Protein AF-0000000084425810 (afdb_homodimer)

Sequence (1150 aa):
MMPWGIDMEELQYFGTSPIDTLFDPVPMQNSSSIWPEFLTLAPESPATFEMAASSDSPRKSLHFLDKFTRNTGLVSSFDCGTHEQREQVAARLDQQILSRLQQRTSLTAFGMDVPSPLIPENNSDTSLISDLPLNWFNDPLSLKTHEILLLIKEVVTIKPRNSSVTLDWSTALNDACVQFFSPSNIIRFMGFYWAIWHPNVNFVHRPSFDILAAKPTVLAAMTLIGACVSPDMPDNEDARTWFNCVEEMVFMDDDFNSDLTYRSSDKMATQRRKIQAVQAAYIVCLYQNWEGTDASKSRVRRYRFATLVSTARDIGITAARHMNYSEQARHEFEWKEYAAREELIRLFTWIFLLDSAFVIFNNLPPRMVIKEIRMHMATPEACFQATTADQCHHQLQLILPARSLYWTTSFHGSFEALCNDDLSVNIRHLLATLGPLNLFALTSAIHSQLFQFRSAVGSFQLRAPIQNALSNWRDIWHLFSTTFSQRIIPYMTIGDPQIQPEELWRRMGFFRYAPEYWLLAHLMVDRLAVLGTSKPENELEPLDEGPLDPILNRYDQTSMRQVNDLIMGFQTFQIMMPWGIDMEELQYFGTSPIDTLFDPVPMQNSSSIWPEFLTLAPESPATFEMAASSDSPRKSLHFLDKFTRNTGLVSSFDCGTHEQREQVAARLDQQILSRLQQRTSLTAFGMDVPSPLIPENNSDTSLISDLPLNWFNDPLSLKTHEILLLIKEVVTIKPRNSSVTLDWSTALNDACVQFFSPSNIIRFMGFYWAIWHPNVNFVHRPSFDILAAKPTVLAAMTLIGACVSPDMPDNEDARTWFNCVEEMVFMDDDFNSDLTYRSSDKMATQRRKIQAVQAAYIVCLYQNWEGTDASKSRVRRYRFATLVSTARDIGITAARHMNYSEQARHEFEWKEYAAREELIRLFTWIFLLDSAFVIFNNLPPRMVIKEIRMHMATPEACFQATTADQCHHQLQLILPARSLYWTTSFHGSFEALCNDDLSVNIRHLLATLGPLNLFALTSAIHSQLFQFRSAVGSFQLRAPIQNALSNWRDIWHLFSTTFSQRIIPYMTIGDPQIQPEELWRRMGFFRYAPEYWLLAHLMVDRLAVLGTSKPENELEPLDEGPLDPILNRYDQTSMRQVNDLIMGFQTFQI

InterPro domains:
  IPR007219 Xylanolytic transcriptional activator, regulatory domain [PF04082] (192-474)
  IPR051059 Transcription factor verF-like [PTHR40626] (59-487)

Solvent-accessible surface area (backbone atoms only — not comparable to full-atom values): 64412 Å² total; per-residue (Å²): 140,76,88,79,92,80,83,84,88,80,85,82,88,82,91,79,89,83,90,81,82,82,88,87,80,83,77,85,75,84,72,86,72,77,86,78,72,93,69,64,86,71,79,67,82,65,82,70,71,70,66,82,70,63,81,58,66,82,75,90,56,56,61,67,58,44,42,34,36,72,41,67,26,62,56,64,38,45,60,43,62,52,69,67,57,39,44,53,42,50,53,50,47,52,50,53,52,51,52,52,51,48,51,50,51,46,42,57,67,68,65,61,74,71,78,67,77,79,68,76,82,73,72,74,89,53,65,83,67,63,80,57,65,76,73,50,74,74,38,79,47,37,57,49,33,48,51,40,47,53,45,41,49,46,48,41,69,42,54,48,72,85,45,82,56,82,61,69,81,42,72,68,49,51,52,51,49,51,57,60,44,23,52,68,43,39,53,47,16,40,49,37,21,43,36,38,47,30,28,56,61,68,36,72,49,70,69,77,59,48,79,88,76,47,55,48,52,32,53,51,37,43,26,40,53,6,20,55,61,41,72,48,63,67,44,34,58,57,36,59,73,44,51,48,41,52,42,53,45,31,75,46,29,66,56,50,70,47,86,60,64,51,50,59,82,53,70,41,50,80,42,45,63,42,53,41,34,49,50,19,46,51,46,40,46,48,49,29,56,36,61,43,53,72,69,42,25,48,44,30,67,51,39,53,46,40,47,50,54,50,48,46,58,50,32,28,48,57,25,24,42,77,74,72,63,45,73,45,53,76,90,71,59,52,54,60,41,51,48,37,32,50,24,47,22,30,41,53,49,49,52,51,45,53,41,34,46,38,30,68,44,19,43,32,67,50,77,72,58,62,57,65,43,34,17,37,64,54,73,32,63,55,39,67,66,30,78,43,59,68,54,22,53,51,44,38,40,70,77,44,39,69,82,40,66,68,81,42,36,10,43,33,30,51,49,54,45,34,30,34,87,75,63,53,68,68,56,43,52,48,54,25,61,35,31,54,67,55,50,32,48,50,49,40,49,50,49,52,51,48,48,53,45,68,59,40,78,82,38,82,64,65,49,58,36,53,51,24,27,54,53,46,48,53,52,28,50,50,48,18,64,73,63,36,47,78,71,45,49,79,60,38,44,72,81,43,81,77,63,49,66,88,50,38,43,62,23,53,24,50,47,75,51,34,63,38,56,43,48,51,49,51,50,51,52,52,51,48,57,60,51,64,69,48,66,79,68,92,60,73,49,56,47,79,84,59,73,56,31,99,84,56,64,56,68,64,41,85,72,20,54,69,46,32,51,49,51,52,50,52,56,56,66,77,98,135,90,86,92,92,92,92,91,86,72,94,83,76,87,87,86,90,77,92,75,87,79,88,87,81,86,77,91,77,88,76,91,80,72,86,76,75,91,65,62,87,77,75,76,80,68,81,68,71,69,64,82,67,64,81,57,64,82,75,91,56,55,61,66,59,42,43,33,35,71,40,69,26,62,55,64,38,45,58,44,63,52,70,65,57,39,46,52,41,48,52,50,47,51,52,52,52,50,50,51,50,50,50,50,52,48,41,58,67,68,66,61,75,70,77,66,77,79,68,78,81,73,73,74,89,50,66,81,67,62,78,56,65,77,73,49,74,76,38,80,48,38,58,50,31,49,52,40,48,52,45,41,51,46,45,40,68,43,55,51,72,88,44,82,56,81,61,70,82,42,72,69,50,51,50,51,50,51,58,61,44,24,53,68,41,39,53,47,16,40,48,37,22,43,36,39,47,30,29,55,62,70,35,72,50,68,71,78,58,48,80,87,76,47,56,49,50,32,53,52,37,44,26,39,54,6,20,55,61,40,73,49,64,67,44,34,57,57,33,60,73,45,50,48,42,51,45,52,45,31,76,45,30,66,57,51,70,46,85,62,63,51,51,60,83,53,69,43,52,80,43,47,63,40,52,40,34,50,49,18,44,51,48,39,46,48,50,28,54,36,62,42,53,72,68,43,25,47,45,28,66,51,37,52,46,39,47,49,54,49,46,47,58,50,32,28,48,58,25,23,43,78,75,69,61,44,74,45,54,76,90,71,57,50,55,60,41,52,46,36,31,49,25,46,22,30,41,53,49,47,53,52,45,52,41,32,46,37,31,66,45,19,43,32,68,51,77,72,56,62,55,65,42,33,16,38,66,56,72,31,65,58,39,66,66,31,79,44,59,67,55,22,53,51,43,37,40,69,75,44,39,70,82,39,65,68,82,44,37,11,41,33,34,49,50,56,44,35,30,33,87,75,63,54,67,69,55,42,51,48,54,27,61,35,32,53,66,54,50,31,48,51,47,39,49,48,47,52,50,48,49,54,45,67,59,39,79,84,36,81,66,66,49,58,35,52,52,24,27,53,52,46,47,52,51,28,51,51,48,18,66,73,64,34,44,75,71,45,54,73,62,38,44,72,80,43,82,77,63,50,64,88,49,38,42,65,25,54,23,50,49,77,50,34,62,39,56,42,48,52,50,50,52,50,51,52,52,47,56,60,52,64,69,48,68,78,69,90,59,74,47,50,45,81,78,63,69,58,30,101,84,54,64,56,70,63,41,85,71,21,54,69,46,33,52,50,50,52,51,52,55,58,64,76,98

Nearest PDB structures (foldseek):
  4yb9-assembly1_D  TM=1.227E-01  e=2.501E+00  Bos taurus
  4rl5-assembly2_B  TM=1.462E-01  e=9.732E+00  Arabidopsis thaliana
  4yb9-assembly1_D  TM=1.212E-01  e=2.432E+00  Bos taurus

Organism: Penicillium patulum (NCBI:txid5078)

Structure (mmCIF, N/CA/C/O backbone):
data_AF-0000000084425810-model_v1
#
loop_
_entity.id
_entity.type
_entity.pdbx_description
1 polymer 'Transcription factor'
#
loop_
_atom_site.group_PDB
_atom_site.id
_atom_site.type_symbol
_atom_site.label_atom_id
_atom_site.label_alt_id
_atom_site.label_comp_id
_atom_site.label_asym_id
_atom_site.label_entity_id
_atom_site.label_seq_id
_atom_site.pdbx_PDB_ins_code
_atom_site.Cartn_x
_atom_site.Cartn_y
_atom_site.Cartn_z
_atom_site.occupancy
_atom_site.B_iso_or_equiv
_atom_site.auth_seq_id
_atom_site.auth_comp_id
_atom_site.auth_asym_id
_atom_site.auth_atom_id
_atom_site.pdbx_PDB_model_num
ATOM 1 N N . MET A 1 1 ? -45.219 -15.734 21.312 1 14.47 1 MET A N 1
ATOM 2 C CA . MET A 1 1 ? -45.438 -16.172 22.688 1 14.47 1 MET A CA 1
ATOM 3 C C . MET A 1 1 ? -46.156 -15.086 23.484 1 14.47 1 MET A C 1
ATOM 5 O O . MET A 1 1 ? -46 -13.898 23.219 1 14.47 1 MET A O 1
ATOM 9 N N . MET A 1 2 ? -46.844 -15.516 24.625 1 16.44 2 MET A N 1
ATOM 10 C CA . MET A 1 2 ? -47.938 -15.023 25.453 1 16.44 2 MET A CA 1
ATOM 11 C C . MET A 1 2 ? -47.406 -14.109 26.547 1 16.44 2 MET A C 1
ATOM 13 O O . MET A 1 2 ? -48.156 -13.398 27.203 1 16.44 2 MET A O 1
ATOM 17 N N . PRO A 1 3 ? -46.25 -13.742 27.078 1 15.52 3 PRO A N 1
ATOM 18 C CA . PRO A 1 3 ? -46.312 -13.945 28.516 1 15.52 3 PRO A CA 1
ATOM 19 C C . PRO A 1 3 ? -47.125 -12.852 29.219 1 15.52 3 PRO A C 1
ATOM 21 O O . PRO A 1 3 ? -47.219 -11.734 28.719 1 15.52 3 PRO A O 1
ATOM 24 N N . TRP A 1 4 ? -47.719 -13.148 30.422 1 15.73 4 TRP A N 1
ATOM 25 C CA . TRP A 1 4 ? -48.75 -12.719 31.359 1 15.73 4 TRP A CA 1
ATOM 26 C C . TRP A 1 4 ? -48.25 -11.547 32.219 1 15.73 4 TRP A C 1
ATOM 28 O O . TRP A 1 4 ? -48.969 -10.539 32.344 1 15.73 4 TRP A O 1
ATOM 38 N N . GLY A 1 5 ? -47.281 -11.594 33.094 1 16.12 5 GLY A N 1
ATOM 39 C CA . GLY A 1 5 ? -47.625 -11.5 34.5 1 16.12 5 GLY A CA 1
ATOM 40 C C . GLY A 1 5 ? -47.75 -10.078 35 1 16.12 5 GLY A C 1
ATOM 41 O O . GLY A 1 5 ? -47.156 -9.156 34.438 1 16.12 5 GLY A O 1
ATOM 42 N N . ILE A 1 6 ? -48.625 -9.703 36.031 1 17.38 6 ILE A N 1
ATOM 43 C CA . ILE A 1 6 ? -49.562 -8.719 36.594 1 17.38 6 ILE A CA 1
ATOM 44 C C . ILE A 1 6 ? -48.812 -7.797 37.562 1 17.38 6 ILE A C 1
ATOM 46 O O . ILE A 1 6 ? -48.906 -6.574 37.469 1 17.38 6 ILE A O 1
ATOM 50 N N . ASP A 1 7 ? -48.062 -8.25 38.531 1 14.98 7 ASP A N 1
ATOM 51 C CA . ASP A 1 7 ? -48.688 -8.031 39.844 1 14.98 7 ASP A CA 1
ATOM 52 C C . ASP A 1 7 ? -48.375 -6.637 40.375 1 14.98 7 ASP A C 1
ATOM 54 O O . ASP A 1 7 ? -47.5 -5.961 39.875 1 14.98 7 ASP A O 1
ATOM 58 N N . MET A 1 8 ? -47.875 -6.684 41.656 1 15.45 8 MET A N 1
ATOM 59 C CA . MET A 1 8 ? -48.312 -6.309 42.969 1 15.45 8 MET A CA 1
ATOM 60 C C . MET A 1 8 ? -47.938 -4.859 43.281 1 15.45 8 MET A C 1
ATOM 62 O O . MET A 1 8 ? -47.094 -4.266 42.594 1 15.45 8 MET A O 1
ATOM 66 N N . GLU A 1 9 ? -47.344 -4.668 44.438 1 15.98 9 GLU A N 1
ATOM 67 C CA . GLU A 1 9 ? -47.688 -4.109 45.75 1 15.98 9 GLU A CA 1
ATOM 68 C C . GLU A 1 9 ? -47.188 -2.676 45.875 1 15.98 9 GLU A C 1
ATOM 70 O O . GLU A 1 9 ? -46.219 -2.291 45.219 1 15.98 9 GLU A O 1
ATOM 75 N N . GLU A 1 10 ? -47.719 -1.883 46.844 1 16.05 10 GLU A N 1
ATOM 76 C CA . GLU A 1 10 ? -48.344 -0.738 47.5 1 16.05 10 GLU A CA 1
ATOM 77 C C . GLU A 1 10 ? -47.281 0.152 48.188 1 16.05 10 GLU A C 1
ATOM 79 O O . GLU A 1 10 ? -47.406 1.379 48.156 1 16.05 10 GLU A O 1
ATOM 84 N N . LEU A 1 11 ? -46.406 -0.412 48.969 1 14.8 11 LEU A N 1
ATOM 85 C CA . LEU A 1 11 ? -46.5 0.055 50.344 1 14.8 11 LEU A CA 1
ATOM 86 C C . LEU A 1 11 ? -45.906 1.452 50.469 1 14.8 11 LEU A C 1
ATOM 88 O O . LEU A 1 11 ? -45.125 1.882 49.656 1 14.8 11 LEU A O 1
ATOM 92 N N . GLN A 1 12 ? -45.219 1.712 51.594 1 14.34 12 GLN A N 1
ATOM 93 C CA . GLN A 1 12 ? -45.531 2.422 52.844 1 14.34 12 GLN A CA 1
ATOM 94 C C . GLN A 1 12 ? -44.844 3.781 52.875 1 14.34 12 GLN A C 1
ATOM 96 O O . GLN A 1 12 ? -45.5 4.809 53.062 1 14.34 12 GLN A O 1
ATOM 101 N N . TYR A 1 13 ? -43.875 3.898 53.719 1 15.59 13 TYR A N 1
ATOM 102 C CA . TYR A 1 13 ? -43.875 4.625 55 1 15.59 13 TYR A CA 1
ATOM 103 C C . TYR A 1 13 ? -43.375 6.051 54.812 1 15.59 13 TYR A C 1
ATOM 105 O O . TYR A 1 13 ? -42.688 6.348 53.812 1 15.59 13 TYR A O 1
ATOM 113 N N . PHE A 1 14 ? -42.969 6.789 55.906 1 15.38 14 PHE A N 1
ATOM 114 C CA . PHE A 1 14 ? -43.375 7.867 56.781 1 15.38 14 PHE A CA 1
ATOM 115 C C . PHE A 1 14 ? -42.469 9.094 56.594 1 15.38 14 PHE A C 1
ATOM 117 O O . PHE A 1 14 ? -43 10.195 56.375 1 15.38 14 PHE A O 1
ATOM 124 N N . GLY A 1 15 ? -41.375 9.273 57.375 1 15.2 15 GLY A N 1
ATOM 125 C CA . GLY A 1 15 ? -41.375 10.242 58.469 1 15.2 15 GLY A CA 1
ATOM 126 C C . GLY A 1 15 ? -40.875 11.609 58.031 1 15.2 15 GLY A C 1
ATOM 127 O O . GLY A 1 15 ? -40.25 11.758 56.969 1 15.2 15 GLY A O 1
ATOM 128 N N . THR A 1 16 ? -40.969 12.711 58.938 1 14.99 16 THR A N 1
ATOM 129 C CA . THR A 1 16 ? -41.375 14.062 59.281 1 14.99 16 THR A CA 1
ATOM 130 C C . THR A 1 16 ? -40.219 15.039 59.125 1 14.99 16 THR A C 1
ATOM 132 O O . THR A 1 16 ? -40.438 16.172 58.688 1 14.99 16 THR A O 1
ATOM 135 N N . SER A 1 17 ? -38.969 14.891 59.625 1 15.31 17 SER A N 1
ATOM 136 C CA . SER A 1 17 ? -38.719 15.859 60.656 1 15.31 17 SER A CA 1
ATOM 137 C C . SER A 1 17 ? -38.312 17.219 60.094 1 15.31 17 SER A C 1
ATOM 139 O O . SER A 1 17 ? -37.812 17.297 58.969 1 15.31 17 SER A O 1
ATOM 141 N N . PRO A 1 18 ? -38.188 18.344 61 1 15.77 18 PRO A N 1
ATOM 142 C CA . PRO A 1 18 ? -38.562 19.734 61.25 1 15.77 18 PRO A CA 1
ATOM 143 C C . PRO A 1 18 ? -37.531 20.719 60.719 1 15.77 18 PRO A C 1
ATOM 145 O O . PRO A 1 18 ? -37.875 21.734 60.125 1 15.77 18 PRO A O 1
ATOM 148 N N . ILE A 1 19 ? -36.156 20.625 61.062 1 15.67 19 ILE A N 1
ATOM 149 C CA . ILE A 1 19 ? -35.719 21.672 61.969 1 15.67 19 ILE A CA 1
ATOM 150 C C . ILE A 1 19 ? -35.406 22.938 61.188 1 15.67 19 ILE A C 1
ATOM 152 O O . ILE A 1 19 ? -34.844 22.875 60.062 1 15.67 19 ILE A O 1
ATOM 156 N N . ASP A 1 20 ? -35.469 24.188 61.781 1 15.41 20 ASP A N 1
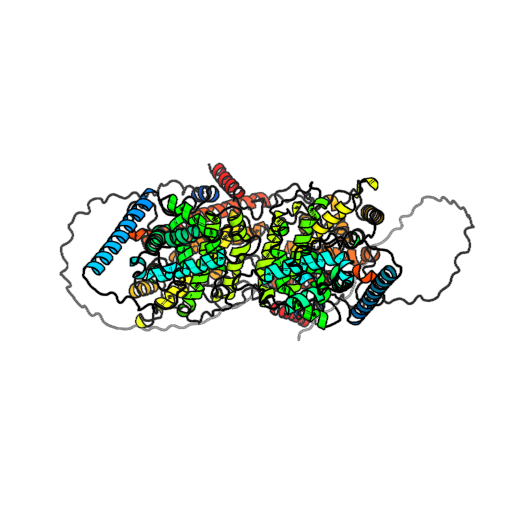ATOM 157 C CA . ASP A 1 20 ? -35.781 25.609 61.875 1 15.41 20 ASP A CA 1
ATOM 158 C C . ASP A 1 20 ? -34.625 26.469 61.375 1 15.41 20 ASP A C 1
ATOM 160 O O . ASP A 1 20 ? -34.844 27.422 60.625 1 15.41 20 ASP A O 1
ATOM 164 N N . THR A 1 21 ? -33.438 26.484 62.062 1 15.05 21 THR A N 1
ATOM 165 C CA . THR A 1 21 ? -33.125 27.719 62.781 1 15.05 21 THR A CA 1
ATOM 166 C C . THR A 1 21 ? -32.562 28.781 61.875 1 15.05 21 THR A C 1
ATOM 168 O O . THR A 1 21 ? -33.031 29.906 61.812 1 15.05 21 THR A O 1
ATOM 171 N N . LEU A 1 22 ? -31.219 29.25 62.156 1 15.06 22 LEU A N 1
ATOM 172 C CA . LEU A 1 22 ? -30.859 30.5 62.844 1 15.06 22 LEU A CA 1
ATOM 173 C C . LEU A 1 22 ? -30.422 31.547 61.812 1 15.06 22 LEU A C 1
ATOM 175 O O . LEU A 1 22 ? -30.891 32.688 61.875 1 15.06 22 LEU A O 1
ATOM 179 N N . PHE A 1 23 ? -29.031 31.625 61.406 1 16.28 23 PHE A N 1
ATOM 180 C CA . PHE A 1 23 ? -28.219 32.75 61.844 1 16.28 23 PHE A CA 1
ATOM 181 C C . PHE A 1 23 ? -28.328 33.906 60.844 1 16.28 23 PHE A C 1
ATOM 183 O O . PHE A 1 23 ? -28.641 33.719 59.656 1 16.28 23 PHE A O 1
ATOM 190 N N . ASP A 1 24 ? -27.594 35.094 61.156 1 16.91 24 ASP A N 1
ATOM 191 C CA . ASP A 1 24 ? -27.719 36.531 61.438 1 16.91 24 ASP A CA 1
ATOM 192 C C . ASP A 1 24 ? -27.328 37.344 60.188 1 16.91 24 ASP A C 1
ATOM 194 O O . ASP A 1 24 ? -26.547 36.875 59.375 1 16.91 24 ASP A O 1
ATOM 198 N N . PRO A 1 25 ? -27.625 38.75 60.156 1 16.98 25 PRO A N 1
ATOM 199 C CA . PRO A 1 25 ? -28.047 39.812 59.219 1 16.98 25 PRO A CA 1
ATOM 200 C C . PRO A 1 25 ? -26.875 40.531 58.594 1 16.98 25 PRO A C 1
ATOM 202 O O . PRO A 1 25 ? -27.094 41.438 57.75 1 16.98 25 PRO A O 1
ATOM 205 N N . VAL A 1 26 ? -25.484 40.375 58.812 1 19 26 VAL A N 1
ATOM 206 C CA . VAL A 1 26 ? -24.844 41.656 59.094 1 19 26 VAL A CA 1
ATOM 207 C C . VAL A 1 26 ? -24.75 42.469 57.812 1 19 26 VAL A C 1
ATOM 209 O O . VAL A 1 26 ? -24.469 41.938 56.719 1 19 26 VAL A O 1
ATOM 212 N N . PRO A 1 27 ? -24.844 43.875 57.875 1 17.86 27 PRO A N 1
ATOM 213 C CA . PRO A 1 27 ? -25.281 45 57.031 1 17.86 27 PRO A CA 1
ATOM 214 C C . PRO A 1 27 ? -24.188 45.5 56.094 1 17.86 27 PRO A C 1
ATOM 216 O O . PRO A 1 27 ? -24.375 46.5 55.406 1 17.86 27 PRO A O 1
ATOM 219 N N . MET A 1 28 ? -23.016 44.875 55.875 1 17.94 28 MET A N 1
ATOM 220 C CA . MET A 1 28 ? -21.891 45.781 55.781 1 17.94 28 MET A CA 1
ATOM 221 C C . MET A 1 28 ? -22 46.625 54.531 1 17.94 28 MET A C 1
ATOM 223 O O . MET A 1 28 ? -22.266 46.125 53.438 1 17.94 28 MET A O 1
ATOM 227 N N . GLN A 1 29 ? -21.781 48 54.625 1 18.19 29 GLN A N 1
ATOM 228 C CA . GLN A 1 29 ? -22.047 49.344 54.062 1 18.19 29 GLN A CA 1
ATOM 229 C C . GLN A 1 29 ? -21.125 49.656 52.906 1 18.19 29 GLN A C 1
ATOM 231 O O . GLN A 1 29 ? -21.172 50.75 52.344 1 18.19 29 GLN A O 1
ATOM 236 N N . ASN A 1 30 ? -20.203 48.844 52.406 1 17.17 30 ASN A N 1
ATOM 237 C CA . ASN A 1 30 ? -18.984 49.438 51.906 1 17.17 30 ASN A CA 1
ATOM 238 C C . ASN A 1 30 ? -19.234 50.25 50.625 1 17.17 30 ASN A C 1
ATOM 240 O O . ASN A 1 30 ? -19.79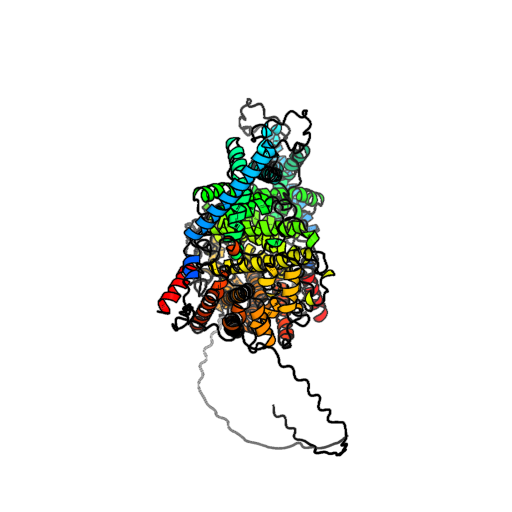7 49.719 49.656 1 17.17 30 ASN A O 1
ATOM 244 N N . SER A 1 31 ? -19.047 51.594 50.625 1 18.97 31 SER A N 1
ATOM 245 C CA . SER A 1 31 ? -19.359 52.812 49.875 1 18.97 31 SER A CA 1
ATOM 246 C C . SER A 1 31 ? -18.531 52.875 48.594 1 18.97 31 SER A C 1
ATOM 248 O O . SER A 1 31 ? -18.406 53.969 48 1 18.97 31 SER A O 1
ATOM 250 N N . SER A 1 32 ? -18.234 51.875 47.812 1 17.11 32 SER A N 1
ATOM 251 C CA . SER A 1 32 ? -17.141 51.938 46.875 1 17.11 32 SER A CA 1
ATOM 252 C C . SER A 1 32 ? -17.438 52.906 45.719 1 17.11 32 SER A C 1
ATOM 254 O O . SER A 1 32 ? -18.312 52.625 44.906 1 17.11 32 SER A O 1
ATOM 256 N N . SER A 1 33 ? -17.219 54.188 45.875 1 18.66 33 SER A N 1
ATOM 257 C CA . SER A 1 33 ? -17.641 55.375 45.156 1 18.66 33 SER A CA 1
ATOM 258 C C . SER A 1 33 ? -17.109 55.406 43.719 1 18.66 33 SER A C 1
ATOM 260 O O . SER A 1 33 ? -17.797 55.844 42.812 1 18.66 33 SER A O 1
ATOM 262 N N . ILE A 1 34 ? -15.789 55.312 43.469 1 18.16 34 ILE A N 1
ATOM 263 C CA . ILE A 1 34 ? -15.016 56.375 42.812 1 18.16 34 ILE A CA 1
ATOM 264 C C . ILE A 1 34 ? -15.242 56.344 41.312 1 18.16 34 ILE A C 1
ATOM 266 O O . ILE A 1 34 ? -14.906 57.281 40.594 1 18.16 34 ILE A O 1
ATOM 270 N N . TRP A 1 35 ? -15.445 55.25 40.531 1 17.47 35 TRP A N 1
ATOM 271 C CA . TRP A 1 35 ? -14.734 55.094 39.281 1 17.47 35 TRP A CA 1
ATOM 272 C C . TRP A 1 35 ? -15.43 55.875 38.156 1 17.47 35 TRP A C 1
ATOM 274 O O . TRP A 1 35 ? -16.469 55.438 37.656 1 17.47 35 TRP A O 1
ATOM 284 N N . PRO A 1 36 ? -15.32 57.219 38.094 1 18.16 36 PRO A N 1
ATOM 285 C CA . PRO A 1 36 ? -16.312 58 37.344 1 18.16 36 PRO A CA 1
ATOM 286 C C . PRO A 1 36 ? -16.344 57.688 35.875 1 18.16 36 PRO A C 1
ATOM 288 O O . PRO A 1 36 ? -17.406 57.344 35.312 1 18.16 36 PRO A O 1
ATOM 291 N N . GLU A 1 37 ? -15.609 58.594 35.031 1 20.33 37 GLU A N 1
ATOM 292 C CA . GLU A 1 37 ? -16.016 59.531 33.969 1 20.33 37 GLU A CA 1
ATOM 293 C C . GLU A 1 37 ? -15.891 58.875 32.594 1 20.33 37 GLU A C 1
ATOM 295 O O . GLU A 1 37 ? -16.359 59.438 31.594 1 20.33 37 GLU A O 1
ATOM 300 N N . PHE A 1 38 ? -14.883 58.062 32.344 1 19.75 38 PHE A N 1
ATOM 301 C CA . PHE A 1 38 ? -14.25 58.094 31.016 1 19.75 38 PHE A CA 1
ATOM 302 C C . PHE A 1 38 ? -15.242 57.688 29.938 1 19.75 38 PHE A C 1
ATOM 304 O O . PHE A 1 38 ? -15.227 56.531 29.469 1 19.75 38 PHE A O 1
ATOM 311 N N . LEU A 1 39 ? -16.5 58.031 30.016 1 20.44 39 LEU A N 1
ATOM 312 C CA . LEU A 1 39 ? -17.609 57.5 29.234 1 20.44 39 LEU A CA 1
ATOM 313 C C . LEU A 1 39 ? -17.516 57.969 27.797 1 20.44 39 LEU A C 1
ATOM 315 O O . LEU A 1 39 ? -18.359 57.594 26.969 1 20.44 39 LEU A O 1
ATOM 319 N N . THR A 1 40 ? -16.953 59.156 27.609 1 21.5 40 THR A N 1
ATOM 320 C CA . THR A 1 40 ? -17.594 59.969 26.562 1 21.5 40 THR A CA 1
ATOM 321 C C . THR A 1 40 ? -17.25 59.406 25.172 1 21.5 40 THR A C 1
ATOM 323 O O . THR A 1 40 ? -17.719 59.938 24.156 1 21.5 40 THR A O 1
ATOM 326 N N . LEU A 1 41 ? -15.953 59.062 25.031 1 22.31 41 LEU A N 1
ATOM 327 C CA . LEU A 1 41 ? -15.57 59.156 23.625 1 22.31 41 LEU A CA 1
ATOM 328 C C . LEU A 1 41 ? -16.516 58.312 22.766 1 22.31 41 LEU A C 1
ATOM 330 O O . LEU A 1 41 ? -16.734 57.125 23.031 1 22.31 41 LEU A O 1
ATOM 334 N N . ALA A 1 42 ? -17.359 58.969 21.953 1 22.81 42 ALA A N 1
ATOM 335 C CA . ALA A 1 42 ? -18.531 58.812 21.094 1 22.81 42 ALA A CA 1
ATOM 336 C C . ALA A 1 42 ? -18.281 57.781 20 1 22.81 42 ALA A C 1
ATOM 338 O O . ALA A 1 42 ? -17.281 57.906 19.266 1 22.81 42 ALA A O 1
ATOM 339 N N . PRO A 1 43 ? -18.859 56.594 20.078 1 23.53 43 PRO A N 1
ATOM 340 C CA . PRO A 1 43 ? -18.578 55.344 19.344 1 23.53 43 PRO A CA 1
ATOM 341 C C . PRO A 1 43 ? -18.719 55.531 17.828 1 23.53 43 PRO A C 1
ATOM 343 O O . PRO A 1 43 ? -19.828 55.75 17.344 1 23.53 43 PRO A O 1
ATOM 346 N N . GLU A 1 44 ? -18.078 56.5 17.172 1 25.33 44 GLU A N 1
ATOM 347 C CA . GLU A 1 44 ? -18.406 56.594 15.758 1 25.33 44 GLU A CA 1
ATOM 348 C C . GLU A 1 44 ? -18.516 55.219 15.125 1 25.33 44 GLU A C 1
ATOM 350 O O . GLU A 1 44 ? -17.891 54.281 15.594 1 25.33 44 GLU A O 1
ATOM 355 N N . SER A 1 45 ? -19.609 55.125 14.188 1 23.16 45 SER A N 1
ATOM 356 C CA . SER A 1 45 ? -20.219 53.938 13.586 1 23.16 45 SER A CA 1
ATOM 357 C C . SER A 1 45 ? -19.172 53.062 12.891 1 23.16 45 SER A C 1
ATOM 359 O O . SER A 1 45 ? -18.562 53.5 11.906 1 23.16 45 SER A O 1
ATOM 361 N N . PRO A 1 46 ? -18.328 52.469 13.586 1 25.7 46 PRO A N 1
ATOM 362 C CA . PRO A 1 46 ? -17.203 51.812 12.914 1 25.7 46 PRO A CA 1
ATOM 363 C C . PRO A 1 46 ? -17.625 51 11.68 1 25.7 46 PRO A C 1
ATOM 365 O O . PRO A 1 46 ? -18.781 50.562 11.594 1 25.7 46 PRO A O 1
ATOM 368 N N . ALA A 1 47 ? -17 51.25 10.477 1 27.8 47 ALA A N 1
ATOM 369 C CA . ALA A 1 47 ? -17.141 50.594 9.18 1 27.8 47 ALA A CA 1
ATOM 370 C C . ALA A 1 47 ? -17.406 49.094 9.352 1 27.8 47 ALA A C 1
ATOM 372 O O . ALA A 1 47 ? -16.609 48.406 9.961 1 27.8 47 ALA A O 1
ATOM 373 N N . THR A 1 48 ? -18.719 48.844 9.555 1 25.28 48 THR A N 1
ATOM 374 C CA . THR A 1 48 ? -19.297 47.5 9.531 1 25.28 48 THR A CA 1
ATOM 375 C C . THR A 1 48 ? -18.609 46.656 8.469 1 25.28 48 THR A C 1
ATOM 377 O O . THR A 1 48 ? -18.766 46.906 7.273 1 25.28 48 THR A O 1
ATOM 380 N N . PHE A 1 49 ? -17.406 46.406 8.703 1 23.75 49 PHE A N 1
ATOM 381 C CA . PHE A 1 49 ? -16.859 45.438 7.785 1 23.75 49 PHE A CA 1
ATOM 382 C C . PHE A 1 49 ? -17.891 44.344 7.512 1 23.75 49 PHE A C 1
ATOM 384 O O . PHE A 1 49 ? -18.312 43.625 8.43 1 23.75 49 PHE A O 1
ATOM 391 N N . GLU A 1 50 ? -18.812 44.625 6.566 1 26.17 50 GLU A N 1
ATOM 392 C CA . GLU A 1 50 ? -19.703 43.594 6.023 1 26.17 50 GLU A CA 1
ATOM 393 C C . GLU A 1 50 ? -18.984 42.25 5.867 1 26.17 50 GLU A C 1
ATOM 395 O O . GLU A 1 50 ? -18.094 42.125 5.027 1 26.17 50 GLU A O 1
ATOM 400 N N . MET A 1 51 ? -18.625 41.75 6.875 1 27.48 51 MET A N 1
ATOM 401 C CA . MET A 1 51 ? -18.406 40.312 6.699 1 27.48 51 MET A CA 1
ATOM 402 C C . MET A 1 51 ? -19.438 39.719 5.734 1 27.48 51 MET A C 1
ATOM 404 O O . MET A 1 51 ? -20.641 39.875 5.945 1 27.48 51 MET A O 1
ATOM 408 N N . ALA A 1 52 ? -19.203 39.75 4.426 1 29.02 52 ALA A N 1
ATOM 409 C CA . ALA A 1 52 ? -20.094 39.156 3.432 1 29.02 52 ALA A CA 1
ATOM 410 C C . ALA A 1 52 ? -20.812 37.938 3.994 1 29.02 52 ALA A C 1
ATOM 412 O O . ALA A 1 52 ? -20.25 36.844 3.996 1 29.02 52 ALA A O 1
ATOM 413 N N . ALA A 1 53 ? -21.547 38 5.027 1 31.38 53 ALA A N 1
ATOM 414 C CA . ALA A 1 53 ? -22.703 37.156 5.305 1 31.38 53 ALA A CA 1
ATOM 415 C C . ALA A 1 53 ? -23.656 37.125 4.105 1 31.38 53 ALA A C 1
ATOM 417 O O . ALA A 1 53 ? -24.578 37.938 4.016 1 31.38 53 ALA A O 1
ATOM 418 N N . SER A 1 54 ? -23.219 37.188 2.852 1 30.19 54 SER A N 1
ATOM 419 C CA . SER A 1 54 ? -24.219 37 1.809 1 30.19 54 SER A CA 1
ATOM 420 C C . SER A 1 54 ? -25.266 35.969 2.238 1 30.19 54 SER A C 1
ATOM 422 O O . SER A 1 54 ? -24.922 34.906 2.758 1 30.19 54 SER A O 1
ATOM 424 N N . SER A 1 55 ? -26.375 36.25 2.738 1 32.03 55 SER A N 1
ATOM 425 C CA . SER A 1 55 ? -27.672 35.594 2.883 1 32.03 55 SER A CA 1
ATOM 426 C C . SER A 1 55 ? -27.828 34.469 1.879 1 32.03 55 SER A C 1
ATOM 428 O O . SER A 1 55 ? -28.953 34.031 1.613 1 32.03 55 SER A O 1
ATOM 430 N N . ASP A 1 56 ? -27.062 34.594 0.807 1 32.56 56 ASP A N 1
ATOM 431 C CA . ASP A 1 56 ? -27.188 33.531 -0.188 1 32.56 56 ASP A CA 1
ATOM 432 C C . ASP A 1 56 ? -27.047 32.156 0.459 1 32.56 56 ASP A C 1
ATOM 434 O O . ASP A 1 56 ? -26.25 31.953 1.376 1 32.56 56 ASP A O 1
ATOM 438 N N . SER A 1 57 ? -28.078 31.406 0.586 1 36.62 57 SER A N 1
ATOM 439 C CA . SER A 1 57 ? -28.062 29.984 0.929 1 36.62 57 SER A CA 1
ATOM 440 C C . SER A 1 57 ? -26.656 29.406 0.831 1 36.62 57 SER A C 1
ATOM 442 O O . SER A 1 57 ? -25.922 29.703 -0.112 1 36.62 57 SER A O 1
ATOM 444 N N . PRO A 1 58 ? -25.812 29.422 1.954 1 42.97 58 PRO A N 1
ATOM 445 C CA . PRO A 1 58 ? -24.469 28.859 1.837 1 42.97 58 PRO A CA 1
ATOM 446 C C . PRO A 1 58 ? -24.266 28.109 0.531 1 42.97 58 PRO A C 1
ATOM 448 O O . PRO A 1 58 ? -24.922 27.078 0.293 1 42.97 58 PRO A O 1
ATOM 451 N N . ARG A 1 59 ? -24.297 28.766 -0.517 1 46.09 59 ARG A N 1
ATOM 452 C CA . ARG A 1 59 ? -24.125 28.297 -1.888 1 46.09 59 ARG A CA 1
ATOM 453 C C . ARG A 1 59 ? -23.172 27.109 -1.936 1 46.09 59 ARG A C 1
ATOM 455 O O . ARG A 1 59 ? -22 27.219 -1.577 1 46.09 59 ARG A O 1
ATOM 462 N N . LYS A 1 60 ? -23.594 25.797 -1.717 1 67.56 60 LYS A N 1
ATOM 463 C CA . LYS A 1 60 ? -23.141 24.422 -1.855 1 67.56 60 LYS A CA 1
ATOM 464 C C . LYS A 1 60 ? -22.328 24.234 -3.143 1 67.56 60 LYS A C 1
ATOM 466 O O . LYS A 1 60 ? -22.891 23.828 -4.168 1 67.56 60 LYS A O 1
ATOM 471 N N . SER A 1 61 ? -21.141 25.094 -3.061 1 85.19 61 SER A N 1
ATOM 472 C CA . SER A 1 61 ? -20.328 24.953 -4.266 1 85.19 61 SER A CA 1
ATOM 473 C C . SER A 1 61 ? -19.078 24.125 -3.996 1 85.19 61 SER A C 1
ATOM 475 O O . SER A 1 61 ? -18.641 24.016 -2.85 1 85.19 61 SER A O 1
ATOM 477 N N . LEU A 1 62 ? -18.656 23.484 -4.906 1 94.38 62 LEU A N 1
ATOM 478 C CA . LEU A 1 62 ? -17.438 22.688 -4.891 1 94.38 62 LEU A CA 1
ATOM 479 C C . LEU A 1 62 ? -16.344 23.344 -5.707 1 94.38 62 LEU A C 1
ATOM 481 O O . LEU A 1 62 ? -15.641 22.672 -6.469 1 94.38 62 LEU A O 1
ATOM 485 N N . HIS A 1 63 ? -16.188 24.703 -5.562 1 92.88 63 HIS A N 1
ATOM 486 C CA . HIS A 1 63 ? -15.281 25.484 -6.402 1 92.88 63 HIS A CA 1
ATOM 487 C C . HIS A 1 63 ? -13.828 25.141 -6.098 1 92.88 63 HIS A C 1
ATOM 489 O O . HIS A 1 63 ? -13.016 25 -7.012 1 92.88 63 HIS A O 1
ATOM 495 N N . PHE A 1 64 ? -13.539 25.125 -4.848 1 94.5 64 PHE A N 1
ATOM 496 C CA . PHE A 1 64 ? -12.164 24.797 -4.484 1 94.5 64 PHE A CA 1
ATOM 497 C C . PHE A 1 64 ? -11.773 23.422 -5.004 1 94.5 64 PHE A C 1
ATOM 499 O O . PHE A 1 64 ? -10.703 23.25 -5.582 1 94.5 64 PHE A O 1
ATOM 506 N N . LEU A 1 65 ? -12.633 22.438 -4.781 1 96.56 65 LEU A N 1
ATOM 507 C CA . LEU A 1 65 ? -12.328 21.078 -5.195 1 96.56 65 LEU A CA 1
ATOM 508 C C . LEU A 1 65 ? -12.258 20.969 -6.715 1 96.56 65 LEU A C 1
ATOM 510 O O . LEU A 1 65 ? -11.477 20.188 -7.254 1 96.56 65 LEU A O 1
ATOM 514 N N . ASP A 1 66 ? -13.039 21.781 -7.387 1 95.44 66 ASP A N 1
ATOM 515 C CA . ASP A 1 66 ? -12.961 21.828 -8.844 1 95.44 66 ASP A CA 1
ATOM 516 C C . ASP A 1 66 ? -11.578 22.312 -9.297 1 95.44 66 ASP A C 1
ATOM 518 O O . ASP A 1 66 ? -10.945 21.672 -10.141 1 95.44 66 ASP A O 1
ATOM 522 N N . LYS A 1 67 ? -11.156 23.328 -8.695 1 94.12 67 LYS A N 1
ATOM 523 C CA . LYS A 1 67 ? -9.828 23.859 -9.023 1 94.12 67 LYS A CA 1
ATOM 524 C C . LYS A 1 67 ? -8.734 22.875 -8.625 1 94.12 67 LYS A C 1
ATOM 526 O O . LYS A 1 67 ? -7.773 22.672 -9.367 1 94.12 67 LYS A O 1
ATOM 531 N N . PHE A 1 68 ? -8.922 22.312 -7.5 1 96 68 PHE A N 1
ATOM 532 C CA . PHE A 1 68 ? -7.953 21.391 -6.922 1 96 68 PHE A CA 1
ATOM 533 C C . PHE A 1 68 ? -7.738 20.188 -7.836 1 96 68 PHE A C 1
ATOM 535 O O . PHE A 1 68 ? -6.609 19.734 -8 1 96 68 PHE A O 1
ATOM 542 N N . THR A 1 69 ? -8.766 19.641 -8.406 1 95.56 69 THR A N 1
ATOM 543 C CA . THR A 1 69 ? -8.695 18.422 -9.195 1 95.56 69 THR A CA 1
ATOM 544 C C . THR A 1 69 ? -8.352 18.719 -10.648 1 95.56 69 THR A C 1
ATOM 546 O O . THR A 1 69 ? -7.848 17.859 -11.367 1 95.56 69 THR A O 1
ATOM 549 N N . ARG A 1 70 ? -8.57 19.938 -11.062 1 93.56 70 ARG A N 1
ATOM 550 C CA . ARG A 1 70 ? -8.289 20.344 -12.438 1 93.56 70 ARG A CA 1
ATOM 551 C C . ARG A 1 70 ? -6.828 20.719 -12.617 1 93.56 70 ARG A C 1
ATOM 553 O O . ARG A 1 70 ? -6.25 20.5 -13.688 1 93.56 70 ARG A O 1
ATOM 560 N N . ASN A 1 71 ? -6.289 21.234 -11.594 1 91.75 71 ASN A N 1
ATOM 561 C CA . ASN A 1 71 ? -4.949 21.797 -11.703 1 91.75 71 ASN A CA 1
ATOM 562 C C . ASN A 1 71 ? -3.898 20.859 -11.117 1 91.75 71 ASN A C 1
ATOM 564 O O . ASN A 1 71 ? -4.238 19.891 -10.43 1 91.75 71 ASN A O 1
ATOM 568 N N . THR A 1 72 ? -2.664 21.203 -11.531 1 90.12 72 THR A N 1
ATOM 569 C CA . THR A 1 72 ? -1.499 20.562 -10.93 1 90.12 72 THR A CA 1
ATOM 570 C C . THR A 1 72 ? -0.543 21.609 -10.359 1 90.12 72 THR A C 1
ATOM 572 O O . THR A 1 72 ? -0.643 22.781 -10.688 1 90.12 72 THR A O 1
ATOM 575 N N . GLY A 1 73 ? 0.208 21.234 -9.406 1 94.69 73 GLY A N 1
ATOM 576 C CA . GLY A 1 73 ? 1.131 22.156 -8.758 1 94.69 73 GLY A CA 1
ATOM 577 C C . GLY A 1 73 ? 0.657 22.609 -7.395 1 94.69 73 GLY A C 1
ATOM 578 O O . GLY A 1 73 ? -0.547 22.719 -7.152 1 94.69 73 GLY A O 1
ATOM 579 N N . LEU A 1 74 ? 1.538 23.016 -6.637 1 97.19 74 LEU A N 1
ATOM 580 C CA . LEU A 1 74 ? 1.214 23.406 -5.266 1 97.19 74 LEU A CA 1
ATOM 581 C C . LEU A 1 74 ? 0.475 24.734 -5.238 1 97.19 74 LEU A C 1
ATOM 583 O O . LEU A 1 74 ? -0.587 24.859 -4.621 1 97.19 74 LEU A O 1
ATOM 587 N N . VAL A 1 75 ? 0.93 25.703 -5.969 1 96.31 75 VAL A N 1
ATOM 588 C CA . VAL A 1 75 ? 0.375 27.047 -5.938 1 96.31 75 VAL A CA 1
ATOM 589 C C . VAL A 1 75 ? -1.017 27.047 -6.566 1 96.31 75 VAL A C 1
ATOM 591 O O . VAL A 1 75 ? -1.93 27.719 -6.066 1 96.31 75 VAL A O 1
ATOM 594 N N . SER A 1 76 ? -1.201 26.312 -7.582 1 94.31 76 SER A N 1
ATOM 595 C CA . SER A 1 76 ? -2.465 26.297 -8.312 1 94.31 76 SER A CA 1
ATOM 596 C C . SER A 1 76 ? -3.514 25.453 -7.582 1 94.31 76 SER A C 1
ATOM 598 O O . SER A 1 76 ? -4.715 25.703 -7.727 1 94.31 76 SER A O 1
ATOM 600 N N . SER A 1 77 ? -3.078 24.516 -6.758 1 95.44 77 SER A N 1
ATOM 601 C CA . SER A 1 77 ? -4.016 23.562 -6.168 1 95.44 77 SER A CA 1
ATOM 602 C C . SER A 1 77 ? -4.348 23.922 -4.727 1 95.44 77 SER A C 1
ATOM 604 O O . SER A 1 77 ? -5.453 23.672 -4.254 1 95.44 77 SER A O 1
ATOM 606 N N . PHE A 1 78 ? -3.4 24.516 -4.098 1 96.25 78 PHE A N 1
ATOM 607 C CA . PHE A 1 78 ? -3.58 24.766 -2.672 1 96.25 78 PHE A CA 1
ATOM 608 C C . PHE A 1 78 ? -3.76 26.25 -2.398 1 96.25 78 PHE A C 1
ATOM 610 O O . PHE A 1 78 ? -3.768 27.062 -3.326 1 96.25 78 PHE A O 1
ATOM 617 N N . ASP A 1 79 ? -3.973 26.5 -1.124 1 91.88 79 ASP A N 1
ATOM 618 C CA . ASP A 1 79 ? -4.145 27.891 -0.697 1 91.88 79 ASP A CA 1
ATOM 619 C C . ASP A 1 79 ? -2.797 28.547 -0.41 1 91.88 79 ASP A C 1
ATOM 621 O O . ASP A 1 79 ? -2.385 28.656 0.747 1 91.88 79 ASP A O 1
ATOM 625 N N . CYS A 1 80 ? -2.158 29.109 -1.495 1 92.25 80 CYS A N 1
ATOM 626 C CA . CYS A 1 80 ? -0.821 29.672 -1.371 1 92.25 80 CYS A CA 1
ATOM 627 C C . CYS A 1 80 ? -0.854 31.188 -1.542 1 92.25 80 CYS A C 1
ATOM 629 O O . CYS A 1 80 ? 0.172 31.812 -1.827 1 92.25 80 CYS A O 1
ATOM 631 N N . GLY A 1 81 ? -1.982 31.766 -1.393 1 85.88 81 GLY A N 1
ATOM 632 C CA . GLY A 1 81 ? -2.117 33.219 -1.503 1 85.88 81 GLY A CA 1
ATOM 633 C C . GLY A 1 81 ? -2.037 33.719 -2.934 1 85.88 81 GLY A C 1
ATOM 634 O O . GLY A 1 81 ? -1.786 32.938 -3.855 1 85.88 81 GLY A O 1
ATOM 635 N N . THR A 1 82 ? -2.229 35 -3.107 1 85.75 82 THR A N 1
ATOM 636 C CA . THR A 1 82 ? -2.15 35.594 -4.43 1 85.75 82 THR A CA 1
ATOM 637 C C . THR A 1 82 ? -0.695 35.812 -4.848 1 85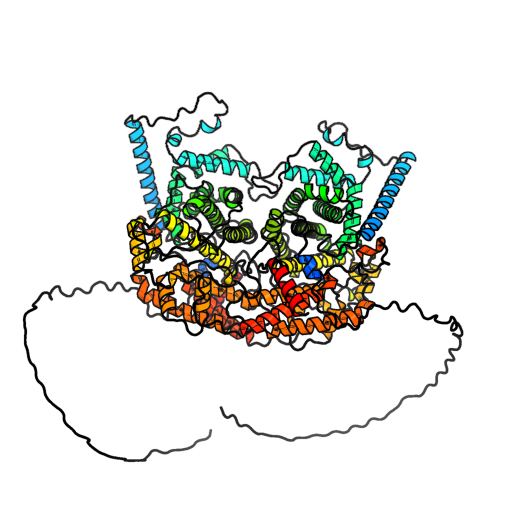.75 82 THR A C 1
ATOM 639 O O . THR A 1 82 ? 0.212 35.719 -4.02 1 85.75 82 THR A O 1
ATOM 642 N N . HIS A 1 83 ? -0.548 36.062 -6.07 1 89.75 83 HIS A N 1
ATOM 643 C CA . HIS A 1 83 ? 0.797 36.312 -6.57 1 89.75 83 HIS A CA 1
ATOM 644 C C . HIS A 1 83 ? 1.401 37.531 -5.914 1 89.75 83 HIS A C 1
ATOM 646 O O . HIS A 1 83 ? 2.594 37.562 -5.602 1 89.75 83 HIS A O 1
ATOM 652 N N . GLU A 1 84 ? 0.621 38.562 -5.684 1 87.69 84 GLU A N 1
ATOM 653 C CA . GLU A 1 84 ? 1.07 39.812 -5.062 1 87.69 84 GLU A CA 1
ATOM 654 C C . GLU A 1 84 ? 1.528 39.562 -3.625 1 87.69 84 GLU A C 1
ATOM 656 O O . GLU A 1 84 ? 2.527 40.125 -3.186 1 87.69 84 GLU A O 1
ATOM 661 N N . GLN A 1 85 ? 0.806 38.75 -2.943 1 87.44 85 GLN A N 1
ATOM 662 C CA . GLN A 1 85 ? 1.18 38.438 -1.57 1 87.44 85 GLN A CA 1
ATOM 663 C C . GLN A 1 85 ? 2.52 37.719 -1.52 1 87.44 85 GLN A C 1
ATOM 665 O O . GLN A 1 85 ? 3.354 38 -0.658 1 87.44 85 GLN A O 1
ATOM 670 N N . ARG A 1 86 ? 2.707 36.844 -2.41 1 92.75 86 ARG A N 1
ATOM 671 C CA . ARG A 1 86 ? 3.957 36.094 -2.445 1 92.75 86 ARG A CA 1
ATOM 672 C C . ARG A 1 86 ? 5.125 36.969 -2.832 1 92.75 86 ARG A C 1
ATOM 674 O O . ARG A 1 86 ? 6.242 36.812 -2.346 1 92.75 86 ARG A O 1
ATOM 681 N N . GLU A 1 87 ? 4.836 38.031 -3.65 1 93.62 87 GLU A N 1
ATOM 682 C CA . GLU A 1 87 ? 5.863 39 -4.004 1 93.62 87 GLU A CA 1
ATOM 683 C C . GLU A 1 87 ? 6.242 39.875 -2.801 1 93.62 87 GLU A C 1
ATOM 685 O O . GLU A 1 87 ? 7.402 40.25 -2.645 1 93.62 87 GLU A O 1
ATOM 690 N N . GLN A 1 88 ? 5.281 40.188 -2.064 1 91.62 88 GLN A N 1
ATOM 691 C CA . GLN A 1 88 ? 5.551 40.938 -0.858 1 91.62 88 GLN A CA 1
ATOM 692 C C . GLN A 1 88 ? 6.434 40.156 0.111 1 91.62 88 GLN A C 1
ATOM 694 O O . GLN A 1 88 ? 7.336 40.719 0.733 1 91.62 88 GLN A O 1
ATOM 699 N N . VAL A 1 89 ? 6.121 38.906 0.238 1 94.12 89 VAL A N 1
ATOM 700 C CA . VAL A 1 89 ? 6.945 38.031 1.084 1 94.12 89 VAL A CA 1
ATOM 701 C C . VAL A 1 89 ? 8.367 37.969 0.53 1 94.12 89 VAL A C 1
ATOM 703 O O . VAL A 1 89 ? 9.336 38.062 1.284 1 94.12 89 VAL A O 1
ATOM 706 N N . ALA A 1 90 ? 8.477 37.875 -0.786 1 95.56 90 ALA A N 1
ATOM 707 C CA . ALA A 1 90 ? 9.781 37.812 -1.433 1 95.56 90 ALA A CA 1
ATOM 708 C C . ALA A 1 90 ? 10.594 39.094 -1.155 1 95.56 90 ALA A C 1
ATOM 710 O O . ALA A 1 90 ? 11.789 39 -0.86 1 95.56 90 ALA A O 1
ATOM 711 N N . ALA A 1 91 ? 9.969 40.156 -1.25 1 94.06 91 ALA A N 1
ATOM 712 C CA . ALA A 1 91 ? 10.633 41.438 -1.023 1 94.06 91 ALA A CA 1
ATOM 713 C C . ALA A 1 91 ? 11.148 41.562 0.409 1 94.06 91 ALA A C 1
ATOM 715 O O . ALA A 1 91 ? 12.266 42.031 0.641 1 94.06 91 ALA A O 1
ATOM 716 N N . ARG A 1 92 ? 10.391 41.125 1.252 1 92.31 92 ARG A N 1
ATOM 717 C CA . ARG A 1 92 ? 10.789 41.156 2.656 1 92.31 92 ARG A CA 1
ATOM 718 C C . ARG A 1 92 ? 11.977 40.219 2.912 1 92.31 92 ARG A C 1
ATOM 720 O O . ARG A 1 92 ? 12.906 40.594 3.633 1 92.31 92 ARG A O 1
ATOM 727 N N . LEU A 1 93 ? 11.867 39.062 2.393 1 93.19 93 LEU A N 1
ATOM 728 C CA . LEU A 1 93 ? 12.93 38.094 2.572 1 93.19 93 LEU A CA 1
ATOM 729 C C . LEU A 1 93 ? 14.234 38.594 1.962 1 93.19 93 LEU A C 1
ATOM 731 O O . LEU A 1 93 ? 15.305 38.438 2.553 1 93.19 93 LEU A O 1
ATOM 735 N N . ASP A 1 94 ? 14.141 39.25 0.847 1 91.94 94 ASP A N 1
ATOM 736 C CA . ASP A 1 94 ? 15.32 39.781 0.185 1 91.94 94 ASP A CA 1
ATOM 737 C C . ASP A 1 94 ? 15.961 40.906 1.009 1 91.94 94 ASP A C 1
ATOM 739 O O . ASP A 1 94 ? 17.188 41 1.096 1 91.94 94 ASP A O 1
ATOM 743 N N . GLN A 1 95 ? 15.172 41.656 1.556 1 90.75 95 GLN A N 1
ATOM 744 C CA . GLN A 1 95 ? 15.664 42.719 2.424 1 90.75 95 GLN A CA 1
ATOM 745 C C . GLN A 1 95 ? 16.359 42.125 3.654 1 90.75 95 GLN A C 1
ATOM 747 O O . GLN A 1 95 ? 17.391 42.656 4.086 1 90.75 95 GLN A O 1
ATOM 752 N N . GLN A 1 96 ? 15.766 41.156 4.18 1 88.06 96 GLN A N 1
ATOM 753 C CA . GLN A 1 96 ? 16.344 40.5 5.348 1 88.06 96 GLN A CA 1
ATOM 754 C C . GLN A 1 96 ? 17.703 39.875 5.008 1 88.06 96 GLN A C 1
ATOM 756 O O . GLN A 1 96 ? 18.656 39.969 5.793 1 88.06 96 GLN A O 1
ATOM 761 N N . ILE A 1 97 ? 17.781 39.281 3.926 1 87.19 97 ILE A N 1
ATOM 762 C CA . ILE A 1 97 ? 19.016 38.625 3.494 1 87.19 97 ILE A CA 1
ATOM 763 C C . ILE A 1 97 ? 20.094 39.656 3.223 1 87.19 97 ILE A C 1
ATOM 765 O O . ILE A 1 97 ? 21.25 39.5 3.623 1 87.19 97 ILE A O 1
ATOM 769 N N . LEU A 1 98 ? 19.703 40.719 2.598 1 86.06 98 LEU A N 1
ATOM 770 C CA . LEU A 1 98 ? 20.641 41.812 2.314 1 86.06 98 LEU A CA 1
ATOM 771 C C . LEU A 1 98 ? 21.156 42.438 3.607 1 86.06 98 LEU A C 1
ATOM 773 O O . LEU A 1 98 ? 22.344 42.75 3.715 1 86.06 98 LEU A O 1
ATOM 777 N N . SER A 1 99 ? 20.328 42.625 4.48 1 85.25 99 SER A N 1
ATOM 778 C CA . SER A 1 99 ? 20.719 43.188 5.773 1 85.25 99 SER A CA 1
ATOM 779 C C . SER A 1 99 ? 21.688 42.25 6.504 1 85.25 99 SER A C 1
ATOM 781 O O . SER A 1 99 ? 22.641 42.75 7.129 1 85.25 99 SER A O 1
ATOM 783 N N . ARG A 1 100 ? 21.438 41 6.438 1 79.5 100 ARG A N 1
ATOM 784 C CA . ARG A 1 100 ? 22.312 40.031 7.078 1 79.5 100 ARG A CA 1
ATOM 785 C C . ARG A 1 100 ? 23.688 40.031 6.418 1 79.5 100 ARG A C 1
ATOM 787 O O . ARG A 1 100 ? 24.703 39.875 7.098 1 79.5 100 ARG A O 1
ATOM 794 N N . LEU A 1 101 ? 23.672 40.156 5.156 1 76.69 101 LEU A N 1
ATOM 795 C CA . LEU A 1 101 ? 24.922 40.156 4.418 1 76.69 101 LEU A CA 1
ATOM 796 C C . LEU A 1 101 ? 25.719 41.438 4.742 1 76.69 101 LEU A C 1
ATOM 798 O O . LEU A 1 101 ? 26.953 41.375 4.883 1 76.69 101 LEU A O 1
ATOM 802 N N . GLN A 1 102 ? 25.094 42.5 4.879 1 75.75 102 GLN A N 1
ATOM 803 C CA . GLN A 1 102 ? 25.734 43.75 5.223 1 75.75 102 GLN A CA 1
ATOM 804 C C . GLN A 1 102 ? 26.312 43.719 6.633 1 75.75 102 GLN A C 1
ATOM 806 O O . GLN A 1 102 ? 27.422 44.219 6.875 1 75.75 102 GLN A O 1
ATOM 811 N N . GLN A 1 103 ? 25.578 43.125 7.43 1 72.94 103 GLN A N 1
ATOM 812 C CA . GLN A 1 103 ? 26.047 43.031 8.812 1 72.94 103 GLN A CA 1
ATOM 813 C C . GLN A 1 103 ? 27.297 42.156 8.891 1 72.94 103 GLN A C 1
ATOM 815 O O . GLN A 1 103 ? 28.219 42.438 9.648 1 72.94 103 GLN A O 1
ATOM 820 N N . ARG A 1 104 ? 27.328 41.125 8.148 1 70.44 104 ARG A N 1
ATOM 821 C CA . ARG A 1 104 ? 28.469 40.25 8.148 1 70.44 104 ARG A CA 1
ATOM 822 C C . ARG A 1 104 ? 29.688 40.906 7.527 1 70.44 104 ARG A C 1
ATOM 824 O O . ARG A 1 104 ? 30.812 40.719 8.008 1 70.44 104 ARG A O 1
ATOM 831 N N . THR A 1 105 ? 29.438 41.625 6.422 1 66.88 105 THR A N 1
ATOM 832 C CA . THR A 1 105 ? 30.531 42.375 5.785 1 66.88 105 THR A CA 1
ATOM 833 C C . THR A 1 105 ? 31.062 43.469 6.707 1 66.88 105 THR A C 1
ATOM 835 O O . THR A 1 105 ? 32.281 43.688 6.766 1 66.88 105 THR A O 1
ATOM 838 N N . SER A 1 106 ? 30.125 44.031 7.375 1 63 106 SER A N 1
ATOM 839 C CA . SER A 1 106 ? 30.531 45.094 8.297 1 63 106 SER A CA 1
ATOM 840 C C . SER A 1 106 ? 31.312 44.5 9.477 1 63 106 SER A C 1
ATOM 842 O O . SER A 1 106 ? 32.312 45.094 9.914 1 63 106 SER A O 1
ATOM 844 N N . LEU A 1 107 ? 30.828 43.375 9.875 1 54.97 107 LEU A N 1
ATOM 845 C CA . LEU A 1 107 ? 31.531 42.719 10.977 1 54.97 107 LEU A CA 1
ATOM 846 C C . LEU A 1 107 ? 32.938 42.281 10.539 1 54.97 107 LEU A C 1
ATOM 848 O O . LEU A 1 107 ? 33.875 42.344 11.32 1 54.97 107 LEU A O 1
ATOM 852 N N . THR A 1 108 ? 33.031 41.75 9.352 1 52.81 108 THR A N 1
ATOM 853 C CA . THR A 1 108 ? 34.344 41.406 8.836 1 52.81 108 THR A CA 1
ATOM 854 C C . THR A 1 108 ? 35.219 42.656 8.625 1 52.81 108 THR A C 1
ATOM 856 O O . THR A 1 108 ? 36.438 42.594 8.789 1 52.81 108 THR A O 1
ATOM 859 N N . ALA A 1 109 ? 34.594 43.75 8.258 1 51.62 109 ALA A N 1
ATOM 860 C CA . ALA A 1 109 ? 35.344 45 8.047 1 51.62 109 ALA A CA 1
ATOM 861 C C . ALA A 1 109 ? 35.844 45.562 9.375 1 51.62 109 ALA A C 1
ATOM 863 O O . ALA A 1 109 ? 36.875 46.219 9.422 1 51.62 109 ALA A O 1
ATOM 864 N N . PHE A 1 110 ? 34.875 45.438 10.391 1 50.12 110 PHE A N 1
ATOM 865 C CA . PHE A 1 110 ? 35.281 46.031 11.664 1 50.12 110 PHE A CA 1
ATOM 866 C C . PHE A 1 110 ? 36.25 45.094 12.398 1 50.12 110 PHE A C 1
ATOM 868 O O . PHE A 1 110 ? 36.531 45.281 13.586 1 50.12 110 PHE A O 1
ATOM 875 N N . GLY A 1 111 ? 37.156 44.188 11.867 1 46.59 111 GLY A N 1
ATOM 876 C CA . GLY A 1 111 ? 38.281 43.5 12.453 1 46.59 111 GLY A CA 1
ATOM 877 C C . GLY A 1 111 ? 37.875 42.375 13.375 1 46.59 111 GLY A C 1
ATOM 878 O O . GLY A 1 111 ? 38.719 41.875 14.148 1 46.59 111 GLY A O 1
ATOM 879 N N . MET A 1 112 ? 36.656 42.125 13.812 1 41 112 MET A N 1
ATOM 880 C CA . MET A 1 112 ? 36.406 41.031 14.719 1 41 112 MET A CA 1
ATOM 881 C C . MET A 1 112 ? 36.719 39.688 14.039 1 41 112 MET A C 1
ATOM 883 O O . MET A 1 112 ? 36.188 39.406 12.961 1 41 112 MET A O 1
ATOM 887 N N . ASP A 1 113 ? 37.938 39.062 14.359 1 39.06 113 ASP A N 1
ATOM 888 C CA . ASP A 1 113 ? 38.5 37.781 14.023 1 39.06 113 ASP A CA 1
ATOM 889 C C . ASP A 1 113 ? 37.469 36.656 14.164 1 39.06 113 ASP A C 1
ATOM 891 O O . ASP A 1 113 ? 37.062 36.312 15.273 1 39.06 113 ASP A O 1
ATOM 895 N N . VAL A 1 114 ? 36.469 36.562 13.578 1 39.75 114 VAL A N 1
ATOM 896 C CA . VAL A 1 114 ? 35.781 35.281 13.688 1 39.75 114 VAL A CA 1
ATOM 897 C C . VAL A 1 114 ? 36.781 34.156 13.43 1 39.75 114 VAL A C 1
ATOM 899 O O . VAL A 1 114 ? 37.438 34.125 12.383 1 39.75 114 VAL A O 1
ATOM 902 N N . PRO A 1 115 ? 37.438 33.5 14.547 1 34.88 115 PRO A N 1
ATOM 903 C CA . PRO A 1 115 ? 38.438 32.438 14.406 1 34.88 115 PRO A CA 1
ATOM 904 C C . PRO A 1 115 ? 38.125 31.469 13.273 1 34.88 115 PRO A C 1
ATOM 906 O O . PRO A 1 115 ? 37 31 13.156 1 34.88 115 PRO A O 1
ATOM 909 N N . SER A 1 116 ? 38.625 31.656 12.148 1 34.78 116 SER A N 1
ATOM 910 C CA . SER A 1 116 ? 38.625 30.609 11.141 1 34.78 116 SER A CA 1
ATOM 911 C C . SER A 1 116 ? 39.062 29.266 11.734 1 34.78 116 SER A C 1
ATOM 913 O O . SER A 1 116 ? 40.062 29.156 12.406 1 34.78 116 SER A O 1
ATOM 915 N N . PRO A 1 117 ? 38.188 28.359 12.125 1 33.91 117 PRO A N 1
ATOM 916 C CA . PRO A 1 117 ? 38.844 27.109 12.539 1 33.91 117 PRO A CA 1
ATOM 917 C C . PRO A 1 117 ? 40.031 26.734 11.656 1 33.91 117 PRO A C 1
ATOM 919 O O . PRO A 1 117 ? 40.062 27.109 10.477 1 33.91 117 PRO A O 1
ATOM 922 N N . LEU A 1 118 ? 41.188 26.578 12.211 1 30.31 118 LEU A N 1
ATOM 923 C CA . LEU A 1 118 ? 42.438 26.016 11.703 1 30.31 118 LEU A CA 1
ATOM 924 C C . LEU A 1 118 ? 42.188 24.797 10.844 1 30.31 118 LEU A C 1
ATOM 926 O O . LEU A 1 118 ? 41.812 23.734 11.359 1 30.31 118 LEU A O 1
ATOM 930 N N . ILE A 1 119 ? 41.406 24.812 9.75 1 32.19 119 ILE A N 1
ATOM 931 C CA . ILE A 1 119 ? 41.531 23.625 8.906 1 32.19 119 ILE A CA 1
ATOM 932 C C . ILE A 1 119 ? 43 23.328 8.688 1 32.19 119 ILE A C 1
ATOM 934 O O . ILE A 1 119 ? 43.781 24.188 8.266 1 32.19 119 ILE A O 1
ATOM 938 N N . PRO A 1 120 ? 43.5 22.312 9.359 1 31.33 120 PRO A N 1
ATOM 939 C CA . PRO A 1 120 ? 44.875 21.891 9.047 1 31.33 120 PRO A CA 1
ATOM 940 C C . PRO A 1 120 ? 45.156 21.828 7.543 1 31.33 120 PRO A C 1
ATOM 942 O O . PRO A 1 120 ? 44.25 21.547 6.758 1 31.33 120 PRO A O 1
ATOM 945 N N . GLU A 1 121 ? 46.188 22.531 7 1 32.22 121 GLU A N 1
ATOM 946 C CA . GLU A 1 121 ? 46.781 22.688 5.676 1 32.22 121 GLU A CA 1
ATOM 947 C C . GLU A 1 121 ? 46.906 21.359 4.957 1 32.22 121 GLU A C 1
ATOM 949 O O . GLU A 1 121 ? 47.062 21.312 3.734 1 32.22 121 GLU A O 1
ATOM 954 N N . ASN A 1 122 ? 47.25 20.234 5.652 1 30.33 122 ASN A N 1
ATOM 955 C CA . ASN A 1 122 ? 47.969 19.203 4.906 1 30.33 122 ASN A CA 1
ATOM 956 C C . ASN A 1 122 ? 47.062 18.469 3.93 1 30.33 122 ASN A C 1
ATOM 958 O O . ASN A 1 122 ? 47.469 17.547 3.232 1 30.33 122 ASN A O 1
ATOM 962 N N . ASN A 1 123 ? 45.875 18.016 4.328 1 30.81 123 ASN A N 1
ATOM 963 C CA . ASN A 1 123 ? 45.469 16.969 3.402 1 30.81 123 ASN A CA 1
ATOM 964 C C . ASN A 1 123 ? 45 17.547 2.061 1 30.81 123 ASN A C 1
ATOM 966 O O . ASN A 1 123 ? 44.219 18.5 2.02 1 30.81 123 ASN A O 1
ATOM 970 N N . SER A 1 124 ? 45.75 17.391 0.879 1 31.78 124 SER A N 1
ATOM 971 C CA . SER A 1 124 ? 45.781 17.734 -0.54 1 31.78 124 SER A CA 1
ATOM 972 C C . SER A 1 124 ? 44.406 17.641 -1.158 1 31.78 124 SER A C 1
ATOM 974 O O . SER A 1 124 ? 44.125 18.266 -2.195 1 31.78 124 SER A O 1
ATOM 976 N N . ASP A 1 125 ? 43.656 16.594 -0.913 1 32 125 ASP A N 1
ATOM 977 C CA . ASP A 1 125 ? 42.5 16.406 -1.802 1 32 125 ASP A CA 1
ATOM 978 C C . ASP A 1 125 ? 41.469 17.5 -1.594 1 32 125 ASP A C 1
ATOM 980 O O . ASP A 1 125 ? 40.281 17.219 -1.398 1 32 125 ASP A O 1
ATOM 984 N N . THR A 1 126 ? 41.781 18.656 -0.927 1 33.47 126 THR A N 1
ATOM 985 C CA . THR A 1 126 ? 41.031 19.859 -0.556 1 33.47 126 THR A CA 1
ATOM 986 C C . THR A 1 126 ? 40.625 20.641 -1.797 1 33.47 126 THR A C 1
ATOM 988 O O . THR A 1 126 ? 40.219 21.797 -1.699 1 33.47 126 THR A O 1
ATOM 991 N N . SER A 1 127 ? 40.969 20.172 -3.025 1 34.53 127 SER A N 1
ATOM 992 C CA . SER A 1 127 ? 40.688 20.984 -4.195 1 34.53 127 SER A CA 1
ATOM 993 C C . SER A 1 127 ? 39.188 21.312 -4.273 1 34.53 127 SER A C 1
ATOM 995 O O . SER A 1 127 ? 38.781 22.219 -5.012 1 34.53 127 SER A O 1
ATOM 997 N N . LEU A 1 128 ? 38.344 20.406 -3.902 1 35.06 128 LEU A N 1
ATOM 998 C CA . LEU A 1 128 ? 36.969 20.641 -4.238 1 35.06 128 LEU A CA 1
ATOM 999 C C . LEU A 1 128 ? 36.406 21.828 -3.471 1 35.06 128 LEU A C 1
ATOM 1001 O O . LEU A 1 128 ? 35.375 22.391 -3.842 1 35.06 128 LEU A O 1
ATOM 1005 N N . ILE A 1 129 ? 36.938 22.156 -2.256 1 37 129 ILE A N 1
ATOM 1006 C CA . ILE A 1 129 ? 36.438 23.266 -1.427 1 37 129 ILE A CA 1
ATOM 1007 C C . ILE A 1 129 ? 37.031 24.578 -1.917 1 37 129 ILE A C 1
ATOM 1009 O O . ILE A 1 129 ? 36.812 25.625 -1.313 1 37 129 ILE A O 1
ATOM 1013 N N . SER A 1 130 ? 37.969 24.594 -2.791 1 36.19 130 SER A N 1
ATOM 1014 C CA . SER A 1 130 ? 38.75 25.812 -3.088 1 36.19 130 SER A CA 1
ATOM 1015 C C . SER A 1 130 ? 37.812 26.922 -3.6 1 36.19 130 SER A C 1
ATOM 1017 O O . SER A 1 130 ? 38.156 28.109 -3.484 1 36.19 130 SER A O 1
ATOM 1019 N N . ASP A 1 131 ? 36.906 26.609 -4.547 1 37.22 131 ASP A N 1
ATOM 1020 C CA . ASP A 1 131 ? 36.281 27.734 -5.246 1 37.22 131 ASP A CA 1
ATOM 1021 C C . ASP A 1 131 ? 35.062 28.266 -4.457 1 37.22 131 ASP A C 1
ATOM 1023 O O . ASP A 1 131 ? 34.219 28.969 -5.008 1 37.22 131 ASP A O 1
ATOM 1027 N N . LEU A 1 132 ? 34.688 27.766 -3.328 1 41.19 132 LEU A N 1
ATOM 1028 C CA . LEU A 1 132 ? 33.594 28.422 -2.641 1 41.19 132 LEU A CA 1
ATOM 1029 C C . LEU A 1 132 ? 34.031 29.766 -2.074 1 41.19 132 LEU A C 1
ATOM 1031 O O . LEU A 1 132 ? 35.125 29.891 -1.537 1 41.19 132 LEU A O 1
ATOM 1035 N N . PRO A 1 133 ? 33.531 30.922 -2.461 1 41.69 133 PRO A N 1
ATOM 1036 C CA . PRO A 1 133 ? 33.938 32.188 -1.851 1 41.69 133 PRO A CA 1
ATOM 1037 C C . PRO A 1 133 ? 34.125 32.094 -0.339 1 41.69 133 PRO A C 1
ATOM 1039 O O . PRO A 1 133 ? 33.469 31.25 0.309 1 41.69 133 PRO A O 1
ATOM 1042 N N . LEU A 1 134 ? 35.281 32.5 0.256 1 42.94 134 LEU A N 1
ATOM 1043 C CA . LEU A 1 134 ? 35.75 32.594 1.637 1 42.94 134 LEU A CA 1
ATOM 1044 C C . LEU A 1 134 ? 34.594 32.906 2.582 1 42.94 134 LEU A C 1
ATOM 1046 O O . LEU A 1 134 ? 34.562 32.375 3.707 1 42.94 134 LEU A O 1
ATOM 1050 N N . ASN A 1 135 ? 33.594 33.719 2.18 1 47.06 135 ASN A N 1
ATOM 1051 C CA . ASN A 1 135 ? 32.531 34.219 3.039 1 47.06 135 ASN A CA 1
ATOM 1052 C C . ASN A 1 135 ? 31.516 33.125 3.367 1 47.06 135 ASN A C 1
ATOM 1054 O O . ASN A 1 135 ? 30.688 33.281 4.27 1 47.06 135 ASN A O 1
ATOM 1058 N N . TRP A 1 136 ? 31.406 32.125 2.604 1 53.16 136 TRP A N 1
ATOM 1059 C CA . TRP A 1 136 ? 30.516 30.984 2.814 1 53.16 136 TRP A CA 1
ATOM 1060 C C . TRP A 1 136 ? 30.938 30.188 4.047 1 53.16 136 TRP A C 1
ATOM 1062 O O . TRP A 1 136 ? 30.094 29.656 4.762 1 53.16 136 TRP A O 1
ATOM 1072 N N . PHE A 1 137 ? 32.219 30.281 4.344 1 52.66 137 PHE A N 1
ATOM 1073 C CA . PHE A 1 137 ? 32.719 29.406 5.391 1 52.66 137 PHE A CA 1
ATOM 1074 C C . PHE A 1 137 ? 32.344 29.922 6.77 1 52.66 137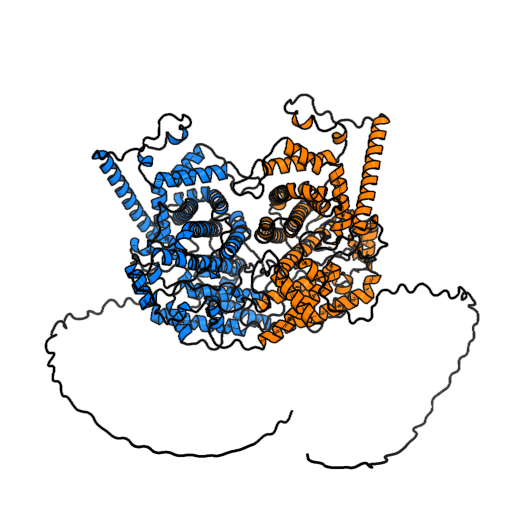 PHE A C 1
ATOM 1076 O O . PHE A 1 137 ? 32.281 29.156 7.73 1 52.66 137 PHE A O 1
ATOM 1083 N N . ASN A 1 138 ? 31.906 31.266 6.758 1 64.12 138 ASN A N 1
ATOM 1084 C CA . ASN A 1 138 ? 31.625 31.781 8.094 1 64.12 138 ASN A CA 1
ATOM 1085 C C . ASN A 1 138 ? 30.156 31.641 8.445 1 64.12 138 ASN A C 1
ATOM 1087 O O . ASN A 1 138 ? 29.75 31.906 9.578 1 64.12 138 ASN A O 1
ATOM 1091 N N . ASP A 1 139 ? 29.406 31.172 7.5 1 80.62 139 ASP A N 1
ATOM 1092 C CA . ASP A 1 139 ? 27.984 30.984 7.762 1 80.62 139 ASP A CA 1
ATOM 1093 C C . ASP A 1 139 ? 27.719 29.594 8.336 1 80.62 139 ASP A C 1
ATOM 1095 O O . ASP A 1 139 ? 28.125 28.594 7.754 1 80.62 139 ASP A O 1
ATOM 1099 N N . PRO A 1 140 ? 27.219 29.578 9.516 1 84.25 140 PRO A N 1
ATOM 1100 C CA . PRO A 1 140 ? 26.938 28.281 10.125 1 84.25 140 PRO A CA 1
ATOM 1101 C C . PRO A 1 140 ? 26.094 27.375 9.227 1 84.25 140 PRO A C 1
ATOM 1103 O O . PRO A 1 140 ? 26.188 26.141 9.336 1 84.25 140 PRO A O 1
ATOM 1106 N N . LEU A 1 141 ? 25.375 27.922 8.305 1 91.56 141 LEU A N 1
ATOM 1107 C CA . LEU A 1 141 ? 24.516 27.141 7.41 1 91.56 141 LEU A CA 1
ATOM 1108 C C . LEU A 1 141 ? 25.344 26.516 6.289 1 91.56 141 LEU A C 1
ATOM 1110 O O . LEU A 1 141 ? 24.844 25.656 5.547 1 91.56 141 LEU A O 1
ATOM 1114 N N . SER A 1 142 ? 26.578 26.891 6.191 1 92.31 142 SER A N 1
ATOM 1115 C CA . SER A 1 142 ? 27.453 26.312 5.18 1 92.31 142 SER A CA 1
ATOM 1116 C C . SER A 1 142 ? 27.672 24.812 5.43 1 92.31 142 SER A C 1
ATOM 1118 O O . SER A 1 142 ? 27.828 24.047 4.488 1 92.31 142 SER A O 1
ATOM 1120 N N . LEU A 1 143 ? 27.672 24.5 6.688 1 93.88 143 LEU A N 1
ATOM 1121 C CA . LEU A 1 143 ? 27.812 23.078 7.02 1 93.88 143 LEU A CA 1
ATOM 1122 C C . LEU A 1 143 ? 26.625 22.281 6.508 1 93.88 143 LEU A C 1
ATOM 1124 O O . LEU A 1 143 ? 26.781 21.172 5.996 1 93.88 143 LEU A O 1
ATOM 1128 N N . LYS A 1 144 ? 25.484 22.859 6.68 1 95.12 144 LYS A N 1
ATOM 1129 C CA . LYS A 1 144 ? 24.266 22.188 6.203 1 95.12 144 LYS A CA 1
ATOM 1130 C C . LYS A 1 144 ? 24.281 22.062 4.684 1 95.12 144 LYS A C 1
ATOM 1132 O O . LYS A 1 144 ? 23.844 21.047 4.141 1 95.12 144 LYS A O 1
ATOM 1137 N N . THR A 1 145 ? 24.719 23.078 4.031 1 96.06 145 THR A N 1
ATOM 1138 C CA . THR A 1 145 ? 24.844 23.031 2.58 1 96.06 145 THR A CA 1
ATOM 1139 C C . THR A 1 145 ? 25.766 21.891 2.146 1 96.06 145 THR A C 1
ATOM 1141 O O . THR A 1 145 ? 25.438 21.156 1.216 1 96.06 145 THR A O 1
ATOM 1144 N N . HIS A 1 146 ? 26.828 21.75 2.859 1 96.31 146 HIS A N 1
ATOM 1145 C CA . HIS A 1 146 ? 27.781 20.703 2.525 1 96.31 146 HIS A CA 1
ATOM 1146 C C . HIS A 1 146 ? 27.188 19.312 2.783 1 96.31 146 HIS A C 1
ATOM 1148 O O . HIS A 1 146 ? 27.422 18.391 2.01 1 96.31 146 HIS A O 1
ATOM 1154 N N . GLU A 1 147 ? 26.516 19.219 3.881 1 96.94 147 GLU A N 1
ATOM 1155 C CA . GLU A 1 147 ? 25.875 17.938 4.184 1 96.94 147 GLU A CA 1
ATOM 1156 C C . GLU A 1 147 ? 24.875 17.547 3.088 1 96.94 147 GLU A C 1
ATOM 1158 O O . GLU A 1 147 ? 24.859 16.391 2.652 1 96.94 147 GLU A O 1
ATOM 1163 N N . ILE A 1 148 ? 24.062 18.438 2.619 1 98.12 148 ILE A N 1
ATOM 1164 C CA . ILE A 1 148 ? 23.078 18.188 1.569 1 98.12 148 ILE A CA 1
ATOM 1165 C C . ILE A 1 148 ? 23.797 17.812 0.272 1 98.12 148 ILE A C 1
ATOM 1167 O O . ILE A 1 148 ? 23.406 16.859 -0.41 1 98.12 148 ILE A O 1
ATOM 1171 N N . LEU A 1 149 ? 24.859 18.578 0.008 1 98 149 LEU A N 1
ATOM 1172 C CA . LEU A 1 149 ? 25.641 18.312 -1.2 1 98 149 LEU A CA 1
ATOM 1173 C C . LEU A 1 149 ? 26.203 16.891 -1.199 1 98 149 LEU A C 1
ATOM 1175 O O . LEU A 1 149 ? 26.141 16.203 -2.219 1 98 149 LEU A O 1
ATOM 1179 N N . LEU A 1 150 ? 26.719 16.484 -0.083 1 97.5 150 LEU A N 1
ATOM 1180 C CA . LEU A 1 150 ? 27.297 15.156 0.018 1 97.5 150 LEU A CA 1
ATOM 1181 C C . LEU A 1 150 ? 26.234 14.086 -0.207 1 97.5 150 LEU A C 1
ATOM 1183 O O . LEU A 1 150 ? 26.5 13.078 -0.874 1 97.5 150 LEU A O 1
ATOM 1187 N N . LEU A 1 151 ? 25.094 14.289 0.331 1 97.44 151 LEU A N 1
ATOM 1188 C CA . LEU A 1 151 ? 24 13.328 0.184 1 97.44 151 LEU A CA 1
ATOM 1189 C C . LEU A 1 151 ? 23.516 13.273 -1.26 1 97.44 151 LEU A C 1
ATOM 1191 O O . LEU A 1 151 ? 23.25 12.195 -1.788 1 97.44 151 LEU A O 1
ATOM 1195 N N . ILE A 1 152 ? 23.406 14.414 -1.89 1 97.94 152 ILE A N 1
ATOM 1196 C CA . ILE A 1 152 ? 22.969 14.469 -3.279 1 97.94 152 ILE A CA 1
ATOM 1197 C C . ILE A 1 152 ? 24.016 13.805 -4.176 1 97.94 152 ILE A C 1
ATOM 1199 O O . ILE A 1 152 ? 23.672 13.055 -5.094 1 97.94 152 ILE A O 1
ATOM 1203 N N . LYS A 1 153 ? 25.266 14.117 -3.904 1 97.69 153 LYS A N 1
ATOM 1204 C CA . LYS A 1 153 ? 26.344 13.492 -4.672 1 97.69 153 LYS A CA 1
ATOM 1205 C C . LYS A 1 153 ? 26.281 11.969 -4.562 1 97.69 153 LYS A C 1
ATOM 1207 O O . LYS A 1 153 ? 26.469 11.266 -5.555 1 97.69 153 LYS A O 1
ATOM 1212 N N . GLU A 1 154 ? 26 11.539 -3.385 1 95.94 154 GLU A N 1
ATOM 1213 C CA . GLU A 1 154 ? 25.922 10.102 -3.16 1 95.94 154 GLU A CA 1
ATOM 1214 C C . GLU A 1 154 ? 24.812 9.477 -4.012 1 95.94 154 GLU A C 1
ATOM 1216 O O . GLU A 1 154 ? 25.047 8.461 -4.672 1 95.94 154 GLU A O 1
ATOM 1221 N N . VAL A 1 155 ? 23.641 10.055 -4.09 1 95.81 155 VAL A N 1
ATOM 1222 C CA . VAL A 1 155 ? 22.5 9.484 -4.773 1 95.81 155 VAL A CA 1
ATOM 1223 C C . VAL A 1 155 ? 22.703 9.562 -6.285 1 95.81 155 VAL A C 1
ATOM 1225 O O . VAL A 1 155 ? 22.203 8.719 -7.031 1 95.81 155 VAL A O 1
ATOM 1228 N N . VAL A 1 156 ? 23.422 10.57 -6.719 1 96.75 156 VAL A N 1
ATOM 1229 C CA . VAL A 1 156 ? 23.641 10.75 -8.148 1 96.75 156 VAL A CA 1
ATOM 1230 C C . VAL A 1 156 ? 24.719 9.781 -8.633 1 96.75 156 VAL A C 1
ATOM 1232 O O . VAL A 1 156 ? 24.656 9.305 -9.773 1 96.75 156 VAL A O 1
ATOM 1235 N N . THR A 1 157 ? 25.656 9.492 -7.789 1 95.12 157 THR A N 1
ATOM 1236 C CA . THR A 1 157 ? 26.781 8.672 -8.188 1 95.12 157 THR A CA 1
ATOM 1237 C C . THR A 1 157 ? 26.453 7.188 -8.016 1 95.12 157 THR A C 1
ATOM 1239 O O . THR A 1 157 ? 26.859 6.359 -8.836 1 95.12 157 THR A O 1
ATOM 1242 N N . ILE A 1 158 ? 25.797 6.887 -6.969 1 92.62 158 ILE A N 1
ATOM 1243 C CA . ILE A 1 158 ? 25.422 5.504 -6.691 1 92.62 158 ILE A CA 1
ATOM 1244 C C . ILE A 1 158 ? 23.938 5.293 -6.98 1 92.62 158 ILE A C 1
ATOM 1246 O O . ILE A 1 158 ? 23.109 5.434 -6.086 1 92.62 158 ILE A O 1
ATOM 1250 N N . LYS A 1 159 ? 23.641 5.012 -8.164 1 89.69 159 LYS A N 1
ATOM 1251 C CA . LYS A 1 159 ? 22.234 4.824 -8.531 1 89.69 159 LYS A CA 1
ATOM 1252 C C . LYS A 1 159 ? 22.047 3.537 -9.328 1 89.69 159 LYS A C 1
ATOM 1254 O O . LYS A 1 159 ? 22.766 3.287 -10.297 1 89.69 159 LYS A O 1
ATOM 1259 N N . PRO A 1 160 ? 21.125 2.789 -8.852 1 85.25 160 PRO A N 1
ATOM 1260 C CA . PRO A 1 160 ? 20.844 1.549 -9.578 1 85.25 160 PRO A CA 1
ATOM 1261 C C . PRO A 1 160 ? 20.219 1.798 -10.953 1 85.25 160 PRO A C 1
ATOM 1263 O O . PRO A 1 160 ? 19.844 2.928 -11.266 1 85.25 160 PRO A O 1
ATOM 1266 N N . ARG A 1 161 ? 20.156 0.72 -11.656 1 85 161 ARG A N 1
ATOM 1267 C CA . ARG A 1 161 ? 19.484 0.772 -12.945 1 85 161 ARG A CA 1
ATOM 1268 C C . ARG A 1 161 ? 18.016 1.136 -12.781 1 85 161 ARG A C 1
ATOM 1270 O O . ARG A 1 161 ? 17.359 0.659 -11.859 1 85 161 ARG A O 1
ATOM 1277 N N . ASN A 1 162 ? 17.453 1.932 -13.625 1 81.94 162 ASN A N 1
ATOM 1278 C CA . ASN A 1 162 ? 16.062 2.365 -13.625 1 81.94 162 ASN A CA 1
ATOM 1279 C C . ASN A 1 162 ? 15.75 3.256 -12.43 1 81.94 162 ASN A C 1
ATOM 1281 O O . ASN A 1 162 ? 14.617 3.275 -11.945 1 81.94 162 ASN A O 1
ATOM 1285 N N . SER A 1 163 ? 16.828 3.861 -11.898 1 87.75 163 SER A N 1
ATOM 1286 C CA . SER A 1 163 ? 16.625 4.848 -10.844 1 87.75 163 SER A CA 1
ATOM 1287 C C . SER A 1 163 ? 15.828 6.047 -11.352 1 87.75 163 SER A C 1
ATOM 1289 O O . SER A 1 163 ? 15.891 6.379 -12.539 1 87.75 163 SER A O 1
ATOM 1291 N N . SER A 1 164 ? 15.117 6.613 -10.469 1 90.19 164 SER A N 1
ATOM 1292 C CA . SER A 1 164 ? 14.383 7.82 -10.828 1 90.19 164 SER A CA 1
ATOM 1293 C C . SER A 1 164 ? 15.328 9 -11.023 1 90.19 164 SER A C 1
ATOM 1295 O O . SER A 1 164 ? 14.961 10 -11.648 1 90.19 164 SER A O 1
ATOM 1297 N N . VAL A 1 165 ? 16.547 8.914 -10.43 1 94.31 165 VAL A N 1
ATOM 1298 C CA . VAL A 1 165 ? 17.547 9.953 -10.602 1 94.31 165 VAL A CA 1
ATOM 1299 C C . VAL A 1 165 ? 18.266 9.773 -11.93 1 94.31 165 VAL A C 1
ATOM 1301 O O . VAL A 1 165 ? 19 8.797 -12.125 1 94.31 165 VAL A O 1
ATOM 1304 N N . THR A 1 166 ? 18.094 10.672 -12.82 1 92.31 166 THR A N 1
ATOM 1305 C CA . THR A 1 166 ? 18.641 10.547 -14.164 1 92.31 166 THR A CA 1
ATOM 1306 C C . THR A 1 166 ? 19.875 11.438 -14.328 1 92.31 166 THR A C 1
ATOM 1308 O O . THR A 1 166 ? 20.516 11.422 -15.375 1 92.31 166 THR A O 1
ATOM 1311 N N . LEU A 1 167 ? 20.219 12.18 -13.281 1 95 167 LEU A N 1
ATOM 1312 C CA . LEU A 1 167 ? 21.328 13.125 -13.336 1 95 167 LEU A CA 1
ATOM 1313 C C . LEU A 1 167 ? 22.672 12.398 -13.227 1 95 167 LEU A C 1
ATOM 1315 O O . LEU A 1 167 ? 22.75 11.336 -12.609 1 95 167 LEU A O 1
ATOM 1319 N N . ASP A 1 168 ? 23.703 12.977 -13.914 1 95.38 168 ASP A N 1
ATOM 1320 C CA . ASP A 1 168 ? 25.078 12.516 -13.773 1 95.38 168 ASP A CA 1
ATOM 1321 C C . ASP A 1 168 ? 25.953 13.57 -13.094 1 95.38 168 ASP A C 1
ATOM 1323 O O . ASP A 1 168 ? 25.859 14.758 -13.422 1 95.38 168 ASP A O 1
ATOM 1327 N N . TRP A 1 169 ? 26.75 13.094 -12.219 1 95.88 169 TRP A N 1
ATOM 1328 C CA . TRP A 1 169 ? 27.531 14.031 -11.422 1 95.88 169 TRP A CA 1
ATOM 1329 C C . TRP A 1 169 ? 28.594 14.711 -12.273 1 95.88 169 TRP A C 1
ATOM 1331 O O . TRP A 1 169 ? 29.328 14.047 -13.008 1 95.88 169 TRP A O 1
ATOM 1341 N N . SER A 1 170 ? 28.625 15.938 -12.352 1 96.94 170 SER A N 1
ATOM 1342 C CA . SER A 1 170 ? 29.578 16.781 -13.07 1 96.94 170 SER A CA 1
ATOM 1343 C C . SER A 1 170 ? 29.906 18.047 -12.273 1 96.94 170 SER A C 1
ATOM 1345 O O . SER A 1 170 ? 29.281 18.328 -11.25 1 96.94 170 SER A O 1
ATOM 1347 N N . THR A 1 171 ? 30.922 18.719 -12.695 1 96.25 171 THR A N 1
ATOM 1348 C CA . THR A 1 171 ? 31.297 19.969 -12.047 1 96.25 171 THR A CA 1
ATOM 1349 C C . THR A 1 171 ? 30.172 21 -12.18 1 96.25 171 THR A C 1
ATOM 1351 O O . THR A 1 171 ? 29.922 21.766 -11.25 1 96.25 171 THR A O 1
ATOM 1354 N N . ALA A 1 172 ? 29.547 20.922 -13.281 1 96.38 172 ALA A N 1
ATOM 1355 C CA . ALA A 1 172 ? 28.422 21.828 -13.492 1 96.38 172 ALA A CA 1
ATOM 1356 C C . ALA A 1 172 ? 27.281 21.531 -12.531 1 96.38 172 ALA A C 1
ATOM 1358 O O . ALA A 1 172 ? 26.656 22.453 -12.008 1 96.38 172 ALA A O 1
ATOM 1359 N N . LEU A 1 173 ? 27.016 20.281 -12.312 1 97.12 173 LEU A N 1
ATOM 1360 C CA . LEU A 1 173 ? 25.953 19.875 -11.398 1 97.12 173 LEU A CA 1
ATOM 1361 C C . LEU A 1 173 ? 26.312 20.219 -9.961 1 97.12 173 LEU A C 1
ATOM 1363 O O . LEU A 1 173 ? 25.453 20.625 -9.18 1 97.12 173 LEU A O 1
ATOM 1367 N N . ASN A 1 174 ? 27.562 19.984 -9.648 1 96.88 174 ASN A N 1
ATOM 1368 C CA . ASN A 1 174 ? 28.047 20.375 -8.328 1 96.88 174 ASN A CA 1
ATOM 1369 C C . ASN A 1 174 ? 27.812 21.859 -8.055 1 96.88 174 ASN A C 1
ATOM 1371 O O . ASN A 1 174 ? 27.312 22.219 -6.992 1 96.88 174 ASN A O 1
ATOM 1375 N N . ASP A 1 175 ? 28.141 22.688 -9.008 1 96.12 175 ASP A N 1
ATOM 1376 C CA . ASP A 1 175 ? 27.984 24.125 -8.852 1 96.12 175 ASP A CA 1
ATOM 1377 C C . ASP A 1 175 ? 26.516 24.5 -8.734 1 96.12 175 ASP A C 1
ATOM 1379 O O . ASP A 1 175 ? 26.141 25.359 -7.93 1 96.12 175 ASP A O 1
ATOM 1383 N N . ALA A 1 176 ? 25.734 23.859 -9.523 1 97.12 176 ALA A N 1
ATOM 1384 C CA . ALA A 1 176 ? 24.297 24.141 -9.477 1 97.12 176 ALA A CA 1
ATOM 1385 C C . ALA A 1 176 ? 23.703 23.75 -8.125 1 97.12 176 ALA A C 1
ATOM 1387 O O . ALA A 1 176 ? 22.844 24.438 -7.598 1 97.12 176 ALA A O 1
ATOM 1388 N N . CYS A 1 177 ? 24.172 22.656 -7.594 1 97.81 177 CYS A N 1
ATOM 1389 C CA . CYS A 1 177 ? 23.688 22.172 -6.305 1 97.81 177 CYS A CA 1
ATOM 1390 C C . CYS A 1 177 ? 24.094 23.125 -5.18 1 97.81 177 CYS A C 1
ATOM 1392 O O . CYS A 1 177 ? 23.266 23.469 -4.332 1 97.81 177 CYS A O 1
ATOM 1394 N N . VAL A 1 178 ? 25.328 23.547 -5.211 1 96.31 178 VAL A N 1
ATOM 1395 C CA . VAL A 1 178 ? 25.844 24.469 -4.191 1 96.31 178 VAL A CA 1
ATOM 1396 C C . VAL A 1 178 ? 25.109 25.797 -4.266 1 96.31 178 VAL A C 1
ATOM 1398 O O . VAL A 1 178 ? 24.812 26.406 -3.238 1 96.31 178 VAL A O 1
ATOM 1401 N N . GLN A 1 179 ? 24.828 26.188 -5.449 1 96.06 179 GLN A N 1
ATOM 1402 C CA . GLN A 1 179 ? 24.125 27.438 -5.633 1 96.06 179 GLN A CA 1
ATOM 1403 C C . GLN A 1 179 ? 22.688 27.344 -5.133 1 96.06 179 GLN A C 1
ATOM 1405 O O . GLN A 1 179 ? 22.203 28.234 -4.414 1 96.06 179 GLN A O 1
ATOM 1410 N N . PHE A 1 180 ? 22.031 26.312 -5.5 1 98.12 180 PHE A N 1
ATOM 1411 C CA . PHE A 1 180 ? 20.625 26.156 -5.125 1 98.12 180 PHE A CA 1
ATOM 1412 C C . PHE A 1 180 ? 20.484 26.031 -3.615 1 98.12 180 PHE A C 1
ATOM 1414 O O . PHE A 1 180 ? 19.578 26.609 -3.018 1 98.12 180 PHE A O 1
ATOM 1421 N N . PHE A 1 181 ? 21.359 25.234 -3.01 1 98 181 PHE A N 1
ATOM 1422 C CA . PHE A 1 181 ? 21.266 25 -1.573 1 98 181 PHE A CA 1
ATOM 1423 C C . PHE A 1 181 ? 22.266 25.875 -0.82 1 98 181 PHE A C 1
ATOM 1425 O O . PHE A 1 181 ? 22.781 25.484 0.22 1 98 181 PHE A O 1
ATOM 1432 N N . SER A 1 182 ? 22.578 27 -1.352 1 95.56 182 SER A N 1
ATOM 1433 C CA . SER A 1 182 ? 23.422 27.953 -0.642 1 95.56 182 SER A CA 1
ATOM 1434 C C . SER A 1 182 ? 22.734 28.484 0.605 1 95.56 182 SER A C 1
ATOM 1436 O O . SER A 1 182 ? 21.5 28.469 0.695 1 95.56 182 SER A O 1
ATOM 1438 N N . PRO A 1 183 ? 23.5 28.938 1.57 1 93.38 183 PRO A N 1
ATOM 1439 C CA . PRO A 1 183 ? 22.891 29.453 2.803 1 93.38 183 PRO A CA 1
ATOM 1440 C C . PRO A 1 183 ? 21.844 30.531 2.543 1 93.38 183 PRO A C 1
ATOM 1442 O O . PRO A 1 183 ? 20.766 30.5 3.146 1 93.38 183 PRO A O 1
ATOM 1445 N N . SER A 1 184 ? 22.109 31.438 1.652 1 92.56 184 SER A N 1
ATOM 1446 C CA . SER A 1 184 ? 21.156 32.5 1.344 1 92.56 184 SER A CA 1
ATOM 1447 C C . SER A 1 184 ? 19.875 31.938 0.751 1 92.56 184 SER A C 1
ATOM 1449 O O . SER A 1 184 ? 18.766 32.375 1.104 1 92.56 184 SER A O 1
ATOM 1451 N N . ASN A 1 185 ? 20.047 30.984 -0.16 1 95.69 185 ASN A N 1
ATOM 1452 C CA . ASN A 1 185 ? 18.859 30.391 -0.78 1 95.69 185 ASN A CA 1
ATOM 1453 C C . ASN A 1 185 ? 18.062 29.547 0.217 1 95.69 185 ASN A C 1
ATOM 1455 O O . ASN A 1 185 ? 16.844 29.531 0.171 1 95.69 185 ASN A O 1
ATOM 1459 N N . ILE A 1 186 ? 18.75 28.844 1.078 1 96.69 186 ILE A N 1
ATOM 1460 C CA . ILE A 1 186 ? 18.062 28.062 2.102 1 96.69 186 ILE A CA 1
ATOM 1461 C C . ILE A 1 186 ? 17.203 28.984 2.959 1 96.69 186 ILE A C 1
ATOM 1463 O O . ILE A 1 186 ? 16.031 28.703 3.201 1 96.69 186 ILE A O 1
ATOM 1467 N N . ILE A 1 187 ? 17.75 30.094 3.338 1 95.44 187 ILE A N 1
ATOM 1468 C CA . ILE A 1 187 ? 17.016 31.047 4.168 1 95.44 187 ILE A CA 1
ATOM 1469 C C . ILE A 1 187 ? 15.828 31.594 3.395 1 95.44 187 ILE A C 1
ATOM 1471 O O . ILE A 1 187 ? 14.719 31.688 3.93 1 95.44 187 ILE A O 1
ATOM 1475 N N . ARG A 1 188 ? 16.109 31.938 2.184 1 96.56 188 ARG A N 1
ATOM 1476 C CA . ARG A 1 188 ? 15.062 32.5 1.331 1 96.56 188 ARG A CA 1
ATOM 1477 C C . ARG A 1 188 ? 13.922 31.5 1.142 1 96.56 188 ARG A C 1
ATOM 1479 O O . ARG A 1 188 ? 12.758 31.828 1.369 1 96.56 188 ARG A O 1
ATOM 1486 N N . PHE A 1 189 ? 14.227 30.297 0.745 1 98.25 189 PHE A N 1
ATOM 1487 C CA . PHE A 1 189 ? 13.219 29.281 0.455 1 98.25 189 PHE A CA 1
ATOM 1488 C C . PHE A 1 189 ? 12.539 28.812 1.736 1 98.25 189 PHE A C 1
ATOM 1490 O O . PHE A 1 189 ? 11.344 28.5 1.735 1 98.25 189 PHE A O 1
ATOM 1497 N N . MET A 1 190 ? 13.234 28.734 2.838 1 97.38 190 MET A N 1
ATOM 1498 C CA . MET A 1 190 ? 12.609 28.453 4.125 1 97.38 190 MET A CA 1
ATOM 1499 C C . MET A 1 190 ? 11.602 29.531 4.496 1 97.38 190 MET A C 1
ATOM 1501 O O . MET A 1 190 ? 10.57 29.25 5.094 1 97.38 190 MET A O 1
ATOM 1505 N N . GLY A 1 191 ? 11.984 30.75 4.16 1 96.69 191 GLY A N 1
ATOM 1506 C CA . GLY A 1 191 ? 11.039 31.844 4.367 1 96.69 191 GLY A CA 1
ATOM 1507 C C . GLY A 1 191 ? 9.727 31.641 3.641 1 96.69 191 GLY A C 1
ATOM 1508 O O . GLY A 1 191 ? 8.656 31.828 4.219 1 96.69 191 GLY A O 1
ATOM 1509 N N . PHE A 1 192 ? 9.82 31.203 2.365 1 97.69 192 PHE A N 1
ATOM 1510 C CA . PHE A 1 192 ? 8.625 30.906 1.589 1 97.69 192 PHE A CA 1
ATOM 1511 C C . PHE A 1 192 ? 7.871 29.734 2.189 1 97.69 192 PHE A C 1
ATOM 1513 O O . PHE A 1 192 ? 6.641 29.734 2.234 1 97.69 192 PHE A O 1
ATOM 1520 N N . TYR A 1 193 ? 8.609 28.734 2.629 1 98.19 193 TYR A N 1
ATOM 1521 C CA . TYR A 1 193 ? 7.98 27.578 3.254 1 98.19 193 TYR A CA 1
ATOM 1522 C C . TYR A 1 193 ? 7.121 28 4.441 1 98.19 193 TYR A C 1
ATOM 1524 O O . TYR A 1 193 ? 5.961 27.594 4.551 1 98.19 193 TYR A O 1
ATOM 1532 N N . TRP A 1 194 ? 7.625 28.781 5.293 1 96.81 194 TRP A N 1
ATOM 1533 C CA . TRP A 1 194 ? 6.93 29.172 6.512 1 96.81 194 TRP A CA 1
ATOM 1534 C C . TRP A 1 194 ? 5.754 30.094 6.195 1 96.81 194 TRP A C 1
ATOM 1536 O O . TRP A 1 194 ? 4.641 29.875 6.68 1 96.81 194 TRP A O 1
ATOM 1546 N N . ALA A 1 195 ? 5.969 31.047 5.344 1 94.81 195 ALA A N 1
ATOM 1547 C CA . ALA A 1 195 ? 4.965 32.094 5.121 1 94.81 195 ALA A CA 1
ATOM 1548 C C . ALA A 1 195 ? 3.84 31.578 4.227 1 94.81 195 ALA A C 1
ATOM 1550 O O . ALA A 1 195 ? 2.678 31.938 4.414 1 94.81 195 ALA A O 1
ATOM 1551 N N . ILE A 1 196 ? 4.219 30.734 3.303 1 95.38 196 ILE A N 1
ATOM 1552 C CA . ILE A 1 196 ? 3.254 30.422 2.254 1 95.38 196 ILE A CA 1
ATOM 1553 C C . ILE A 1 196 ? 2.76 28.984 2.412 1 95.38 196 ILE A C 1
ATOM 1555 O O . ILE A 1 196 ? 1.552 28.734 2.4 1 95.38 196 ILE A O 1
ATOM 1559 N N . TRP A 1 197 ? 3.617 28.047 2.627 1 97.56 197 TRP A N 1
ATOM 1560 C CA . TRP A 1 197 ? 3.227 26.641 2.529 1 97.56 197 TRP A CA 1
ATOM 1561 C C . TRP A 1 197 ? 2.797 26.094 3.889 1 97.56 197 TRP A C 1
ATOM 1563 O O . TRP A 1 197 ? 1.842 25.328 3.984 1 97.56 197 TRP A O 1
ATOM 1573 N N . HIS A 1 198 ? 3.416 26.422 4.969 1 96.88 198 HIS A N 1
ATOM 1574 C CA . HIS A 1 198 ? 3.252 25.844 6.301 1 96.88 198 HIS A CA 1
ATOM 1575 C C . HIS A 1 198 ? 1.784 25.828 6.715 1 96.88 198 HIS A C 1
ATOM 1577 O O . HIS A 1 198 ? 1.306 24.859 7.289 1 96.88 198 HIS A O 1
ATOM 1583 N N . PRO A 1 199 ? 0.997 26.844 6.414 1 94.56 199 PRO A N 1
ATOM 1584 C CA . PRO A 1 199 ? -0.411 26.828 6.816 1 94.56 199 PRO A CA 1
ATOM 1585 C C . PRO A 1 199 ? -1.19 25.688 6.172 1 94.56 199 PRO A C 1
ATOM 1587 O O . PRO A 1 199 ? -2.17 25.203 6.746 1 94.56 199 PRO A O 1
ATOM 1590 N N . ASN A 1 200 ? -0.771 25.266 5 1 96.75 200 ASN A N 1
ATOM 1591 C CA . ASN A 1 200 ? -1.476 24.203 4.297 1 96.75 200 ASN A CA 1
ATOM 1592 C C . ASN A 1 200 ? -1.235 22.844 4.953 1 96.75 200 ASN A C 1
ATOM 1594 O O . ASN A 1 200 ? -2.152 22.031 5.051 1 96.75 200 ASN A O 1
ATOM 1598 N N . VAL A 1 201 ? -0.045 22.609 5.34 1 98.06 201 VAL A N 1
ATOM 1599 C CA . VAL A 1 201 ? 0.355 21.391 6.043 1 98.06 201 VAL A CA 1
ATOM 1600 C C . VAL A 1 201 ? 1.237 21.75 7.238 1 98.06 201 VAL A C 1
ATOM 1602 O O . VAL A 1 201 ? 2.455 21.891 7.098 1 98.06 201 VAL A O 1
ATOM 1605 N N . ASN A 1 202 ? 0.681 21.812 8.391 1 96.75 202 ASN A N 1
ATOM 1606 C CA . ASN A 1 202 ? 1.361 22.406 9.547 1 96.75 202 ASN A CA 1
ATOM 1607 C C . ASN A 1 202 ? 1.732 21.344 10.578 1 96.75 202 ASN A C 1
ATOM 1609 O O . ASN A 1 202 ? 1.221 21.344 11.695 1 96.75 202 ASN A O 1
ATOM 1613 N N . PHE A 1 203 ? 2.727 20.5 10.258 1 98 203 PHE A N 1
ATOM 1614 C CA . PHE A 1 203 ? 3.135 19.484 11.227 1 98 203 PHE A CA 1
ATOM 1615 C C . PHE A 1 203 ? 4.535 19.781 11.758 1 98 203 PHE A C 1
ATOM 1617 O O . PHE A 1 203 ? 5.012 19.109 12.672 1 98 203 PHE A O 1
ATOM 1624 N N . VAL A 1 204 ? 5.223 20.812 11.227 1 98.19 204 VAL A N 1
ATOM 1625 C CA . VAL A 1 204 ? 6.492 21.266 11.781 1 98.19 204 VAL A CA 1
ATOM 1626 C C . VAL A 1 204 ? 6.25 22.453 12.711 1 98.19 204 VAL A C 1
ATOM 1628 O O . VAL A 1 204 ? 5.582 23.422 12.344 1 98.19 204 VAL A O 1
ATOM 1631 N N . HIS A 1 205 ? 6.742 22.328 13.914 1 97.88 205 HIS A N 1
ATOM 1632 C CA . HIS A 1 205 ? 6.559 23.391 14.898 1 97.88 205 HIS A CA 1
ATOM 1633 C C . HIS A 1 205 ? 7.535 24.531 14.656 1 97.88 205 HIS A C 1
ATOM 1635 O O . HIS A 1 205 ? 8.688 24.469 15.094 1 97.88 205 HIS A O 1
ATOM 1641 N N . ARG A 1 206 ? 7.074 25.656 14.117 1 96.81 206 ARG A N 1
ATOM 1642 C CA . ARG A 1 206 ? 7.91 26.766 13.664 1 96.81 206 ARG A CA 1
ATOM 1643 C C . ARG A 1 206 ? 8.641 27.406 14.836 1 96.81 206 ARG A C 1
ATOM 1645 O O . ARG A 1 206 ? 9.852 27.625 14.773 1 96.81 206 ARG A O 1
ATOM 1652 N N . PRO A 1 207 ? 7.992 27.578 15.984 1 95.44 207 PRO A N 1
ATOM 1653 C CA . PRO A 1 207 ? 8.672 28.297 17.062 1 95.44 207 PRO A CA 1
ATOM 1654 C C . PRO A 1 207 ? 9.867 27.516 17.625 1 95.44 207 PRO A C 1
ATOM 1656 O O . PRO A 1 207 ? 10.82 28.125 18.125 1 95.44 207 PRO A O 1
ATOM 1659 N N . SER A 1 208 ? 9.797 26.203 17.562 1 94.62 208 SER A N 1
ATOM 1660 C CA . SER A 1 208 ? 10.875 25.422 18.156 1 94.62 208 SER A CA 1
ATOM 1661 C C . SER A 1 208 ? 11.797 24.844 17.078 1 94.62 208 SER A C 1
ATOM 1663 O O . SER A 1 208 ? 12.703 24.062 17.375 1 94.62 208 SER A O 1
ATOM 1665 N N . PHE A 1 209 ? 11.602 25.219 15.812 1 96.38 209 PHE A N 1
ATOM 1666 C CA . PHE A 1 209 ? 12.414 24.672 14.727 1 96.38 209 PHE A CA 1
ATOM 1667 C C . PHE A 1 209 ? 13.789 25.328 14.703 1 96.38 209 PHE A C 1
ATOM 1669 O O . PHE A 1 209 ? 13.906 26.547 14.633 1 96.38 209 PHE A O 1
ATOM 1676 N N . ASP A 1 210 ? 14.781 24.516 14.797 1 95.06 210 ASP A N 1
ATOM 1677 C CA . ASP A 1 210 ? 16.172 24.969 14.719 1 95.06 210 ASP A CA 1
ATOM 1678 C C . ASP A 1 210 ? 16.797 24.562 13.391 1 95.06 210 ASP A C 1
ATOM 1680 O O . ASP A 1 210 ? 17.156 23.406 13.203 1 95.06 210 ASP A O 1
ATOM 1684 N N . ILE A 1 211 ? 17.047 25.516 12.578 1 95.31 211 ILE A N 1
ATOM 1685 C CA . ILE A 1 211 ? 17.547 25.281 11.227 1 95.31 211 ILE A CA 1
ATOM 1686 C C . ILE A 1 211 ? 18.938 24.672 11.281 1 95.31 211 ILE A C 1
ATOM 1688 O O . ILE A 1 211 ? 19.297 23.859 10.422 1 95.31 211 ILE A O 1
ATOM 1692 N N . LEU A 1 212 ? 19.719 25.016 12.266 1 94.5 212 LEU A N 1
ATOM 1693 C CA . LEU A 1 212 ? 21.109 24.547 12.367 1 94.5 212 LEU A CA 1
ATOM 1694 C C . LEU A 1 212 ? 21.141 23.125 12.906 1 94.5 212 LEU A C 1
ATOM 1696 O O . LEU A 1 212 ? 22.062 22.359 12.586 1 94.5 212 LEU A O 1
ATOM 1700 N N . ALA A 1 213 ? 20.125 22.781 13.664 1 94.56 213 ALA A N 1
ATOM 1701 C CA . ALA A 1 213 ? 20.109 21.453 14.266 1 94.56 213 ALA A CA 1
ATOM 1702 C C . ALA A 1 213 ? 19.266 20.484 13.43 1 94.56 213 ALA A C 1
ATOM 1704 O O . ALA A 1 213 ? 19.328 19.266 13.625 1 94.56 213 ALA A O 1
ATOM 1705 N N . ALA A 1 214 ? 18.594 21 12.43 1 96.75 214 ALA A N 1
ATOM 1706 C CA . ALA A 1 214 ? 17.672 20.203 11.625 1 96.75 214 ALA A CA 1
ATOM 1707 C C . ALA A 1 214 ? 18.438 19.203 10.758 1 96.75 214 ALA A C 1
ATOM 1709 O O . ALA A 1 214 ? 19.562 19.469 10.336 1 96.75 214 ALA A O 1
ATOM 1710 N N . LYS A 1 215 ? 17.844 18.047 10.555 1 96.75 215 LYS A N 1
ATOM 1711 C CA . LYS A 1 215 ? 18.438 17.094 9.633 1 96.75 215 LYS A CA 1
ATOM 1712 C C . LYS A 1 215 ? 18.547 17.672 8.227 1 96.75 215 LYS A C 1
ATOM 1714 O O . LYS A 1 215 ? 17.656 18.375 7.766 1 96.75 215 LYS A O 1
ATOM 1719 N N . PRO A 1 216 ? 19.625 17.344 7.555 1 97.62 216 PRO A N 1
ATOM 1720 C CA . PRO A 1 216 ? 19.781 17.859 6.199 1 97.62 216 PRO A CA 1
ATOM 1721 C C . PRO A 1 216 ? 18.656 17.438 5.258 1 97.62 216 PRO A C 1
ATOM 1723 O O . PRO A 1 216 ? 18.281 18.188 4.355 1 97.62 216 PRO A O 1
ATOM 1726 N N . THR A 1 217 ? 18.109 16.281 5.461 1 98.25 217 THR A N 1
ATOM 1727 C CA . THR A 1 217 ? 17.062 15.773 4.586 1 98.25 217 THR A CA 1
ATOM 1728 C C . THR A 1 217 ? 15.797 16.609 4.719 1 98.25 217 THR A C 1
ATOM 1730 O O . THR A 1 217 ? 15.172 16.953 3.715 1 98.25 217 THR A O 1
ATOM 1733 N N . VAL A 1 218 ? 15.414 16.938 5.941 1 98.5 218 VAL A N 1
ATOM 1734 C CA . VAL A 1 218 ? 14.203 17.734 6.129 1 98.5 218 VAL A CA 1
ATOM 1735 C C . VAL A 1 218 ? 14.438 19.156 5.633 1 98.5 218 VAL A C 1
ATOM 1737 O O . VAL A 1 218 ? 13.547 19.766 5.027 1 98.5 218 VAL A O 1
ATOM 1740 N N . LEU A 1 219 ? 15.633 19.656 5.848 1 98.44 219 LEU A N 1
ATOM 1741 C CA . LEU A 1 219 ? 15.961 21 5.371 1 98.44 219 LEU A CA 1
ATOM 1742 C C . LEU A 1 219 ? 15.898 21.062 3.848 1 98.44 219 LEU A C 1
ATOM 1744 O O . LEU A 1 219 ? 15.352 22.016 3.287 1 98.44 219 LEU A O 1
ATOM 1748 N N . ALA A 1 220 ? 16.438 20.047 3.223 1 98.81 220 ALA A N 1
ATOM 1749 C CA . ALA A 1 220 ? 16.422 20 1.763 1 98.81 220 ALA A CA 1
ATOM 1750 C C . ALA A 1 220 ? 14.984 19.922 1.243 1 98.81 220 ALA A C 1
ATOM 1752 O O . ALA A 1 220 ? 14.625 20.641 0.301 1 98.81 220 ALA A O 1
ATOM 1753 N N . ALA A 1 221 ? 14.164 19.109 1.853 1 98.88 221 ALA A N 1
ATOM 1754 C CA . ALA A 1 221 ? 12.781 18.938 1.43 1 98.88 221 ALA A CA 1
ATOM 1755 C C . ALA A 1 221 ? 11.984 20.219 1.609 1 98.88 221 ALA A C 1
ATOM 1757 O O . ALA A 1 221 ? 11.242 20.641 0.712 1 98.88 221 ALA A O 1
ATOM 1758 N N . MET A 1 222 ? 12.125 20.859 2.764 1 98.75 222 MET A N 1
ATOM 1759 C CA . MET A 1 222 ? 11.438 22.109 3.033 1 98.75 222 MET A CA 1
ATOM 1760 C C . MET A 1 222 ? 11.891 23.203 2.062 1 98.75 222 MET A C 1
ATOM 1762 O O . MET A 1 222 ? 11.078 24 1.598 1 98.75 222 MET A O 1
ATOM 1766 N N . THR A 1 223 ? 13.195 23.203 1.751 1 98.75 223 THR A N 1
ATOM 1767 C CA . THR A 1 223 ? 13.75 24.156 0.806 1 98.75 223 THR A CA 1
ATOM 1768 C C . THR A 1 223 ? 13.117 23.984 -0.574 1 98.75 223 THR A C 1
ATOM 1770 O O . THR A 1 223 ? 12.781 24.969 -1.234 1 98.75 223 THR A O 1
ATOM 1773 N N . LEU A 1 224 ? 12.922 22.766 -0.948 1 98.88 224 LEU A N 1
ATOM 1774 C CA . LEU A 1 224 ? 12.336 22.5 -2.256 1 98.88 224 LEU A CA 1
ATOM 1775 C C . LEU A 1 224 ? 10.891 22.984 -2.314 1 98.88 224 LEU A C 1
ATOM 1777 O O . LEU A 1 224 ? 10.484 23.609 -3.293 1 98.88 224 LEU A O 1
ATOM 1781 N N . ILE A 1 225 ? 10.117 22.734 -1.308 1 98.69 225 ILE A N 1
ATOM 1782 C CA . ILE A 1 225 ? 8.734 23.219 -1.284 1 98.69 225 ILE A CA 1
ATOM 1783 C C . ILE A 1 225 ? 8.711 24.734 -1.308 1 98.69 225 ILE A C 1
ATOM 1785 O O . ILE A 1 225 ? 7.898 25.344 -2.014 1 98.69 225 ILE A O 1
ATOM 1789 N N . GLY A 1 226 ? 9.609 25.312 -0.526 1 98.62 226 GLY A N 1
ATOM 1790 C CA . GLY A 1 226 ? 9.719 26.766 -0.542 1 98.62 226 GLY A CA 1
ATOM 1791 C C . GLY A 1 226 ? 9.992 27.328 -1.924 1 98.62 226 GLY A C 1
ATOM 1792 O O . GLY A 1 226 ? 9.391 28.328 -2.326 1 98.62 226 GLY A O 1
ATOM 1793 N N . ALA A 1 227 ? 10.875 26.672 -2.604 1 98.69 227 ALA A N 1
ATOM 1794 C CA . ALA A 1 227 ? 11.219 27.109 -3.955 1 98.69 227 ALA A CA 1
ATOM 1795 C C . ALA A 1 227 ? 10.031 26.922 -4.902 1 98.69 227 ALA A C 1
ATOM 1797 O O . ALA A 1 227 ? 9.844 27.734 -5.824 1 98.69 227 ALA A O 1
ATOM 1798 N N . CYS A 1 228 ? 9.234 25.953 -4.715 1 98.38 228 CYS A N 1
ATOM 1799 C CA . CYS A 1 228 ? 8.094 25.672 -5.57 1 98.38 228 CYS A CA 1
ATOM 1800 C C . CYS A 1 228 ? 7.023 26.75 -5.43 1 98.38 228 CYS A C 1
ATOM 1802 O O . CYS A 1 228 ? 6.297 27.047 -6.383 1 98.38 228 CYS A O 1
ATOM 1804 N N . VAL A 1 229 ? 6.934 27.328 -4.234 1 97.88 229 VAL A N 1
ATOM 1805 C CA . VAL A 1 229 ? 5.852 28.281 -4.02 1 97.88 229 VAL A CA 1
ATOM 1806 C C . VAL A 1 229 ? 6.379 29.703 -4.176 1 97.88 229 VAL A C 1
ATOM 1808 O O . VAL A 1 229 ? 5.641 30.672 -3.984 1 97.88 229 VAL A O 1
ATOM 1811 N N . SER A 1 230 ? 7.656 29.828 -4.527 1 97.69 230 SER A N 1
ATOM 1812 C CA . SER A 1 230 ? 8.242 31.125 -4.828 1 97.69 230 SER A CA 1
ATOM 1813 C C . SER A 1 230 ? 7.539 31.797 -6.008 1 97.69 230 SER A C 1
ATOM 1815 O O . SER A 1 230 ? 7.133 31.109 -6.953 1 97.69 230 SER A O 1
ATOM 1817 N N . PRO A 1 231 ? 7.348 33.094 -5.93 1 96.44 231 PRO A N 1
ATOM 1818 C CA . PRO A 1 231 ? 6.738 33.781 -7.066 1 96.44 231 PRO A CA 1
ATOM 1819 C C . PRO A 1 231 ? 7.676 33.875 -8.273 1 96.44 231 PRO A C 1
ATOM 1821 O O . PRO A 1 231 ? 7.234 34.219 -9.375 1 96.44 231 PRO A O 1
ATOM 1824 N N . ASP A 1 232 ? 8.953 33.625 -8.078 1 95.69 232 ASP A N 1
ATOM 1825 C CA . ASP A 1 232 ? 9.938 33.688 -9.148 1 95.69 232 ASP A CA 1
ATOM 1826 C C . ASP A 1 232 ? 10.008 32.344 -9.906 1 95.69 232 ASP A C 1
ATOM 1828 O O . ASP A 1 232 ? 10.5 31.359 -9.375 1 95.69 232 ASP A O 1
ATOM 1832 N N . MET A 1 233 ? 9.766 32.375 -11.117 1 93.56 233 MET A N 1
ATOM 1833 C CA . MET A 1 233 ? 9.648 31.172 -11.953 1 93.56 233 MET A CA 1
ATOM 1834 C C . MET A 1 233 ? 10.969 30.406 -12.008 1 93.56 233 MET A C 1
ATOM 1836 O O . MET A 1 233 ? 10.977 29.172 -11.969 1 93.56 233 MET A O 1
ATOM 1840 N N . PRO A 1 234 ? 12.047 31.078 -12.094 1 95.5 234 PRO A N 1
ATOM 1841 C CA . PRO A 1 234 ? 13.312 30.328 -12.125 1 95.5 234 PRO A CA 1
ATOM 1842 C C . PRO A 1 234 ? 13.523 29.469 -10.883 1 95.5 234 PRO A C 1
ATOM 1844 O O . PRO A 1 234 ? 14.125 28.391 -10.969 1 95.5 234 PRO A O 1
ATOM 1847 N N . ASP A 1 235 ? 13.047 30 -9.766 1 96.94 235 ASP A N 1
ATOM 1848 C CA . ASP A 1 235 ? 13.148 29.203 -8.539 1 96.94 235 ASP A CA 1
ATOM 1849 C C . ASP A 1 235 ? 12.414 27.875 -8.672 1 96.94 235 ASP A C 1
ATOM 1851 O O . ASP A 1 235 ? 12.914 26.844 -8.227 1 96.94 235 ASP A O 1
ATOM 1855 N N . ASN A 1 236 ? 11.266 27.953 -9.289 1 96.94 236 ASN A N 1
ATOM 1856 C CA . ASN A 1 236 ? 10.438 26.75 -9.477 1 96.94 236 ASN A CA 1
ATOM 1857 C C . ASN A 1 236 ? 11.117 25.75 -10.391 1 96.94 236 ASN A C 1
ATOM 1859 O O . ASN A 1 236 ? 11.133 24.547 -10.102 1 96.94 236 ASN A O 1
ATOM 1863 N N . GLU A 1 237 ? 11.695 26.203 -11.414 1 96.12 237 GLU A N 1
ATOM 1864 C CA . GLU A 1 237 ? 12.352 25.344 -12.391 1 96.12 237 GLU A CA 1
ATOM 1865 C C . GLU A 1 237 ? 13.602 24.688 -11.797 1 96.12 237 GLU A C 1
ATOM 1867 O O . GLU A 1 237 ? 13.852 23.5 -12.016 1 96.12 237 GLU A O 1
ATOM 1872 N N . ASP A 1 238 ? 14.32 25.516 -11.094 1 96.81 238 ASP A N 1
ATOM 1873 C CA . ASP A 1 238 ? 15.523 24.984 -10.461 1 96.81 238 ASP A CA 1
ATOM 1874 C C . ASP A 1 238 ? 15.18 23.906 -9.445 1 96.81 238 ASP A C 1
ATOM 1876 O O . ASP A 1 238 ? 15.922 22.922 -9.312 1 96.81 238 ASP A O 1
ATOM 1880 N N . ALA A 1 239 ? 14.141 24.125 -8.734 1 98.19 239 ALA A N 1
ATOM 1881 C CA . ALA A 1 239 ? 13.727 23.156 -7.727 1 98.19 239 ALA A CA 1
ATOM 1882 C C . ALA A 1 239 ? 13.477 21.781 -8.359 1 98.19 239 ALA A C 1
ATOM 1884 O O . ALA A 1 239 ? 13.812 20.75 -7.781 1 98.19 239 ALA A O 1
ATOM 1885 N N . ARG A 1 240 ? 12.891 21.75 -9.539 1 97.19 240 ARG A N 1
ATOM 1886 C CA . ARG A 1 240 ? 12.492 20.516 -10.211 1 97.19 240 ARG A CA 1
ATOM 1887 C C . ARG A 1 240 ? 13.703 19.625 -10.5 1 97.19 240 ARG A C 1
ATOM 1889 O O . ARG A 1 240 ? 13.594 18.406 -10.5 1 97.19 240 ARG A O 1
ATOM 1896 N N . THR A 1 241 ? 14.805 20.25 -10.617 1 97.06 241 THR A N 1
ATOM 1897 C CA . THR A 1 241 ? 16.031 19.531 -10.914 1 97.06 241 THR A CA 1
ATOM 1898 C C . THR A 1 241 ? 16.391 18.578 -9.773 1 97.06 241 THR A C 1
ATOM 1900 O O . THR A 1 241 ? 16.969 17.516 -10.008 1 97.06 241 THR A O 1
ATOM 1903 N N . TRP A 1 242 ? 15.977 18.938 -8.586 1 98.31 242 TRP A N 1
ATOM 1904 C CA . TRP A 1 242 ? 16.484 18.234 -7.418 1 98.31 242 TRP A CA 1
ATOM 1905 C C . TRP A 1 242 ? 15.43 17.312 -6.816 1 98.31 242 TRP A C 1
ATOM 1907 O O . TRP A 1 242 ? 15.688 16.625 -5.832 1 98.31 242 TRP A O 1
ATOM 1917 N N . PHE A 1 243 ? 14.172 17.234 -7.395 1 98.44 243 PHE A N 1
ATOM 1918 C CA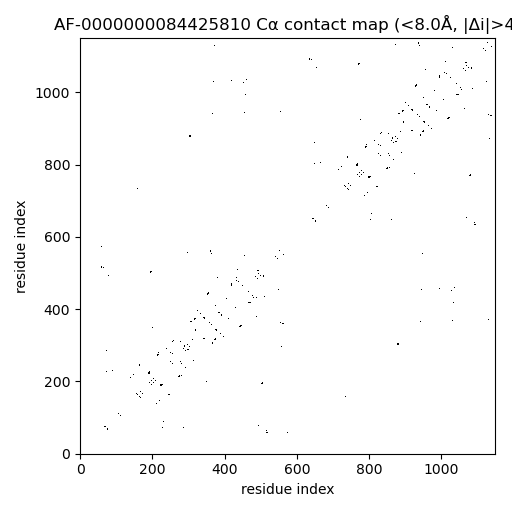 . PHE A 1 243 ? 13.055 16.5 -6.832 1 98.44 243 PHE A CA 1
ATOM 1919 C C . PHE A 1 243 ? 13.438 15.047 -6.57 1 98.44 243 PHE A C 1
ATOM 1921 O O . PHE A 1 243 ? 13.297 14.555 -5.449 1 98.44 243 PHE A O 1
ATOM 1928 N N . ASN A 1 244 ? 13.984 14.422 -7.578 1 98.06 244 ASN A N 1
ATOM 1929 C CA . ASN A 1 244 ? 14.273 12.992 -7.484 1 98.06 244 ASN A CA 1
ATOM 1930 C C . ASN A 1 244 ? 15.469 12.719 -6.578 1 98.06 244 ASN A C 1
ATOM 1932 O O . ASN A 1 244 ? 15.5 11.719 -5.859 1 98.06 244 ASN A O 1
ATOM 1936 N N . CYS A 1 245 ? 16.438 13.609 -6.613 1 98.19 245 CYS A N 1
ATOM 1937 C CA . CYS A 1 245 ? 17.625 13.438 -5.773 1 98.19 245 CYS A CA 1
ATOM 1938 C C . CYS A 1 245 ? 17.25 13.516 -4.293 1 98.19 245 CYS A C 1
ATOM 1940 O O . CYS A 1 245 ? 17.672 12.664 -3.502 1 98.19 245 CYS A O 1
ATOM 1942 N N . VAL A 1 246 ? 16.484 14.492 -3.992 1 98.69 246 VAL A N 1
ATOM 1943 C CA . VAL A 1 246 ? 16.109 14.672 -2.596 1 98.69 246 VAL A CA 1
ATOM 1944 C C . VAL A 1 246 ? 15.164 13.547 -2.166 1 98.69 246 VAL A C 1
ATOM 1946 O O . VAL A 1 246 ? 15.219 13.086 -1.025 1 98.69 246 VAL A O 1
ATOM 1949 N N . GLU A 1 247 ? 14.281 13.086 -3.086 1 98.12 247 GLU A N 1
ATOM 1950 C CA . GLU A 1 247 ? 13.445 11.93 -2.795 1 98.12 247 GLU A CA 1
ATOM 1951 C C . GLU A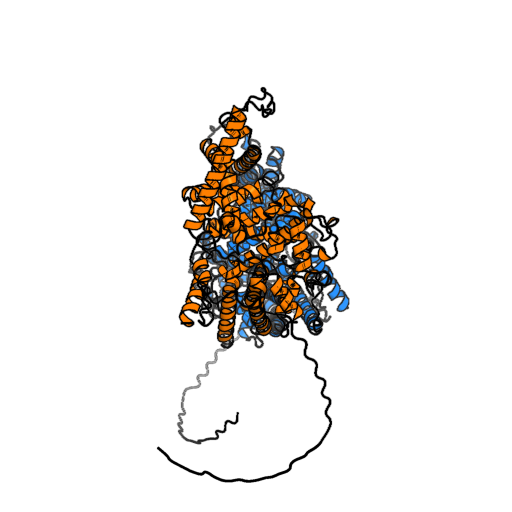 1 247 ? 14.297 10.727 -2.377 1 98.12 247 GLU A C 1
ATOM 1953 O O . GLU A 1 247 ? 14.047 10.125 -1.331 1 98.12 247 GLU A O 1
ATOM 1958 N N . GLU A 1 248 ? 15.297 10.438 -3.168 1 96.5 248 GLU A N 1
ATOM 1959 C CA . GLU A 1 248 ? 16.141 9.281 -2.881 1 96.5 248 GLU A CA 1
ATOM 1960 C C . GLU A 1 248 ? 16.922 9.469 -1.583 1 96.5 248 GLU A C 1
ATOM 1962 O O . GLU A 1 248 ? 17.016 8.547 -0.774 1 96.5 248 GLU A O 1
ATOM 1967 N N . MET A 1 249 ? 17.422 10.648 -1.387 1 96.88 249 MET A N 1
ATOM 1968 C CA . MET A 1 249 ? 18.203 10.93 -0.19 1 96.88 249 MET A CA 1
ATOM 1969 C C . MET A 1 249 ? 17.359 10.781 1.068 1 96.88 249 MET A C 1
ATOM 1971 O O . MET A 1 249 ? 17.828 10.258 2.08 1 96.88 249 MET A O 1
ATOM 1975 N N . VAL A 1 250 ? 16.109 11.203 1.026 1 97.75 250 VAL A N 1
ATOM 1976 C CA . VAL A 1 250 ? 15.195 11.18 2.168 1 97.75 250 VAL A CA 1
ATOM 1977 C C . VAL A 1 250 ? 14.812 9.742 2.492 1 97.75 250 VAL A C 1
ATOM 1979 O O . VAL A 1 250 ? 14.82 9.336 3.658 1 97.75 250 VAL A O 1
ATOM 1982 N N . PHE A 1 251 ? 14.555 8.922 1.549 1 94.44 251 PHE A N 1
ATOM 1983 C CA . PHE A 1 251 ? 14.07 7.566 1.783 1 94.44 251 PHE A CA 1
ATOM 1984 C C . PHE A 1 251 ? 15.227 6.621 2.07 1 94.44 251 PHE A C 1
ATOM 1986 O O . PHE A 1 251 ? 15.016 5.496 2.529 1 94.44 251 PHE A O 1
ATOM 1993 N N . MET A 1 252 ? 16.469 7.121 1.889 1 93.19 252 MET A N 1
ATOM 1994 C CA . MET A 1 252 ? 17.656 6.344 2.256 1 93.19 252 MET A CA 1
ATOM 1995 C C . MET A 1 252 ? 18.156 6.742 3.639 1 93.19 252 MET A C 1
ATOM 1997 O O . MET A 1 252 ? 19.125 6.168 4.137 1 93.19 252 MET A O 1
ATOM 2001 N N . ASP A 1 253 ? 17.469 7.66 4.223 1 95 253 ASP A N 1
ATOM 2002 C CA . ASP A 1 253 ? 17.906 8.195 5.512 1 95 253 ASP A CA 1
ATOM 2003 C C . ASP A 1 253 ? 17.906 7.109 6.582 1 95 253 ASP A C 1
ATOM 2005 O O . ASP A 1 253 ? 16.984 6.301 6.664 1 95 253 ASP A O 1
ATOM 2009 N N . ASP A 1 254 ? 18.906 7.117 7.418 1 92.25 254 ASP A N 1
ATOM 2010 C CA . ASP A 1 254 ? 19.125 6.078 8.422 1 92.25 254 ASP A CA 1
ATOM 2011 C C . ASP A 1 254 ? 18.031 6.113 9.484 1 92.25 254 ASP A C 1
ATOM 2013 O O . ASP A 1 254 ? 17.547 5.066 9.93 1 92.25 254 ASP A O 1
ATOM 2017 N N . ASP A 1 255 ? 17.688 7.23 9.852 1 93.31 255 ASP A N 1
ATOM 2018 C CA . ASP A 1 255 ? 16.656 7.352 10.883 1 93.31 255 ASP A CA 1
ATOM 2019 C C . ASP A 1 255 ? 15.289 6.926 10.352 1 93.31 255 ASP A C 1
ATOM 2021 O O . ASP A 1 255 ? 14.492 6.34 11.086 1 93.31 255 ASP A O 1
ATOM 2025 N N . PHE A 1 256 ? 15.078 7.199 9.133 1 94.06 256 PHE A N 1
ATOM 2026 C CA . PHE A 1 256 ? 13.812 6.797 8.516 1 94.06 256 PHE A CA 1
ATOM 2027 C C . PHE A 1 256 ? 13.695 5.281 8.461 1 94.06 256 PHE A C 1
ATOM 2029 O O . PHE A 1 256 ? 12.617 4.727 8.695 1 94.06 256 PHE A O 1
ATOM 2036 N N . ASN A 1 257 ? 14.781 4.684 8.211 1 88.31 257 ASN A N 1
ATOM 2037 C CA . ASN A 1 257 ? 14.781 3.238 8.023 1 88.31 257 ASN A CA 1
ATOM 2038 C C . ASN A 1 257 ? 15.094 2.504 9.32 1 88.31 257 ASN A C 1
ATOM 2040 O O . ASN A 1 257 ? 15.281 1.285 9.32 1 88.31 257 ASN A O 1
ATOM 2044 N N . SER A 1 258 ? 15.102 3.219 10.398 1 86.19 258 SER A N 1
ATOM 2045 C CA . SER A 1 258 ? 15.383 2.598 11.688 1 86.19 258 SER A CA 1
ATOM 2046 C C . SER A 1 258 ? 14.148 1.871 12.227 1 86.19 258 SER A C 1
ATOM 2048 O O . SER A 1 258 ? 13.016 2.289 11.977 1 86.19 258 SER A O 1
ATOM 2050 N N . ASP A 1 259 ? 14.352 0.823 13 1 76.94 259 ASP A N 1
ATOM 2051 C CA . ASP A 1 259 ? 13.258 0.027 13.555 1 76.94 259 ASP A CA 1
ATOM 2052 C C . ASP A 1 259 ? 12.859 0.529 14.938 1 76.94 259 ASP A C 1
ATOM 2054 O O . ASP A 1 259 ? 12.281 -0.216 15.734 1 76.94 259 ASP A O 1
ATOM 2058 N N . LEU A 1 260 ? 13.055 1.646 15.117 1 76.19 260 LEU A N 1
ATOM 2059 C CA . LEU A 1 260 ? 12.727 2.197 16.422 1 76.19 260 LEU A CA 1
ATOM 2060 C C . LEU A 1 260 ? 11.211 2.275 16.625 1 76.19 260 LEU A C 1
ATOM 2062 O O . LEU A 1 260 ? 10.484 2.66 15.703 1 76.19 260 LEU A O 1
ATOM 2066 N N . THR A 1 261 ? 10.781 1.756 17.75 1 80.12 261 THR A N 1
ATOM 2067 C CA . THR A 1 261 ? 9.391 1.842 18.172 1 80.12 261 THR A CA 1
ATOM 2068 C C . THR A 1 261 ? 9.242 2.736 19.406 1 80.12 261 THR A C 1
ATOM 2070 O O . THR A 1 261 ? 10.094 2.711 20.297 1 80.12 261 THR A O 1
ATOM 2073 N N . TYR A 1 262 ? 8.188 3.504 19.281 1 81.38 262 TYR A N 1
ATOM 2074 C CA . TYR A 1 262 ? 7.945 4.41 20.406 1 81.38 262 TYR A CA 1
ATOM 2075 C C . TYR A 1 262 ? 6.781 3.922 21.25 1 81.38 262 TYR A C 1
ATOM 2077 O O . TYR A 1 262 ? 5.844 3.309 20.734 1 81.38 262 TYR A O 1
ATOM 2085 N N . ARG A 1 263 ? 6.957 4.246 22.594 1 81.38 263 ARG A N 1
ATOM 2086 C CA . ARG A 1 263 ? 5.863 4.094 23.562 1 81.38 263 ARG A CA 1
ATOM 2087 C C . ARG A 1 263 ? 5.359 5.453 24.031 1 81.38 263 ARG A C 1
ATOM 2089 O O . ARG A 1 263 ? 6.098 6.438 24.016 1 81.38 263 ARG A O 1
ATOM 2096 N N . SER A 1 264 ? 4.074 5.465 24.328 1 78.06 264 SER A N 1
ATOM 2097 C CA . SER A 1 264 ? 3.463 6.715 24.766 1 78.06 264 SER A CA 1
ATOM 2098 C C . SER A 1 264 ? 4.227 7.32 25.938 1 78.06 264 SER A C 1
ATOM 2100 O O . SER A 1 264 ? 4.211 8.539 26.141 1 78.06 264 SER A O 1
ATOM 2102 N N . SER A 1 265 ? 4.941 6.512 26.562 1 80.81 265 SER A N 1
ATOM 2103 C CA . SER A 1 265 ? 5.652 6.953 27.766 1 80.81 265 SER A CA 1
ATOM 2104 C C . SER A 1 265 ? 7.051 7.461 27.422 1 80.81 265 SER A C 1
ATOM 2106 O O . SER A 1 265 ? 7.711 8.086 28.25 1 80.81 265 SER A O 1
ATOM 2108 N N . ASP A 1 266 ? 7.48 7.285 26.219 1 82.62 266 ASP A N 1
ATOM 2109 C CA . ASP A 1 266 ? 8.828 7.691 25.828 1 82.62 266 ASP A CA 1
ATOM 2110 C C . ASP A 1 266 ? 8.93 9.211 25.719 1 82.62 266 ASP A C 1
ATOM 2112 O O . ASP A 1 266 ? 7.93 9.891 25.484 1 82.62 266 ASP A O 1
ATOM 2116 N N . LYS A 1 267 ? 10.109 9.703 26 1 88.06 267 LYS A N 1
ATOM 2117 C CA . LYS A 1 267 ? 10.375 11.117 25.75 1 88.06 267 LYS A CA 1
ATOM 2118 C C . LYS A 1 267 ? 10.547 11.391 24.25 1 88.06 267 LYS A C 1
ATOM 2120 O O . LYS A 1 267 ? 11.562 11.008 23.656 1 88.06 267 LYS A O 1
ATOM 2125 N N . MET A 1 268 ? 9.641 12.109 23.75 1 88.94 268 MET A N 1
ATOM 2126 C CA . MET A 1 268 ? 9.602 12.32 22.297 1 88.94 268 MET A CA 1
ATOM 2127 C C . MET A 1 268 ? 10.633 13.352 21.875 1 88.94 268 MET A C 1
ATOM 2129 O O . MET A 1 268 ? 11.109 13.32 20.734 1 88.94 268 MET A O 1
ATOM 2133 N N . ALA A 1 269 ? 10.977 14.18 22.781 1 88.12 269 ALA A N 1
ATOM 2134 C CA . ALA A 1 269 ? 11.961 15.219 22.484 1 88.12 269 ALA A CA 1
ATOM 2135 C C . ALA A 1 269 ? 13.297 14.602 22.078 1 88.12 269 ALA A C 1
ATOM 2137 O O . ALA A 1 269 ? 14.039 15.195 21.281 1 88.12 269 ALA A O 1
ATOM 2138 N N . THR A 1 270 ? 13.547 13.438 22.516 1 87.19 270 THR A N 1
ATOM 2139 C CA . THR A 1 270 ? 14.797 12.766 22.203 1 87.19 270 THR A CA 1
ATOM 2140 C C . THR A 1 270 ? 14.703 12.031 20.875 1 87.19 270 THR A C 1
ATOM 2142 O O . THR A 1 270 ? 15.719 11.57 20.344 1 87.19 270 THR A O 1
ATOM 2145 N N . GLN A 1 271 ? 13.531 11.961 20.375 1 90 271 GLN A N 1
ATOM 2146 C CA . GLN A 1 271 ? 13.305 11.242 19.141 1 90 271 GLN A CA 1
ATOM 2147 C C . GLN A 1 271 ? 13.047 12.203 17.984 1 90 271 GLN A C 1
ATOM 2149 O O . GLN A 1 271 ? 12.445 11.828 16.969 1 90 271 GLN A O 1
ATOM 2154 N N . ARG A 1 272 ? 13.516 13.391 18.094 1 91.62 272 ARG A N 1
ATOM 2155 C CA . ARG A 1 272 ? 13.219 14.445 17.141 1 91.62 272 ARG A CA 1
ATOM 2156 C C . ARG A 1 272 ? 13.805 14.125 15.766 1 91.62 272 ARG A C 1
ATOM 2158 O O . ARG A 1 272 ? 13.219 14.469 14.742 1 91.62 272 ARG A O 1
ATOM 2165 N N . ARG A 1 273 ? 14.867 13.453 15.773 1 93.5 273 ARG A N 1
ATOM 2166 C CA . ARG A 1 273 ? 15.523 13.133 14.516 1 93.5 273 ARG A CA 1
ATOM 2167 C C . ARG A 1 273 ? 14.672 12.188 13.672 1 93.5 273 ARG A C 1
ATOM 2169 O O . ARG A 1 273 ? 14.57 12.352 12.461 1 93.5 273 ARG A O 1
ATOM 2176 N N . LYS A 1 274 ? 14.102 11.258 14.312 1 95.12 274 LYS A N 1
ATOM 2177 C CA . LYS A 1 274 ? 13.227 10.328 13.609 1 95.12 274 LYS A CA 1
ATOM 2178 C C . LYS A 1 274 ? 11.969 11.031 13.109 1 95.12 274 LYS A C 1
ATOM 2180 O O . LYS A 1 274 ? 11.523 10.805 11.984 1 95.12 274 LYS A O 1
ATOM 2185 N N . ILE A 1 275 ? 11.406 11.898 13.914 1 96.31 275 ILE A N 1
ATOM 2186 C CA . ILE A 1 275 ? 10.234 12.664 13.523 1 96.31 275 ILE A CA 1
ATOM 2187 C C . ILE A 1 275 ? 10.555 13.5 12.281 1 96.31 275 ILE A C 1
ATOM 2189 O O . ILE A 1 275 ? 9.781 13.516 11.32 1 96.31 275 ILE A O 1
ATOM 2193 N N . GLN A 1 276 ? 11.734 14.094 12.297 1 97.88 276 GLN A N 1
ATOM 2194 C CA . GLN A 1 276 ? 12.141 14.945 11.18 1 97.88 276 GLN A CA 1
ATOM 2195 C C . GLN A 1 276 ? 12.359 14.125 9.914 1 97.88 276 GLN A C 1
ATOM 2197 O O . GLN A 1 276 ? 12.062 14.586 8.812 1 97.88 276 GLN A O 1
ATOM 2202 N N . ALA A 1 277 ? 12.875 12.945 10.078 1 97.88 277 ALA A N 1
ATOM 2203 C CA . ALA A 1 277 ? 13.07 12.07 8.922 1 97.88 277 ALA A CA 1
ATOM 2204 C C . ALA A 1 277 ? 11.734 11.727 8.266 1 97.88 277 ALA A C 1
ATOM 2206 O O . ALA A 1 277 ? 11.625 11.734 7.039 1 97.88 277 ALA A O 1
ATOM 2207 N N . VAL A 1 278 ? 10.719 11.438 9.078 1 97.94 278 VAL A N 1
ATOM 2208 C CA . VAL A 1 278 ? 9.406 11.094 8.555 1 97.94 278 VAL A CA 1
ATOM 2209 C C . VAL A 1 278 ? 8.742 12.328 7.961 1 97.94 278 VAL A C 1
ATOM 2211 O O . VAL A 1 278 ? 8.055 12.25 6.938 1 97.94 278 VAL A O 1
ATOM 2214 N N . GLN A 1 279 ? 8.969 13.453 8.586 1 98.62 279 GLN A N 1
ATOM 2215 C CA . GLN A 1 279 ? 8.461 14.711 8.039 1 98.62 279 GLN A CA 1
ATOM 2216 C C . GLN A 1 279 ? 9.039 14.977 6.648 1 98.62 279 GLN A C 1
ATOM 2218 O O . GLN A 1 279 ? 8.32 15.383 5.738 1 98.62 279 GLN A O 1
ATOM 2223 N N . ALA A 1 280 ? 10.344 14.734 6.512 1 98.81 280 ALA A N 1
ATOM 2224 C CA . ALA A 1 280 ? 10.984 14.914 5.215 1 98.81 280 ALA A CA 1
ATOM 2225 C C . ALA A 1 280 ? 10.344 14.023 4.152 1 98.81 280 ALA A C 1
ATOM 2227 O O . ALA A 1 280 ? 10.062 14.477 3.041 1 98.81 280 ALA A O 1
ATOM 2228 N N . ALA A 1 281 ? 10.078 12.82 4.539 1 98.56 281 ALA A N 1
ATOM 2229 C CA . ALA A 1 281 ? 9.469 11.875 3.611 1 98.56 281 ALA A CA 1
ATOM 2230 C C . ALA A 1 281 ? 8.07 12.336 3.197 1 98.56 281 ALA A C 1
ATOM 2232 O O . ALA A 1 281 ? 7.699 12.234 2.025 1 98.56 281 ALA A O 1
ATOM 2233 N N . TYR A 1 282 ? 7.328 12.797 4.152 1 98.69 282 TYR A N 1
ATOM 2234 C CA . TYR A 1 282 ? 6 13.305 3.846 1 98.69 282 TYR A CA 1
ATOM 2235 C C . TYR A 1 282 ? 6.078 14.477 2.869 1 98.69 282 TYR A C 1
ATOM 2237 O O . TYR A 1 282 ? 5.293 14.555 1.922 1 98.69 282 TYR A O 1
ATOM 2245 N N . ILE A 1 283 ? 6.977 15.383 3.092 1 98.81 283 ILE A N 1
ATOM 2246 C CA . ILE A 1 283 ? 7.125 16.562 2.248 1 98.81 283 ILE A CA 1
ATOM 2247 C C . ILE A 1 283 ? 7.48 16.141 0.825 1 98.81 283 ILE A C 1
ATOM 2249 O O . ILE A 1 283 ? 6.973 16.719 -0.144 1 98.81 283 ILE A O 1
ATOM 2253 N N . VAL A 1 284 ? 8.312 15.164 0.707 1 98.69 284 VAL A N 1
ATOM 2254 C CA . VAL A 1 284 ? 8.672 14.625 -0.602 1 98.69 284 VAL A CA 1
ATOM 2255 C C . VAL A 1 284 ? 7.426 14.086 -1.303 1 98.69 284 VAL A C 1
ATOM 2257 O O . VAL A 1 284 ? 7.223 14.336 -2.494 1 98.69 284 VAL A O 1
ATOM 2260 N N . CYS A 1 285 ? 6.578 13.375 -0.534 1 98.31 285 CYS A N 1
ATOM 2261 C CA . CYS A 1 285 ? 5.352 12.844 -1.122 1 98.31 285 CYS A CA 1
ATOM 2262 C C . CYS A 1 285 ? 4.469 13.969 -1.645 1 98.31 285 CYS A C 1
ATOM 2264 O O . CYS A 1 285 ? 3.824 13.828 -2.686 1 98.31 285 CYS A O 1
ATOM 2266 N N . LEU A 1 286 ? 4.527 15.078 -0.982 1 98 286 LEU A N 1
ATOM 2267 C CA . LEU A 1 286 ? 3.68 16.203 -1.362 1 98 286 LEU A CA 1
ATOM 2268 C C . LEU A 1 286 ? 4.156 16.812 -2.672 1 98 286 LEU A C 1
ATOM 2270 O O . LEU A 1 286 ? 3.398 16.891 -3.643 1 98 286 LEU A O 1
ATOM 2274 N N . TYR A 1 287 ? 5.441 17.234 -2.686 1 98.25 287 TYR A N 1
ATOM 2275 C CA . TYR A 1 287 ? 5.84 17.984 -3.869 1 98.25 287 TYR A CA 1
ATOM 2276 C C . TYR A 1 287 ? 5.965 17.078 -5.082 1 98.25 287 TYR A C 1
ATOM 2278 O O . TYR A 1 287 ? 5.762 17.5 -6.219 1 98.25 287 TYR A O 1
ATOM 2286 N N . GLN A 1 288 ? 6.27 15.781 -4.84 1 98.06 288 GLN A N 1
ATOM 2287 C CA . GLN A 1 288 ? 6.312 14.867 -5.973 1 98.06 288 GLN A CA 1
ATOM 2288 C C . GLN A 1 288 ? 4.91 14.594 -6.512 1 98.06 288 GLN A C 1
ATOM 2290 O O . GLN A 1 288 ? 4.727 14.422 -7.719 1 98.06 288 GLN A O 1
ATOM 2295 N N . ASN A 1 289 ? 3.918 14.508 -5.66 1 96.56 289 ASN A N 1
ATOM 2296 C CA . ASN A 1 289 ? 2.553 14.211 -6.086 1 96.56 289 ASN A CA 1
ATOM 2297 C C . ASN A 1 289 ? 1.927 15.391 -6.82 1 96.56 289 ASN A C 1
ATOM 2299 O O . ASN A 1 289 ? 1.081 15.211 -7.695 1 96.56 289 ASN A O 1
ATOM 2303 N N . TRP A 1 290 ? 2.336 16.609 -6.516 1 96.69 290 TRP A N 1
ATOM 2304 C CA . TRP A 1 290 ? 1.646 17.75 -7.109 1 96.69 290 TRP A CA 1
ATOM 2305 C C . TRP A 1 290 ? 2.537 18.453 -8.125 1 96.69 290 TRP A C 1
ATOM 2307 O O . TRP A 1 290 ? 2.043 19.047 -9.094 1 96.69 290 TRP A O 1
ATOM 2317 N N . GLU A 1 291 ? 3.855 18.453 -7.93 1 97.12 291 GLU A N 1
ATOM 2318 C CA . GLU A 1 291 ? 4.773 19.172 -8.812 1 97.12 291 GLU A CA 1
ATOM 2319 C C . GLU A 1 291 ? 5.512 18.203 -9.742 1 97.12 291 GLU A C 1
ATOM 2321 O O . GLU A 1 291 ? 6.082 18.625 -10.75 1 97.12 291 GLU A O 1
ATOM 2326 N N . GLY A 1 292 ? 5.508 16.953 -9.414 1 95.88 292 GLY A N 1
ATOM 2327 C CA . GLY A 1 292 ? 6.324 16 -10.148 1 95.88 292 GLY A CA 1
ATOM 2328 C C . GLY A 1 292 ? 5.691 15.562 -11.453 1 95.88 292 GLY A C 1
ATOM 2329 O O . GLY A 1 292 ? 4.609 16.047 -11.82 1 95.88 292 GLY A O 1
ATOM 2330 N N . THR A 1 293 ? 6.43 14.719 -12.172 1 94.25 293 THR A N 1
ATOM 2331 C CA . THR A 1 293 ? 5.938 14.102 -13.406 1 94.25 293 THR A CA 1
ATOM 2332 C C . THR A 1 293 ? 4.898 13.031 -13.094 1 94.25 293 THR A C 1
ATOM 2334 O O . THR A 1 293 ? 4.715 12.656 -11.93 1 94.25 293 THR A O 1
ATOM 2337 N N . ASP A 1 294 ? 4.215 12.547 -14.078 1 91.62 294 ASP A N 1
ATOM 2338 C CA . ASP A 1 294 ? 3.24 11.484 -13.883 1 91.62 294 ASP A CA 1
ATOM 2339 C C . ASP A 1 294 ? 3.9 10.234 -13.305 1 91.62 294 ASP A C 1
ATOM 2341 O O . ASP A 1 294 ? 3.309 9.539 -12.477 1 91.62 294 ASP A O 1
ATOM 2345 N N . ALA A 1 295 ? 5.133 9.992 -13.742 1 90.31 295 ALA A N 1
ATOM 2346 C CA . ALA A 1 295 ? 5.871 8.852 -13.203 1 90.31 295 ALA A CA 1
ATOM 2347 C C . ALA A 1 295 ? 6.152 9.039 -11.711 1 90.31 295 ALA A C 1
ATOM 2349 O O . ALA A 1 295 ? 6.023 8.102 -10.93 1 90.31 295 ALA A O 1
ATOM 2350 N N . SER A 1 296 ? 6.496 10.242 -11.336 1 94.56 296 SER A N 1
ATOM 2351 C CA . SER A 1 296 ? 6.77 10.539 -9.938 1 94.56 296 SER A CA 1
ATOM 2352 C C . SER A 1 296 ? 5.5 10.469 -9.094 1 94.56 296 SER A C 1
ATOM 2354 O O . SER A 1 296 ? 5.52 9.953 -7.973 1 94.56 296 SER A O 1
ATOM 2356 N N . LYS A 1 297 ? 4.402 10.969 -9.688 1 94.5 297 LYS A N 1
ATOM 2357 C CA . LYS A 1 297 ? 3.121 10.922 -8.992 1 94.5 297 LYS A CA 1
ATOM 2358 C C . LYS A 1 297 ? 2.719 9.484 -8.68 1 94.5 297 LYS A C 1
ATOM 2360 O O . LYS A 1 297 ? 2.336 9.172 -7.551 1 94.5 297 LYS A O 1
ATOM 2365 N N . SER A 1 298 ? 2.836 8.68 -9.641 1 90.5 298 SER A N 1
ATOM 2366 C CA . SER A 1 298 ? 2.473 7.273 -9.484 1 90.5 298 SER A CA 1
ATOM 2367 C C . SER A 1 298 ? 3.383 6.574 -8.484 1 90.5 298 SER A C 1
ATOM 2369 O O . SER A 1 298 ? 2.91 5.832 -7.621 1 90.5 298 SER A O 1
ATOM 2371 N N . ARG A 1 299 ? 4.668 6.789 -8.57 1 90.88 299 ARG A N 1
ATOM 2372 C CA . ARG A 1 299 ? 5.641 6.18 -7.672 1 90.88 299 ARG A CA 1
ATOM 2373 C C . ARG A 1 299 ? 5.379 6.586 -6.227 1 90.88 299 ARG A C 1
ATOM 2375 O O . ARG A 1 299 ? 5.414 5.746 -5.324 1 90.88 299 ARG A O 1
ATOM 2382 N N . VAL A 1 300 ? 5.113 7.82 -6.055 1 93.62 300 VAL A N 1
ATOM 2383 C CA . VAL A 1 300 ? 4.863 8.328 -4.707 1 93.62 300 VAL A CA 1
ATOM 2384 C C . VAL A 1 300 ? 3.58 7.715 -4.152 1 93.62 300 VAL A C 1
ATOM 2386 O O . VAL A 1 300 ? 3.551 7.238 -3.016 1 93.62 300 VAL A O 1
ATOM 2389 N N . ARG A 1 301 ? 2.559 7.703 -4.918 1 91.88 301 ARG A N 1
ATOM 2390 C CA . ARG A 1 301 ? 1.262 7.207 -4.473 1 91.88 301 ARG A CA 1
ATOM 2391 C C . ARG A 1 301 ? 1.312 5.707 -4.207 1 91.88 301 ARG A C 1
ATOM 2393 O O . ARG A 1 301 ? 0.775 5.23 -3.203 1 91.88 301 ARG A O 1
ATOM 2400 N N . ARG A 1 302 ? 2.053 5.027 -4.984 1 86.88 302 ARG A N 1
ATOM 2401 C CA . ARG A 1 302 ? 1.995 3.57 -4.961 1 86.88 302 ARG A CA 1
ATOM 2402 C C . ARG A 1 302 ? 3.049 2.998 -4.02 1 86.88 302 ARG A C 1
ATOM 2404 O O . ARG A 1 302 ? 2.809 1.991 -3.348 1 86.88 302 ARG A O 1
ATOM 2411 N N . TYR A 1 303 ? 4.18 3.723 -3.973 1 86.69 303 TYR A N 1
ATOM 2412 C CA . TYR A 1 303 ? 5.316 3.088 -3.312 1 86.69 303 TYR A CA 1
ATOM 2413 C C . TYR A 1 303 ? 5.766 3.9 -2.104 1 86.69 303 TYR A C 1
ATOM 2415 O O . TYR A 1 303 ? 5.719 3.418 -0.97 1 86.69 303 TYR A O 1
ATOM 2423 N N . ARG A 1 304 ? 6.148 5.051 -2.354 1 93 304 ARG A N 1
ATOM 2424 C CA . ARG A 1 304 ? 6.758 5.855 -1.302 1 93 304 ARG A CA 1
ATOM 2425 C C . ARG A 1 304 ? 5.781 6.09 -0.154 1 93 304 ARG A C 1
ATOM 2427 O O . ARG A 1 304 ? 6.148 5.957 1.016 1 93 304 ARG A O 1
ATOM 2434 N N . PHE A 1 305 ? 4.609 6.34 -0.49 1 95.25 305 PHE A N 1
ATOM 2435 C CA . PHE A 1 305 ? 3.637 6.629 0.557 1 95.25 305 PHE A CA 1
ATOM 2436 C C . PHE A 1 305 ? 3.33 5.379 1.374 1 95.25 305 PHE A C 1
ATOM 2438 O O . PHE A 1 305 ? 3.115 5.461 2.586 1 95.25 305 PHE A O 1
ATOM 2445 N N . ALA A 1 306 ? 3.242 4.25 0.72 1 90.75 306 ALA A N 1
ATOM 2446 C CA . ALA A 1 306 ? 3.053 3.006 1.46 1 90.75 306 ALA A CA 1
ATOM 2447 C C . ALA A 1 306 ? 4.16 2.807 2.49 1 90.75 306 ALA A C 1
ATOM 2449 O O . ALA A 1 306 ? 3.902 2.354 3.607 1 90.75 306 ALA A O 1
ATOM 2450 N N . THR A 1 307 ? 5.352 3.143 2.1 1 90.5 307 THR A N 1
ATOM 2451 C CA . THR A 1 307 ? 6.48 3.055 3.016 1 90.5 307 THR A CA 1
ATOM 2452 C C . THR A 1 307 ? 6.305 4.016 4.188 1 90.5 307 THR A C 1
ATOM 2454 O O . THR A 1 307 ? 6.637 3.686 5.328 1 90.5 307 THR A O 1
ATOM 2457 N N . LEU A 1 308 ? 5.801 5.137 3.854 1 95.12 308 LEU A N 1
ATOM 2458 C CA . LEU A 1 308 ? 5.551 6.145 4.879 1 95.12 308 LEU A CA 1
ATOM 2459 C C . LEU A 1 308 ? 4.531 5.641 5.895 1 95.12 308 LEU A C 1
ATOM 2461 O O . LEU A 1 308 ? 4.723 5.793 7.102 1 95.12 308 LEU A O 1
ATOM 2465 N N . VAL A 1 309 ? 3.453 5.023 5.457 1 94.62 309 VAL A N 1
ATOM 2466 C CA . VAL A 1 309 ? 2.412 4.484 6.328 1 94.62 309 VAL A CA 1
ATOM 2467 C C . VAL A 1 309 ? 2.992 3.375 7.199 1 94.62 309 VAL A C 1
ATOM 2469 O O . VAL A 1 309 ? 2.732 3.324 8.406 1 94.62 309 VAL A O 1
ATOM 2472 N N . SER A 1 310 ? 3.809 2.58 6.633 1 89.81 310 SER A N 1
ATOM 2473 C CA . SER A 1 310 ? 4.438 1.489 7.367 1 89.81 310 SER A CA 1
ATOM 2474 C C . SER A 1 310 ? 5.363 2.018 8.461 1 89.81 310 SER A C 1
ATOM 2476 O O . SER A 1 310 ? 5.418 1.462 9.555 1 89.81 310 SER A O 1
ATOM 2478 N N . THR A 1 311 ? 6.094 3.039 8.133 1 92.38 311 THR A N 1
ATOM 2479 C CA . THR A 1 311 ? 6.992 3.648 9.109 1 92.38 311 THR A CA 1
ATOM 2480 C C . THR A 1 311 ? 6.203 4.234 10.281 1 92.38 311 THR A C 1
ATOM 2482 O O . THR A 1 311 ? 6.621 4.125 11.43 1 92.38 311 THR A O 1
ATOM 2485 N N . ALA A 1 312 ? 5.102 4.832 9.961 1 93.19 312 ALA A N 1
ATOM 2486 C CA . ALA A 1 312 ? 4.238 5.355 11.016 1 93.19 312 ALA A CA 1
ATOM 2487 C C . ALA A 1 312 ? 3.785 4.242 11.953 1 93.19 312 ALA A C 1
ATOM 2489 O O . ALA A 1 312 ? 3.785 4.414 13.172 1 93.19 312 ALA A O 1
ATOM 2490 N N . ARG A 1 313 ? 3.418 3.09 11.406 1 90.44 313 ARG A N 1
ATOM 2491 C CA . ARG A 1 313 ? 3.008 1.94 12.211 1 90.44 313 ARG A CA 1
ATOM 2492 C C . ARG A 1 313 ? 4.16 1.43 13.062 1 90.44 313 ARG A C 1
ATOM 2494 O O . ARG A 1 313 ? 3.965 1.058 14.227 1 90.44 313 ARG A O 1
ATOM 2501 N N . ASP A 1 314 ? 5.34 1.47 12.531 1 88.5 314 ASP A N 1
ATOM 2502 C CA . ASP A 1 314 ? 6.512 1.008 13.266 1 88.5 314 ASP A CA 1
ATOM 2503 C C . ASP A 1 314 ? 6.805 1.914 14.461 1 88.5 314 ASP A C 1
ATOM 2505 O O . ASP A 1 314 ? 7.219 1.44 15.516 1 88.5 314 ASP A O 1
ATOM 2509 N N . ILE A 1 315 ? 6.645 3.189 14.172 1 91.38 315 ILE A N 1
ATOM 2510 C CA . ILE A 1 315 ? 6.84 4.141 15.258 1 91.38 315 ILE A CA 1
ATOM 2511 C C . ILE A 1 315 ? 5.805 3.896 16.359 1 91.38 315 ILE A C 1
ATOM 2513 O O . ILE A 1 315 ? 6.129 3.934 17.547 1 91.38 315 ILE A O 1
ATOM 2517 N N . GLY A 1 316 ? 4.668 3.566 15.984 1 90.62 316 GLY A N 1
ATOM 2518 C CA . GLY A 1 316 ? 3.562 3.361 16.906 1 90.62 316 GLY A CA 1
ATOM 2519 C C . GLY A 1 316 ? 2.57 4.508 16.906 1 90.62 316 GLY A C 1
ATOM 2520 O O . GLY A 1 316 ? 2.766 5.504 17.609 1 90.62 316 GLY A O 1
ATOM 2521 N N . ILE A 1 317 ? 1.476 4.332 16.312 1 91.44 317 ILE A N 1
ATOM 2522 C CA . ILE A 1 317 ? 0.463 5.375 16.188 1 91.44 317 ILE A CA 1
ATOM 2523 C C . ILE A 1 317 ? -0.104 5.711 17.562 1 91.44 317 ILE A C 1
ATOM 2525 O O . ILE A 1 317 ? -0.401 6.871 17.844 1 91.44 317 ILE A O 1
ATOM 2529 N N . THR A 1 318 ? -0.102 4.73 18.438 1 88.44 318 THR A N 1
ATOM 2530 C CA . THR A 1 318 ? -0.662 4.902 19.781 1 88.44 318 THR A CA 1
ATOM 2531 C C . THR A 1 318 ? 0.283 5.715 20.656 1 88.44 318 THR A C 1
ATOM 2533 O O . THR A 1 318 ? -0.11 6.191 21.719 1 88.44 318 THR A O 1
ATOM 2536 N N . ALA A 1 319 ? 1.446 5.902 20.156 1 89.94 319 ALA A N 1
ATOM 2537 C CA . ALA A 1 319 ? 2.42 6.68 20.906 1 89.94 319 ALA A CA 1
ATOM 2538 C C . ALA A 1 319 ? 2.168 8.18 20.766 1 89.94 319 ALA A C 1
ATOM 2540 O O . ALA A 1 319 ? 2.66 8.984 21.562 1 89.94 319 ALA A O 1
ATOM 2541 N N . ALA A 1 320 ? 1.439 8.562 19.766 1 94.62 320 ALA A N 1
ATOM 2542 C CA . ALA A 1 320 ? 1.182 9.977 19.484 1 94.62 320 ALA A CA 1
ATOM 2543 C C . ALA A 1 320 ? 0.106 10.531 20.406 1 94.62 320 ALA A C 1
ATOM 2545 O O . ALA A 1 320 ? -1.017 10.805 19.969 1 94.62 320 ALA A O 1
ATOM 2546 N N . ARG A 1 321 ? 0.506 10.742 21.625 1 94.69 321 ARG A N 1
ATOM 2547 C CA . ARG A 1 321 ? -0.388 11.234 22.656 1 94.69 321 ARG A CA 1
ATOM 2548 C C . ARG A 1 321 ? 0.307 12.281 23.531 1 94.69 321 ARG A C 1
ATOM 2550 O O . ARG A 1 321 ? 1.53 12.266 23.672 1 94.69 321 ARG A O 1
ATOM 2557 N N . HIS A 1 322 ? -0.511 13.156 24.016 1 95.56 322 HIS A N 1
ATOM 2558 C CA . HIS A 1 322 ? -0.038 14.148 24.969 1 95.56 322 HIS A CA 1
ATOM 2559 C C . HIS A 1 322 ? -0.241 13.672 26.406 1 95.56 322 HIS A C 1
ATOM 2561 O O . HIS A 1 322 ? -1.094 12.82 26.656 1 95.56 322 HIS A O 1
ATOM 2567 N N . MET A 1 323 ? 0.601 14.266 27.203 1 92.19 323 MET A N 1
ATOM 2568 C CA . MET A 1 323 ? 0.284 14.219 28.625 1 92.19 323 MET A CA 1
ATOM 2569 C C . MET A 1 323 ? -0.725 15.297 28.984 1 92.19 323 MET A C 1
ATOM 2571 O O . MET A 1 323 ? -0.939 16.234 28.219 1 92.19 323 MET A O 1
ATOM 2575 N N . ASN A 1 324 ? -1.366 15.023 30.078 1 94.44 324 ASN A N 1
ATOM 2576 C CA . ASN A 1 324 ? -2.268 16.078 30.531 1 94.44 324 ASN A CA 1
ATOM 2577 C C . ASN A 1 324 ? -1.496 17.281 31.078 1 94.44 324 ASN A C 1
ATOM 2579 O O . ASN A 1 324 ? -1.246 17.359 32.281 1 94.44 324 ASN A O 1
ATOM 2583 N N . TYR A 1 325 ? -1.232 18.234 30.219 1 95 325 TYR A N 1
ATOM 2584 C CA . TYR A 1 325 ? -0.403 19.375 30.547 1 95 325 TYR A CA 1
ATOM 2585 C C . TYR A 1 325 ? -1.132 20.328 31.5 1 95 325 TYR A C 1
ATOM 2587 O O . TYR A 1 325 ? -0.502 21.125 32.188 1 95 325 TYR A O 1
ATOM 2595 N N . SER A 1 326 ? -2.42 20.25 31.5 1 93.31 326 SER A N 1
ATOM 2596 C CA . SER A 1 326 ? -3.217 21.172 32.312 1 93.31 326 SER A CA 1
ATOM 2597 C C . SER A 1 326 ? -3.168 20.797 33.781 1 93.31 326 SER A C 1
ATOM 2599 O O . SER A 1 326 ? -3.541 21.594 34.656 1 93.31 326 SER A O 1
ATOM 2601 N N . GLU A 1 327 ? -2.713 19.625 34.031 1 93.62 327 GLU A N 1
ATOM 2602 C CA . GLU A 1 327 ? -2.5 19.203 35.406 1 93.62 327 GLU A CA 1
ATOM 2603 C C . GLU A 1 327 ? -1.104 19.578 35.875 1 93.62 327 GLU A C 1
ATOM 2605 O O . GLU A 1 327 ? -0.818 19.516 37.094 1 93.62 327 GLU A O 1
ATOM 2610 N N . GLN A 1 328 ? -0.34 20.078 35 1 93.06 328 GLN A N 1
ATOM 2611 C CA . GLN A 1 328 ? 1.046 20.406 35.344 1 93.06 328 GLN A CA 1
ATOM 2612 C C . GLN A 1 328 ? 1.207 21.875 35.656 1 93.06 328 GLN A C 1
ATOM 2614 O O . GLN A 1 328 ? 0.57 22.734 35.031 1 93.06 328 GLN A O 1
ATOM 2619 N N . ALA A 1 329 ? 2.117 22.047 36.594 1 92.94 329 ALA A N 1
ATOM 2620 C CA . ALA A 1 329 ? 2.533 23.422 36.844 1 92.94 329 ALA A CA 1
ATOM 2621 C C . ALA A 1 329 ? 3.449 23.922 35.719 1 92.94 329 ALA A C 1
ATOM 2623 O O . ALA A 1 329 ? 4.012 23.125 34.969 1 92.94 329 ALA A O 1
ATOM 2624 N N . ARG A 1 330 ? 3.557 25.234 35.625 1 93.38 330 ARG A N 1
ATOM 2625 C CA . ARG A 1 330 ? 4.34 25.828 34.531 1 93.38 330 ARG A CA 1
ATOM 2626 C C . ARG A 1 330 ? 5.766 25.281 34.531 1 93.38 330 ARG A C 1
ATOM 2628 O O . ARG A 1 330 ? 6.348 25.062 33.469 1 93.38 330 ARG A O 1
ATOM 2635 N N . HIS A 1 331 ? 6.383 25.062 35.656 1 92.88 331 HIS A N 1
ATOM 2636 C CA . HIS A 1 331 ? 7.773 24.641 35.75 1 92.88 331 HIS A CA 1
ATOM 2637 C C . HIS A 1 331 ? 7.934 23.188 35.312 1 92.88 331 HIS A C 1
ATOM 2639 O O . HIS A 1 331 ? 9.039 22.75 34.969 1 92.88 331 HIS A O 1
ATOM 2645 N N . GLU A 1 332 ? 6.863 22.438 35.344 1 93.69 332 GLU A N 1
ATOM 2646 C CA . GLU A 1 332 ? 6.883 21.031 34.938 1 93.69 332 GLU A CA 1
ATOM 2647 C C . GLU A 1 332 ? 6.652 20.875 33.438 1 93.69 332 GLU A C 1
ATOM 2649 O O . GLU A 1 332 ? 6.949 19.828 32.844 1 93.69 332 GLU A O 1
ATOM 2654 N N . PHE A 1 333 ? 6.141 21.984 32.875 1 95.56 333 PHE A N 1
ATOM 2655 C CA . PHE A 1 333 ? 5.793 21.953 31.438 1 95.56 333 PHE A CA 1
ATOM 2656 C C . PHE A 1 333 ? 7.043 22.078 30.578 1 95.56 333 PHE A C 1
ATOM 2658 O O . PHE A 1 333 ? 7.707 23.109 30.578 1 95.56 333 PHE A O 1
ATOM 2665 N N . GLU A 1 334 ? 7.328 21 29.906 1 94.56 334 GLU A N 1
ATOM 2666 C CA . GLU A 1 334 ? 8.461 20.984 28.984 1 94.56 334 GLU A CA 1
ATOM 2667 C C . GLU A 1 334 ? 8.016 21.281 27.547 1 94.56 334 GLU A C 1
ATOM 2669 O O . GLU A 1 334 ? 7.551 20.391 26.844 1 94.56 334 GLU A O 1
ATOM 2674 N N . TRP A 1 335 ? 8.352 22.422 27.125 1 95.12 335 TRP A N 1
ATOM 2675 C CA . TRP A 1 335 ? 7.887 22.922 25.828 1 95.12 335 TRP A CA 1
ATOM 2676 C C . TRP A 1 335 ? 8.43 22.078 24.688 1 95.12 335 TRP A C 1
ATOM 2678 O O . TRP A 1 335 ? 7.727 21.828 23.703 1 95.12 335 TRP A O 1
ATOM 2688 N N . LYS A 1 336 ? 9.648 21.609 24.766 1 94.19 336 LYS A N 1
ATOM 2689 C CA . LYS A 1 336 ? 10.242 20.781 23.719 1 94.19 336 LYS A CA 1
ATOM 2690 C C . LYS A 1 336 ? 9.531 19.438 23.609 1 94.19 336 LYS A C 1
ATOM 2692 O O . LYS A 1 336 ? 9.383 18.906 22.516 1 94.19 336 LYS A O 1
ATOM 2697 N N . GLU A 1 337 ? 9.125 18.969 24.734 1 96.06 337 GLU A N 1
ATOM 2698 C CA . GLU A 1 337 ? 8.367 17.719 24.75 1 96.06 337 GLU A CA 1
ATOM 2699 C C . GLU A 1 337 ? 6.988 17.891 24.125 1 96.06 337 GLU A C 1
ATOM 2701 O O . GLU A 1 337 ? 6.555 17.062 23.312 1 96.06 337 GLU A O 1
ATOM 2706 N N . TYR A 1 338 ? 6.355 18.969 24.5 1 96.88 338 TYR A N 1
ATOM 2707 C CA . TYR A 1 338 ? 5.074 19.266 23.875 1 96.88 338 TYR A CA 1
ATOM 2708 C C . TYR A 1 338 ? 5.211 19.359 22.359 1 96.88 338 TYR A C 1
ATOM 2710 O O . TYR A 1 338 ? 4.414 18.766 21.625 1 96.88 338 TYR A O 1
ATOM 2718 N N . ALA A 1 339 ? 6.207 20.125 21.938 1 97.5 339 ALA A N 1
ATOM 2719 C CA . ALA A 1 339 ? 6.402 20.359 20.5 1 97.5 339 ALA A CA 1
ATOM 2720 C C . ALA A 1 339 ? 6.621 19.047 19.75 1 97.5 339 ALA A C 1
ATOM 2722 O O . ALA A 1 339 ? 6.02 18.812 18.703 1 97.5 339 ALA A O 1
ATOM 2723 N N . ALA A 1 340 ? 7.438 18.203 20.328 1 97.12 340 ALA A N 1
ATOM 2724 C CA . ALA A 1 340 ? 7.75 16.938 19.672 1 97.12 340 ALA A CA 1
ATOM 2725 C C . ALA A 1 340 ? 6.512 16.047 19.594 1 97.12 340 ALA A C 1
ATOM 2727 O O . ALA A 1 340 ? 6.242 15.438 18.562 1 97.12 340 ALA A O 1
ATOM 2728 N N . ARG A 1 341 ? 5.754 16.016 20.625 1 97.44 341 ARG A N 1
ATOM 2729 C CA . ARG A 1 341 ? 4.547 15.188 20.641 1 97.44 341 ARG A CA 1
ATOM 2730 C C . ARG A 1 341 ? 3.496 15.727 19.688 1 97.44 341 ARG A C 1
ATOM 2732 O O . ARG A 1 341 ? 2.848 14.961 18.969 1 97.44 341 ARG A O 1
ATOM 2739 N N . GLU A 1 342 ? 3.377 17.016 19.688 1 98.12 342 GLU A N 1
ATOM 2740 C CA . GLU A 1 342 ? 2.406 17.641 18.781 1 98.12 342 GLU A CA 1
ATOM 2741 C C . GLU A 1 342 ? 2.805 17.438 17.328 1 98.12 342 GLU A C 1
ATOM 2743 O O . GLU A 1 342 ? 1.951 17.188 16.469 1 98.12 342 GLU A O 1
ATOM 2748 N N . GLU A 1 343 ? 4.078 17.578 17.078 1 98.19 343 GLU A N 1
ATOM 2749 C CA . GLU A 1 343 ? 4.547 17.328 15.719 1 98.19 343 GLU A CA 1
ATOM 2750 C C . GLU A 1 343 ? 4.227 15.898 15.281 1 98.19 343 GLU A C 1
ATOM 2752 O O . GLU A 1 343 ? 3.826 15.672 14.141 1 98.19 343 GLU A O 1
ATOM 2757 N N . LEU A 1 344 ? 4.418 14.984 16.156 1 97.88 344 LEU A N 1
ATOM 2758 C CA . LEU A 1 344 ? 4.133 13.586 15.852 1 97.88 344 LEU A CA 1
ATOM 2759 C C . LEU A 1 344 ? 2.646 13.383 15.586 1 97.88 344 LEU A C 1
ATOM 2761 O O . LEU A 1 344 ? 2.27 12.711 14.617 1 97.88 344 LEU A O 1
ATOM 2765 N N . ILE A 1 345 ? 1.784 13.93 16.391 1 98.25 345 ILE A N 1
ATOM 2766 C CA . ILE A 1 345 ? 0.337 13.812 16.234 1 98.25 345 ILE A CA 1
ATOM 2767 C C . ILE A 1 345 ? -0.093 14.406 14.898 1 98.25 345 ILE A C 1
ATOM 2769 O O . ILE A 1 345 ? -0.821 13.766 14.141 1 98.25 345 ILE A O 1
ATOM 2773 N N . ARG A 1 346 ? 0.378 15.57 14.633 1 98.44 346 ARG A N 1
ATOM 2774 C CA . ARG A 1 346 ? 0.01 16.234 13.383 1 98.44 346 ARG A CA 1
ATOM 2775 C C . ARG A 1 346 ? 0.553 15.469 12.18 1 98.44 346 ARG A C 1
ATOM 2777 O O . ARG A 1 346 ? -0.109 15.383 11.141 1 98.44 346 ARG A O 1
ATOM 2784 N N . LEU A 1 347 ? 1.746 15.016 12.367 1 98.5 347 LEU A N 1
ATOM 2785 C CA . LEU A 1 347 ? 2.342 14.25 11.281 1 98.5 347 LEU A CA 1
ATOM 2786 C C . LEU A 1 347 ? 1.485 13.031 10.945 1 98.5 347 LEU A C 1
ATOM 2788 O O . LEU A 1 347 ? 1.175 12.789 9.773 1 98.5 347 LEU A O 1
ATOM 2792 N N . PHE A 1 348 ? 1.088 12.289 11.914 1 98.25 348 PHE A N 1
ATOM 2793 C CA . PHE A 1 348 ? 0.253 11.117 11.672 1 98.25 348 PHE A CA 1
ATOM 2794 C C . PHE A 1 348 ? -1.11 11.523 11.133 1 98.25 348 PHE A C 1
ATOM 2796 O O . PHE A 1 348 ? -1.678 10.836 10.281 1 98.25 348 PHE A O 1
ATOM 2803 N N . THR A 1 349 ? -1.607 12.602 11.617 1 98.56 349 THR A N 1
ATOM 2804 C CA . THR A 1 349 ? -2.861 13.125 11.086 1 98.56 349 THR A CA 1
ATOM 2805 C C . THR A 1 349 ? -2.73 13.438 9.594 1 98.56 349 THR A C 1
ATOM 2807 O O . THR A 1 349 ? -3.602 13.07 8.805 1 98.56 349 THR A O 1
ATOM 2810 N N . TRP A 1 350 ? -1.675 14.031 9.273 1 98.75 350 TRP A N 1
ATOM 2811 C CA . TRP A 1 350 ? -1.478 14.406 7.875 1 98.75 350 TRP A CA 1
ATOM 2812 C C . TRP A 1 350 ? -1.211 13.172 7.016 1 98.75 350 TRP A C 1
ATOM 2814 O O . TRP A 1 350 ? -1.602 13.125 5.848 1 98.75 350 TRP A O 1
ATOM 2824 N N . ILE A 1 351 ? -0.538 12.18 7.539 1 98.5 351 ILE A N 1
ATOM 2825 C CA . ILE A 1 351 ? -0.383 10.93 6.812 1 98.5 351 ILE A CA 1
ATOM 2826 C C . ILE A 1 351 ? -1.756 10.328 6.52 1 98.5 351 ILE A C 1
ATOM 2828 O O . ILE A 1 351 ? -2.025 9.898 5.398 1 98.5 351 ILE A O 1
ATOM 2832 N N . PHE A 1 352 ? -2.584 10.367 7.508 1 98.38 352 PHE A N 1
ATOM 2833 C CA . PHE A 1 352 ? -3.947 9.883 7.32 1 98.38 352 PHE A CA 1
ATOM 2834 C C . PHE A 1 352 ? -4.68 10.719 6.277 1 98.38 352 PHE A C 1
ATOM 2836 O O . PHE A 1 352 ? -5.41 10.188 5.445 1 98.38 352 PHE A O 1
ATOM 2843 N N . LEU A 1 353 ? -4.496 11.969 6.328 1 98.69 353 LEU A N 1
ATOM 2844 C CA . LEU A 1 353 ? -5.156 12.875 5.398 1 98.69 353 LEU A CA 1
ATOM 2845 C C . LEU A 1 353 ? -4.688 12.625 3.969 1 98.69 353 LEU A C 1
ATOM 2847 O O . LEU A 1 353 ? -5.492 12.656 3.033 1 98.69 353 LEU A O 1
ATOM 2851 N N . LEU A 1 354 ? -3.42 12.453 3.797 1 98.44 354 LEU A N 1
ATOM 2852 C CA . LEU A 1 354 ? -2.922 12.172 2.455 1 98.44 354 LEU A CA 1
ATOM 2853 C C . LEU A 1 354 ? -3.453 10.828 1.952 1 98.44 354 LEU A C 1
ATOM 2855 O O . LEU A 1 354 ? -3.77 10.688 0.77 1 98.44 354 LEU A O 1
ATOM 2859 N N . ASP A 1 355 ? -3.508 9.852 2.807 1 97.81 355 ASP A N 1
ATOM 2860 C CA . ASP A 1 355 ? -4.125 8.578 2.447 1 97.81 355 ASP A CA 1
ATOM 2861 C C . ASP A 1 355 ? -5.555 8.773 1.956 1 97.81 355 ASP A C 1
ATOM 2863 O O . ASP A 1 355 ? -5.949 8.227 0.925 1 97.81 355 ASP A O 1
ATOM 2867 N N . SER A 1 356 ? -6.297 9.57 2.703 1 97.94 356 SER A N 1
ATOM 2868 C CA . SER A 1 356 ? -7.68 9.852 2.342 1 97.94 356 SER A CA 1
ATOM 2869 C C . SER A 1 356 ? -7.762 10.617 1.025 1 97.94 356 SER A C 1
ATOM 2871 O O . SER A 1 356 ? -8.711 10.445 0.259 1 97.94 356 SER A O 1
ATOM 2873 N N . ALA A 1 357 ? -6.789 11.492 0.843 1 97.81 357 ALA A N 1
ATOM 2874 C CA . ALA A 1 357 ? -6.762 12.219 -0.426 1 97.81 357 ALA A CA 1
ATOM 2875 C C . ALA A 1 357 ? -6.637 11.258 -1.604 1 97.81 357 ALA A C 1
ATOM 2877 O O . ALA A 1 357 ? -7.32 11.414 -2.617 1 97.81 357 ALA A O 1
ATOM 2878 N N . PHE A 1 358 ? -5.832 10.273 -1.475 1 97.12 358 PHE A N 1
ATOM 2879 C CA . PHE A 1 358 ? -5.684 9.281 -2.535 1 97.12 358 PHE A CA 1
ATOM 2880 C C . PHE A 1 358 ? -6.977 8.5 -2.723 1 97.12 358 PHE A C 1
ATOM 2882 O O . PHE A 1 358 ? -7.309 8.102 -3.84 1 97.12 358 PHE A O 1
ATOM 2889 N N . VAL A 1 359 ? -7.672 8.273 -1.66 1 96.75 359 VAL A N 1
ATOM 2890 C CA . VAL A 1 359 ? -8.961 7.586 -1.725 1 96.75 359 VAL A CA 1
ATOM 2891 C C . VAL A 1 359 ? -9.961 8.438 -2.502 1 96.75 359 VAL A C 1
ATOM 2893 O O . VAL A 1 359 ? -10.648 7.934 -3.393 1 96.75 359 VAL A O 1
ATOM 2896 N N . ILE A 1 360 ? -9.977 9.672 -2.219 1 96.94 360 ILE A N 1
ATOM 2897 C CA . ILE A 1 360 ? -10.969 10.578 -2.789 1 96.94 360 ILE A CA 1
ATOM 2898 C C . ILE A 1 360 ? -10.617 10.867 -4.25 1 96.94 360 ILE A C 1
ATOM 2900 O O . ILE A 1 360 ? -11.477 10.758 -5.129 1 96.94 360 ILE A O 1
ATOM 2904 N N . PHE A 1 361 ? -9.359 11.148 -4.508 1 96.75 361 PHE A N 1
ATOM 2905 C CA . PHE A 1 361 ? -9.039 11.789 -5.777 1 96.75 361 PHE A CA 1
ATOM 2906 C C . PHE A 1 361 ? -8.469 10.781 -6.766 1 96.75 361 PHE A C 1
ATOM 2908 O O . PHE A 1 361 ? -8.5 11 -7.977 1 96.75 361 PHE A O 1
ATOM 2915 N N . ASN A 1 362 ? -7.934 9.688 -6.262 1 95.31 362 ASN A N 1
ATOM 2916 C CA . ASN A 1 362 ? -7.367 8.672 -7.145 1 95.31 362 ASN A CA 1
ATOM 2917 C C . ASN A 1 362 ? -8.141 7.355 -7.059 1 95.31 362 ASN A C 1
ATOM 2919 O O . ASN A 1 362 ? -7.828 6.402 -7.777 1 95.31 362 ASN A O 1
ATOM 2923 N N . ASN A 1 363 ? -9.125 7.305 -6.18 1 94.25 363 ASN A N 1
ATOM 2924 C CA . ASN A 1 363 ? -9.945 6.113 -5.992 1 94.25 363 ASN A CA 1
ATOM 2925 C C . ASN A 1 363 ? -9.094 4.902 -5.609 1 94.25 363 ASN A C 1
ATOM 2927 O O . ASN A 1 363 ? -9.258 3.82 -6.176 1 94.25 363 ASN A O 1
ATOM 2931 N N . LEU A 1 364 ? -8.172 5.117 -4.719 1 94.62 364 LEU A N 1
ATOM 2932 C CA . LEU A 1 364 ? -7.309 4.066 -4.184 1 94.62 364 LEU A CA 1
ATOM 2933 C C . LEU A 1 364 ? -7.832 3.568 -2.842 1 94.62 364 LEU A C 1
ATOM 2935 O O . LEU A 1 364 ? -8.281 4.359 -2.012 1 94.62 364 LEU A O 1
ATOM 2939 N N . PRO A 1 365 ? -7.695 2.232 -2.611 1 93.38 365 PRO A N 1
ATOM 2940 C CA . PRO A 1 365 ? -8.07 1.746 -1.283 1 93.38 365 PRO A CA 1
ATOM 2941 C C . PRO A 1 365 ? -7.23 2.359 -0.168 1 93.38 365 PRO A C 1
ATOM 2943 O O . PRO A 1 365 ? -6.02 2.535 -0.331 1 93.38 365 PRO A O 1
ATOM 2946 N N . PRO A 1 366 ? -7.918 2.719 0.917 1 94.94 366 PRO A N 1
ATOM 2947 C CA . PRO A 1 366 ? -7.152 3.291 2.027 1 94.94 366 PRO A CA 1
ATOM 2948 C C . PRO A 1 366 ? -6.137 2.311 2.609 1 94.94 366 PRO A C 1
ATOM 2950 O O . PRO A 1 366 ? -6.43 1.12 2.746 1 94.94 366 PRO A O 1
ATOM 2953 N N . ARG A 1 367 ? -5.008 2.771 2.908 1 94.25 367 ARG A N 1
ATOM 2954 C CA . ARG A 1 367 ? -3.953 1.953 3.498 1 94.25 367 ARG A CA 1
ATOM 2955 C C . ARG A 1 367 ? -4.051 1.945 5.02 1 94.25 367 ARG A C 1
ATOM 2957 O O . ARG A 1 367 ? -3.545 1.032 5.676 1 94.25 367 ARG A O 1
ATOM 2964 N N . MET A 1 368 ? -4.652 2.961 5.531 1 93.75 368 MET A N 1
ATOM 2965 C CA . MET A 1 368 ? -4.871 3.033 6.973 1 93.75 368 MET A CA 1
ATOM 2966 C C . MET A 1 368 ? -6.332 2.766 7.32 1 93.75 368 MET A C 1
ATOM 2968 O O . MET A 1 368 ? -7.227 3.092 6.539 1 93.75 368 MET A O 1
ATOM 2972 N N . VAL A 1 369 ? -6.5 2.133 8.445 1 91.81 369 VAL A N 1
ATOM 2973 C CA . VAL A 1 369 ? -7.84 1.906 8.969 1 91.81 369 VAL A CA 1
ATOM 2974 C C . VAL A 1 369 ? -8.109 2.875 10.125 1 91.81 369 VAL A C 1
ATOM 2976 O O . VAL A 1 369 ? -7.227 3.143 10.938 1 91.81 369 VAL A O 1
ATOM 2979 N N . ILE A 1 370 ? -9.305 3.367 10.109 1 92 370 ILE A N 1
ATOM 2980 C CA . ILE A 1 370 ? -9.656 4.363 11.109 1 92 370 ILE A CA 1
ATOM 2981 C C . ILE A 1 370 ? -9.469 3.781 12.508 1 92 370 ILE A C 1
ATOM 2983 O O . ILE A 1 370 ? -9.039 4.484 13.43 1 92 370 ILE A O 1
ATOM 2987 N N . LYS A 1 371 ? -9.648 2.537 12.688 1 89 371 LYS A N 1
ATOM 2988 C CA . LYS A 1 371 ? -9.586 1.876 13.984 1 89 371 LYS A CA 1
ATOM 2989 C C . LYS A 1 371 ? -8.172 1.888 14.547 1 89 371 LYS A C 1
ATOM 2991 O O . LYS A 1 371 ? -7.973 1.797 15.766 1 89 371 LYS A O 1
ATOM 2996 N N . GLU A 1 372 ? -7.234 1.945 13.703 1 89.75 372 GLU A N 1
ATOM 2997 C CA . GLU A 1 372 ? -5.859 1.912 14.195 1 89.75 372 GLU A CA 1
ATOM 2998 C C . GLU A 1 372 ? -5.402 3.295 14.648 1 89.75 372 GLU A C 1
ATOM 3000 O O . GLU A 1 372 ? -4.387 3.426 15.336 1 89.75 372 GLU A O 1
ATOM 3005 N N . ILE A 1 373 ? -6.152 4.375 14.266 1 93.44 373 ILE A N 1
ATOM 3006 C CA . ILE A 1 373 ? -5.762 5.742 14.586 1 93.44 373 ILE A CA 1
ATOM 3007 C C . ILE A 1 373 ? -6.176 6.07 16.016 1 93.44 373 ILE A C 1
ATOM 3009 O O . ILE A 1 373 ? -6.992 6.965 16.25 1 93.44 373 ILE A O 1
ATOM 3013 N N . ARG A 1 374 ? -5.57 5.363 16.969 1 91.94 374 ARG A N 1
ATOM 3014 C CA . ARG A 1 374 ? -5.82 5.566 18.391 1 91.94 374 ARG A CA 1
ATOM 3015 C C . ARG A 1 374 ? -4.809 6.539 18.984 1 91.94 374 ARG A C 1
ATOM 3017 O O . ARG A 1 374 ? -4.062 6.18 19.891 1 91.94 374 ARG A O 1
ATOM 3024 N N . MET A 1 375 ? -4.785 7.652 18.469 1 95.19 375 MET A N 1
ATOM 3025 C CA . MET A 1 375 ? -3.938 8.758 18.906 1 95.19 375 MET A CA 1
ATOM 3026 C C . MET A 1 375 ? -4.777 9.984 19.25 1 95.19 375 MET A C 1
ATOM 3028 O O . MET A 1 375 ? -5.973 10.023 18.969 1 95.19 375 MET A O 1
ATOM 3032 N N . HIS A 1 376 ? -4.172 10.898 19.969 1 96.5 376 HIS A N 1
ATOM 3033 C CA . HIS A 1 376 ? -4.852 12.156 20.234 1 96.5 376 HIS A CA 1
ATOM 3034 C C . HIS A 1 376 ? -5.031 12.977 18.953 1 96.5 376 HIS A C 1
ATOM 3036 O O . HIS A 1 376 ? -4.305 12.773 17.984 1 96.5 376 HIS A O 1
ATOM 3042 N N . MET A 1 377 ? -6.02 13.766 18.984 1 97.38 377 MET A N 1
ATOM 3043 C CA . MET A 1 377 ? -6.152 14.773 17.938 1 97.38 377 MET A CA 1
ATOM 3044 C C . MET A 1 377 ? -5.215 15.953 18.188 1 97.38 377 MET A C 1
ATOM 3046 O O . MET A 1 377 ? -4.691 16.109 19.281 1 97.38 377 MET A O 1
ATOM 3050 N N . ALA A 1 378 ? -4.953 16.75 17.141 1 97.88 378 ALA A N 1
ATOM 3051 C CA . ALA A 1 378 ? -4.066 17.906 17.281 1 97.88 378 ALA A CA 1
ATOM 3052 C C . ALA A 1 378 ? -4.648 18.922 18.25 1 97.88 378 ALA A C 1
ATOM 3054 O O . ALA A 1 378 ? -5.863 19.141 18.281 1 97.88 378 ALA A O 1
ATOM 3055 N N . THR A 1 379 ? -3.797 19.547 18.984 1 96.75 379 THR A N 1
ATOM 3056 C CA . THR A 1 379 ? -4.238 20.641 19.844 1 96.75 379 THR A CA 1
ATOM 3057 C C . THR A 1 379 ? -4.633 21.859 19.016 1 96.75 379 THR A C 1
ATOM 3059 O O . THR A 1 379 ? -4.285 21.953 17.828 1 96.75 379 THR A O 1
ATOM 3062 N N . PRO A 1 380 ? -5.375 22.703 19.594 1 93.25 380 PRO A N 1
ATOM 3063 C CA . PRO A 1 380 ? -5.797 23.891 18.844 1 93.25 380 PRO A CA 1
ATOM 3064 C C . PRO A 1 380 ? -4.621 24.672 18.281 1 93.25 380 PRO A C 1
ATOM 3066 O O . PRO A 1 380 ? -3.535 24.672 18.859 1 93.25 380 PRO A O 1
ATOM 3069 N N . GLU A 1 381 ? -4.875 25.406 17.219 1 92.38 381 GLU A N 1
ATOM 3070 C CA . GLU A 1 381 ? -3.832 26.141 16.5 1 92.38 381 GLU A CA 1
ATOM 3071 C C . GLU A 1 381 ? -3.146 27.156 17.406 1 92.38 381 GLU A C 1
ATOM 3073 O O . GLU A 1 381 ? -1.938 27.375 17.297 1 92.38 381 GLU A O 1
ATOM 3078 N N . ALA A 1 382 ? -3.926 27.734 18.297 1 90.69 382 ALA A N 1
ATOM 3079 C CA . ALA A 1 382 ? -3.383 28.766 19.188 1 90.69 382 ALA A CA 1
ATOM 3080 C C . ALA A 1 382 ? -2.268 28.188 20.062 1 90.69 382 ALA A C 1
ATOM 3082 O O . ALA A 1 382 ? -1.295 28.891 20.359 1 90.69 382 ALA A O 1
ATOM 3083 N N . CYS A 1 383 ? -2.393 26.984 20.438 1 94.12 383 CYS A N 1
ATOM 3084 C CA . CYS A 1 383 ? -1.375 26.344 21.266 1 94.12 383 CYS A CA 1
ATOM 3085 C C . CYS A 1 383 ? -0.126 26.031 20.438 1 94.12 383 CYS A C 1
ATOM 3087 O O . CYS A 1 383 ? 0.992 26.297 20.891 1 94.12 383 CYS A O 1
ATOM 3089 N N . PHE A 1 384 ? -0.322 25.547 19.266 1 95.38 384 PHE A N 1
ATOM 3090 C CA . PHE A 1 384 ? 0.772 25.109 18.406 1 95.38 384 PHE A CA 1
ATOM 3091 C C . PHE A 1 384 ? 1.541 26.312 17.859 1 95.38 384 PHE A C 1
ATOM 3093 O O . PHE A 1 384 ? 2.748 26.219 17.625 1 95.38 384 PHE A O 1
ATOM 3100 N N . GLN A 1 385 ? 0.868 27.453 17.719 1 93.56 385 GLN A N 1
ATOM 3101 C CA . GLN A 1 385 ? 1.461 28.641 17.109 1 93.56 385 GLN A CA 1
ATOM 3102 C C . GLN A 1 385 ? 2.057 29.562 18.172 1 93.56 385 GLN A C 1
ATOM 3104 O O . GLN A 1 385 ? 2.658 30.578 17.859 1 93.56 385 GLN A O 1
ATOM 3109 N N . ALA A 1 386 ? 1.871 29.156 19.438 1 94.62 386 ALA A N 1
ATOM 3110 C CA . ALA A 1 386 ? 2.449 29.969 20.5 1 94.62 386 ALA A CA 1
ATOM 3111 C C . ALA A 1 386 ? 3.959 30.109 20.312 1 94.62 386 ALA A C 1
ATOM 3113 O O . ALA A 1 386 ? 4.641 29.156 19.953 1 94.62 386 ALA A O 1
ATOM 3114 N N . THR A 1 387 ? 4.484 31.281 20.609 1 94.06 387 THR A N 1
ATOM 3115 C CA . THR A 1 387 ? 5.891 31.547 20.328 1 94.06 387 THR A CA 1
ATOM 3116 C C . THR A 1 387 ? 6.742 31.328 21.578 1 94.06 387 THR A C 1
ATOM 3118 O O . THR A 1 387 ? 7.973 31.297 21.5 1 94.06 387 THR A O 1
ATOM 3121 N N . THR A 1 388 ? 6.094 31.203 22.734 1 95.56 388 THR A N 1
ATOM 3122 C CA . THR A 1 388 ? 6.832 30.953 23.969 1 95.56 388 THR A CA 1
ATOM 3123 C C . THR A 1 388 ? 6.188 29.812 24.766 1 95.56 388 THR A C 1
ATOM 3125 O O . THR A 1 388 ? 5 29.531 24.594 1 95.56 388 THR A O 1
ATOM 3128 N N . ALA A 1 389 ? 6.953 29.234 25.656 1 96.06 389 ALA A N 1
ATOM 3129 C CA . ALA A 1 389 ? 6.473 28.156 26.516 1 96.06 389 ALA A CA 1
ATOM 3130 C C . ALA A 1 389 ? 5.332 28.641 27.406 1 96.06 389 ALA A C 1
ATOM 3132 O O . ALA A 1 389 ? 4.359 27.906 27.625 1 96.06 389 ALA A O 1
ATOM 3133 N N . ASP A 1 390 ? 5.484 29.844 27.922 1 96.38 390 ASP A N 1
ATOM 3134 C CA . ASP A 1 390 ? 4.477 30.406 28.812 1 96.38 390 ASP A CA 1
ATOM 3135 C C . ASP A 1 390 ? 3.143 30.594 28.094 1 96.38 390 ASP A C 1
ATOM 3137 O O . ASP A 1 390 ? 2.09 30.234 28.641 1 96.38 390 ASP A O 1
ATOM 3141 N N . GLN A 1 391 ? 3.264 31.125 26.906 1 95.62 391 GLN A N 1
ATOM 3142 C CA . GLN A 1 391 ? 2.053 31.344 26.109 1 95.62 391 GLN A CA 1
ATOM 3143 C C . GLN A 1 391 ? 1.38 30.016 25.766 1 95.62 391 GLN A C 1
ATOM 3145 O O . GLN A 1 391 ? 0.154 29.906 25.828 1 95.62 391 GLN A O 1
ATOM 3150 N N . CYS A 1 392 ? 2.164 29.078 25.391 1 96 392 CYS A N 1
ATOM 3151 C CA . CYS A 1 392 ? 1.644 27.766 25.031 1 96 392 CYS A CA 1
ATOM 3152 C C . CYS A 1 392 ? 0.947 27.109 26.219 1 96 392 CYS A C 1
ATOM 3154 O O . CYS A 1 392 ? -0.179 26.625 26.094 1 96 392 CYS A O 1
ATOM 3156 N N . HIS A 1 393 ? 1.594 27.125 27.391 1 96.69 393 HIS A N 1
ATOM 3157 C CA . HIS A 1 393 ? 1.033 26.531 28.594 1 96.69 393 HIS A CA 1
ATOM 3158 C C . HIS A 1 393 ? -0.274 27.219 28.984 1 96.69 393 HIS A C 1
ATOM 3160 O O . HIS A 1 393 ? -1.239 26.547 29.359 1 96.69 393 HIS A O 1
ATOM 3166 N N . HIS A 1 394 ? -0.289 28.5 28.859 1 95.38 394 HIS A N 1
ATOM 3167 C CA . HIS A 1 394 ? -1.478 29.266 29.203 1 95.38 394 HIS A CA 1
ATOM 3168 C C . HIS A 1 394 ? -2.646 28.922 28.297 1 95.38 394 HIS A C 1
ATOM 3170 O O . HIS A 1 394 ? -3.771 28.719 28.766 1 95.38 394 HIS A O 1
ATOM 3176 N N . GLN A 1 395 ? -2.371 28.875 27 1 93.38 395 GLN A N 1
ATOM 3177 C CA . GLN A 1 395 ? -3.414 28.531 26.031 1 93.38 395 GLN A CA 1
ATOM 3178 C C . GLN A 1 395 ? -3.959 27.125 26.281 1 93.38 395 GLN A C 1
ATOM 3180 O O . GLN A 1 395 ? -5.164 26.891 26.188 1 93.38 395 GLN A O 1
ATOM 3185 N N . LEU A 1 396 ? -3.129 26.203 26.609 1 95.38 396 LEU A N 1
ATOM 3186 C CA . LEU A 1 396 ? -3.533 24.828 26.891 1 95.38 396 LEU A CA 1
ATOM 3187 C C . LEU A 1 396 ? -4.465 24.766 28.094 1 95.38 396 LEU A C 1
ATOM 3189 O O . LEU A 1 396 ? -5.488 24.078 28.047 1 95.38 396 LEU A O 1
ATOM 3193 N N . GLN A 1 397 ? -4.137 25.469 29.094 1 94.88 397 GLN A N 1
ATOM 3194 C CA . GLN A 1 397 ? -4.953 25.484 30.297 1 94.88 397 GLN A CA 1
ATOM 3195 C C . GLN A 1 397 ? -6.316 26.109 30.047 1 94.88 397 GLN A C 1
ATOM 3197 O O . GLN A 1 397 ? -7.328 25.688 30.594 1 94.88 397 GLN A O 1
ATOM 3202 N N . LEU A 1 398 ? -6.297 27.078 29.203 1 92.25 398 LEU A N 1
ATOM 3203 C CA . LEU A 1 398 ? -7.52 27.812 28.922 1 92.25 398 LEU A CA 1
ATOM 3204 C C . LEU A 1 398 ? -8.453 27 28.031 1 92.25 398 LEU A C 1
ATOM 3206 O O . LEU A 1 398 ? -9.656 26.922 28.297 1 92.25 398 LEU A O 1
ATOM 3210 N N . ILE A 1 399 ? -7.922 26.391 27 1 92 399 ILE A N 1
ATOM 3211 C CA . ILE A 1 399 ? -8.742 25.766 25.969 1 92 399 ILE A CA 1
ATOM 3212 C C . ILE A 1 399 ? -9.008 24.297 26.344 1 92 399 ILE A C 1
ATOM 3214 O O . ILE A 1 399 ? -10.07 23.766 26.047 1 92 399 ILE A O 1
ATOM 3218 N N . LEU A 1 400 ? -7.98 23.703 26.938 1 95.06 400 LEU A N 1
ATOM 3219 C CA . LEU A 1 400 ? -8.086 22.297 27.328 1 95.06 400 LEU A CA 1
ATOM 3220 C C . LEU A 1 400 ? -7.832 22.109 28.812 1 95.06 400 LEU A C 1
ATOM 3222 O O . LEU A 1 400 ? -6.812 21.547 29.219 1 95.06 400 LEU A O 1
ATOM 3226 N N . PRO A 1 401 ? -8.82 22.406 29.547 1 94.75 401 PRO A N 1
ATOM 3227 C CA . PRO A 1 401 ? -8.648 22.234 30.984 1 94.75 401 PRO A CA 1
ATOM 3228 C C . PRO A 1 401 ? -8.422 20.781 31.391 1 94.75 401 PRO A C 1
ATOM 3230 O O . PRO A 1 401 ? -8.609 19.875 30.578 1 94.75 401 PRO A O 1
ATOM 3233 N N . ALA A 1 402 ? -8.078 20.531 32.594 1 94.31 402 ALA A N 1
ATOM 3234 C CA . ALA A 1 402 ? -7.641 19.234 33.125 1 94.31 402 ALA A CA 1
ATOM 3235 C C . ALA A 1 402 ? -8.742 18.188 32.969 1 94.31 402 ALA A C 1
ATOM 3237 O O . ALA A 1 402 ? -8.461 17.016 32.75 1 94.31 402 ALA A O 1
ATOM 3238 N N . ARG A 1 403 ? -9.922 18.578 33 1 92.69 403 ARG A N 1
ATOM 3239 C CA . ARG A 1 403 ? -11.031 17.625 32.969 1 92.69 403 ARG A CA 1
ATOM 3240 C C . ARG A 1 403 ? -11.594 17.5 31.562 1 92.69 403 ARG A C 1
ATOM 3242 O O . ARG A 1 403 ? -12.617 16.844 31.359 1 92.69 403 ARG A O 1
ATOM 3249 N N . SER A 1 404 ? -10.961 18.141 30.672 1 93.25 404 SER A N 1
ATOM 3250 C CA . SER A 1 404 ? -11.406 18.078 29.281 1 93.25 404 SER A CA 1
ATOM 3251 C C . SER A 1 404 ? -11.43 16.625 28.781 1 93.25 404 SER A C 1
ATOM 3253 O O . SER A 1 404 ? -10.539 15.844 29.094 1 93.25 404 SER A O 1
ATOM 3255 N N . LEU A 1 405 ? -12.375 16.312 27.906 1 93.06 405 LEU A N 1
ATOM 3256 C CA . LEU A 1 405 ? -12.484 14.992 27.281 1 93.06 405 LEU A CA 1
ATOM 3257 C C . LEU A 1 405 ? -11.32 14.742 26.328 1 93.06 405 LEU A C 1
ATOM 3259 O O . LEU A 1 405 ? -11.07 13.609 25.938 1 93.06 405 LEU A O 1
ATOM 3263 N N . TYR A 1 406 ? -10.609 15.781 26.016 1 94.62 406 TYR A N 1
ATOM 3264 C CA . TYR A 1 406 ? -9.477 15.688 25.094 1 94.62 406 TYR A CA 1
ATOM 3265 C C . TYR A 1 406 ? -8.461 14.656 25.594 1 94.62 406 TYR A C 1
ATOM 3267 O O . TYR A 1 406 ? -7.918 13.891 24.797 1 94.62 406 TYR A O 1
ATOM 3275 N N . TRP A 1 407 ? -8.258 14.641 26.844 1 93.44 407 TRP A N 1
ATOM 3276 C CA . TRP A 1 407 ? -7.164 13.867 27.422 1 93.44 407 TRP A CA 1
ATOM 3277 C C . TRP A 1 407 ? -7.492 12.383 27.438 1 93.44 407 TRP A C 1
ATOM 3279 O O . TRP A 1 407 ? -6.602 11.547 27.609 1 93.44 407 TRP A O 1
ATOM 3289 N N . THR A 1 408 ? -8.758 12.008 27.094 1 90.5 408 THR A N 1
ATOM 3290 C CA . THR A 1 408 ? -9.156 10.609 27.188 1 90.5 408 THR A CA 1
ATOM 3291 C C . THR A 1 408 ? -9.758 10.133 25.859 1 90.5 408 THR A C 1
ATOM 3293 O O . THR A 1 408 ? -10.117 8.961 25.719 1 90.5 408 THR A O 1
ATOM 3296 N N . THR A 1 409 ? -9.828 10.984 24.969 1 92.06 409 THR A N 1
ATOM 3297 C CA . THR A 1 409 ? -10.484 10.633 23.719 1 92.06 409 THR A CA 1
ATOM 3298 C C . THR A 1 409 ? -9.469 10.539 22.578 1 92.06 409 THR A C 1
ATOM 3300 O O . THR A 1 409 ? -8.586 11.391 22.453 1 92.06 409 THR A O 1
ATOM 3303 N N . SER A 1 410 ? -9.578 9.477 21.812 1 93.31 410 SER A N 1
ATOM 3304 C CA . SER A 1 410 ? -8.727 9.312 20.641 1 93.31 410 SER A CA 1
ATOM 3305 C C . SER A 1 410 ? -9.438 9.766 19.375 1 93.31 410 SER A C 1
ATOM 3307 O O . SER A 1 410 ? -10.641 10.008 19.391 1 93.31 410 SER A O 1
ATOM 3309 N N . PHE A 1 411 ? -8.68 9.922 18.359 1 95.31 411 PHE A N 1
ATOM 3310 C CA . PHE A 1 411 ? -9.266 10.227 17.062 1 95.31 411 PHE A CA 1
ATOM 3311 C C . PHE A 1 411 ? -10.312 9.188 16.688 1 95.31 411 PHE A C 1
ATOM 3313 O O . PHE A 1 411 ? -11.414 9.539 16.25 1 95.31 411 PHE A O 1
ATOM 3320 N N . HIS A 1 412 ? -9.969 7.945 16.844 1 93 412 HIS A N 1
ATOM 3321 C CA . HIS A 1 412 ? -10.898 6.859 16.547 1 93 412 HIS A CA 1
ATOM 3322 C C . HIS A 1 412 ? -12.18 7 17.375 1 93 412 HIS A C 1
ATOM 3324 O O . HIS A 1 412 ? -13.281 6.871 16.828 1 93 412 HIS A O 1
ATOM 3330 N N . GLY A 1 413 ? -11.969 7.227 18.641 1 90.5 413 GLY A N 1
ATOM 3331 C CA . GLY A 1 413 ? -13.117 7.414 19.5 1 90.5 413 GLY A CA 1
ATOM 3332 C C . GLY A 1 413 ? -14 8.578 19.078 1 90.5 413 GLY A C 1
ATOM 3333 O O . GLY A 1 413 ? -15.227 8.484 19.156 1 90.5 413 GLY A O 1
ATOM 3334 N N . SER A 1 414 ? -13.391 9.633 18.688 1 93.81 414 SER A N 1
ATOM 3335 C CA . SER A 1 414 ? -14.133 10.805 18.219 1 93.81 414 SER A CA 1
ATOM 3336 C C . SER A 1 414 ? -14.938 10.477 16.969 1 93.81 414 SER A C 1
ATOM 3338 O O . SER A 1 414 ? -16.078 10.914 16.828 1 93.81 414 SER A O 1
ATOM 3340 N N . PHE A 1 415 ? -14.352 9.75 16.078 1 94.19 415 PHE A N 1
ATOM 3341 C CA . PHE A 1 415 ? -15.047 9.398 14.844 1 94.19 415 PHE A CA 1
ATOM 3342 C C . PHE A 1 415 ? -16.203 8.445 15.125 1 94.19 415 PHE A C 1
ATOM 3344 O O . PHE A 1 415 ? -17.266 8.547 14.516 1 94.19 415 PHE A O 1
ATOM 3351 N N . GLU A 1 416 ? -15.977 7.527 15.969 1 90.31 416 GLU A N 1
ATOM 3352 C CA . GLU A 1 416 ? -17.047 6.617 16.359 1 90.31 416 GLU A CA 1
ATOM 3353 C C . GLU A 1 416 ? -18.234 7.383 16.953 1 90.31 416 GLU A C 1
ATOM 3355 O O . GLU A 1 416 ? -19.391 7.07 16.641 1 90.31 416 GLU A O 1
ATOM 3360 N N . ALA A 1 417 ? -17.875 8.32 17.75 1 91.19 417 ALA A N 1
ATOM 3361 C CA . ALA A 1 417 ? -18.922 9.164 18.328 1 91.19 417 ALA A CA 1
ATOM 3362 C C . ALA A 1 417 ? -19.672 9.93 17.234 1 91.19 417 ALA A C 1
ATOM 3364 O O . ALA A 1 417 ? -20.891 10.086 17.297 1 91.19 417 ALA A O 1
ATOM 3365 N N . LEU A 1 418 ? -18.922 10.398 16.297 1 93.31 418 LEU A N 1
ATOM 3366 C CA . LEU A 1 418 ? -19.484 11.156 15.18 1 93.31 418 LEU A CA 1
ATOM 3367 C C . LEU A 1 418 ? -20.516 10.32 14.414 1 93.31 418 LEU A C 1
ATOM 3369 O O . LEU A 1 418 ? -21.469 10.859 13.859 1 93.31 418 LEU A O 1
ATOM 3373 N N . CYS A 1 419 ? -20.359 9.031 14.352 1 90.75 419 CYS A N 1
ATOM 3374 C CA . CYS A 1 419 ? -21.203 8.117 13.586 1 90.75 419 CYS A CA 1
ATOM 3375 C C . CYS A 1 419 ? -22.453 7.746 14.367 1 90.75 419 CYS A C 1
ATOM 3377 O O . CYS A 1 419 ? -23.375 7.121 13.82 1 90.75 419 CYS A O 1
ATOM 3379 N N . ASN A 1 420 ? -22.531 8.188 15.555 1 87.19 420 ASN A N 1
ATOM 3380 C CA . ASN A 1 420 ? -23.688 7.867 16.391 1 87.19 420 ASN A CA 1
ATOM 3381 C C . ASN A 1 420 ? -24.859 8.812 16.109 1 87.19 420 ASN A C 1
ATOM 3383 O O . ASN A 1 420 ? -24.656 9.938 15.656 1 87.19 420 ASN A O 1
ATOM 3387 N N . ASP A 1 421 ? -26.062 8.289 16.391 1 85.25 421 ASP A N 1
ATOM 3388 C CA . ASP A 1 421 ? -27.266 9.078 16.172 1 85.25 421 ASP A CA 1
ATOM 3389 C C . ASP A 1 421 ? -27.359 10.227 17.172 1 85.25 421 ASP A C 1
ATOM 3391 O O . ASP A 1 421 ? -27.891 11.297 16.844 1 85.25 421 ASP A O 1
ATOM 3395 N N . ASP A 1 422 ? -26.906 9.938 18.344 1 83.12 422 ASP A N 1
ATOM 3396 C CA . ASP A 1 422 ? -27 10.992 19.359 1 83.12 422 ASP A CA 1
ATOM 3397 C C . ASP A 1 422 ? -25.609 11.383 19.859 1 83.12 422 ASP A C 1
ATOM 3399 O O . ASP A 1 422 ? -25.031 10.688 20.703 1 83.12 422 ASP A O 1
ATOM 3403 N N . LEU A 1 423 ? -25.094 12.445 19.328 1 88.94 423 LEU A N 1
ATOM 3404 C CA . LEU A 1 423 ? -23.797 12.945 19.766 1 88.94 423 LEU A CA 1
ATOM 3405 C C . LEU A 1 423 ? -23.922 13.82 21.016 1 88.94 423 LEU A C 1
ATOM 3407 O O . LEU A 1 423 ? -24.734 14.758 21.031 1 88.94 423 LEU A O 1
ATOM 3411 N N . SER A 1 424 ? -23.172 13.414 22 1 89.25 424 SER A N 1
ATOM 3412 C CA . SER A 1 424 ? -23.219 14.18 23.25 1 89.25 424 SER A CA 1
ATOM 3413 C C . SER A 1 424 ? -22.781 15.625 23.031 1 89.25 424 SER A C 1
ATOM 3415 O O . SER A 1 424 ? -21.938 15.906 22.188 1 89.25 424 SER A O 1
ATOM 3417 N N . VAL A 1 425 ? -23.344 16.469 23.812 1 90.75 425 VAL A N 1
ATOM 3418 C CA . VAL A 1 425 ? -23.047 17.906 23.734 1 90.75 425 VAL A CA 1
ATOM 3419 C C . VAL A 1 425 ? -21.594 18.156 24.094 1 90.75 425 VAL A C 1
ATOM 3421 O O . VAL A 1 425 ? -20.938 19.016 23.484 1 90.75 425 VAL A O 1
ATOM 3424 N N . ASN A 1 426 ? -21.125 17.375 24.969 1 90.69 426 ASN A N 1
ATOM 3425 C CA . ASN A 1 426 ? -19.75 17.547 25.406 1 90.69 426 ASN A CA 1
ATOM 3426 C C . ASN A 1 426 ? -18.75 17.219 24.297 1 90.69 426 ASN A C 1
ATOM 3428 O O . ASN A 1 426 ? -17.75 17.906 24.125 1 90.69 426 ASN A O 1
ATOM 3432 N N . ILE A 1 427 ? -19.078 16.234 23.594 1 92.19 427 ILE A N 1
ATOM 3433 C CA . ILE A 1 427 ? -18.203 15.844 22.5 1 92.19 427 ILE A CA 1
ATOM 3434 C C . ILE A 1 427 ? -18.297 16.859 21.359 1 92.19 427 ILE A C 1
ATOM 3436 O O . ILE A 1 427 ? -17.281 17.203 20.734 1 92.19 427 ILE A O 1
ATOM 3440 N N . ARG A 1 428 ? -19.469 17.312 21.125 1 93.94 428 ARG A N 1
ATOM 3441 C CA . ARG A 1 428 ? -19.672 18.328 20.109 1 93.94 428 ARG A CA 1
ATOM 3442 C C . ARG A 1 428 ? -18.859 19.578 20.422 1 93.94 428 ARG A C 1
ATOM 3444 O O . ARG A 1 428 ? -18.203 20.141 19.531 1 93.94 428 ARG A O 1
ATOM 3451 N N . HIS A 1 429 ? -18.875 19.953 21.656 1 92.81 429 HIS A N 1
ATOM 3452 C CA . HIS A 1 429 ? -18.141 21.125 22.078 1 92.81 429 HIS A CA 1
ATOM 3453 C C . HIS A 1 429 ? -16.641 20.906 21.984 1 92.81 429 HIS A C 1
ATOM 3455 O O . HIS A 1 429 ? -15.891 21.797 21.578 1 92.81 429 HIS A O 1
ATOM 3461 N N . LEU A 1 430 ? -16.234 19.781 22.359 1 93.81 430 LEU A N 1
ATOM 3462 C CA . LEU A 1 430 ? -14.805 19.453 22.281 1 93.81 430 LEU A CA 1
ATOM 3463 C C . LEU A 1 430 ? -14.297 19.547 20.859 1 93.81 430 LEU A C 1
ATOM 3465 O O . LEU A 1 430 ? -13.297 20.203 20.594 1 93.81 430 LEU A O 1
ATOM 3469 N N . LEU A 1 431 ? -14.984 18.875 19.953 1 94.94 431 LEU A N 1
ATOM 3470 C CA . LEU A 1 431 ? -14.531 18.812 18.562 1 94.94 431 LEU A CA 1
ATOM 3471 C C . LEU A 1 431 ? -14.562 20.188 17.922 1 94.94 431 LEU A C 1
ATOM 3473 O O . LEU A 1 431 ? -13.688 20.516 17.109 1 94.94 431 LEU A O 1
ATOM 3477 N N . ALA A 1 432 ? -15.5 21 18.297 1 93.75 432 ALA A N 1
ATOM 3478 C CA . ALA A 1 432 ? -15.562 22.359 17.797 1 93.75 432 ALA A CA 1
ATOM 3479 C C . ALA A 1 432 ? -14.391 23.188 18.297 1 93.75 432 ALA A C 1
ATOM 3481 O O . ALA A 1 432 ? -13.859 24.031 17.562 1 93.75 432 ALA A O 1
ATOM 3482 N N . THR A 1 433 ? -13.992 22.891 19.469 1 91.31 433 THR A N 1
ATOM 3483 C CA . THR A 1 433 ? -12.93 23.641 20.109 1 91.31 433 THR A CA 1
ATOM 3484 C C . THR A 1 433 ? -11.57 23.25 19.547 1 91.31 433 THR A C 1
ATOM 3486 O O . THR A 1 433 ? -10.656 24.078 19.484 1 91.31 433 THR A O 1
ATOM 3489 N N . LEU A 1 434 ? -11.383 22.031 19.141 1 91.75 434 LEU A N 1
ATOM 3490 C CA . LEU A 1 434 ? -10.094 21.531 18.672 1 91.75 434 LEU A CA 1
ATOM 3491 C C . LEU A 1 434 ? -9.711 22.188 17.344 1 91.75 434 LEU A C 1
ATOM 3493 O O . LEU A 1 434 ? -8.523 22.266 17.016 1 91.75 434 LEU A O 1
ATOM 3497 N N . GLY A 1 435 ? -10.695 22.641 16.531 1 89.25 435 GLY A N 1
ATOM 3498 C CA . GLY A 1 435 ? -10.352 23.453 15.383 1 89.25 435 GLY A CA 1
ATOM 3499 C C . GLY A 1 435 ? -10.562 22.75 14.062 1 89.25 435 GLY A C 1
ATOM 3500 O O . GLY A 1 435 ? -11.023 21.594 14.031 1 89.25 435 GLY A O 1
ATOM 3501 N N . PRO A 1 436 ? -10.211 23.422 13.008 1 92.62 436 PRO A N 1
ATOM 3502 C CA . PRO A 1 436 ? -10.594 22.984 11.664 1 92.62 436 PRO A CA 1
ATOM 3503 C C . PRO A 1 436 ? -9.75 21.812 11.164 1 92.62 436 PRO A C 1
ATOM 3505 O O . PRO A 1 436 ? -10.227 21 10.375 1 92.62 436 PRO A O 1
ATOM 3508 N N . LEU A 1 437 ? -8.5 21.766 11.562 1 96 437 LEU A N 1
ATOM 3509 C CA . LEU A 1 437 ? -7.664 20.656 11.117 1 96 437 LEU A CA 1
ATOM 3510 C C . LEU A 1 437 ? -8.281 19.312 11.508 1 96 437 LEU A C 1
ATOM 3512 O O . LEU A 1 437 ? -8.344 18.391 10.695 1 96 437 LEU A O 1
ATOM 3516 N N . ASN A 1 438 ? -8.68 19.234 12.734 1 97.44 438 ASN A N 1
ATOM 3517 C CA . ASN A 1 438 ? -9.281 18 13.219 1 97.44 438 ASN A CA 1
ATOM 3518 C C . ASN A 1 438 ? -10.609 17.719 12.531 1 97.44 438 ASN A C 1
ATOM 3520 O O . ASN A 1 438 ? -10.93 16.562 12.234 1 97.44 438 ASN A O 1
ATOM 3524 N N . LEU A 1 439 ? -11.367 18.734 12.297 1 97.12 439 LEU A N 1
ATOM 3525 C CA . LEU A 1 439 ? -12.633 18.547 11.594 1 97.12 439 LEU A CA 1
ATOM 3526 C C . LEU A 1 439 ? -12.398 18.109 10.156 1 97.12 439 LEU A C 1
ATOM 3528 O O . LEU A 1 439 ? -13.18 17.328 9.609 1 97.12 439 LEU A O 1
ATOM 3532 N N . PHE A 1 440 ? -11.336 18.641 9.562 1 98 440 PHE A N 1
ATOM 3533 C CA . PHE A 1 440 ? -10.945 18.188 8.234 1 98 440 PHE A CA 1
ATOM 3534 C C . PHE A 1 440 ? -10.562 16.719 8.258 1 98 440 PHE A C 1
ATOM 3536 O O . PHE A 1 440 ? -10.93 15.961 7.359 1 98 440 PHE A O 1
ATOM 3543 N N . ALA A 1 441 ? -9.859 16.312 9.273 1 98.5 441 ALA A N 1
ATOM 3544 C CA . ALA A 1 441 ? -9.484 14.914 9.414 1 98.5 441 ALA A CA 1
ATOM 3545 C C . ALA A 1 441 ? -10.719 14.023 9.57 1 98.5 441 ALA A C 1
ATOM 3547 O O . ALA A 1 441 ? -10.781 12.938 8.992 1 98.5 441 ALA A O 1
ATOM 3548 N N . LEU A 1 442 ? -11.664 14.469 10.305 1 98.25 442 LEU A N 1
ATOM 3549 C CA . LEU A 1 442 ? -12.883 13.695 10.523 1 98.25 442 LEU A CA 1
ATOM 3550 C C . LEU A 1 442 ? -13.695 13.586 9.242 1 98.25 442 LEU A C 1
ATOM 3552 O O . LEU A 1 442 ? -14.266 12.523 8.953 1 98.25 442 LEU A O 1
ATOM 3556 N N . THR A 1 443 ? -13.812 14.664 8.516 1 98.19 443 THR A N 1
ATOM 3557 C CA . THR A 1 443 ? -14.508 14.586 7.234 1 98.19 443 THR A CA 1
ATOM 3558 C C . THR A 1 443 ? -13.797 13.625 6.289 1 98.19 443 THR A C 1
ATOM 3560 O O . THR A 1 443 ? -14.453 12.891 5.539 1 98.19 443 THR A O 1
ATOM 3563 N N . SER A 1 444 ? -12.492 13.672 6.301 1 98.19 444 SER A N 1
ATOM 3564 C CA . SER A 1 444 ? -11.711 12.742 5.5 1 98.19 444 SER A CA 1
ATOM 3565 C C . SER A 1 444 ? -11.984 11.297 5.906 1 98.19 444 SER A C 1
ATOM 3567 O O . SER A 1 444 ? -12 10.398 5.059 1 98.19 444 SER A O 1
ATOM 3569 N N . ALA A 1 445 ? -12.164 11.062 7.176 1 97.31 445 ALA A N 1
ATOM 3570 C CA . ALA A 1 445 ? -12.508 9.734 7.668 1 97.31 445 ALA A CA 1
ATOM 3571 C C . ALA A 1 445 ? -13.852 9.273 7.102 1 97.31 445 ALA A C 1
ATOM 3573 O O . ALA A 1 445 ? -14.039 8.094 6.809 1 97.31 445 ALA A O 1
ATOM 3574 N N . ILE A 1 446 ? -14.781 10.18 6.938 1 96.19 446 ILE A N 1
ATOM 3575 C CA . ILE A 1 446 ? -16.078 9.852 6.336 1 96.19 446 ILE A CA 1
ATOM 3576 C C . ILE A 1 446 ? -15.867 9.336 4.918 1 96.19 446 ILE A C 1
ATOM 3578 O O . ILE A 1 446 ? -16.484 8.352 4.508 1 96.19 446 ILE A O 1
ATOM 3582 N N . HIS A 1 447 ? -14.992 10.008 4.203 1 96.31 447 HIS A N 1
ATOM 3583 C CA . HIS A 1 447 ? -14.711 9.578 2.84 1 96.31 447 HIS A CA 1
ATOM 3584 C C . HIS A 1 447 ? -14.102 8.18 2.82 1 96.31 447 HIS A C 1
ATOM 3586 O O . HIS A 1 447 ? -14.391 7.383 1.922 1 96.31 447 HIS A O 1
ATOM 3592 N N . SER A 1 448 ? -13.211 7.906 3.764 1 94.06 448 SER A N 1
ATOM 3593 C CA . SER A 1 448 ? -12.625 6.57 3.855 1 94.06 448 SER A CA 1
ATOM 3594 C C . SER A 1 448 ? -13.703 5.516 4.109 1 94.06 448 SER A C 1
ATOM 3596 O O . SER A 1 448 ? -13.664 4.434 3.523 1 94.06 448 SER A O 1
ATOM 3598 N N . GLN A 1 449 ? -14.609 5.855 4.91 1 90.88 449 GLN A N 1
ATOM 3599 C CA . GLN A 1 449 ? -15.711 4.945 5.199 1 90.88 449 GLN A CA 1
ATOM 3600 C C . GLN A 1 449 ? -16.625 4.781 3.988 1 90.88 449 GLN A C 1
ATOM 3602 O O . GLN A 1 449 ? -17.109 3.684 3.713 1 90.88 449 GLN A O 1
ATOM 3607 N N . LEU A 1 450 ? -16.859 5.844 3.354 1 90.56 450 LEU A N 1
ATOM 3608 C CA . LEU A 1 450 ? -17.672 5.812 2.141 1 90.56 450 LEU A CA 1
ATOM 3609 C C . LEU A 1 450 ? -17.047 4.891 1.098 1 90.56 450 LEU A C 1
ATOM 3611 O O . LEU A 1 450 ? -17.766 4.176 0.389 1 90.56 450 LEU A O 1
ATOM 3615 N N . PHE A 1 451 ? -15.781 4.93 0.956 1 91.31 451 PHE A N 1
ATOM 3616 C CA . PHE A 1 451 ? -15.086 4.055 0.021 1 91.31 451 PHE A CA 1
ATOM 3617 C C . PHE A 1 451 ? -15.352 2.59 0.354 1 91.31 451 PHE A C 1
ATOM 3619 O O . PHE A 1 451 ? -15.578 1.774 -0.542 1 91.31 451 PHE A O 1
ATOM 3626 N N . GLN A 1 452 ? -15.227 2.316 1.61 1 84.75 452 GLN A N 1
ATOM 3627 C CA . GLN A 1 452 ? -15.469 0.942 2.041 1 84.75 452 GLN A CA 1
ATOM 3628 C C . GLN A 1 452 ? -16.891 0.494 1.693 1 84.75 452 GLN A C 1
ATOM 3630 O O . GLN A 1 452 ? -17.094 -0.642 1.265 1 84.75 452 GLN A O 1
ATOM 3635 N N . PHE A 1 453 ? -17.703 1.397 1.807 1 81.62 453 PHE A N 1
ATOM 3636 C CA . PHE A 1 453 ? -19.109 1.116 1.493 1 81.62 453 PHE A CA 1
ATOM 3637 C C . PHE A 1 453 ? -19.297 0.885 -0.002 1 81.62 453 PHE A C 1
ATOM 3639 O O . PHE A 1 453 ? -20 -0.035 -0.411 1 81.62 453 PHE A O 1
ATOM 3646 N N . ARG A 1 454 ? -18.688 1.667 -0.731 1 83.06 454 ARG A N 1
ATOM 3647 C CA . ARG A 1 454 ? -18.812 1.586 -2.184 1 83.06 454 ARG A CA 1
ATOM 3648 C C . ARG A 1 454 ? -18.125 0.337 -2.725 1 83.06 454 ARG A C 1
ATOM 3650 O O . ARG A 1 454 ? -18.562 -0.229 -3.73 1 83.06 454 ARG A O 1
ATOM 3657 N N . SER A 1 455 ? -17.094 -0.049 -2.049 1 81.88 455 SER A N 1
ATOM 3658 C CA . SER A 1 455 ? -16.266 -1.123 -2.574 1 81.88 455 SER A CA 1
ATOM 3659 C C . SER A 1 455 ? -16.781 -2.49 -2.143 1 81.88 455 SER A C 1
ATOM 3661 O O . SER A 1 455 ? -16.406 -3.514 -2.715 1 81.88 455 SER A O 1
ATOM 3663 N N . ALA A 1 456 ? -17.641 -2.488 -1.16 1 77.12 456 ALA A N 1
ATOM 3664 C CA . ALA A 1 456 ? -18.172 -3.754 -0.667 1 77.12 456 ALA A CA 1
ATOM 3665 C C . ALA A 1 456 ? -19.25 -4.289 -1.598 1 77.12 456 ALA A C 1
ATOM 3667 O O . ALA A 1 456 ? -20.031 -3.518 -2.168 1 77.12 456 ALA A O 1
ATOM 3668 N N . VAL A 1 457 ? -19.203 -5.496 -1.743 1 73.56 457 VAL A N 1
ATOM 3669 C CA . VAL A 1 457 ? -20.219 -6.145 -2.561 1 73.56 457 VAL A CA 1
ATOM 3670 C C . VAL A 1 457 ? -21.484 -6.363 -1.732 1 73.56 457 VAL A C 1
ATOM 3672 O O . VAL A 1 457 ? -21.406 -6.832 -0.594 1 73.56 457 VAL A O 1
ATOM 3675 N N . GLY A 1 458 ? -22.578 -5.918 -2.17 1 63.28 458 GLY A N 1
ATOM 3676 C CA . GLY A 1 458 ? -23.859 -6.152 -1.52 1 63.28 458 GLY A CA 1
ATOM 3677 C C . GLY A 1 458 ? -24.156 -5.152 -0.416 1 63.28 458 GLY A C 1
ATOM 3678 O O . GLY A 1 458 ? -24.984 -5.418 0.458 1 63.28 458 GLY A O 1
ATOM 3679 N N . SER A 1 459 ? -23.391 -4.027 -0.094 1 59.56 459 SER A N 1
ATOM 3680 C CA . SER A 1 459 ? -23.234 -3.205 1.103 1 59.56 459 SER A CA 1
ATOM 3681 C C . SER A 1 459 ? -24.359 -2.186 1.229 1 59.56 459 SER A C 1
ATOM 3683 O O . SER A 1 459 ? -24.297 -1.298 2.084 1 59.56 459 SER A O 1
ATOM 3685 N N . PHE A 1 460 ? -25.469 -2.268 0.755 1 58.03 460 PHE A N 1
ATOM 3686 C CA . PHE A 1 460 ? -26.375 -1.121 0.726 1 58.03 460 PHE A CA 1
ATOM 3687 C C . PHE A 1 460 ? -26.812 -0.748 2.135 1 58.03 460 PHE A C 1
ATOM 3689 O O . PHE A 1 460 ? -27.297 0.366 2.365 1 58.03 460 PHE A O 1
ATOM 3696 N N . GLN A 1 461 ? -26.359 -1.476 3.195 1 55 461 GLN A N 1
ATOM 3697 C CA . GLN A 1 461 ? -26.938 -1.197 4.508 1 55 461 GLN A CA 1
ATOM 3698 C C . GLN A 1 461 ? -26.094 -0.19 5.277 1 55 461 GLN A C 1
ATOM 3700 O O . GLN A 1 461 ? -26.531 0.346 6.297 1 55 461 GLN A O 1
ATOM 3705 N N . LEU A 1 462 ? -24.891 0.197 4.977 1 60 462 LEU A N 1
ATOM 3706 C CA . LEU A 1 462 ? -24.016 1.065 5.758 1 60 462 LEU A CA 1
ATOM 3707 C C . LEU A 1 462 ? -24.422 2.527 5.59 1 60 462 LEU A C 1
ATOM 3709 O O . LEU A 1 462 ? -23.594 3.426 5.797 1 60 462 LEU A O 1
ATOM 3713 N N . ARG A 1 463 ? -25.641 2.766 5.656 1 72.62 463 ARG A N 1
ATOM 3714 C CA . ARG A 1 463 ? -26.109 4.105 5.297 1 72.62 463 ARG A CA 1
ATOM 3715 C C . ARG A 1 463 ? -26.328 4.961 6.539 1 72.62 463 ARG A C 1
ATOM 3717 O O . ARG A 1 463 ? -25.922 6.129 6.57 1 72.62 463 ARG A O 1
ATOM 3724 N N . ALA A 1 464 ? -26.656 4.34 7.637 1 81.12 464 ALA A N 1
ATOM 3725 C CA . ALA A 1 464 ? -27.062 5.172 8.766 1 81.12 464 ALA A CA 1
ATOM 3726 C C . ALA A 1 464 ? -25.859 5.785 9.461 1 81.12 464 ALA A C 1
ATOM 3728 O O . ALA A 1 464 ? -25.812 6.996 9.695 1 81.12 464 ALA A O 1
ATOM 3729 N N . PRO A 1 465 ? -24.812 5.012 9.773 1 85.62 465 PRO A N 1
ATOM 3730 C CA . PRO A 1 465 ? -23.641 5.609 10.43 1 85.62 465 PRO A CA 1
ATOM 3731 C C . PRO A 1 465 ? -23.016 6.734 9.609 1 85.62 465 PRO A C 1
ATOM 3733 O O . PRO A 1 465 ? -22.562 7.734 10.172 1 85.62 465 PRO A O 1
ATOM 3736 N N . ILE A 1 466 ? -23.016 6.602 8.336 1 89.5 466 ILE A N 1
ATOM 3737 C CA . ILE A 1 466 ? -22.422 7.617 7.477 1 89.5 466 ILE A CA 1
ATOM 3738 C C . ILE A 1 466 ? -23.297 8.867 7.473 1 89.5 466 ILE A C 1
ATOM 3740 O O . ILE A 1 466 ? -22.781 9.992 7.535 1 89.5 466 ILE A O 1
ATOM 3744 N N . GLN A 1 467 ? -24.578 8.656 7.445 1 90.75 467 GLN A N 1
ATOM 3745 C CA . GLN A 1 467 ? -25.516 9.781 7.465 1 90.75 467 GLN A CA 1
ATOM 3746 C C . GLN A 1 467 ? -25.438 10.531 8.789 1 90.75 467 GLN A C 1
ATOM 3748 O O . GLN A 1 467 ? -25.484 11.766 8.812 1 90.75 467 GLN A O 1
ATOM 3753 N N . ASN A 1 468 ? -25.297 9.773 9.828 1 92.75 468 ASN A N 1
ATOM 3754 C CA . ASN A 1 468 ? -25.125 10.398 11.133 1 92.75 468 ASN A CA 1
ATOM 3755 C C . ASN A 1 468 ? -23.844 11.211 11.195 1 92.75 468 ASN A C 1
ATOM 3757 O O . ASN A 1 468 ? -23.844 12.336 11.695 1 92.75 468 ASN A O 1
ATOM 3761 N N . ALA A 1 469 ? -22.797 10.625 10.719 1 94.94 469 ALA A N 1
ATOM 3762 C CA . ALA A 1 469 ? -21.5 11.305 10.734 1 94.94 469 ALA A CA 1
ATOM 3763 C C . ALA A 1 469 ? -21.578 12.617 9.953 1 94.94 469 ALA A C 1
ATOM 3765 O O . ALA A 1 469 ? -21.031 13.633 10.391 1 94.94 469 ALA A O 1
ATOM 3766 N N . LEU A 1 470 ? -22.281 12.578 8.812 1 95.88 470 LEU A N 1
ATOM 3767 C CA . LEU A 1 470 ? -22.422 13.773 7.98 1 95.88 470 LEU A CA 1
ATOM 3768 C C . LEU A 1 470 ? -23.219 14.852 8.703 1 95.88 470 LEU A C 1
ATOM 3770 O O . LEU A 1 470 ? -22.828 16.016 8.719 1 95.88 470 LEU A O 1
ATOM 3774 N N . SER A 1 471 ? -24.266 14.453 9.312 1 95.94 471 SER A N 1
ATOM 3775 C CA . SER A 1 471 ? -25.125 15.406 10.016 1 95.94 471 SER A CA 1
ATOM 3776 C C . SER A 1 471 ? -24.406 15.992 11.234 1 95.94 471 SER A C 1
ATOM 3778 O O . SER A 1 471 ? -24.422 17.203 11.438 1 95.94 471 SER A O 1
ATOM 3780 N N . ASN A 1 472 ? -23.812 15.102 12 1 96.75 472 ASN A N 1
ATOM 3781 C CA . ASN A 1 472 ? -23.094 15.555 13.188 1 9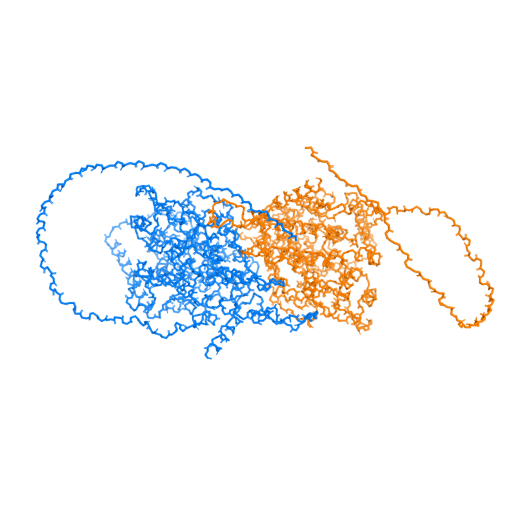6.75 472 ASN A CA 1
ATOM 3782 C C . ASN A 1 472 ? -21.938 16.469 12.836 1 96.75 472 ASN A C 1
ATOM 3784 O O . ASN A 1 472 ? -21.688 17.469 13.516 1 96.75 472 ASN A O 1
ATOM 3788 N N . TRP A 1 473 ? -21.234 16.125 11.812 1 97.62 473 TRP A N 1
ATOM 3789 C CA . TRP A 1 473 ? -20.094 16.938 11.383 1 97.62 473 TRP A CA 1
ATOM 3790 C C . TRP A 1 473 ? -20.562 18.344 11.008 1 97.62 473 TRP A C 1
ATOM 3792 O O . TRP A 1 473 ? -19.938 19.328 11.391 1 97.62 473 TRP A O 1
ATOM 3802 N N . ARG A 1 474 ? -21.641 18.406 10.25 1 96.38 474 ARG A N 1
ATOM 3803 C CA . ARG A 1 474 ? -22.188 19.703 9.828 1 96.38 474 ARG A CA 1
ATOM 3804 C C . ARG A 1 474 ? -22.531 20.562 11.039 1 96.38 474 ARG A C 1
ATOM 3806 O O . ARG A 1 474 ? -22.203 21.766 11.062 1 96.38 474 ARG A O 1
ATOM 3813 N N . ASP A 1 475 ? -23.078 19.969 12.008 1 95.44 475 ASP A N 1
ATOM 3814 C CA . ASP A 1 475 ? -23.469 20.703 13.211 1 95.44 475 ASP A CA 1
ATOM 3815 C C . ASP A 1 475 ? -22.234 21.188 13.984 1 95.44 475 ASP A C 1
ATOM 3817 O O . ASP A 1 475 ? -22.234 22.297 14.516 1 95.44 475 ASP A O 1
ATOM 3821 N N . ILE A 1 476 ? -21.266 20.375 14.078 1 96.56 476 ILE A N 1
ATOM 3822 C CA . ILE A 1 476 ? -20.047 20.734 14.789 1 96.56 476 ILE A CA 1
ATOM 3823 C C . ILE A 1 476 ? -19.344 21.875 14.062 1 96.56 476 ILE A C 1
ATOM 3825 O O . ILE A 1 476 ? -18.844 22.812 14.695 1 96.56 476 ILE A O 1
ATOM 3829 N N . TRP A 1 477 ? -19.281 21.766 12.727 1 95.25 477 TRP A N 1
ATOM 3830 C CA . TRP A 1 477 ? -18.656 22.828 11.945 1 95.25 477 TRP A CA 1
ATOM 3831 C C . TRP A 1 477 ? -19.391 24.141 12.156 1 95.25 477 TRP A C 1
ATOM 3833 O O . TRP A 1 477 ? -18.766 25.203 12.273 1 95.25 477 TRP A O 1
ATOM 3843 N N . HIS A 1 478 ? -20.703 24.078 12.172 1 92.75 478 HIS A N 1
ATOM 3844 C CA . HIS A 1 478 ? -21.5 25.281 12.422 1 92.75 478 HIS A CA 1
ATOM 3845 C C . HIS A 1 478 ? -21.188 25.875 13.781 1 92.75 478 HIS A C 1
ATOM 3847 O O . HIS A 1 478 ? -21.047 27.094 13.906 1 92.75 478 HIS A O 1
ATOM 3853 N N . LEU A 1 479 ? -21.062 25.031 14.727 1 92.19 479 LEU A N 1
ATOM 3854 C CA . LEU A 1 479 ? -20.719 25.484 16.078 1 92.19 479 LEU A CA 1
ATOM 3855 C C . LEU A 1 479 ? -19.344 26.141 16.078 1 92.19 479 LEU A C 1
ATOM 3857 O O . LEU A 1 479 ? -19.141 27.188 16.703 1 92.19 479 LEU A O 1
ATOM 3861 N N . PHE A 1 480 ? -18.438 25.531 15.445 1 91.5 480 PHE A N 1
ATOM 3862 C CA . PHE A 1 480 ? -17.078 26.078 15.328 1 91.5 480 PHE A CA 1
ATOM 3863 C C . PHE A 1 480 ? -17.094 27.438 14.656 1 91.5 480 PHE A C 1
ATOM 3865 O O . PHE A 1 480 ? -16.5 28.391 15.164 1 91.5 480 PHE A O 1
ATOM 3872 N N . SER A 1 481 ? -17.766 27.578 13.555 1 87.5 481 SER A N 1
ATOM 3873 C CA . SER A 1 481 ? -17.766 28.781 12.734 1 87.5 481 SER A CA 1
ATOM 3874 C C . SER A 1 481 ? -18.469 29.938 13.453 1 87.5 481 SER A C 1
ATOM 3876 O O . SER A 1 481 ? -18.109 31.094 13.258 1 87.5 481 SER A O 1
ATOM 3878 N N . THR A 1 482 ? -19.391 29.641 14.312 1 85.19 482 THR A N 1
ATOM 3879 C CA . THR A 1 482 ? -20.188 30.688 14.938 1 85.19 482 THR A CA 1
ATOM 3880 C C . THR A 1 482 ? -19.625 31.047 16.312 1 85.19 482 THR A C 1
ATOM 3882 O O . THR A 1 482 ? -19.656 32.219 16.719 1 85.19 482 THR A O 1
ATOM 3885 N N . THR A 1 483 ? -19.047 30.078 17 1 80.62 483 THR A N 1
ATOM 3886 C CA . THR A 1 483 ? -18.688 30.312 18.391 1 80.62 483 THR A CA 1
ATOM 3887 C C . THR A 1 483 ? -17.172 30.438 18.547 1 80.62 483 THR A C 1
ATOM 3889 O O . THR A 1 483 ? -16.703 31.266 19.328 1 80.62 483 THR A O 1
ATOM 3892 N N . PHE A 1 484 ? -16.5 29.672 17.953 1 74.31 484 PHE A N 1
ATOM 3893 C CA . PHE A 1 484 ? -15.094 29.531 18.312 1 74.31 484 PHE A CA 1
ATOM 3894 C C . PHE A 1 484 ? -14.203 30.188 17.25 1 74.31 484 PHE A C 1
ATOM 3896 O O . PHE A 1 484 ? -13.039 30.484 17.531 1 74.31 484 PHE A O 1
ATOM 3903 N N . SER A 1 485 ? -14.695 30.328 16.109 1 64.06 485 SER A N 1
ATOM 3904 C CA . SER A 1 485 ? -13.859 30.891 15.055 1 64.06 485 SER A CA 1
ATOM 3905 C C . SER A 1 485 ? -13.328 32.25 15.438 1 64.06 485 SER A C 1
ATOM 3907 O O . SER A 1 485 ? -12.219 32.625 15.062 1 64.06 485 SER A O 1
ATOM 3909 N N . GLN A 1 486 ? -14.172 32.938 16.219 1 56.97 486 GLN A N 1
ATOM 3910 C CA . GLN A 1 486 ? -13.75 34.281 16.609 1 56.97 486 GLN A CA 1
ATOM 3911 C C . GLN A 1 486 ? -12.719 34.219 17.734 1 56.97 486 GLN A C 1
ATOM 3913 O O . GLN A 1 486 ? -11.883 35.125 17.875 1 56.97 486 GLN A O 1
ATOM 3918 N N . ARG A 1 487 ? -12.805 33.312 18.578 1 52.66 487 ARG A N 1
ATOM 3919 C CA . ARG A 1 487 ? -11.938 33.188 19.75 1 52.66 487 ARG A CA 1
ATOM 3920 C C . ARG A 1 487 ? -10.648 32.469 19.391 1 52.66 487 ARG A C 1
ATOM 3922 O O . ARG A 1 487 ? -9.617 32.656 20.047 1 52.66 487 ARG A O 1
ATOM 3929 N N . ILE A 1 488 ? -10.852 31.484 18.766 1 50.91 488 ILE A N 1
ATOM 3930 C CA . ILE A 1 488 ? -9.688 30.672 18.422 1 50.91 488 ILE A CA 1
ATOM 3931 C C . ILE A 1 488 ? -8.82 31.422 17.422 1 50.91 488 ILE A C 1
ATOM 3933 O O . ILE A 1 488 ? -9.305 32.281 16.688 1 50.91 488 ILE A O 1
ATOM 3937 N N . ILE A 1 489 ? -7.645 31.531 17.266 1 51.22 489 ILE A N 1
ATOM 3938 C CA . ILE A 1 489 ? -6.566 32.25 16.578 1 51.22 489 ILE A CA 1
ATOM 3939 C C . ILE A 1 489 ? -7.125 33 15.375 1 51.22 489 ILE A C 1
ATOM 3941 O O . ILE A 1 489 ? -7.902 32.438 14.594 1 51.22 489 ILE A O 1
ATOM 3945 N N . PRO A 1 490 ? -6.891 34.344 15.477 1 48.62 490 PRO A N 1
ATOM 3946 C CA . PRO A 1 490 ? -7.125 35.156 14.273 1 48.62 490 PRO A CA 1
ATOM 3947 C C . PRO A 1 490 ? -6.961 34.344 12.984 1 48.62 490 PRO A C 1
ATOM 3949 O O . PRO A 1 490 ? -5.844 33.938 12.633 1 48.62 490 PRO A O 1
ATOM 3952 N N . TYR A 1 491 ? -7.68 33.344 12.867 1 53.44 491 TYR A N 1
ATOM 3953 C CA . TYR A 1 491 ? -7.867 32.562 11.656 1 53.44 491 TYR A CA 1
ATOM 3954 C C . TYR A 1 491 ? -7.867 33.438 10.422 1 53.44 491 TYR A C 1
ATOM 3956 O O . TYR A 1 491 ? -8.93 33.781 9.883 1 53.44 491 TYR A O 1
ATOM 3964 N N . MET A 1 492 ? -6.785 34.094 10.375 1 59.75 492 MET A N 1
ATOM 3965 C CA . MET A 1 492 ? -6.547 34.875 9.172 1 59.75 492 MET A CA 1
ATOM 3966 C C . MET A 1 492 ? -6.547 34 7.93 1 59.75 492 MET A C 1
ATOM 3968 O O . MET A 1 492 ? -6.141 32.812 7.996 1 59.75 492 MET A O 1
ATOM 3972 N N . THR A 1 493 ? -7.551 34.281 7.129 1 58.88 493 THR A N 1
ATOM 3973 C CA . THR A 1 493 ? -7.547 33.594 5.836 1 58.88 493 THR A CA 1
ATOM 3974 C C . THR A 1 493 ? -6.738 34.406 4.812 1 58.88 493 THR A C 1
ATOM 3976 O O . THR A 1 493 ? -6.41 35.562 5.039 1 58.88 493 THR A O 1
ATOM 3979 N N . ILE A 1 494 ? -6.227 33.75 3.918 1 53.53 494 ILE A N 1
ATOM 3980 C CA . ILE A 1 494 ? -5.375 34.344 2.895 1 53.53 494 ILE A CA 1
ATOM 3981 C C . ILE A 1 494 ? -6.078 35.531 2.275 1 53.53 494 ILE A C 1
ATOM 3983 O O . ILE A 1 494 ? -5.426 36.5 1.873 1 53.53 494 ILE A O 1
ATOM 3987 N N . GLY A 1 495 ? -7.383 35.469 2.318 1 56.81 495 GLY A N 1
ATOM 3988 C CA . GLY A 1 495 ? -8.102 36.562 1.677 1 56.81 495 GLY A CA 1
ATOM 3989 C C . GLY A 1 495 ? -8.141 37.844 2.518 1 56.81 495 GLY A C 1
ATOM 3990 O O . GLY A 1 495 ? -8.594 38.875 2.049 1 56.81 495 GLY A O 1
ATOM 3991 N N . ASP A 1 496 ? -7.664 37.625 3.631 1 63.31 496 ASP A N 1
ATOM 3992 C CA . ASP A 1 496 ? -7.645 38.844 4.453 1 63.31 496 ASP A CA 1
ATOM 3993 C C . ASP A 1 496 ? -6.547 39.781 4 1 63.31 496 ASP A C 1
ATOM 3995 O O . ASP A 1 496 ? -5.363 39.469 4.078 1 63.31 496 ASP A O 1
ATOM 3999 N N . PRO A 1 497 ? -6.957 40.781 3.238 1 60.88 497 PRO A N 1
ATOM 4000 C CA . PRO A 1 497 ? -5.973 41.688 2.662 1 60.88 497 PRO A CA 1
ATOM 4001 C C . PRO A 1 497 ? -5.031 42.281 3.711 1 60.88 497 PRO A C 1
ATOM 4003 O O . PRO A 1 497 ? -3.959 42.781 3.369 1 60.88 497 PRO A O 1
ATOM 4006 N N . GLN A 1 498 ? -5.41 42.156 4.836 1 65.19 498 GLN A N 1
ATOM 4007 C CA . GLN A 1 498 ? -4.656 42.906 5.824 1 65.19 498 GLN A CA 1
ATOM 4008 C C . GLN A 1 498 ? -3.627 42.031 6.527 1 65.19 498 GLN A C 1
ATOM 4010 O O . GLN A 1 498 ? -2.92 42.5 7.426 1 65.19 498 GLN A O 1
ATOM 4015 N N . ILE A 1 499 ? -3.424 40.906 5.969 1 77.62 499 ILE A N 1
ATOM 4016 C CA . ILE A 1 499 ? -2.479 40.094 6.715 1 77.62 499 ILE A CA 1
ATOM 4017 C C . ILE A 1 499 ? -1.049 40.5 6.363 1 77.62 499 ILE A C 1
ATOM 4019 O O . ILE A 1 499 ? -0.696 40.594 5.184 1 77.62 499 ILE A O 1
ATOM 4023 N N . GLN A 1 500 ? -0.336 40.844 7.418 1 80.75 500 GLN A N 1
ATOM 4024 C CA . GLN A 1 500 ? 1.071 41.188 7.219 1 80.75 500 GLN A CA 1
ATOM 4025 C C . GLN A 1 500 ? 1.881 39.938 6.836 1 80.75 500 GLN A C 1
ATOM 4027 O O . GLN A 1 500 ? 1.606 38.844 7.316 1 80.75 500 GLN A O 1
ATOM 4032 N N . PRO A 1 501 ? 2.807 40.156 6.02 1 82.5 501 PRO A N 1
ATOM 4033 C CA . PRO A 1 501 ? 3.629 39.031 5.566 1 82.5 501 PRO A CA 1
ATOM 4034 C C . PRO A 1 501 ? 4.223 38.219 6.723 1 82.5 501 PRO A C 1
ATOM 4036 O O . PRO A 1 501 ? 4.379 37 6.617 1 82.5 501 PRO A O 1
ATOM 4039 N N . GLU A 1 502 ? 4.449 38.875 7.852 1 82.88 502 GLU A N 1
ATOM 4040 C CA . GLU A 1 502 ? 5.078 38.219 8.992 1 82.88 502 GLU A CA 1
ATOM 4041 C C . GLU A 1 502 ? 4.102 37.281 9.695 1 82.88 502 GLU A C 1
ATOM 4043 O O . GLU A 1 502 ? 4.52 36.375 10.422 1 82.88 502 GLU A O 1
ATOM 4048 N N . GLU A 1 503 ? 2.863 37.469 9.406 1 86.56 503 GLU A N 1
ATOM 4049 C CA . GLU A 1 503 ? 1.849 36.719 10.125 1 86.56 503 GLU A CA 1
ATOM 4050 C C . GLU A 1 503 ? 1.194 35.688 9.219 1 86.56 503 GLU A C 1
ATOM 4052 O O . GLU A 1 503 ? 0.363 34.875 9.672 1 86.56 503 GLU A O 1
ATOM 4057 N N . LEU A 1 504 ? 1.68 35.625 8.023 1 88.5 504 LEU A N 1
ATOM 4058 C CA . LEU A 1 504 ? 1.066 34.75 7.035 1 88.5 504 LEU A CA 1
ATOM 4059 C C . LEU A 1 504 ? 1.183 33.281 7.465 1 88.5 504 LEU A C 1
ATOM 4061 O O . LEU A 1 504 ? 0.341 32.469 7.105 1 88.5 504 LEU A O 1
ATOM 4065 N N . TRP A 1 505 ? 2.188 32.969 8.273 1 90.94 505 TRP A N 1
ATOM 4066 C CA . TRP A 1 505 ? 2.41 31.578 8.672 1 90.94 505 TRP A CA 1
ATOM 4067 C C . TRP A 1 505 ? 1.353 31.109 9.672 1 90.94 505 TRP A C 1
ATOM 4069 O O . TRP A 1 505 ? 1.19 29.906 9.898 1 90.94 505 TRP A O 1
ATOM 4079 N N . ARG A 1 506 ? 0.512 32.031 10.211 1 89.38 506 ARG A N 1
ATOM 4080 C CA . ARG A 1 506 ? -0.472 31.719 11.242 1 89.38 506 ARG A CA 1
ATOM 4081 C C . ARG A 1 506 ? -1.866 31.578 10.648 1 89.38 506 ARG A C 1
ATOM 4083 O O . ARG A 1 506 ? -2.818 31.234 11.352 1 89.38 506 ARG A O 1
ATOM 4090 N N . ARG A 1 507 ? -1.97 31.812 9.406 1 88.25 507 ARG A N 1
ATOM 4091 C CA . ARG A 1 507 ? -3.287 31.75 8.781 1 88.25 507 ARG A CA 1
ATOM 4092 C C . ARG A 1 507 ? -3.787 30.312 8.68 1 88.25 507 ARG A C 1
ATOM 4094 O O . ARG A 1 507 ? -3.014 29.375 8.852 1 88.25 507 ARG A O 1
ATOM 4101 N N . MET A 1 508 ? -5.062 30.234 8.375 1 88.25 508 MET A N 1
ATOM 4102 C CA . MET A 1 508 ? -5.641 28.922 8.117 1 88.25 508 MET A CA 1
ATOM 4103 C C . MET A 1 508 ? -5.316 28.453 6.707 1 88.25 508 MET A C 1
ATOM 4105 O O . MET A 1 508 ? -5.363 29.234 5.758 1 88.25 508 MET A O 1
ATOM 4109 N N . GLY A 1 509 ? -4.941 27.203 6.562 1 91.06 509 GLY A N 1
ATOM 4110 C CA . GLY A 1 509 ? -4.621 26.641 5.262 1 91.06 509 GLY A CA 1
ATOM 4111 C C . GLY A 1 509 ? -5.84 26.156 4.508 1 91.06 509 GLY A C 1
ATOM 4112 O O . GLY A 1 509 ? -6.945 26.656 4.711 1 91.06 509 GLY A O 1
ATOM 4113 N N . PHE A 1 510 ? -5.656 25.219 3.596 1 94.31 510 PHE A N 1
ATOM 4114 C CA . PHE A 1 510 ? -6.711 24.812 2.676 1 94.31 510 PHE A CA 1
ATOM 4115 C C . PHE A 1 510 ? -7.77 23.984 3.404 1 94.31 510 PHE A C 1
ATOM 4117 O O . PHE A 1 510 ? -8.852 23.75 2.867 1 94.31 510 PHE A O 1
ATOM 4124 N N . PHE A 1 511 ? -7.48 23.562 4.652 1 94.12 511 PHE A N 1
ATOM 4125 C CA . PHE A 1 511 ? -8.477 22.781 5.375 1 94.12 511 PHE A CA 1
ATOM 4126 C C . PHE A 1 511 ? -9.664 23.656 5.777 1 94.12 511 PHE A C 1
ATOM 4128 O O . PHE A 1 511 ? -10.688 23.156 6.242 1 94.12 511 PHE A O 1
ATOM 4135 N N . ARG A 1 512 ? -9.594 24.953 5.527 1 91 512 ARG A N 1
ATOM 4136 C CA . ARG A 1 512 ? -10.75 25.828 5.68 1 91 512 ARG A CA 1
ATOM 4137 C C . ARG A 1 512 ? -11.875 25.422 4.727 1 91 512 ARG A C 1
ATOM 4139 O O . ARG A 1 512 ? -13.039 25.75 4.957 1 91 512 ARG A O 1
ATOM 4146 N N . TYR A 1 513 ? -11.484 24.734 3.688 1 93.75 513 TYR A N 1
ATOM 4147 C CA . TYR A 1 513 ? -12.469 24.297 2.703 1 93.75 513 TYR A CA 1
ATOM 4148 C C . TYR A 1 513 ? -13.023 22.922 3.061 1 93.75 513 TYR A C 1
ATOM 4150 O O . TYR A 1 513 ? -13.602 22.234 2.213 1 93.75 513 TYR A O 1
ATOM 4158 N N . ALA A 1 514 ? -12.883 22.469 4.301 1 95.81 514 ALA A N 1
ATOM 4159 C CA . ALA A 1 514 ? -13.406 21.188 4.785 1 95.81 514 ALA A CA 1
ATOM 4160 C C . ALA A 1 514 ? -14.891 21.047 4.457 1 95.81 514 ALA A C 1
ATOM 4162 O O . ALA A 1 514 ? -15.359 19.953 4.141 1 95.81 514 ALA A O 1
ATOM 4163 N N . PRO A 1 515 ? -15.695 22.125 4.422 1 95.75 515 PRO A N 1
ATOM 4164 C CA . PRO A 1 515 ? -17.109 21.984 4.078 1 95.75 515 PRO A CA 1
ATOM 4165 C C . PRO A 1 515 ? -17.328 21.469 2.656 1 95.75 515 PRO A C 1
ATOM 4167 O O . PRO A 1 515 ? -18.328 20.797 2.387 1 95.75 515 PRO A O 1
ATOM 4170 N N . GLU A 1 516 ? -16.438 21.828 1.758 1 96.88 516 GLU A N 1
ATOM 4171 C CA . GLU A 1 516 ? -16.578 21.297 0.406 1 96.88 516 GLU A CA 1
ATOM 4172 C C . GLU A 1 516 ? -16.344 19.797 0.385 1 96.88 516 GLU A C 1
ATOM 4174 O O . GLU A 1 516 ? -16.984 19.062 -0.38 1 96.88 516 GLU A O 1
ATOM 4179 N N . TYR A 1 517 ? -15.414 19.359 1.188 1 97.69 517 TYR A N 1
ATOM 4180 C CA . TYR A 1 517 ? -15.195 17.922 1.319 1 97.69 517 TYR A CA 1
ATOM 4181 C C . TYR A 1 517 ? -16.438 17.25 1.89 1 97.69 517 TYR A C 1
ATOM 4183 O O . TYR A 1 517 ? -16.812 16.172 1.434 1 97.69 517 TYR A O 1
ATOM 4191 N N . TRP A 1 518 ? -16.953 17.906 2.9 1 97.62 518 TRP A N 1
ATOM 4192 C CA . TRP A 1 518 ? -18.188 17.406 3.479 1 97.62 518 TRP A CA 1
ATOM 4193 C C . TRP A 1 518 ? -19.297 17.359 2.428 1 97.62 518 TRP A C 1
ATOM 4195 O O . TRP A 1 518 ? -20.016 16.359 2.318 1 97.62 518 TRP A O 1
ATOM 4205 N N . LEU A 1 519 ? -19.453 18.391 1.672 1 96.88 519 LEU A N 1
ATOM 4206 C CA . LEU A 1 519 ? -20.484 18.453 0.642 1 96.88 519 LEU A CA 1
ATOM 4207 C C . LEU A 1 519 ? -20.297 17.359 -0.393 1 96.88 519 LEU A C 1
ATOM 4209 O O . LEU A 1 519 ? -21.266 16.734 -0.839 1 96.88 519 LEU A O 1
ATOM 4213 N N . LEU A 1 520 ? -19.062 17.172 -0.81 1 96.75 520 LEU A N 1
ATOM 4214 C CA . LEU A 1 520 ? -18.781 16.109 -1.767 1 96.75 520 LEU A CA 1
ATOM 4215 C C . LEU A 1 520 ? -19.219 14.75 -1.228 1 96.75 520 LEU A C 1
ATOM 4217 O O . LEU A 1 520 ? -19.844 13.969 -1.948 1 96.75 520 LEU A O 1
ATOM 4221 N N . ALA A 1 521 ? -18.891 14.445 0.014 1 95.94 521 ALA A N 1
ATOM 4222 C CA . ALA A 1 521 ? -19.297 13.195 0.634 1 95.94 521 ALA A CA 1
ATOM 4223 C C . ALA A 1 521 ? -20.828 13.078 0.668 1 95.94 521 ALA A C 1
ATOM 4225 O O . ALA A 1 521 ? -21.375 12.016 0.369 1 95.94 521 ALA A O 1
ATOM 4226 N N . HIS A 1 522 ? -21.438 14.164 1.021 1 94.06 522 HIS A N 1
ATOM 4227 C CA . HIS A 1 522 ? -22.891 14.195 1.092 1 94.06 522 HIS A CA 1
ATOM 4228 C C . HIS A 1 522 ? -23.516 13.898 -0.267 1 94.06 522 HIS A C 1
ATOM 4230 O O . HIS A 1 522 ? -24.469 13.109 -0.361 1 94.06 522 HIS A O 1
ATOM 4236 N N . LEU A 1 523 ? -23.016 14.5 -1.267 1 93 523 LEU A N 1
ATOM 4237 C CA . LEU A 1 523 ? -23.531 14.305 -2.617 1 93 523 LEU A CA 1
ATOM 4238 C C . LEU A 1 523 ? -23.297 12.875 -3.09 1 93 523 LEU A C 1
ATOM 4240 O O . LEU A 1 523 ? -24.125 12.297 -3.791 1 93 523 LEU A O 1
ATOM 4244 N N . MET A 1 524 ? -22.188 12.336 -2.779 1 91.69 524 MET A N 1
ATOM 4245 C CA . MET A 1 524 ? -21.891 10.953 -3.135 1 91.69 524 MET A CA 1
ATOM 4246 C C . MET A 1 524 ? -22.875 10 -2.471 1 91.69 524 MET A C 1
ATOM 4248 O O . MET A 1 524 ? -23.328 9.039 -3.096 1 91.69 524 MET A O 1
ATOM 4252 N N . VAL A 1 525 ? -23.141 10.242 -1.191 1 89.06 525 VAL A N 1
ATOM 4253 C CA . VAL A 1 525 ? -24.078 9.391 -0.453 1 89.06 525 VAL A CA 1
ATOM 4254 C C . VAL A 1 525 ? -25.469 9.492 -1.077 1 89.06 525 VAL A C 1
ATOM 4256 O O . VAL A 1 525 ? -26.156 8.484 -1.226 1 89.06 525 VAL A O 1
ATOM 4259 N N . ASP A 1 526 ? -25.828 10.648 -1.458 1 86.69 526 ASP A N 1
ATOM 4260 C CA . ASP A 1 526 ? -27.125 10.852 -2.104 1 86.69 526 ASP A CA 1
ATOM 4261 C C . ASP A 1 526 ? -27.203 10.094 -3.428 1 86.69 526 ASP A C 1
ATOM 4263 O O . ASP A 1 526 ? -28.234 9.492 -3.744 1 86.69 526 ASP A O 1
ATOM 4267 N N . ARG A 1 527 ? -26.203 10.203 -4.125 1 85.12 527 ARG A N 1
ATOM 4268 C CA . ARG A 1 527 ? -26.156 9.508 -5.406 1 85.12 527 ARG A CA 1
ATOM 4269 C C . ARG A 1 527 ? -26.234 7.996 -5.211 1 85.12 527 ARG A C 1
ATOM 4271 O O . ARG A 1 527 ? -26.891 7.293 -5.988 1 85.12 527 ARG A O 1
ATOM 4278 N N . LEU A 1 528 ? -25.531 7.527 -4.258 1 82.44 528 LEU A N 1
ATOM 4279 C CA . LEU A 1 528 ? -25.547 6.098 -3.971 1 82.44 528 LEU A CA 1
ATOM 4280 C C . LEU A 1 528 ? -26.938 5.645 -3.529 1 82.44 528 LEU A C 1
ATOM 4282 O O . LEU A 1 528 ? -27.344 4.52 -3.82 1 82.44 528 LEU A O 1
ATOM 4286 N N . ALA A 1 529 ? -27.578 6.457 -2.812 1 77.5 529 ALA A N 1
ATOM 4287 C CA . ALA A 1 529 ? -28.938 6.145 -2.357 1 77.5 529 ALA A CA 1
ATOM 4288 C C . ALA A 1 529 ? -29.891 6.004 -3.539 1 77.5 529 ALA A C 1
ATOM 4290 O O . ALA A 1 529 ? -30.781 5.156 -3.521 1 77.5 529 ALA A O 1
ATOM 4291 N N . VAL A 1 530 ? -29.641 6.738 -4.496 1 75.81 530 VAL A N 1
ATOM 4292 C CA . VAL A 1 530 ? -30.484 6.711 -5.688 1 75.81 530 VAL A CA 1
ATOM 4293 C C . VAL A 1 530 ? -30.172 5.473 -6.52 1 75.81 530 VAL A C 1
ATOM 4295 O O . VAL A 1 530 ? -31.078 4.82 -7.043 1 75.81 530 VAL A O 1
ATOM 4298 N N . LEU A 1 531 ? -28.906 5.141 -6.613 1 71.5 531 LEU A N 1
ATOM 4299 C CA . LEU A 1 531 ? -28.469 4.004 -7.418 1 71.5 531 LEU A CA 1
ATOM 4300 C C . LEU A 1 531 ? -28.828 2.686 -6.746 1 71.5 531 LEU A C 1
ATOM 4302 O O . LEU A 1 531 ? -29.094 1.69 -7.426 1 71.5 531 LEU A O 1
ATOM 4306 N N . GLY A 1 532 ? -28.562 2.5 -5.484 1 60.09 532 GLY A N 1
ATOM 4307 C CA . GLY A 1 532 ? -28.859 1.283 -4.742 1 60.09 532 GLY A CA 1
ATOM 4308 C C . GLY A 1 532 ? -30.312 0.877 -4.812 1 60.09 532 GLY A C 1
ATOM 4309 O O . GLY A 1 532 ? -30.656 -0.285 -4.582 1 60.09 532 GLY A O 1
ATOM 4310 N N . THR A 1 533 ? -31.141 1.858 -4.875 1 52.75 533 THR A N 1
ATOM 4311 C CA . THR A 1 533 ? -32.562 1.537 -5.008 1 52.75 533 THR A CA 1
ATOM 4312 C C . THR A 1 533 ? -32.844 0.897 -6.363 1 52.75 533 THR A C 1
ATOM 4314 O O . THR A 1 533 ? -33.906 0.312 -6.57 1 52.75 533 THR A O 1
ATOM 4317 N N . SER A 1 534 ? -31.953 1.041 -7.109 1 49.19 534 SER A N 1
ATOM 4318 C CA . SER A 1 534 ? -32.188 0.378 -8.391 1 49.19 534 SER A CA 1
ATOM 4319 C C . SER A 1 534 ? -31.672 -1.059 -8.367 1 49.19 534 SER A C 1
ATOM 4321 O O . SER A 1 534 ? -30.469 -1.295 -8.148 1 49.19 534 SER A O 1
ATOM 4323 N N . LYS A 1 535 ? -32.438 -1.974 -7.84 1 46.06 535 LYS A N 1
ATOM 4324 C CA . LYS A 1 535 ? -32.188 -3.41 -7.719 1 46.06 535 LYS A CA 1
ATOM 4325 C C . LYS A 1 535 ? -31.297 -3.924 -8.836 1 46.06 535 LYS A C 1
ATOM 4327 O O . LYS A 1 535 ? -31.594 -3.729 -10.016 1 46.06 535 LYS A O 1
ATOM 4332 N N . PRO A 1 536 ? -29.922 -4.203 -8.539 1 45.03 536 PRO A N 1
ATOM 4333 C CA . PRO A 1 536 ? -29.219 -4.895 -9.625 1 45.03 536 PRO A CA 1
ATOM 4334 C C . PRO A 1 536 ? -30.016 -6.066 -10.188 1 45.03 536 PRO A C 1
ATOM 4336 O O . PRO A 1 536 ? -30.547 -6.879 -9.422 1 45.03 536 PRO A O 1
ATOM 4339 N N . GLU A 1 537 ? -30.609 -5.961 -11.227 1 42.03 537 GLU A N 1
ATOM 4340 C CA . GLU A 1 537 ? -31.156 -7.117 -11.93 1 42.03 537 GLU A CA 1
ATOM 4341 C C . GLU A 1 537 ? -30.234 -8.328 -11.82 1 42.03 537 GLU A C 1
ATOM 4343 O O . GLU A 1 537 ? -29.016 -8.172 -11.734 1 42.03 537 GLU A O 1
ATOM 4348 N N . ASN A 1 538 ? -30.797 -9.516 -11.367 1 43.38 538 ASN A N 1
ATOM 4349 C CA . ASN A 1 538 ? -30.422 -10.922 -11.211 1 43.38 538 ASN A CA 1
ATOM 4350 C C . ASN A 1 538 ? -29.297 -11.32 -12.156 1 43.38 538 ASN A C 1
ATOM 4352 O O . ASN A 1 538 ? -29 -12.5 -12.312 1 43.38 538 ASN A O 1
ATOM 4356 N N . GLU A 1 539 ? -29.016 -10.617 -13.258 1 47.78 539 GLU A N 1
ATOM 4357 C CA . GLU A 1 539 ? -28.234 -11.289 -14.281 1 47.78 539 GLU A CA 1
ATOM 4358 C C . GLU A 1 539 ? -26.734 -11.07 -14.062 1 47.78 539 GLU A C 1
ATOM 4360 O O . GLU A 1 539 ? -26.328 -10.039 -13.523 1 47.78 539 GLU A O 1
ATOM 4365 N N . LEU A 1 540 ? -25.953 -12.188 -14.039 1 50 540 LEU A N 1
ATOM 4366 C CA . LEU A 1 540 ? -24.484 -12.203 -14.086 1 50 540 LEU A CA 1
ATOM 4367 C C . LEU A 1 540 ? -23.953 -11 -14.844 1 50 540 LEU A C 1
ATOM 4369 O O . LEU A 1 540 ? -24.391 -10.719 -15.961 1 50 540 LEU A O 1
ATOM 4373 N N . GLU A 1 541 ? -23.578 -9.938 -14.156 1 52.94 541 GLU A N 1
ATOM 4374 C CA . GLU A 1 541 ? -22.969 -8.812 -14.859 1 52.94 541 GLU A CA 1
ATOM 4375 C C . GLU A 1 541 ? -21.969 -9.297 -15.914 1 52.94 541 GLU A C 1
ATOM 4377 O O . GLU A 1 541 ? -21.062 -10.078 -15.602 1 52.94 541 GLU A O 1
ATOM 4382 N N . PRO A 1 542 ? -22.328 -9.031 -17.141 1 53.12 542 PRO A N 1
ATOM 4383 C CA . PRO A 1 542 ? -21.359 -9.398 -18.172 1 53.12 542 PRO A CA 1
ATOM 4384 C C . PRO A 1 542 ? -19.953 -8.852 -17.875 1 53.12 542 PRO A C 1
ATOM 4386 O O . PRO A 1 542 ? -19.812 -7.891 -17.125 1 53.12 542 PRO A O 1
ATOM 4389 N N . LEU A 1 543 ? -18.844 -9.734 -18.047 1 53.84 543 LEU A N 1
ATOM 4390 C CA . LEU A 1 543 ? -17.438 -9.383 -17.891 1 53.84 543 LEU A CA 1
ATOM 4391 C C . LEU A 1 543 ? -17.203 -7.895 -18.141 1 53.84 543 LEU A C 1
ATOM 4393 O O . LEU A 1 543 ? -16.438 -7.254 -17.422 1 53.84 543 LEU A O 1
ATOM 4397 N N . ASP A 1 544 ? -17.578 -7.262 -19.328 1 54.5 544 ASP A N 1
ATOM 4398 C CA . ASP A 1 544 ? -17.047 -6.02 -19.875 1 54.5 544 ASP A CA 1
ATOM 4399 C C . ASP A 1 544 ? -17.891 -4.82 -19.453 1 54.5 544 ASP A C 1
ATOM 4401 O O . ASP A 1 544 ? -17.391 -3.695 -19.375 1 54.5 544 ASP A O 1
ATOM 4405 N N . GLU A 1 545 ? -19.375 -4.809 -19.297 1 53.88 545 GLU A N 1
ATOM 4406 C CA . GLU A 1 545 ? -20.062 -3.609 -19.781 1 53.88 545 GLU A CA 1
ATOM 4407 C C . GLU A 1 545 ? -20.641 -2.807 -18.609 1 53.88 545 GLU A C 1
ATOM 4409 O O . GLU A 1 545 ? -21.297 -1.779 -18.828 1 53.88 545 GLU A O 1
ATOM 4414 N N . GLY A 1 546 ? -19.891 -2.789 -17.469 1 58.09 546 GLY A N 1
ATOM 4415 C CA . GLY A 1 546 ? -20.469 -1.84 -16.516 1 58.09 546 GLY A CA 1
ATOM 4416 C C . GLY A 1 546 ? -19.422 -1.123 -15.688 1 58.09 546 GLY A C 1
ATOM 4417 O O . GLY A 1 546 ? -18.234 -1.465 -15.742 1 58.09 546 GLY A O 1
ATOM 4418 N N . PRO A 1 547 ? -19.844 0.087 -15.32 1 68.19 547 PRO A N 1
ATOM 4419 C CA . PRO A 1 547 ? -18.906 0.821 -14.469 1 68.19 547 PRO A CA 1
ATOM 4420 C C . PRO A 1 547 ? -18.422 -0.008 -13.289 1 68.19 547 PRO A C 1
ATOM 4422 O O . PRO A 1 547 ? -19.156 -0.839 -12.758 1 68.19 547 PRO A O 1
ATOM 4425 N N . LEU A 1 548 ? -17.172 0.035 -13.086 1 67.06 548 LEU A N 1
ATOM 4426 C CA . LEU A 1 548 ? -16.547 -0.692 -11.984 1 67.06 548 LEU A CA 1
ATOM 4427 C C . LEU A 1 548 ? -17.188 -0.292 -10.656 1 67.06 548 LEU A C 1
ATOM 4429 O O . LEU A 1 548 ? -17.359 -1.131 -9.766 1 67.06 548 LEU A O 1
ATOM 4433 N N . ASP A 1 549 ? -17.406 1.018 -10.516 1 73.12 549 ASP A N 1
ATOM 4434 C CA . ASP A 1 549 ? -17.938 1.653 -9.32 1 73.12 549 ASP A CA 1
ATOM 4435 C C . ASP A 1 549 ? -19.047 2.65 -9.672 1 73.12 549 ASP A C 1
ATOM 4437 O O . ASP A 1 549 ? -18.969 3.338 -10.688 1 73.12 549 ASP A O 1
ATOM 4441 N N . PRO A 1 550 ? -20.125 2.529 -8.945 1 71.44 550 PRO A N 1
ATOM 4442 C CA . PRO A 1 550 ? -21.25 3.41 -9.281 1 71.44 550 PRO A CA 1
ATOM 4443 C C . PRO A 1 550 ? -20.844 4.883 -9.328 1 71.44 550 PRO A C 1
ATOM 4445 O O . PRO A 1 550 ? -21.531 5.695 -9.945 1 71.44 550 PRO A O 1
ATOM 4448 N N . ILE A 1 551 ? -19.781 5.207 -8.672 1 81.12 551 ILE A N 1
ATOM 4449 C CA . ILE A 1 551 ? -19.406 6.609 -8.57 1 81.12 551 ILE A CA 1
ATOM 4450 C C . ILE A 1 551 ? -18.156 6.863 -9.422 1 81.12 551 ILE A C 1
ATOM 4452 O O . ILE A 1 551 ? -18.125 7.797 -10.227 1 81.12 551 ILE A O 1
ATOM 4456 N N . LEU A 1 552 ? -17.156 6.062 -9.289 1 86.31 552 LEU A N 1
ATOM 4457 C CA . LEU A 1 552 ? -15.891 6.207 -10.008 1 86.31 552 LEU A CA 1
ATOM 4458 C C . LEU A 1 552 ? -15.531 4.918 -10.734 1 86.31 552 LEU A C 1
ATOM 4460 O O . LEU A 1 552 ? -15.562 3.834 -10.148 1 86.31 552 LEU A O 1
ATOM 4464 N N . ASN A 1 553 ? -15.055 5.016 -11.906 1 83.81 553 ASN A N 1
ATOM 4465 C CA . ASN A 1 553 ? -14.938 3.842 -12.766 1 83.81 553 ASN A CA 1
ATOM 4466 C C . ASN A 1 553 ? -13.508 3.324 -12.828 1 83.81 553 ASN A C 1
ATOM 4468 O O . ASN A 1 553 ? -13.25 2.246 -13.367 1 83.81 553 ASN A O 1
ATOM 4472 N N . ARG A 1 554 ? -12.641 4.113 -12.367 1 87.25 554 ARG A N 1
ATOM 4473 C CA . ARG A 1 554 ? -11.242 3.697 -12.469 1 87.25 554 ARG A CA 1
ATOM 4474 C C . ARG A 1 554 ? -10.547 3.787 -11.109 1 87.25 554 ARG A C 1
ATOM 4476 O O . ARG A 1 554 ? -10.703 4.777 -10.398 1 87.25 554 ARG A O 1
ATOM 4483 N N . TYR A 1 555 ? -9.875 2.699 -10.812 1 89.06 555 TYR A N 1
ATOM 4484 C CA . TYR A 1 555 ? -9.07 2.711 -9.594 1 89.06 555 TYR A CA 1
ATOM 4485 C C . TYR A 1 555 ? -7.648 3.176 -9.883 1 89.06 555 TYR A C 1
ATOM 4487 O O . TYR A 1 555 ? -7.082 2.859 -10.93 1 89.06 555 TYR A O 1
ATOM 4495 N N . ASP A 1 556 ? -7.047 3.994 -8.984 1 89.94 556 ASP A N 1
ATOM 4496 C CA . ASP A 1 556 ? -5.652 4.426 -9.008 1 89.94 556 ASP A CA 1
ATOM 4497 C C . ASP A 1 556 ? -5.359 5.285 -10.234 1 89.94 556 ASP A C 1
ATOM 4499 O O . ASP A 1 556 ? -4.332 5.109 -10.891 1 89.94 556 ASP A O 1
ATOM 4503 N N . GLN A 1 557 ? -6.238 6.152 -10.531 1 87.75 557 GLN A N 1
ATOM 4504 C CA . GLN A 1 557 ? -6.027 7.059 -11.656 1 87.75 557 GLN A CA 1
ATOM 4505 C C . GLN A 1 557 ? -5.102 8.211 -11.273 1 87.75 557 GLN A C 1
ATOM 4507 O O . GLN A 1 557 ? -5.375 8.938 -10.32 1 87.75 557 GLN A O 1
ATOM 4512 N N . THR A 1 558 ? -4.121 8.477 -12.078 1 86.75 558 THR A N 1
ATOM 4513 C CA . THR A 1 558 ? -3.139 9.508 -11.773 1 86.75 558 THR A CA 1
ATOM 4514 C C . THR A 1 558 ? -3.717 10.898 -12.031 1 86.75 558 THR A C 1
ATOM 4516 O O . THR A 1 558 ? -3.486 11.82 -11.25 1 86.75 558 THR A O 1
ATOM 4519 N N . SER A 1 559 ? -4.477 11.266 -13.047 1 85.5 559 SER A N 1
ATOM 4520 C CA . SER A 1 559 ? -4.938 12.594 -13.453 1 85.5 559 SER A CA 1
ATOM 4521 C C . SER A 1 559 ? -6.098 13.062 -12.594 1 85.5 559 SER A C 1
ATOM 4523 O O . SER A 1 559 ? -6.438 14.25 -12.594 1 85.5 559 SER A O 1
ATOM 4525 N N . MET A 1 560 ? -6.773 12.461 -11.812 1 91.19 560 MET A N 1
ATOM 4526 C CA . MET A 1 560 ? -7.938 12.781 -10.992 1 91.19 560 MET A CA 1
ATOM 4527 C C . MET A 1 560 ? -9.117 13.211 -11.859 1 91.19 560 MET A C 1
ATOM 4529 O O . MET A 1 560 ? -10.055 13.844 -11.375 1 91.19 560 MET A O 1
ATOM 4533 N N . ARG A 1 561 ? -9.102 13.047 -13.148 1 91.06 561 ARG A N 1
ATOM 4534 C CA . ARG A 1 561 ? -10.078 13.516 -14.125 1 91.06 561 ARG A CA 1
ATOM 4535 C C . ARG A 1 561 ? -11.477 12.992 -13.797 1 91.06 561 ARG A C 1
ATOM 4537 O O . ARG A 1 561 ? -12.461 13.727 -13.898 1 91.06 561 ARG A O 1
ATOM 4544 N N . GLN A 1 562 ? -11.539 11.805 -13.391 1 92.69 562 GLN A N 1
ATOM 4545 C CA . GLN A 1 562 ? -12.859 11.234 -13.125 1 92.69 562 GLN A CA 1
ATOM 4546 C C . GLN A 1 562 ? -13.531 11.93 -11.945 1 92.69 562 GLN A C 1
ATOM 4548 O O . GLN A 1 562 ? -14.75 12.109 -11.945 1 92.69 562 GLN A O 1
ATOM 4553 N N . VAL A 1 563 ? -12.773 12.289 -11.023 1 93.12 563 VAL A N 1
ATOM 4554 C CA . VAL A 1 563 ? -13.328 12.977 -9.867 1 93.12 563 VAL A CA 1
ATOM 4555 C C . VAL A 1 563 ? -13.719 14.406 -10.242 1 93.12 563 VAL A C 1
ATOM 4557 O O . VAL A 1 563 ? -14.734 14.922 -9.781 1 93.12 563 VAL A O 1
ATOM 4560 N N . ASN A 1 564 ? -12.852 15 -11.023 1 95 564 ASN A N 1
ATOM 4561 C CA . ASN A 1 564 ? -13.203 16.328 -11.523 1 95 564 ASN A CA 1
ATOM 4562 C C . ASN A 1 564 ? -14.508 16.312 -12.305 1 95 564 ASN A C 1
ATOM 4564 O O . ASN A 1 564 ? -15.352 17.203 -12.148 1 95 564 ASN A O 1
ATOM 4568 N N . ASP A 1 565 ? -14.648 15.273 -13.125 1 93.75 565 ASP A N 1
ATOM 4569 C CA . ASP A 1 565 ? -15.891 15.102 -13.875 1 93.75 565 ASP A CA 1
ATOM 4570 C C . ASP A 1 565 ? -17.078 14.93 -12.938 1 93.75 565 ASP A C 1
ATOM 4572 O O . ASP A 1 565 ? -18.156 15.469 -13.195 1 93.75 565 ASP A O 1
ATOM 4576 N N . LEU A 1 566 ? -16.875 14.188 -11.922 1 92.69 566 LEU A N 1
ATOM 4577 C CA . LEU A 1 566 ? -17.922 13.984 -10.922 1 92.69 566 LEU A CA 1
ATOM 4578 C C . LEU A 1 566 ? -18.297 15.305 -10.258 1 92.69 566 LEU A C 1
ATOM 4580 O O . LEU A 1 566 ? -19.484 15.609 -10.109 1 92.69 566 LEU A O 1
ATOM 4584 N N . ILE A 1 567 ? -17.297 16.062 -9.852 1 94.44 567 ILE A N 1
ATOM 4585 C CA . ILE A 1 567 ? -17.5 17.344 -9.172 1 94.44 567 ILE A CA 1
ATOM 4586 C C . ILE A 1 567 ? -18.219 18.312 -10.102 1 94.44 567 ILE A C 1
ATOM 4588 O O . ILE A 1 567 ? -19.172 18.984 -9.695 1 94.44 567 ILE A O 1
ATOM 4592 N N . MET A 1 568 ? -17.828 18.328 -11.328 1 92.19 568 MET A N 1
ATOM 4593 C CA . MET A 1 568 ? -18.484 19.172 -12.32 1 92.19 568 MET A CA 1
ATOM 4594 C C . MET A 1 568 ? -19.938 18.734 -12.531 1 92.19 568 MET A C 1
ATOM 4596 O O . MET A 1 568 ? -20.812 19.578 -12.703 1 92.19 568 MET A O 1
ATOM 4600 N N . GLY A 1 569 ? -20.141 17.453 -12.508 1 89.88 569 GLY A N 1
ATOM 4601 C CA . GLY A 1 569 ? -21.5 16.938 -12.617 1 89.88 569 GLY A CA 1
ATOM 4602 C C . GLY A 1 569 ? -22.406 17.375 -11.484 1 89.88 569 GLY A C 1
ATOM 4603 O O . GLY A 1 569 ? -23.578 17.688 -11.711 1 89.88 569 GLY A O 1
ATOM 4604 N N . PHE A 1 570 ? -21.844 17.391 -10.328 1 88.75 570 PHE A N 1
ATOM 4605 C CA . PHE A 1 570 ? -22.625 17.828 -9.172 1 88.75 570 PHE A CA 1
ATOM 4606 C C . PHE A 1 570 ? -22.922 19.312 -9.242 1 88.75 570 PHE A C 1
ATOM 4608 O O . PHE A 1 570 ? -23.969 19.766 -8.766 1 88.75 570 PHE A O 1
ATOM 4615 N N . GLN A 1 571 ? -22 20.078 -9.711 1 85.94 571 GLN A N 1
ATOM 4616 C CA . GLN A 1 571 ? -22.172 21.516 -9.789 1 85.94 571 GLN A CA 1
ATOM 4617 C C . GLN A 1 571 ? -23.203 21.891 -10.844 1 85.94 571 GLN A C 1
ATOM 4619 O O . GLN A 1 571 ? -23.938 22.875 -10.68 1 85.94 571 GLN A O 1
ATOM 4624 N N . THR A 1 572 ? -23.266 21.156 -11.883 1 74 572 THR A N 1
ATOM 4625 C CA . THR A 1 572 ? -24.234 21.422 -12.93 1 74 572 THR A CA 1
ATOM 4626 C C . THR A 1 572 ? -25.641 21.062 -12.461 1 74 572 THR A C 1
ATOM 4628 O O . THR A 1 572 ? -26.609 21.75 -12.805 1 74 572 THR A O 1
ATOM 4631 N N . PHE A 1 573 ? -25.781 20.031 -11.719 1 59.25 573 PHE A N 1
ATOM 4632 C CA . PHE A 1 573 ? -27.109 19.625 -11.266 1 59.25 573 PHE A CA 1
ATOM 4633 C C . PHE A 1 573 ? -27.609 20.562 -10.164 1 59.25 573 PHE A C 1
ATOM 4635 O O . PHE A 1 573 ? -28.812 20.719 -9.984 1 59.25 573 PHE A O 1
ATOM 4642 N N . GLN A 1 574 ? -26.844 21.062 -9.234 1 48.66 574 GLN A N 1
ATOM 4643 C CA . GLN A 1 574 ? -27.297 22 -8.211 1 48.66 574 GLN A CA 1
ATOM 4644 C C . GLN A 1 574 ? -27.703 23.328 -8.812 1 48.66 574 GLN A C 1
ATOM 4646 O O . GLN A 1 574 ? -28.312 24.172 -8.148 1 48.66 574 GLN A O 1
ATOM 4651 N N . ILE A 1 575 ? -27.297 23.672 -10.016 1 37.12 575 ILE A N 1
ATOM 4652 C CA . ILE A 1 575 ? -27.875 24.859 -10.641 1 37.12 575 ILE A CA 1
ATOM 4653 C C . ILE A 1 575 ? -29.219 24.516 -11.25 1 37.12 575 ILE A C 1
ATOM 4655 O O . ILE A 1 575 ? -29.344 23.531 -11.992 1 37.12 575 ILE A O 1
ATOM 4659 N N . MET B 1 1 ? -45.031 -28.906 46.406 1 17.36 1 MET B N 1
ATOM 4660 C CA . MET B 1 1 ? -45.25 -30.281 46 1 17.36 1 MET B CA 1
ATOM 4661 C C . MET B 1 1 ? -46.156 -30.359 44.781 1 17.36 1 MET B C 1
ATOM 4663 O O . MET B 1 1 ? -46.094 -31.328 44 1 17.36 1 MET B O 1
ATOM 4667 N N . MET B 1 2 ? -47.125 -29.531 44.594 1 15.75 2 MET B N 1
ATOM 4668 C CA . MET B 1 2 ? -48.469 -30.078 44.406 1 15.75 2 MET B CA 1
ATOM 4669 C C . MET B 1 2 ? -48.562 -30.828 43.094 1 15.75 2 MET B C 1
ATOM 4671 O O . MET B 1 2 ? -47.812 -30.547 42.156 1 15.75 2 MET B O 1
ATOM 4675 N N . PRO B 1 3 ? -49.844 -31.516 42.688 1 16.59 3 PRO B N 1
ATOM 4676 C CA . PRO B 1 3 ? -50.5 -32.781 42.312 1 16.59 3 PRO B CA 1
ATOM 4677 C C . PRO B 1 3 ? -50.781 -32.875 40.812 1 16.59 3 PRO B C 1
ATOM 4679 O O . PRO B 1 3 ? -50.406 -33.875 40.156 1 16.59 3 PRO B O 1
ATOM 4682 N N . TRP B 1 4 ? -52 -32.438 40.281 1 15.41 4 TRP B N 1
ATOM 4683 C CA . TRP B 1 4 ? -53.156 -33.219 39.875 1 15.41 4 TRP B CA 1
ATOM 4684 C C . TRP B 1 4 ? -52.969 -33.75 38.469 1 15.41 4 TRP B C 1
ATOM 4686 O O . TRP B 1 4 ? -52.125 -33.281 37.688 1 15.41 4 TRP B O 1
ATOM 4696 N N . GLY B 1 5 ? -54.156 -34 37.406 1 16.36 5 GLY B N 1
ATOM 4697 C CA . GLY B 1 5 ? -55.188 -34.969 37.094 1 16.36 5 GLY B CA 1
ATOM 4698 C C . GLY B 1 5 ? -55.156 -35.438 35.656 1 16.36 5 GLY B C 1
ATOM 4699 O O . GLY B 1 5 ? -54.469 -34.844 34.812 1 16.36 5 GLY B O 1
ATOM 4700 N N . ILE B 1 6 ? -56.25 -36.312 35 1 17.12 6 ILE B N 1
ATOM 4701 C CA . ILE B 1 6 ? -56.438 -37.656 34.5 1 17.12 6 ILE B CA 1
ATOM 4702 C C . ILE B 1 6 ? -56.312 -37.656 32.969 1 17.12 6 ILE B C 1
ATOM 4704 O O . ILE B 1 6 ? -55.531 -38.438 32.406 1 17.12 6 ILE B O 1
ATOM 4708 N N . ASP B 1 7 ? -57.438 -37.656 31.984 1 15.97 7 ASP B N 1
ATOM 4709 C CA . ASP B 1 7 ? -58.344 -38.656 31.453 1 15.97 7 ASP B CA 1
ATOM 4710 C C . ASP B 1 7 ? -58.219 -38.75 29.938 1 15.97 7 ASP B C 1
ATOM 4712 O O . ASP B 1 7 ? -57.844 -37.781 29.281 1 15.97 7 ASP B O 1
ATOM 4716 N N . MET B 1 8 ? -58.688 -40.125 29.203 1 16.31 8 MET B N 1
ATOM 4717 C CA . MET B 1 8 ? -58.531 -41.156 28.172 1 16.31 8 MET B CA 1
ATOM 4718 C C . MET B 1 8 ? -59.062 -40.656 26.828 1 16.31 8 MET B C 1
ATOM 4720 O O . MET B 1 8 ? -58.438 -40.875 25.797 1 16.31 8 MET B O 1
ATOM 4724 N N . GLU B 1 9 ? -60.344 -40.656 26.562 1 15.15 9 GLU B N 1
ATOM 4725 C CA . GLU B 1 9 ? -61.188 -41.562 25.781 1 15.15 9 GLU B CA 1
ATOM 4726 C C . GLU B 1 9 ? -61.25 -41.156 24.328 1 15.15 9 GLU B C 1
ATOM 4728 O O . GLU B 1 9 ? -61 -41.969 23.438 1 15.15 9 GLU B O 1
ATOM 4733 N N . GLU B 1 10 ? -62.438 -40.688 23.719 1 14.75 10 GLU B N 1
ATOM 4734 C CA . GLU B 1 10 ? -63.5 -41.281 22.891 1 14.75 10 GLU B CA 1
ATOM 4735 C C . GLU B 1 10 ? -63.312 -40.875 21.422 1 14.75 10 GLU B C 1
ATOM 4737 O O . GLU B 1 10 ? -63.688 -41.656 20.531 1 14.75 10 GLU B O 1
ATOM 4742 N N . LEU B 1 11 ? -63.438 -39.656 20.984 1 15.46 11 LEU B N 1
ATOM 4743 C CA . LEU B 1 11 ? -64.562 -39.5 20.047 1 15.46 11 LEU B CA 1
ATOM 4744 C C . LEU B 1 11 ? -64.188 -40.062 18.672 1 15.46 11 LEU B C 1
ATOM 4746 O O . LEU B 1 11 ? -63.094 -39.844 18.172 1 15.46 11 LEU B O 1
ATOM 4750 N N . GLN B 1 12 ? -65.125 -40.781 17.969 1 14.96 12 GLN B N 1
ATOM 4751 C CA . GLN B 1 12 ? -65.688 -41.812 17.141 1 14.96 12 GLN B CA 1
ATOM 4752 C C . GLN B 1 12 ? -65.25 -41.656 15.68 1 14.96 12 GLN B C 1
ATOM 4754 O O . GLN B 1 12 ? -64.688 -40.656 15.289 1 14.96 12 GLN B O 1
ATOM 4759 N N . TYR B 1 13 ? -66.25 -41.938 14.656 1 14.95 13 TYR B N 1
ATOM 4760 C CA . TYR B 1 13 ? -66.688 -42.969 13.711 1 14.95 13 TYR B CA 1
ATOM 4761 C C . TYR B 1 13 ? -66.312 -42.594 12.281 1 14.95 13 TYR B C 1
ATOM 4763 O O . TYR B 1 13 ? -66.188 -43.438 11.406 1 14.95 13 TYR B O 1
ATOM 4771 N N . PHE B 1 14 ? -66.438 -41.375 11.742 1 16.5 14 PHE B N 1
ATOM 4772 C CA . PHE B 1 14 ? -67.312 -41.406 10.602 1 16.5 14 PHE B CA 1
ATOM 4773 C C . PHE B 1 14 ? -66.688 -42.094 9.406 1 16.5 14 PHE B C 1
ATOM 4775 O O . PHE B 1 14 ? -65.5 -41.906 9.156 1 16.5 14 PHE B O 1
ATOM 4782 N N . GLY B 1 15 ? -67.5 -42.812 8.555 1 15.08 15 GLY B N 1
ATOM 4783 C CA . GLY B 1 15 ? -67.75 -44 7.734 1 15.08 15 GLY B CA 1
ATOM 4784 C C . GLY B 1 15 ? -66.938 -44 6.438 1 15.08 15 GLY B C 1
ATOM 4785 O O . GLY B 1 15 ? -66.188 -43.094 6.164 1 15.08 15 GLY B O 1
ATOM 4786 N N . THR B 1 16 ? -67.688 -44.344 5.258 1 15.17 16 THR B N 1
ATOM 4787 C CA . THR B 1 16 ? -67.812 -45.5 4.383 1 15.17 16 THR B CA 1
ATOM 4788 C C . THR B 1 16 ? -66.938 -45.375 3.145 1 15.17 16 THR B C 1
ATOM 4790 O O . THR B 1 16 ? -66.125 -46.25 2.85 1 15.17 16 THR B O 1
ATOM 4793 N N . SER B 1 17 ? -67.562 -45.156 1.828 1 15.23 17 SER B N 1
ATOM 4794 C CA . SER B 1 17 ? -67.875 -46.125 0.773 1 15.23 17 SER B CA 1
ATOM 4795 C C . SER B 1 17 ? -66.812 -46.094 -0.318 1 15.23 17 SER B C 1
ATOM 4797 O O . SER B 1 17 ? -66.062 -45.094 -0.45 1 15.23 17 SER B O 1
ATOM 4799 N N . PRO B 1 18 ? -66.938 -47.125 -1.511 1 15.52 18 PRO B N 1
ATOM 4800 C CA . PRO B 1 18 ? -66.25 -48.125 -2.365 1 15.52 18 PRO B CA 1
ATOM 4801 C C . PRO B 1 18 ? -65.75 -47.531 -3.676 1 15.52 18 PRO B C 1
ATOM 4803 O O . PRO B 1 18 ? -65.125 -48.219 -4.488 1 15.52 18 PRO B O 1
ATOM 4806 N N . ILE B 1 19 ? -65.688 -46.281 -3.969 1 16.09 19 ILE B N 1
ATOM 4807 C CA . ILE B 1 19 ? -66.188 -46.188 -5.352 1 16.09 19 ILE B CA 1
ATOM 4808 C C . ILE B 1 19 ? -65.188 -46.906 -6.266 1 16.09 19 ILE B C 1
ATOM 4810 O O . ILE B 1 19 ? -63.969 -46.688 -6.191 1 16.09 19 ILE B O 1
ATOM 4814 N N . ASP B 1 20 ? -65.625 -47.688 -7.27 1 14.67 20 ASP B N 1
ATOM 4815 C CA . ASP B 1 20 ? -65.562 -48.844 -8.18 1 14.67 20 ASP B CA 1
ATOM 4816 C C . ASP B 1 20 ? -64.5 -48.688 -9.242 1 14.67 20 ASP B C 1
ATOM 4818 O O . ASP B 1 20 ? -63.719 -49.594 -9.477 1 14.67 20 ASP B O 1
ATOM 4822 N N . THR B 1 21 ? -64.875 -48.062 -10.391 1 15.02 21 THR B N 1
ATOM 4823 C CA . THR B 1 21 ? -65.062 -48.875 -11.586 1 15.02 21 THR B CA 1
ATOM 4824 C C . THR B 1 21 ? -63.781 -49.125 -12.312 1 15.02 21 THR B C 1
ATOM 4826 O O . THR B 1 21 ? -62.75 -48.438 -12.031 1 15.02 21 THR B O 1
ATOM 4829 N N . LEU B 1 22 ? -63.781 -49.062 -13.742 1 14.79 22 LEU B N 1
ATOM 4830 C CA . LEU B 1 22 ? -63.781 -50.094 -14.766 1 14.79 22 LEU B CA 1
ATOM 4831 C C . LEU B 1 22 ? -62.438 -50.188 -15.445 1 14.79 22 LEU B C 1
ATOM 4833 O O . LEU B 1 22 ? -61.906 -51.281 -15.664 1 14.79 22 LEU B O 1
ATOM 4837 N N . PHE B 1 23 ? -61.938 -49.156 -16.234 1 16.17 23 PHE B N 1
ATOM 4838 C CA . PHE B 1 23 ? -61.781 -49.625 -17.609 1 16.17 23 PHE B CA 1
ATOM 4839 C C . PHE B 1 23 ? -60.5 -50.406 -17.781 1 16.17 23 PHE B C 1
ATOM 4841 O O . PHE B 1 23 ? -59.562 -50.25 -17.016 1 16.17 23 PHE B O 1
ATOM 4848 N N . ASP B 1 24 ? -60.188 -50.781 -19.062 1 15.89 24 ASP B N 1
ATOM 4849 C CA . ASP B 1 24 ? -60 -52 -19.859 1 15.89 24 ASP B CA 1
ATOM 4850 C C . ASP B 1 24 ? -58.531 -52.406 -19.953 1 15.89 24 ASP B C 1
ATOM 4852 O O . ASP B 1 24 ? -57.656 -51.562 -19.781 1 15.89 24 ASP B O 1
ATOM 4856 N N . PRO B 1 25 ? -58.281 -53.469 -20.859 1 15.95 25 PRO B N 1
ATOM 4857 C CA . PRO B 1 25 ? -57.531 -54.719 -20.828 1 15.95 25 PRO B CA 1
ATOM 4858 C C . PRO B 1 25 ? -56.094 -54.562 -21.234 1 15.95 25 PRO B C 1
ATOM 4860 O O . PRO B 1 25 ? -55.188 -55.188 -20.641 1 15.95 25 PRO B O 1
ATOM 4863 N N . VAL B 1 26 ? -55.625 -53.844 -22.391 1 18.12 26 VAL B N 1
ATOM 4864 C CA . VAL B 1 26 ? -55.219 -54.812 -23.391 1 18.12 26 VAL B CA 1
ATOM 4865 C C . VAL B 1 26 ? -53.812 -55.344 -23.078 1 18.12 26 VAL B C 1
ATOM 4867 O O . VAL B 1 26 ? -52.969 -54.625 -22.562 1 18.12 26 VAL B O 1
ATOM 4870 N N . PRO B 1 27 ? -53.406 -56.562 -23.641 1 16.02 27 PRO B N 1
ATOM 4871 C CA . PRO B 1 27 ? -52.594 -57.75 -23.328 1 16.02 27 PRO B CA 1
ATOM 4872 C C . PRO B 1 27 ? -51.125 -57.562 -23.641 1 16.02 27 PRO B C 1
ATOM 4874 O O . PRO B 1 27 ? -50.281 -58.219 -23.031 1 16.02 27 PRO B O 1
ATOM 4877 N N . MET B 1 28 ? -50.656 -56.781 -24.656 1 17.75 28 MET B N 1
ATOM 4878 C CA . MET B 1 28 ? -49.938 -57.656 -25.578 1 17.75 28 MET B CA 1
ATOM 4879 C C . MET B 1 28 ? -48.594 -58.094 -24.984 1 17.75 28 MET B C 1
ATOM 4881 O O . MET B 1 28 ? -47.938 -57.312 -24.281 1 17.75 28 MET B O 1
ATOM 4885 N N . GLN B 1 29 ? -48.031 -59.281 -25.406 1 15.83 29 GLN B N 1
ATOM 4886 C CA . GLN B 1 29 ? -47.312 -60.5 -25.078 1 15.83 29 GLN B CA 1
ATOM 4887 C C . GLN B 1 29 ? -45.812 -60.312 -25.141 1 15.83 29 GLN B C 1
ATOM 4889 O O . GLN B 1 29 ? -45.094 -60.781 -24.281 1 15.83 29 GLN B O 1
ATOM 4894 N N . ASN B 1 30 ? -45.188 -60 -26.312 1 16.95 30 ASN B N 1
ATOM 4895 C CA . ASN B 1 30 ? -44.312 -61.031 -26.844 1 16.95 30 ASN B CA 1
ATOM 4896 C C . ASN B 1 30 ? -42.969 -61.062 -26.125 1 16.95 30 ASN B C 1
ATOM 4898 O O . ASN B 1 30 ? -42.531 -60.031 -25.562 1 16.95 30 ASN B O 1
ATOM 4902 N N . SER B 1 31 ? -42.062 -62.156 -26.312 1 16.53 31 SER B N 1
ATOM 4903 C CA . SER B 1 31 ? -41.188 -63.188 -25.75 1 16.53 31 SER B CA 1
ATOM 4904 C C . SER B 1 31 ? -39.719 -62.75 -25.781 1 16.53 31 SER B C 1
ATOM 4906 O O . SER B 1 31 ? -38.906 -63.219 -24.984 1 16.53 31 SER B O 1
ATOM 4908 N N . SER B 1 32 ? -39.188 -62.031 -26.781 1 18.83 32 SER B N 1
ATOM 4909 C CA . SER B 1 32 ? -38.094 -62.781 -27.375 1 18.83 32 SER B CA 1
ATOM 4910 C C . SER B 1 32 ? -36.875 -62.812 -26.422 1 18.83 32 SER B C 1
ATOM 4912 O O . SER B 1 32 ? -36.656 -61.875 -25.672 1 18.83 32 SER B O 1
ATOM 4914 N N . SER B 1 33 ? -36.094 -63.969 -26.328 1 17.56 33 SER B N 1
ATOM 4915 C CA . SER B 1 33 ? -35.25 -64.875 -25.531 1 17.56 33 SER B CA 1
ATOM 4916 C C . SER B 1 33 ? -33.875 -64.25 -25.312 1 17.56 33 SER B C 1
ATOM 4918 O O . SER B 1 33 ? -33.25 -64.5 -24.266 1 17.56 33 SER B O 1
ATOM 4920 N N . ILE B 1 34 ? -33.094 -63.844 -26.328 1 17.61 34 ILE B N 1
ATOM 4921 C CA . ILE B 1 34 ? -31.859 -64.562 -26.609 1 17.61 34 ILE B CA 1
ATOM 4922 C C . ILE B 1 34 ? -30.781 -64.062 -25.625 1 17.61 34 ILE B C 1
ATOM 4924 O O . ILE B 1 34 ? -29.734 -64.75 -25.5 1 17.61 34 ILE B O 1
ATOM 4928 N N . TRP B 1 35 ? -30.688 -62.812 -25.172 1 17.42 35 TRP B N 1
ATOM 4929 C CA . TRP B 1 35 ? -29.297 -62.375 -25.109 1 17.42 35 TRP B CA 1
ATOM 4930 C C . TRP B 1 35 ? -28.578 -63 -23.922 1 17.42 35 TRP B C 1
ATOM 4932 O O . TRP B 1 35 ? -28.938 -62.75 -22.766 1 17.42 35 TRP B O 1
ATOM 4942 N N . PRO B 1 36 ? -27.922 -64.188 -24.078 1 17.06 36 PRO B N 1
ATOM 4943 C CA . PRO B 1 36 ? -27.453 -65.062 -23.031 1 17.06 36 PRO B CA 1
ATOM 4944 C C . PRO B 1 36 ? -26.562 -64.375 -22 1 17.06 36 PRO B C 1
ATOM 4946 O O . PRO B 1 36 ? -26.203 -63.219 -22.172 1 17.06 36 PRO B O 1
ATOM 4949 N N . GLU B 1 37 ? -25.297 -65.125 -21.672 1 18.84 37 GLU B N 1
ATOM 4950 C CA . GLU B 1 37 ? -24.609 -65.688 -20.516 1 18.84 37 GLU B CA 1
ATOM 4951 C C . GLU B 1 37 ? -23.578 -64.688 -19.953 1 18.84 37 GLU B C 1
ATOM 4953 O O . GLU B 1 37 ? -22.859 -65.062 -19 1 18.84 37 GLU B O 1
ATOM 4958 N N . PHE B 1 38 ? -23.109 -63.719 -20.578 1 18.36 38 PHE B N 1
ATOM 4959 C CA . PHE B 1 38 ? -21.734 -63.281 -20.312 1 18.36 38 PHE B CA 1
ATOM 4960 C C . PHE B 1 38 ? -21.562 -62.875 -18.859 1 18.36 38 PHE B C 1
ATOM 4962 O O . PHE B 1 38 ? -21.266 -61.719 -18.562 1 18.36 38 PHE B O 1
ATOM 4969 N N . LEU B 1 39 ? -22.297 -63.469 -17.891 1 19.66 39 LEU B N 1
ATOM 4970 C CA . LEU B 1 39 ? -22.391 -63.031 -16.5 1 19.66 39 LEU B CA 1
ATOM 4971 C C . LEU B 1 39 ? -21.125 -63.406 -15.742 1 19.66 39 LEU B C 1
ATOM 4973 O O . LEU B 1 39 ? -21.031 -63.125 -14.539 1 19.66 39 LEU B O 1
ATOM 4977 N N . THR B 1 40 ? -20.375 -64.375 -16.141 1 20.36 40 THR B N 1
ATOM 4978 C CA . THR B 1 40 ? -19.844 -65.125 -15.023 1 20.36 40 THR B CA 1
ATOM 4979 C C . THR B 1 40 ? -18.797 -64.312 -14.25 1 20.36 40 THR B C 1
ATOM 4981 O O . THR B 1 40 ? -18.172 -64.812 -13.32 1 20.36 40 THR B O 1
ATOM 4984 N N . LEU B 1 41 ? -18 -63.562 -14.898 1 21.77 41 LEU B N 1
ATOM 4985 C CA . LEU B 1 41 ? -16.766 -63.375 -14.164 1 21.77 41 LEU B CA 1
ATOM 4986 C C . LEU B 1 41 ? -17.031 -62.906 -12.734 1 21.77 41 LEU B C 1
ATOM 4988 O O . LEU B 1 41 ? -17.688 -61.875 -12.531 1 21.77 41 LEU B O 1
ATOM 4992 N N . ALA B 1 42 ? -16.844 -63.781 -11.727 1 20.64 42 ALA B N 1
ATOM 4993 C CA . ALA B 1 42 ? -17.25 -63.938 -10.336 1 20.64 42 ALA B CA 1
ATOM 4994 C C . ALA B 1 42 ? -16.844 -62.75 -9.5 1 20.64 42 ALA B C 1
ATOM 4996 O O . ALA B 1 42 ? -16.016 -61.938 -9.93 1 20.64 42 ALA B O 1
ATOM 4997 N N . PRO B 1 43 ? -16.625 -63.031 -8.125 1 22.56 43 PRO B N 1
ATOM 4998 C CA . PRO B 1 43 ? -16.906 -62.438 -6.824 1 22.56 43 PRO B CA 1
ATOM 4999 C C . PRO B 1 43 ? -15.82 -61.469 -6.359 1 22.56 43 PRO B C 1
ATOM 5001 O O . PRO B 1 43 ? -16.047 -60.688 -5.445 1 22.56 43 PRO B O 1
ATOM 5004 N N . GLU B 1 44 ? -14.523 -61.719 -6.621 1 25.03 44 GLU B N 1
ATOM 5005 C CA . GLU B 1 44 ? -13.68 -61.531 -5.445 1 25.03 44 GLU B CA 1
ATOM 5006 C C . GLU B 1 44 ? -13.703 -60.062 -4.98 1 25.03 44 GLU B C 1
ATOM 5008 O O . GLU B 1 44 ? -13.836 -59.156 -5.797 1 25.03 44 GLU B O 1
ATOM 5013 N N . SER B 1 45 ? -13.891 -59.906 -3.564 1 22.52 45 SER B N 1
ATOM 5014 C CA . SER B 1 45 ? -14.234 -58.719 -2.807 1 22.52 45 SER B CA 1
ATOM 5015 C C . SER B 1 45 ? -13.219 -57.594 -3.055 1 22.52 45 SER B C 1
ATOM 5017 O O . SER B 1 45 ? -12.039 -57.75 -2.746 1 22.52 45 SER B O 1
ATOM 5019 N N . PRO B 1 46 ? -13.227 -57 -4.133 1 25.41 46 PRO B N 1
ATOM 5020 C CA . PRO B 1 46 ? -12.188 -56 -4.402 1 25.41 46 PRO B CA 1
ATOM 5021 C C . PRO B 1 46 ? -11.922 -55.094 -3.207 1 25.41 46 PRO B C 1
ATOM 5023 O O . PRO B 1 46 ? -12.828 -54.812 -2.424 1 25.41 46 PRO B O 1
ATOM 5026 N N . ALA B 1 47 ? -10.625 -55.094 -2.662 1 27.48 47 ALA B N 1
ATOM 5027 C CA . ALA B 1 47 ? -10.094 -54.281 -1.554 1 27.48 47 ALA B CA 1
ATOM 5028 C C . ALA B 1 47 ? -10.688 -52.875 -1.544 1 27.48 47 ALA B C 1
ATOM 5030 O O . ALA B 1 47 ? -10.594 -52.156 -2.535 1 27.48 47 ALA B O 1
ATOM 5031 N N . THR B 1 48 ? -11.867 -52.844 -0.933 1 25.3 48 THR B N 1
ATOM 5032 C CA . THR B 1 48 ? -12.547 -51.594 -0.573 1 25.3 48 THR B CA 1
ATOM 5033 C C . THR B 1 48 ? -11.547 -50.531 -0.146 1 25.3 48 THR B C 1
ATOM 5035 O O . THR B 1 48 ? -10.938 -50.625 0.922 1 25.3 48 THR B O 1
ATOM 5038 N N . PHE B 1 49 ? -10.719 -50.25 -1.053 1 23.94 49 PHE B N 1
ATOM 5039 C CA . PHE B 1 49 ? -9.945 -49.062 -0.64 1 23.94 49 PHE B CA 1
ATOM 5040 C C . PHE B 1 49 ? -10.82 -48.094 0.124 1 23.94 49 PHE B C 1
ATOM 5042 O O . PHE B 1 49 ? -11.812 -47.594 -0.41 1 23.94 49 PHE B O 1
ATOM 5049 N N . GLU B 1 50 ? -10.961 -48.375 1.419 1 26.05 50 GLU B N 1
ATOM 5050 C CA . GLU B 1 50 ? -11.57 -47.406 2.33 1 26.05 50 GLU B CA 1
ATOM 5051 C C . GLU B 1 50 ? -11.125 -46 2.004 1 26.05 50 GLU B C 1
ATOM 5053 O O . GLU B 1 50 ? -9.961 -45.656 2.215 1 26.05 50 GLU B O 1
ATOM 5058 N N . MET B 1 51 ? -11.391 -45.594 0.9 1 27.11 51 MET B N 1
ATOM 5059 C CA . MET B 1 51 ? -11.406 -44.125 0.889 1 27.11 51 MET B CA 1
ATOM 5060 C C . MET B 1 51 ? -11.844 -43.594 2.242 1 27.11 51 MET B C 1
ATOM 5062 O O . MET B 1 51 ? -12.922 -43.906 2.734 1 27.11 51 MET B O 1
ATOM 5066 N N . ALA B 1 52 ? -10.93 -43.438 3.189 1 28.59 52 ALA B N 1
ATOM 5067 C CA . ALA B 1 52 ? -11.258 -42.812 4.484 1 28.59 52 ALA B CA 1
ATOM 5068 C C . ALA B 1 52 ? -12.367 -41.781 4.344 1 28.59 52 ALA B C 1
ATOM 5070 O O . ALA B 1 52 ? -12.102 -40.625 4.047 1 28.59 52 ALA B O 1
ATOM 5071 N N . ALA B 1 53 ? -13.453 -42.031 3.779 1 31.06 53 ALA B N 1
ATOM 5072 C CA . ALA B 1 53 ? -14.734 -41.438 4.148 1 31.06 53 ALA B CA 1
ATOM 5073 C C . ALA B 1 53 ? -14.961 -41.531 5.656 1 31.06 53 ALA B C 1
ATOM 5075 O O . ALA B 1 53 ? -15.555 -42.5 6.152 1 31.06 53 ALA B O 1
ATOM 5076 N N . SER B 1 54 ? -13.945 -41.469 6.52 1 29.97 54 SER B N 1
ATOM 5077 C CA . SER B 1 54 ? -14.336 -41.406 7.922 1 29.97 54 SER B CA 1
ATOM 5078 C C . SER B 1 54 ? -15.641 -40.625 8.094 1 29.97 54 SER B C 1
ATOM 5080 O O . SER B 1 54 ? -15.812 -39.531 7.52 1 29.97 54 SER B O 1
ATOM 5082 N N . SER B 1 55 ? -16.75 -41.156 8.148 1 32.06 55 SER B N 1
ATOM 5083 C CA . SER B 1 55 ? -18.047 -40.75 8.688 1 32.06 55 SER B CA 1
ATOM 5084 C C . SER B 1 55 ? -17.891 -39.656 9.711 1 32.06 55 SER B C 1
ATOM 5086 O O . SER B 1 55 ? -18.797 -39.406 10.531 1 32.06 55 SER B O 1
ATOM 5088 N N . ASP B 1 56 ? -16.672 -39.562 10.234 1 32.44 56 ASP B N 1
ATOM 5089 C CA . ASP B 1 56 ? -16.516 -38.5 11.227 1 32.44 56 ASP B CA 1
ATOM 5090 C C . ASP B 1 56 ? -17.031 -37.156 10.688 1 32.44 56 ASP B C 1
ATOM 5092 O O . ASP B 1 56 ? -16.875 -36.844 9.508 1 32.44 56 ASP B O 1
ATOM 5096 N N . SER B 1 57 ? -18.078 -36.688 11.141 1 36.22 57 SER B N 1
ATOM 5097 C CA . SER B 1 57 ? -18.531 -35.344 10.953 1 36.22 57 SER B CA 1
ATOM 5098 C C . SER B 1 57 ? -17.422 -34.438 10.383 1 36.22 57 SER B C 1
ATOM 5100 O O . SER B 1 57 ? -16.266 -34.562 10.797 1 36.22 57 SER B O 1
ATOM 5102 N N . PRO B 1 58 ? -17.266 -34.312 8.977 1 43.03 58 PRO B N 1
ATOM 5103 C CA . PRO B 1 58 ? -16.203 -33.438 8.469 1 43.03 58 PRO B CA 1
ATOM 5104 C C . PRO B 1 58 ? -15.516 -32.625 9.57 1 43.03 58 PRO B C 1
ATOM 5106 O O . PRO B 1 58 ? -16.141 -31.812 10.227 1 43.03 58 PRO B O 1
ATOM 5109 N N . ARG B 1 59 ? -14.875 -33.281 10.422 1 45.81 59 ARG B N 1
ATOM 5110 C CA . ARG B 1 59 ? -14.109 -32.781 11.547 1 45.81 59 ARG B CA 1
ATOM 5111 C C . ARG B 1 59 ? -13.539 -31.391 11.234 1 45.81 59 ARG B C 1
ATOM 5113 O O . ARG B 1 59 ? -12.727 -31.234 10.32 1 45.81 59 ARG B O 1
ATOM 5120 N N . LYS B 1 60 ? -14.25 -30.234 11.375 1 67.38 60 LYS B N 1
ATOM 5121 C CA . LYS B 1 60 ? -14.086 -28.781 11.391 1 67.38 60 LYS B CA 1
ATOM 5122 C C . LYS B 1 60 ? -12.805 -28.391 12.117 1 67.38 60 LYS B C 1
ATOM 5124 O O . LYS B 1 60 ? -12.844 -28.016 13.297 1 67.38 60 LYS B O 1
ATOM 5129 N N . SER B 1 61 ? -11.664 -29.031 11.438 1 85.19 61 SER B N 1
ATOM 5130 C CA . SER B 1 61 ? -10.406 -28.672 12.086 1 85.19 61 SER B CA 1
ATOM 5131 C C . SER B 1 61 ? -9.633 -27.641 11.266 1 85.19 61 SER B C 1
ATOM 5133 O O . SER B 1 61 ? -9.852 -27.516 10.062 1 85.19 61 SER B O 1
ATOM 5135 N N . LEU B 1 62 ? -8.922 -26.906 11.867 1 94.56 62 LEU B N 1
ATOM 5136 C CA . LEU B 1 62 ? -8.055 -25.891 11.289 1 94.56 62 LEU B CA 1
ATOM 5137 C C . LEU B 1 62 ? -6.586 -26.281 11.414 1 94.56 62 LEU B C 1
ATOM 5139 O O . LEU B 1 62 ? -5.746 -25.453 11.773 1 94.56 62 LEU B O 1
ATOM 5143 N N . HIS B 1 63 ? -6.27 -27.594 11.141 1 92.94 63 HIS B N 1
ATOM 5144 C CA . HIS B 1 63 ? -4.934 -28.125 11.383 1 92.94 63 HIS B CA 1
ATOM 5145 C C . HIS B 1 63 ? -3.916 -27.531 10.422 1 92.94 63 HIS B C 1
ATOM 5147 O O . HIS B 1 63 ? -2.803 -27.172 10.82 1 92.94 63 HIS B O 1
ATOM 5153 N N . PHE B 1 64 ? -4.289 -27.516 9.188 1 94.56 64 PHE B N 1
ATOM 5154 C CA . PHE B 1 64 ? -3.363 -26.953 8.211 1 94.56 64 PHE B CA 1
ATOM 5155 C C . PHE B 1 64 ? -3.045 -25.5 8.547 1 94.56 64 PHE B C 1
ATOM 5157 O O . PHE B 1 64 ? -1.881 -25.094 8.531 1 94.56 64 PHE B O 1
ATOM 5164 N N . LEU B 1 65 ? -4.082 -24.703 8.828 1 96.62 65 LEU B N 1
ATOM 5165 C CA . LEU B 1 65 ? -3.885 -23.297 9.109 1 96.62 65 LEU B CA 1
ATOM 5166 C C . LEU B 1 65 ? -3.092 -23.094 10.398 1 96.62 65 LEU B C 1
ATOM 5168 O O . LEU B 1 65 ? -2.316 -22.141 10.516 1 96.62 65 LEU B O 1
ATOM 5172 N N . ASP B 1 66 ? -3.27 -24 11.336 1 95.56 66 ASP B N 1
ATOM 5173 C CA . ASP B 1 66 ? -2.469 -23.969 12.555 1 95.56 66 ASP B CA 1
ATOM 5174 C C . ASP B 1 66 ? -0.985 -24.141 12.242 1 95.56 66 ASP B C 1
ATOM 5176 O O . ASP B 1 66 ? -0.148 -23.359 12.68 1 95.56 66 ASP B O 1
ATOM 5180 N N . LYS B 1 67 ? -0.723 -25.109 11.461 1 94.25 67 LYS B N 1
ATOM 5181 C CA . LYS B 1 67 ? 0.659 -25.359 11.062 1 94.25 67 LYS B CA 1
ATOM 5182 C C . LYS B 1 67 ? 1.205 -24.203 10.219 1 94.25 67 LYS B C 1
ATOM 5184 O O . LYS B 1 67 ? 2.348 -23.781 10.406 1 94.25 67 LYS B O 1
ATOM 5189 N N . PHE B 1 68 ? 0.383 -23.75 9.367 1 96.12 68 PHE B N 1
ATOM 5190 C CA . PHE B 1 68 ? 0.743 -22.688 8.438 1 96.12 68 PHE B CA 1
ATOM 5191 C C . PHE B 1 68 ? 1.143 -21.422 9.18 1 96.12 68 PHE B C 1
ATOM 5193 O O . PHE B 1 68 ? 2.098 -20.75 8.797 1 96.12 68 PHE B O 1
ATOM 5200 N N . THR B 1 69 ? 0.442 -21.047 10.211 1 95.69 69 THR B N 1
ATOM 5201 C CA . THR B 1 69 ? 0.657 -19.797 10.922 1 95.69 69 THR B CA 1
ATOM 5202 C C . THR B 1 69 ? 1.729 -19.953 11.992 1 95.69 69 THR B C 1
ATOM 5204 O O . THR B 1 69 ? 2.354 -18.969 12.406 1 95.69 69 THR B O 1
ATOM 5207 N N . ARG B 1 70 ? 1.978 -21.156 12.398 1 93.69 70 ARG B N 1
ATOM 5208 C CA . ARG B 1 70 ? 2.963 -21.422 13.445 1 93.69 70 ARG B CA 1
ATOM 5209 C C . ARG B 1 70 ? 4.367 -21.516 12.859 1 93.69 70 ARG B C 1
ATOM 5211 O O . ARG B 1 70 ? 5.348 -21.156 13.523 1 93.69 70 ARG B O 1
ATOM 5218 N N . ASN B 1 71 ? 4.414 -21.953 11.68 1 92 71 ASN B N 1
ATOM 5219 C CA . ASN B 1 71 ? 5.715 -22.234 11.078 1 92 71 ASN B CA 1
ATOM 5220 C C . ASN B 1 71 ? 6.137 -21.141 10.109 1 92 71 ASN B C 1
ATOM 5222 O O . ASN B 1 71 ? 5.328 -20.297 9.734 1 92 71 ASN B O 1
ATOM 5226 N N . THR B 1 72 ? 7.453 -21.219 9.867 1 90.19 72 THR B N 1
ATOM 5227 C CA . THR B 1 72 ? 8.031 -20.391 8.812 1 90.19 72 THR B CA 1
ATOM 5228 C C . THR B 1 72 ? 8.758 -21.266 7.785 1 90.19 72 THR B C 1
ATOM 5230 O O . THR B 1 72 ? 9.055 -22.438 8.055 1 90.19 72 THR B O 1
ATOM 5233 N N . GLY B 1 73 ? 8.867 -20.812 6.605 1 94.75 73 GLY B N 1
ATOM 5234 C CA . GLY B 1 73 ? 9.508 -21.562 5.539 1 94.75 73 GLY B CA 1
ATOM 5235 C C . GLY B 1 73 ? 8.523 -22.188 4.566 1 94.75 73 GLY B C 1
ATOM 5236 O O . GLY B 1 73 ? 7.41 -22.547 4.945 1 94.75 73 GLY B O 1
ATOM 5237 N N . LEU B 1 74 ? 8.969 -22.469 3.451 1 97.19 74 LEU B N 1
ATOM 5238 C CA . LEU B 1 74 ? 8.102 -22.984 2.4 1 97.19 74 LEU B CA 1
ATOM 5239 C C . LEU B 1 74 ? 7.719 -24.438 2.672 1 97.19 74 LEU B C 1
ATOM 5241 O O . LEU B 1 74 ? 6.539 -24.781 2.646 1 97.19 74 LEU B O 1
ATOM 5245 N N . VAL B 1 75 ? 8.656 -25.234 3.041 1 96.44 75 VAL B N 1
ATOM 5246 C CA . VAL B 1 75 ? 8.422 -26.672 3.217 1 96.44 75 VAL B CA 1
ATOM 5247 C C . VAL B 1 75 ? 7.547 -26.906 4.445 1 96.44 75 VAL B C 1
ATOM 5249 O O . VAL B 1 75 ? 6.648 -27.75 4.422 1 96.44 75 VAL B O 1
ATOM 5252 N N . SER B 1 76 ? 7.75 -26.156 5.453 1 94.44 76 SER B N 1
ATOM 5253 C CA . SER B 1 76 ? 7.027 -26.344 6.707 1 94.44 76 SER B CA 1
ATOM 5254 C C . SER B 1 76 ? 5.621 -25.766 6.629 1 94.44 76 SER B C 1
ATOM 5256 O O . SER B 1 76 ? 4.711 -26.234 7.32 1 94.44 76 SER B O 1
ATOM 5258 N N . SER B 1 77 ? 5.398 -24.781 5.762 1 95.56 77 SER B N 1
ATOM 5259 C CA . SER B 1 77 ? 4.129 -24.062 5.758 1 95.56 77 SER B CA 1
ATOM 5260 C C . SER B 1 77 ? 3.209 -24.562 4.648 1 95.56 77 SER B C 1
ATOM 5262 O O . SER B 1 77 ? 1.985 -24.531 4.793 1 95.56 77 SER B O 1
ATOM 5264 N N . PHE B 1 78 ? 3.826 -25 3.607 1 96.38 78 PHE B N 1
ATOM 5265 C CA . PHE B 1 78 ? 3.016 -25.359 2.447 1 96.38 78 PHE B CA 1
ATOM 5266 C C . PHE B 1 78 ? 3.014 -26.859 2.223 1 96.38 78 PHE B C 1
ATOM 5268 O O . PHE B 1 78 ? 3.625 -27.609 2.99 1 96.38 78 PHE B O 1
ATOM 5275 N N . ASP B 1 79 ? 2.244 -27.203 1.21 1 91.88 79 ASP B N 1
ATOM 5276 C CA . ASP B 1 79 ? 2.152 -28.625 0.851 1 91.88 79 ASP B CA 1
ATOM 5277 C C . ASP B 1 79 ? 3.281 -29.016 -0.098 1 91.88 79 ASP B C 1
ATOM 5279 O O . ASP B 1 79 ? 3.086 -29.062 -1.314 1 91.88 79 ASP B O 1
ATOM 5283 N N . CYS B 1 80 ? 4.453 -29.406 0.502 1 92.38 80 CYS B N 1
ATOM 5284 C CA . CYS B 1 80 ? 5.637 -29.719 -0.295 1 92.38 80 CYS B CA 1
ATOM 5285 C C . CYS B 1 80 ? 5.977 -31.203 -0.215 1 92.38 80 CYS B C 1
ATOM 5287 O O . CYS B 1 80 ? 7.109 -31.609 -0.49 1 92.38 80 CYS B O 1
ATOM 5289 N N . GLY B 1 81 ? 5.039 -31.984 0.158 1 86.12 81 GLY B N 1
ATOM 5290 C CA . GLY B 1 81 ? 5.25 -33.438 0.243 1 86.12 81 GLY B CA 1
ATOM 5291 C C . GLY B 1 81 ? 6.109 -33.844 1.426 1 86.12 81 GLY B C 1
ATOM 5292 O O . GLY B 1 81 ? 6.613 -32.969 2.158 1 86.12 81 GLY B O 1
ATOM 5293 N N . THR B 1 82 ? 6.293 -35.125 1.596 1 86.06 82 THR B N 1
ATOM 5294 C CA . THR B 1 82 ? 7.121 -35.656 2.678 1 86.06 82 THR B CA 1
ATOM 5295 C C . THR B 1 82 ? 8.602 -35.531 2.324 1 86.06 82 THR B C 1
ATOM 5297 O O . THR B 1 82 ? 8.953 -35.312 1.167 1 86.06 82 THR B O 1
ATOM 5300 N N . HIS B 1 83 ? 9.367 -35.688 3.311 1 89.81 83 HIS B N 1
ATOM 5301 C CA . HIS B 1 83 ? 10.805 -35.656 3.082 1 89.81 83 HIS B CA 1
ATOM 5302 C C . HIS B 1 83 ? 11.242 -36.812 2.15 1 89.81 83 HIS B C 1
ATOM 5304 O O . HIS B 1 83 ? 12.109 -36.594 1.298 1 89.81 83 HIS B O 1
ATOM 5310 N N . GLU B 1 84 ? 10.648 -37.938 2.264 1 88.06 84 GLU B N 1
ATOM 5311 C CA . GLU B 1 84 ? 10.969 -39.094 1.435 1 88.06 84 GLU B CA 1
ATOM 5312 C C . GLU B 1 84 ? 10.609 -38.844 -0.028 1 88.06 84 GLU B C 1
ATOM 5314 O O . GLU B 1 84 ? 11.359 -39.25 -0.928 1 88.06 84 GLU B O 1
ATOM 5319 N N . GLN B 1 85 ? 9.516 -38.25 -0.243 1 87.94 85 GLN B N 1
ATOM 5320 C CA . GLN B 1 85 ? 9.102 -37.938 -1.604 1 87.94 85 GLN B CA 1
ATOM 5321 C C . GLN B 1 85 ? 10.086 -36.969 -2.26 1 87.94 85 GLN B C 1
ATOM 5323 O O . GLN B 1 85 ? 10.438 -37.125 -3.43 1 87.94 85 GLN B O 1
ATOM 5328 N N . ARG B 1 86 ? 10.523 -36.031 -1.52 1 92.94 86 ARG B N 1
ATOM 5329 C CA . ARG B 1 86 ? 11.461 -35.031 -2.057 1 92.94 86 ARG B CA 1
ATOM 5330 C C . ARG B 1 86 ? 12.82 -35.688 -2.336 1 92.94 86 ARG B C 1
ATOM 5332 O O . ARG B 1 86 ? 13.5 -35.312 -3.297 1 92.94 86 ARG B O 1
ATOM 5339 N N . GLU B 1 87 ? 13.164 -36.719 -1.54 1 93.81 87 GLU B N 1
ATOM 5340 C CA . GLU B 1 87 ? 14.398 -37.469 -1.785 1 93.81 87 GLU B CA 1
ATOM 5341 C C . GLU B 1 87 ? 14.297 -38.281 -3.062 1 93.81 87 GLU B C 1
ATOM 5343 O O . GLU B 1 87 ? 15.281 -38.438 -3.787 1 93.81 87 GLU B O 1
ATOM 5348 N N . GLN B 1 88 ? 13.164 -38.812 -3.254 1 91.88 88 GLN B N 1
ATOM 5349 C CA . GLN B 1 88 ? 12.953 -39.594 -4.477 1 91.88 88 GLN B CA 1
ATOM 5350 C C . GLN B 1 88 ? 13.078 -38.688 -5.711 1 91.88 88 GLN B C 1
ATOM 5352 O O . GLN B 1 88 ? 13.648 -39.094 -6.727 1 91.88 88 GLN B O 1
ATOM 5357 N N . VAL B 1 89 ? 12.508 -37.5 -5.598 1 94.38 89 VAL B N 1
ATOM 5358 C CA . VAL B 1 89 ? 12.633 -36.562 -6.691 1 94.38 89 VAL B CA 1
ATOM 5359 C C . VAL B 1 89 ? 14.102 -36.188 -6.902 1 94.38 89 VAL B C 1
ATOM 5361 O O . VAL B 1 89 ? 14.578 -36.156 -8.039 1 94.38 89 VAL B O 1
ATOM 5364 N N . ALA B 1 90 ? 14.828 -36 -5.801 1 95.62 90 ALA B N 1
ATOM 5365 C CA . ALA B 1 90 ? 16.25 -35.688 -5.879 1 95.62 90 ALA B CA 1
ATOM 5366 C C . ALA B 1 90 ? 17.031 -36.781 -6.578 1 95.62 90 ALA B C 1
ATOM 5368 O O . ALA B 1 90 ? 17.891 -36.5 -7.418 1 95.62 90 ALA B O 1
ATOM 5369 N N . ALA B 1 91 ? 16.75 -37.969 -6.25 1 94.12 91 ALA B N 1
ATOM 5370 C CA . ALA B 1 91 ? 17.453 -39.094 -6.84 1 94.12 91 ALA B CA 1
ATOM 5371 C C . ALA B 1 91 ? 17.219 -39.156 -8.344 1 94.12 91 ALA B C 1
ATOM 5373 O O . ALA B 1 91 ? 18.141 -39.438 -9.117 1 94.12 91 ALA B O 1
ATOM 5374 N N . ARG B 1 92 ? 16.078 -38.938 -8.688 1 92.44 92 ARG B N 1
ATOM 5375 C CA . ARG B 1 92 ? 15.742 -38.938 -10.109 1 92.44 92 ARG B CA 1
ATOM 5376 C C . ARG B 1 92 ? 16.438 -37.844 -10.859 1 92.44 92 ARG B C 1
ATOM 5378 O O . ARG B 1 92 ? 16.953 -38.031 -11.961 1 92.44 92 ARG B O 1
ATOM 5385 N N . LEU B 1 93 ? 16.391 -36.688 -10.289 1 93.06 93 LEU B N 1
ATOM 5386 C CA . LEU B 1 93 ? 17.016 -35.562 -10.922 1 93.06 93 LEU B CA 1
ATOM 5387 C C . LEU B 1 93 ? 18.516 -35.75 -11.055 1 93.06 93 LEU B C 1
ATOM 5389 O O . LEU B 1 93 ? 19.109 -35.438 -12.078 1 93.06 93 LEU B O 1
ATOM 5393 N N . ASP B 1 94 ? 19.109 -36.344 -10.062 1 91.81 94 ASP B N 1
ATOM 5394 C CA . ASP B 1 94 ? 20.547 -36.625 -10.094 1 91.81 94 ASP B CA 1
ATOM 5395 C C . ASP B 1 94 ? 20.891 -37.625 -11.18 1 91.81 94 ASP B C 1
ATOM 5397 O O . ASP B 1 94 ? 21.922 -37.5 -11.859 1 91.81 94 ASP B O 1
ATOM 5401 N N . GLN B 1 95 ? 20.094 -38.562 -11.312 1 90.56 95 GLN B N 1
ATOM 5402 C CA . GLN B 1 95 ? 20.297 -39.531 -12.367 1 90.56 95 GLN B CA 1
ATOM 5403 C C . GLN B 1 95 ? 20.172 -38.906 -13.75 1 90.56 95 GLN B C 1
ATOM 5405 O O . GLN B 1 95 ? 20.938 -39.219 -14.656 1 90.56 95 GLN B O 1
ATOM 5410 N N . GLN B 1 96 ? 19.219 -38.094 -13.859 1 88 96 GLN B N 1
ATOM 5411 C CA . GLN B 1 96 ? 19.031 -37.375 -15.133 1 88 96 GLN B CA 1
ATOM 5412 C C . GLN B 1 96 ? 20.219 -36.5 -15.469 1 88 96 GLN B C 1
ATOM 5414 O O . GLN B 1 96 ? 20.672 -36.469 -16.625 1 88 96 GLN B O 1
ATOM 5419 N N . ILE B 1 97 ? 20.719 -35.844 -14.523 1 87 97 ILE B N 1
ATOM 5420 C CA . ILE B 1 97 ? 21.844 -34.938 -14.719 1 87 97 ILE B CA 1
ATOM 5421 C C . ILE B 1 97 ? 23.094 -35.75 -15.062 1 87 97 ILE B C 1
ATOM 5423 O O . ILE B 1 97 ? 23.844 -35.375 -15.969 1 87 97 ILE B O 1
ATOM 5427 N N . LEU B 1 98 ? 23.266 -36.844 -14.391 1 85.69 98 LEU B N 1
ATOM 5428 C CA . LEU B 1 98 ? 24.406 -37.688 -14.656 1 85.69 98 LEU B CA 1
ATOM 5429 C C . LEU B 1 98 ? 24.344 -38.281 -16.062 1 85.69 98 LEU B C 1
ATOM 5431 O O . LEU B 1 98 ? 25.359 -38.375 -16.766 1 85.69 98 LEU B O 1
ATOM 5435 N N . SER B 1 99 ? 23.234 -38.656 -16.422 1 85 99 SER B N 1
ATOM 5436 C CA . SER B 1 99 ? 23.047 -39.188 -17.766 1 85 99 SER B CA 1
ATOM 5437 C C . SER B 1 99 ? 23.344 -38.156 -18.844 1 85 99 SER B C 1
ATOM 5439 O O . SER B 1 99 ? 23.938 -38.469 -19.875 1 85 99 SER B O 1
ATOM 5441 N N . ARG B 1 100 ? 22.906 -36.969 -18.578 1 79.31 100 ARG B N 1
ATOM 5442 C CA . ARG B 1 100 ? 23.156 -35.875 -19.516 1 79.31 100 ARG B CA 1
ATOM 5443 C C . ARG B 1 100 ? 24.656 -35.562 -19.609 1 79.31 100 ARG B C 1
ATOM 5445 O O . ARG B 1 100 ? 25.156 -35.281 -20.703 1 79.31 100 ARG B O 1
ATOM 5452 N N . LEU B 1 101 ? 25.281 -35.625 -18.5 1 76.25 101 LEU B N 1
ATOM 5453 C CA . LEU B 1 101 ? 26.719 -35.375 -18.469 1 76.25 101 LEU B CA 1
ATOM 5454 C C . LEU B 1 101 ? 27.484 -36.469 -19.219 1 76.25 101 LEU B C 1
ATOM 5456 O O . LEU B 1 101 ? 28.438 -36.188 -19.938 1 76.25 101 LEU B O 1
ATOM 5460 N N . GLN B 1 102 ? 27.078 -37.656 -19.078 1 75.81 102 GLN B N 1
ATOM 5461 C CA . GLN B 1 102 ? 27.703 -38.781 -19.75 1 75.81 102 GLN B CA 1
ATOM 5462 C C . GLN B 1 102 ? 27.5 -38.719 -21.266 1 75.81 102 GLN B C 1
ATOM 5464 O O . GLN B 1 102 ? 28.406 -39 -22.031 1 75.81 102 GLN B O 1
ATOM 5469 N N . GLN B 1 103 ? 26.359 -38.344 -21.562 1 72.75 103 GLN B N 1
ATOM 5470 C CA . GLN B 1 103 ? 26.062 -38.188 -22.984 1 72.75 103 GLN B CA 1
ATOM 5471 C C . GLN B 1 103 ? 26.922 -37.125 -23.625 1 72.75 103 GLN B C 1
ATOM 5473 O O . GLN B 1 103 ? 27.391 -37.281 -24.75 1 72.75 103 GLN B O 1
ATOM 5478 N N . ARG B 1 104 ? 27.109 -36.062 -22.953 1 70.88 104 ARG B N 1
ATOM 5479 C CA . ARG B 1 104 ? 27.922 -34.969 -23.469 1 70.88 104 ARG B CA 1
ATOM 5480 C C . ARG B 1 104 ? 29.391 -35.375 -23.547 1 70.88 104 ARG B C 1
ATOM 5482 O O . ARG B 1 104 ? 30.078 -35 -24.516 1 70.88 104 ARG B O 1
ATOM 5489 N N . THR B 1 105 ? 29.859 -36.062 -22.5 1 66.69 105 THR B N 1
ATOM 5490 C CA . THR B 1 105 ? 31.25 -36.562 -22.516 1 66.69 105 THR B CA 1
ATOM 5491 C C . THR B 1 105 ? 31.453 -37.562 -23.641 1 66.69 105 THR B C 1
ATOM 5493 O O . THR B 1 105 ? 32.5 -37.562 -24.297 1 66.69 105 THR B O 1
ATOM 5496 N N . SER B 1 106 ? 30.422 -38.344 -23.812 1 62.97 106 SER B N 1
ATOM 5497 C CA . SER B 1 106 ? 30.516 -39.344 -24.875 1 62.97 106 SER B CA 1
ATOM 5498 C C . SER B 1 106 ? 30.516 -38.688 -26.25 1 62.97 106 SER B C 1
ATOM 5500 O O . SER B 1 106 ? 31.25 -39.094 -27.141 1 62.97 106 SER B O 1
ATOM 5502 N N . LEU B 1 107 ? 29.672 -37.656 -26.297 1 55.03 107 LEU B N 1
ATOM 5503 C CA . LEU B 1 107 ? 29.625 -36.969 -27.578 1 55.03 107 LEU B CA 1
ATOM 5504 C C . LEU B 1 107 ? 30.938 -36.25 -27.859 1 55.03 107 LEU B C 1
ATOM 5506 O O . LEU B 1 107 ? 31.375 -36.156 -29 1 55.03 107 LEU B O 1
ATOM 5510 N N . THR B 1 108 ? 31.516 -35.625 -26.844 1 52.5 108 THR B N 1
ATOM 5511 C CA . THR B 1 108 ? 32.812 -35 -27.016 1 52.5 108 THR B CA 1
ATOM 5512 C C . THR B 1 108 ? 33.875 -36.062 -27.312 1 52.5 108 THR B C 1
ATOM 5514 O O . THR B 1 108 ? 34.844 -35.812 -28.062 1 52.5 108 THR B O 1
ATOM 5517 N N . ALA B 1 109 ? 33.75 -37.25 -26.75 1 51.75 109 ALA B N 1
ATOM 5518 C CA . ALA B 1 109 ? 34.719 -38.312 -27 1 51.75 109 ALA B CA 1
ATOM 5519 C C . ALA B 1 109 ? 34.594 -38.844 -28.422 1 51.75 109 ALA B C 1
ATOM 5521 O O . ALA B 1 109 ? 35.562 -39.281 -29.031 1 51.75 109 ALA B O 1
ATOM 5522 N N . PHE B 1 110 ? 33.25 -38.938 -28.844 1 50.28 110 PHE B N 1
ATOM 5523 C CA . PHE B 1 110 ? 33.062 -39.5 -30.172 1 50.28 110 PHE B CA 1
ATOM 5524 C C . PHE B 1 110 ? 33.375 -38.438 -31.234 1 50.28 110 PHE B C 1
ATOM 5526 O O . PHE B 1 110 ? 33.031 -38.625 -32.406 1 50.28 110 PHE B O 1
ATOM 5533 N N . GLY B 1 111 ? 34.219 -37.344 -31.172 1 46.97 111 GLY B N 1
ATOM 5534 C CA . GLY B 1 111 ? 34.781 -36.469 -32.188 1 46.97 111 GLY B CA 1
ATOM 5535 C C . GLY B 1 111 ? 33.781 -35.469 -32.75 1 46.97 111 GLY B C 1
ATOM 5536 O O . GLY B 1 111 ? 34 -34.875 -33.781 1 46.97 111 GLY B O 1
ATOM 5537 N N . MET B 1 112 ? 32.469 -35.5 -32.5 1 41.31 112 MET B N 1
ATOM 5538 C CA . MET B 1 112 ? 31.625 -34.469 -33.125 1 41.31 112 MET B CA 1
ATOM 5539 C C . MET B 1 112 ? 31.969 -33.094 -32.594 1 41.31 112 MET B C 1
ATOM 5541 O O . MET B 1 112 ? 32 -32.844 -31.375 1 41.31 112 MET B O 1
ATOM 5545 N N . ASP B 1 113 ? 32.75 -32.25 -33.406 1 39.03 113 ASP B N 1
ATOM 5546 C CA . ASP B 1 113 ? 33.156 -30.859 -33.312 1 39.03 113 ASP B CA 1
ATOM 5547 C C . ASP B 1 113 ? 32.031 -29.953 -32.844 1 39.03 113 ASP B C 1
ATOM 5549 O O . ASP B 1 113 ? 31.062 -29.734 -33.594 1 39.03 113 ASP B O 1
ATOM 5553 N N . VAL B 1 114 ? 31.406 -30.062 -31.859 1 40.06 114 VAL B N 1
ATOM 5554 C CA . VAL B 1 114 ? 30.531 -28.922 -31.562 1 40.06 114 VAL B CA 1
ATOM 5555 C C . VAL B 1 114 ? 31.312 -27.625 -31.734 1 40.06 114 VAL B C 1
ATOM 5557 O O . VAL B 1 114 ? 32.344 -27.438 -31.109 1 40.06 114 VAL B O 1
ATOM 5560 N N . PRO B 1 115 ? 31.203 -26.891 -32.969 1 34.81 115 PRO B N 1
ATOM 5561 C CA . PRO B 1 115 ? 31.938 -25.656 -33.281 1 34.81 115 PRO B CA 1
ATOM 5562 C C . PRO B 1 115 ? 32.031 -24.734 -32.062 1 34.81 115 PRO B C 1
ATOM 5564 O O . PRO B 1 115 ? 31.016 -24.5 -31.375 1 34.81 115 PRO B O 1
ATOM 5567 N N . SER B 1 116 ? 33.031 -24.766 -31.328 1 34.75 116 SER B N 1
ATOM 5568 C CA . SER B 1 116 ? 33.312 -23.703 -30.375 1 34.75 116 SER B CA 1
ATOM 5569 C C . SER B 1 116 ? 33.125 -22.328 -31 1 34.75 116 SER B C 1
ATOM 5571 O O . SER B 1 116 ? 33.656 -22.047 -32.094 1 34.75 116 SER B O 1
ATOM 5573 N N . PRO B 1 117 ? 32.031 -21.656 -30.891 1 33.78 117 PRO B N 1
ATOM 5574 C CA . PRO B 1 117 ? 32.125 -20.328 -31.5 1 33.78 117 PRO B CA 1
ATOM 5575 C C . PRO B 1 117 ? 33.5 -19.672 -31.266 1 33.78 117 PRO B C 1
ATOM 5577 O O . PRO B 1 117 ? 34.156 -19.969 -30.266 1 33.78 117 PRO B O 1
ATOM 5580 N N . LEU B 1 118 ? 34.188 -19.297 -32.312 1 30.3 118 LEU B N 1
ATOM 5581 C CA . LEU B 1 118 ? 35.375 -18.469 -32.438 1 30.3 118 LEU B CA 1
ATOM 5582 C C . LEU B 1 118 ? 35.344 -17.297 -31.469 1 30.3 118 LEU B C 1
ATOM 5584 O O . LEU B 1 118 ? 34.562 -16.344 -31.656 1 30.3 118 LEU B O 1
ATOM 5588 N N . ILE B 1 119 ? 35.25 -17.438 -30.125 1 32.12 119 ILE B N 1
ATOM 5589 C CA . ILE B 1 119 ? 35.562 -16.234 -29.391 1 32.12 119 ILE B CA 1
ATOM 5590 C C . ILE B 1 119 ? 36.844 -15.602 -29.922 1 32.12 119 ILE B C 1
ATOM 5592 O O . ILE B 1 119 ? 37.875 -16.266 -30.047 1 32.12 119 ILE B O 1
ATOM 5596 N N . PRO B 1 120 ? 36.688 -14.531 -30.688 1 31.05 120 PRO B N 1
ATOM 5597 C CA . PRO B 1 120 ? 37.938 -13.836 -31.094 1 31.05 120 PRO B CA 1
ATOM 5598 C C . PRO B 1 120 ? 38.938 -13.688 -29.953 1 31.05 120 PRO B C 1
ATOM 5600 O O . PRO B 1 120 ? 38.531 -13.562 -28.797 1 31.05 120 PRO B O 1
ATOM 5603 N N . GLU B 1 121 ? 40.219 -14.148 -30.078 1 32.03 121 GLU B N 1
ATOM 5604 C CA . GLU B 1 121 ? 41.438 -14.156 -29.281 1 32.03 121 GLU B CA 1
ATOM 5605 C C . GLU B 1 121 ? 41.656 -12.797 -28.609 1 32.03 121 GLU B C 1
ATOM 5607 O O . GLU B 1 121 ? 42.375 -12.703 -27.625 1 32.03 121 GLU B O 1
ATOM 5612 N N . ASN B 1 122 ? 41.406 -11.656 -29.328 1 30.17 122 ASN B N 1
ATOM 5613 C CA . ASN B 1 122 ? 42.219 -10.492 -28.953 1 30.17 122 ASN B CA 1
ATOM 5614 C C . ASN B 1 122 ? 41.781 -9.906 -27.609 1 30.17 122 ASN B C 1
ATOM 5616 O O . ASN B 1 122 ? 42.344 -8.906 -27.156 1 30.17 122 ASN B O 1
ATOM 5620 N N . ASN B 1 123 ? 40.5 -9.664 -27.359 1 30.86 123 ASN B N 1
ATOM 5621 C CA . ASN B 1 123 ? 40.406 -8.672 -26.297 1 30.86 123 ASN B CA 1
ATOM 5622 C C . ASN B 1 123 ? 40.781 -9.273 -24.938 1 30.86 123 ASN B C 1
ATOM 5624 O O . ASN B 1 123 ? 40.281 -10.336 -24.578 1 30.86 123 ASN B O 1
ATOM 5628 N N . SER B 1 124 ? 41.969 -8.961 -24.266 1 31.88 124 SER B N 1
ATOM 5629 C CA . SER B 1 124 ? 42.75 -9.234 -23.062 1 31.88 124 SER B CA 1
ATOM 5630 C C . SER B 1 124 ? 41.844 -9.375 -21.844 1 31.88 124 SER B C 1
ATOM 5632 O O . SER B 1 124 ? 42.25 -9.953 -20.828 1 31.88 124 SER B O 1
ATOM 5634 N N . ASP B 1 125 ? 40.906 -8.477 -21.625 1 31.94 125 ASP B N 1
ATOM 5635 C CA . ASP B 1 125 ? 40.312 -8.477 -20.281 1 31.94 125 ASP B CA 1
ATOM 5636 C C . ASP B 1 125 ? 39.531 -9.758 -20.031 1 31.94 125 ASP B C 1
ATOM 5638 O O . ASP B 1 125 ? 38.312 -9.711 -19.875 1 31.94 125 ASP B O 1
ATOM 5642 N N . THR B 1 126 ? 39.719 -10.867 -20.812 1 33.53 126 THR B N 1
ATOM 5643 C CA . THR B 1 126 ? 39.125 -12.211 -20.859 1 33.53 126 THR B CA 1
ATOM 5644 C C . THR B 1 126 ? 39.469 -12.984 -19.578 1 33.53 126 THR B C 1
ATOM 5646 O O . THR B 1 126 ? 39.312 -14.203 -19.531 1 33.53 126 THR B O 1
ATOM 5649 N N . SER B 1 127 ? 40.219 -12.383 -18.625 1 34.44 127 SER B N 1
ATOM 5650 C CA . SER B 1 127 ? 40.656 -13.172 -17.484 1 34.44 127 SER B CA 1
ATOM 5651 C C . SER B 1 127 ? 39.438 -13.773 -16.75 1 34.44 127 SER B C 1
ATOM 5653 O O . SER B 1 127 ? 39.594 -14.664 -15.922 1 34.44 127 SER B O 1
ATOM 5655 N N . LEU B 1 128 ? 38.375 -13.07 -16.688 1 35 128 LEU B N 1
ATOM 5656 C CA . LEU B 1 128 ? 37.344 -13.555 -15.773 1 35 128 LEU B CA 1
ATOM 5657 C C . LEU B 1 128 ? 36.75 -14.883 -16.266 1 35 128 LEU B C 1
ATOM 5659 O O . LEU B 1 128 ? 36.156 -15.625 -15.492 1 35 128 LEU B O 1
ATOM 5663 N N . ILE B 1 129 ? 36.719 -15.172 -17.609 1 37.12 129 ILE B N 1
ATOM 5664 C CA . ILE B 1 129 ? 36.125 -16.375 -18.172 1 37.12 129 ILE B CA 1
ATOM 5665 C C . ILE B 1 129 ? 37.125 -17.531 -18.062 1 37.12 129 ILE B C 1
ATOM 5667 O O . ILE B 1 129 ? 36.844 -18.641 -18.547 1 37.12 129 ILE B O 1
ATOM 5671 N N . SER B 1 130 ? 38.344 -17.328 -17.75 1 36.41 130 SER B N 1
ATOM 5672 C CA . SER B 1 130 ? 39.375 -18.375 -17.891 1 36.41 130 SER B CA 1
ATOM 5673 C C . SER B 1 130 ? 39.031 -19.594 -17.062 1 36.41 130 SER B C 1
ATOM 5675 O O . SER B 1 130 ? 39.5 -20.703 -17.344 1 36.41 130 SER B O 1
ATOM 5677 N N . ASP B 1 131 ? 38.625 -19.422 -15.773 1 37.47 131 ASP B N 1
ATOM 5678 C CA . ASP B 1 131 ? 38.594 -20.594 -14.906 1 37.47 131 ASP B CA 1
ATOM 5679 C C . ASP B 1 131 ? 37.312 -21.391 -15.07 1 37.47 131 ASP B C 1
ATOM 5681 O O . ASP B 1 131 ? 36.969 -22.219 -14.227 1 37.47 131 ASP B O 1
ATOM 5685 N N . LEU B 1 132 ? 36.375 -21 -15.883 1 41.78 132 LEU B N 1
ATOM 5686 C CA . LEU B 1 132 ? 35.219 -21.891 -15.992 1 41.78 132 LEU B CA 1
ATOM 5687 C C . LEU B 1 132 ? 35.594 -23.156 -16.766 1 41.78 132 LEU B C 1
ATOM 5689 O O . LEU B 1 132 ? 36.312 -23.094 -17.766 1 41.78 132 LEU B O 1
ATOM 5693 N N . PRO B 1 133 ? 35.531 -24.375 -16.25 1 42.09 133 PRO B N 1
ATOM 5694 C CA . PRO B 1 133 ? 35.844 -25.562 -17.047 1 42.09 133 PRO B CA 1
ATOM 5695 C C . PRO B 1 133 ? 35.25 -25.5 -18.453 1 42.09 133 PRO B C 1
ATOM 5697 O O . PRO B 1 133 ? 34.25 -24.828 -18.672 1 42.09 133 PRO B O 1
ATOM 5700 N N . LEU B 1 134 ? 36.031 -25.75 -19.531 1 43.44 134 LEU B N 1
ATOM 5701 C CA . LEU B 1 134 ? 35.781 -25.797 -20.969 1 43.44 134 LEU B CA 1
ATOM 5702 C C . LEU B 1 134 ? 34.375 -26.328 -21.25 1 43.44 134 LEU B C 1
ATOM 5704 O O . LEU B 1 134 ? 33.719 -25.875 -22.188 1 43.44 134 LEU B O 1
ATOM 5708 N N . ASN B 1 135 ? 33.875 -27.328 -20.469 1 47.12 135 ASN B N 1
ATOM 5709 C CA . ASN B 1 135 ? 32.625 -28.047 -20.719 1 47.12 135 ASN B CA 1
ATOM 5710 C C . ASN B 1 135 ? 31.406 -27.172 -20.453 1 47.12 135 ASN B C 1
ATOM 5712 O O . ASN B 1 135 ? 30.297 -27.516 -20.828 1 47.12 135 ASN B O 1
ATOM 5716 N N . TRP B 1 136 ? 31.531 -26.188 -19.703 1 53.16 136 TRP B N 1
ATOM 5717 C CA . TRP B 1 136 ? 30.453 -25.234 -19.391 1 53.16 136 TRP B CA 1
ATOM 5718 C C . TRP B 1 136 ? 30.047 -24.453 -20.625 1 53.16 136 TRP B C 1
ATOM 5720 O O . TRP B 1 136 ? 28.875 -24.125 -20.812 1 53.16 136 TRP B O 1
ATOM 5730 N N . PHE B 1 137 ? 31.031 -24.312 -21.531 1 52.56 137 PHE B N 1
ATOM 5731 C CA . PHE B 1 137 ? 30.766 -23.406 -22.641 1 52.56 137 PHE B CA 1
ATOM 5732 C C . PHE B 1 137 ? 29.859 -24.062 -23.688 1 52.56 137 PHE B C 1
ATOM 5734 O O . PHE B 1 137 ? 29.188 -23.375 -24.453 1 52.56 137 PHE B O 1
ATOM 5741 N N . ASN B 1 138 ? 29.766 -25.469 -23.531 1 63.91 138 ASN B N 1
ATOM 5742 C CA . ASN B 1 138 ? 28.953 -26.094 -24.578 1 63.91 138 ASN B CA 1
ATOM 5743 C C . ASN B 1 138 ? 27.5 -26.234 -24.156 1 63.91 138 ASN B C 1
ATOM 5745 O O . ASN B 1 138 ? 26.656 -26.656 -24.938 1 63.91 138 ASN B O 1
ATOM 5749 N N . ASP B 1 139 ? 27.25 -25.875 -22.938 1 80.56 139 ASP B N 1
ATOM 5750 C CA . ASP B 1 139 ? 25.859 -25.969 -22.453 1 80.56 139 ASP B CA 1
ATOM 5751 C C . ASP B 1 139 ? 25.109 -24.672 -22.734 1 80.56 139 ASP B C 1
ATOM 5753 O O . ASP B 1 139 ? 25.547 -23.594 -22.375 1 80.56 139 ASP B O 1
ATOM 5757 N N . PRO B 1 140 ? 24.094 -24.812 -23.531 1 84.19 140 PRO B N 1
ATOM 5758 C CA . PRO B 1 140 ? 23.312 -23.609 -23.859 1 84.19 140 PRO B CA 1
ATOM 5759 C C . PRO B 1 140 ? 22.875 -22.828 -22.609 1 84.19 140 PRO B C 1
ATOM 5761 O O . PRO B 1 140 ? 22.656 -21.625 -22.688 1 84.19 140 PRO B O 1
ATOM 5764 N N . LEU B 1 141 ? 22.812 -23.484 -21.484 1 91.5 141 LEU B N 1
ATOM 5765 C CA . LEU B 1 141 ? 22.375 -22.828 -20.25 1 91.5 141 LEU B CA 1
ATOM 5766 C C . LEU B 1 141 ? 23.516 -22.016 -19.656 1 91.5 141 LEU B C 1
ATOM 5768 O O . LEU B 1 141 ? 23.297 -21.234 -18.719 1 91.5 141 LEU B O 1
ATOM 5772 N N . SER B 1 142 ? 24.688 -22.125 -20.188 1 92.25 142 SER B N 1
ATOM 5773 C CA . SER B 1 142 ? 25.812 -21.344 -19.719 1 92.25 142 SER B CA 1
ATOM 5774 C C . SER B 1 142 ? 25.594 -19.844 -19.969 1 92.25 142 SER B C 1
ATOM 5776 O O . SER B 1 142 ? 26.047 -19.016 -19.188 1 92.25 142 SER B O 1
ATOM 5778 N N . LEU B 1 143 ? 24.906 -19.594 -21.047 1 93.88 143 LEU B N 1
ATOM 5779 C CA . LEU B 1 143 ? 24.594 -18.203 -21.328 1 93.88 143 LEU B CA 1
ATOM 5780 C C . LEU B 1 143 ? 23.688 -17.625 -20.25 1 93.88 143 LEU B C 1
ATOM 5782 O O . LEU B 1 143 ? 23.859 -16.484 -19.828 1 93.88 143 LEU B O 1
ATOM 5786 N N . LYS B 1 144 ? 22.734 -18.406 -19.875 1 95.06 144 LYS B N 1
ATOM 5787 C CA . LYS B 1 144 ? 21.812 -17.969 -18.828 1 95.06 144 LYS B CA 1
ATOM 5788 C C . LYS B 1 144 ? 22.547 -17.75 -17.516 1 95.06 144 LYS B C 1
ATOM 5790 O O . LYS B 1 144 ? 22.25 -16.812 -16.766 1 95.06 144 LYS B O 1
ATOM 5795 N N . THR B 1 145 ? 23.438 -18.625 -17.219 1 96.06 145 THR B N 1
ATOM 5796 C CA . THR B 1 145 ? 24.25 -18.5 -16.016 1 96.06 145 THR B CA 1
ATOM 5797 C C . THR B 1 145 ? 25.016 -17.172 -16.031 1 96.06 145 THR B C 1
ATOM 5799 O O . THR B 1 145 ? 25.062 -16.469 -15.023 1 96.06 145 THR B O 1
ATOM 5802 N N . HIS B 1 146 ? 25.547 -16.859 -17.172 1 96.19 146 HIS B N 1
ATOM 5803 C CA . HIS B 1 146 ? 26.312 -15.625 -17.297 1 96.19 146 HIS B CA 1
ATOM 5804 C C . HIS B 1 146 ? 25.422 -14.398 -17.156 1 96.19 146 HIS B C 1
ATOM 5806 O O . HIS B 1 146 ? 25.812 -13.406 -16.547 1 96.19 146 HIS B O 1
ATOM 5812 N N . GLU B 1 147 ? 24.281 -14.492 -17.766 1 96.88 147 GLU B N 1
ATOM 5813 C CA . GLU B 1 147 ? 23.344 -13.383 -17.641 1 96.88 147 GLU B CA 1
ATOM 5814 C C . GLU B 1 147 ? 22.969 -13.125 -16.188 1 96.88 147 GLU B C 1
ATOM 5816 O O . GLU B 1 147 ? 22.938 -11.977 -15.742 1 96.88 147 GLU B O 1
ATOM 5821 N N . ILE B 1 148 ? 22.672 -14.141 -15.422 1 98.12 148 ILE B N 1
ATOM 5822 C CA . ILE B 1 148 ? 22.312 -14.031 -14.016 1 98.12 148 ILE B CA 1
ATOM 5823 C C . ILE B 1 148 ? 23.484 -13.461 -13.219 1 98.12 148 ILE B C 1
ATOM 5825 O O . ILE B 1 148 ? 23.312 -12.57 -12.383 1 98.12 148 ILE B O 1
ATOM 5829 N N . LEU B 1 149 ? 24.672 -13.984 -13.562 1 98 149 LEU B N 1
ATOM 5830 C CA . LEU B 1 149 ? 25.875 -13.523 -12.875 1 98 149 LEU B CA 1
ATOM 5831 C C . LEU B 1 149 ? 26.062 -12.023 -13.078 1 98 149 LEU B C 1
ATOM 5833 O O . LEU B 1 149 ? 26.391 -11.305 -12.133 1 98 149 LEU B O 1
ATOM 5837 N N . LEU B 1 150 ? 25.875 -11.578 -14.289 1 97.44 150 LEU B N 1
ATOM 5838 C CA . LEU B 1 150 ? 26.062 -10.164 -14.594 1 97.44 150 LEU B CA 1
ATOM 5839 C C . LEU B 1 150 ? 25.062 -9.305 -13.82 1 97.44 150 LEU B C 1
ATOM 5841 O O . LEU B 1 150 ? 25.422 -8.234 -13.312 1 97.44 150 LEU B O 1
ATOM 5845 N N . LEU B 1 151 ? 23.875 -9.75 -13.727 1 97.38 151 LEU B N 1
ATOM 5846 C CA . LEU B 1 151 ? 22.844 -9.016 -13.016 1 97.38 151 LEU B CA 1
ATOM 5847 C C . LEU B 1 151 ? 23.125 -8.984 -11.523 1 97.38 151 LEU B C 1
ATOM 5849 O O . LEU B 1 151 ? 22.953 -7.945 -10.875 1 97.38 151 LEU B O 1
ATOM 5853 N N . ILE B 1 152 ? 23.578 -10.086 -10.977 1 97.94 152 ILE B N 1
ATOM 5854 C CA . ILE B 1 152 ? 23.891 -10.156 -9.555 1 97.94 152 ILE B CA 1
ATOM 5855 C C . ILE B 1 152 ? 25.094 -9.258 -9.258 1 97.94 152 ILE B C 1
ATOM 5857 O O . ILE B 1 152 ? 25.094 -8.539 -8.25 1 97.94 152 ILE B O 1
ATOM 5861 N N . LYS B 1 153 ? 26.078 -9.328 -10.125 1 97.62 153 LYS B N 1
ATOM 5862 C CA . LYS B 1 153 ? 27.25 -8.469 -9.953 1 97.62 153 LYS B CA 1
ATOM 5863 C C . LYS B 1 153 ? 26.844 -6.992 -9.945 1 97.62 153 LYS B C 1
ATOM 5865 O O . LYS B 1 153 ? 27.359 -6.211 -9.141 1 97.62 153 LYS B O 1
ATOM 5870 N N . GLU B 1 154 ? 25.938 -6.691 -10.805 1 95.88 154 GLU B N 1
ATOM 5871 C CA . GLU B 1 154 ? 25.484 -5.309 -10.883 1 95.88 154 GLU B CA 1
ATOM 5872 C C . GLU B 1 154 ? 24.844 -4.859 -9.578 1 95.88 154 GLU B C 1
ATOM 5874 O O . GLU B 1 154 ? 25.156 -3.785 -9.055 1 95.88 154 GLU B O 1
ATOM 5879 N N . VAL B 1 155 ? 24 -5.652 -8.961 1 95.88 155 VAL B N 1
ATOM 5880 C CA . VAL B 1 155 ? 23.234 -5.266 -7.773 1 95.88 155 VAL B CA 1
ATOM 5881 C C . VAL B 1 155 ? 24.172 -5.234 -6.559 1 95.88 155 VAL B C 1
ATOM 5883 O O . VAL B 1 155 ? 23.953 -4.469 -5.621 1 95.88 155 VAL B O 1
ATOM 5886 N N . VAL B 1 156 ? 25.188 -6.059 -6.598 1 96.75 156 VAL B N 1
ATOM 5887 C CA . VAL B 1 156 ? 26.109 -6.121 -5.465 1 96.75 156 VAL B CA 1
ATOM 5888 C C . VAL B 1 156 ? 27.078 -4.945 -5.527 1 96.75 156 VAL B C 1
ATOM 5890 O O . VAL B 1 156 ? 27.5 -4.426 -4.488 1 96.75 156 VAL B O 1
ATOM 5893 N N . THR B 1 157 ? 27.406 -4.512 -6.715 1 95.06 157 THR B N 1
ATOM 5894 C CA . THR B 1 157 ? 28.391 -3.461 -6.879 1 95.06 157 THR B CA 1
ATOM 5895 C C . THR B 1 157 ? 27.75 -2.082 -6.793 1 95.06 157 THR B C 1
ATOM 5897 O O . THR B 1 157 ? 28.328 -1.148 -6.238 1 95.06 157 THR B O 1
ATOM 5900 N N . ILE B 1 158 ? 26.609 -1.974 -7.363 1 92.56 158 ILE B N 1
ATOM 5901 C CA . ILE B 1 158 ? 25.906 -0.703 -7.355 1 92.56 158 ILE B CA 1
ATOM 5902 C C . ILE B 1 158 ? 24.75 -0.767 -6.363 1 92.56 158 ILE B C 1
ATOM 5904 O O . ILE B 1 158 ? 23.625 -1.11 -6.734 1 92.56 158 ILE B O 1
ATOM 5908 N N . LYS B 1 159 ? 25.016 -0.494 -5.164 1 89.56 159 LYS B N 1
ATOM 5909 C CA . LYS B 1 159 ? 23.969 -0.563 -4.148 1 89.56 159 LYS B CA 1
ATOM 5910 C C . LYS B 1 159 ? 23.953 0.702 -3.295 1 89.56 159 LYS B C 1
ATOM 5912 O O . LYS B 1 159 ? 24.984 1.141 -2.799 1 89.56 159 LYS B O 1
ATOM 5917 N N . PRO B 1 160 ? 22.797 1.23 -3.236 1 85 160 PRO B N 1
ATOM 5918 C CA . PRO B 1 160 ? 22.672 2.426 -2.4 1 85 160 PRO B CA 1
ATOM 5919 C C . PRO B 1 160 ? 22.875 2.135 -0.917 1 85 160 PRO B C 1
ATOM 5921 O O . PRO B 1 160 ? 22.953 0.969 -0.517 1 85 160 PRO B O 1
ATOM 5924 N N . ARG B 1 161 ? 22.938 3.223 -0.22 1 84.38 161 ARG B N 1
ATOM 5925 C CA . ARG B 1 161 ? 23.031 3.105 1.231 1 84.38 161 ARG B CA 1
ATOM 5926 C C . ARG B 1 161 ? 21.797 2.441 1.812 1 84.38 161 ARG B C 1
ATOM 5928 O O . ARG B 1 161 ? 20.672 2.723 1.38 1 84.38 161 ARG B O 1
ATOM 5935 N N . ASN B 1 162 ? 21.875 1.599 2.752 1 81.25 162 ASN B N 1
ATOM 5936 C CA . ASN B 1 162 ? 20.797 0.897 3.438 1 81.25 162 ASN B CA 1
ATOM 5937 C C . ASN B 1 162 ? 20.109 -0.108 2.518 1 81.25 162 ASN B C 1
ATOM 5939 O O . ASN B 1 162 ? 18.922 -0.375 2.666 1 81.25 162 ASN B O 1
ATOM 5943 N N . SER B 1 163 ? 20.875 -0.496 1.475 1 87.31 163 SER B N 1
ATOM 5944 C CA . SER B 1 163 ? 20.375 -1.561 0.613 1 87.31 163 SER B CA 1
ATOM 5945 C C . SER B 1 163 ? 20.172 -2.857 1.392 1 87.31 163 SER B C 1
ATOM 5947 O O . SER B 1 163 ? 20.875 -3.107 2.375 1 87.31 163 SER B O 1
ATOM 5949 N N . SER B 1 164 ? 19.234 -3.586 0.939 1 89.88 164 SER B N 1
ATOM 5950 C CA . SER B 1 164 ? 19.016 -4.895 1.551 1 89.88 164 SER B CA 1
ATOM 5951 C C . SER B 1 164 ? 20.141 -5.859 1.2 1 89.88 164 SER B C 1
ATOM 5953 O O . SER B 1 164 ? 20.344 -6.867 1.883 1 89.88 164 SER B O 1
ATOM 5955 N N . VAL B 1 165 ? 20.859 -5.57 0.099 1 94.25 165 VAL B N 1
ATOM 5956 C CA . VAL B 1 165 ? 22 -6.383 -0.306 1 94.25 165 VAL B CA 1
ATOM 5957 C C . VAL B 1 165 ? 23.234 -5.988 0.507 1 94.25 165 VAL B C 1
ATOM 5959 O O . VAL B 1 165 ? 23.766 -4.883 0.356 1 94.25 165 VAL B O 1
ATOM 5962 N N . THR B 1 166 ? 23.688 -6.852 1.322 1 92.06 166 THR B N 1
ATOM 5963 C CA . THR B 1 166 ? 24.797 -6.547 2.219 1 92.06 166 THR B CA 1
ATOM 5964 C C . THR B 1 166 ? 26.094 -7.184 1.719 1 92.06 166 THR B C 1
ATOM 5966 O O . THR B 1 166 ? 27.156 -6.992 2.314 1 92.06 166 THR B O 1
ATOM 5969 N N . LEU B 1 167 ? 26.016 -7.898 0.593 1 94.75 167 LEU B N 1
ATOM 5970 C CA . LEU B 1 167 ? 27.172 -8.609 0.053 1 94.75 167 LEU B CA 1
ATOM 5971 C C . LEU B 1 167 ? 28.109 -7.656 -0.668 1 94.75 167 LEU B C 1
ATOM 5973 O O . LEU B 1 167 ? 27.672 -6.633 -1.204 1 94.75 167 LEU B O 1
ATOM 5977 N N . ASP B 1 168 ? 29.438 -7.973 -0.609 1 95.19 168 ASP B N 1
ATOM 5978 C CA . ASP B 1 168 ? 30.453 -7.27 -1.39 1 95.19 168 ASP B CA 1
ATOM 5979 C C . ASP B 1 168 ? 31.062 -8.18 -2.461 1 95.19 168 ASP B C 1
ATOM 5981 O O . ASP B 1 168 ? 31.359 -9.336 -2.193 1 95.19 168 ASP B O 1
ATOM 5985 N N . TRP B 1 169 ? 31.219 -7.598 -3.584 1 95.81 169 TRP B N 1
ATOM 5986 C CA . TRP B 1 169 ? 31.672 -8.414 -4.703 1 95.81 169 TRP B CA 1
ATOM 5987 C C . TRP B 1 169 ? 33.125 -8.836 -4.52 1 95.81 169 TRP B C 1
ATOM 5989 O O . TRP B 1 169 ? 33.969 -8 -4.211 1 95.81 169 TRP B O 1
ATOM 5999 N N . SER B 1 170 ? 33.438 -10.016 -4.52 1 96.88 170 SER B N 1
ATOM 6000 C CA . SER B 1 170 ? 34.75 -10.625 -4.402 1 96.88 170 SER B CA 1
ATOM 6001 C C . SER B 1 170 ? 34.875 -11.836 -5.316 1 96.88 170 SER B C 1
ATOM 6003 O O . SER B 1 170 ? 33.906 -12.289 -5.91 1 96.88 170 SER B O 1
ATOM 6005 N N . THR B 1 171 ? 36.094 -12.281 -5.484 1 96.25 171 THR B N 1
ATOM 6006 C CA . THR B 1 171 ? 36.312 -13.477 -6.297 1 96.25 171 THR B CA 1
ATOM 6007 C C . THR B 1 171 ? 35.625 -14.688 -5.684 1 96.25 171 THR B C 1
ATOM 6009 O O . THR B 1 171 ? 35.125 -15.547 -6.402 1 96.25 171 THR B O 1
ATOM 6012 N N . ALA B 1 172 ? 35.625 -14.695 -4.406 1 96.31 172 ALA B N 1
ATOM 6013 C CA . ALA B 1 172 ? 34.969 -15.797 -3.717 1 96.31 172 ALA B CA 1
ATOM 6014 C C . ALA B 1 172 ? 33.469 -15.773 -3.975 1 96.31 172 ALA B C 1
ATOM 6016 O O . ALA B 1 172 ? 32.844 -16.812 -4.172 1 96.31 172 ALA B O 1
ATOM 6017 N N . LEU B 1 173 ? 32.875 -14.594 -3.98 1 97.06 173 LEU B N 1
ATOM 6018 C CA . LEU B 1 173 ? 31.453 -14.453 -4.23 1 97.06 173 LEU B CA 1
ATOM 6019 C C . LEU B 1 173 ? 31.125 -14.797 -5.676 1 97.06 173 LEU B C 1
ATOM 6021 O O . LEU B 1 173 ? 30.078 -15.391 -5.949 1 97.06 173 LEU B O 1
ATOM 6025 N N . ASN B 1 174 ? 32 -14.344 -6.551 1 96.81 174 ASN B N 1
ATOM 6026 C CA . ASN B 1 174 ? 31.828 -14.703 -7.957 1 96.81 174 ASN B CA 1
ATOM 6027 C C . ASN B 1 174 ? 31.781 -16.219 -8.148 1 96.81 174 ASN B C 1
ATOM 6029 O O . ASN B 1 174 ? 30.906 -16.719 -8.852 1 96.81 174 ASN B O 1
ATOM 6033 N N . ASP B 1 175 ? 32.656 -16.906 -7.516 1 96.12 175 ASP B N 1
ATOM 6034 C CA . ASP B 1 175 ? 32.75 -18.344 -7.645 1 96.12 175 ASP B CA 1
ATOM 6035 C C . ASP B 1 175 ? 31.5 -19.016 -7.035 1 96.12 175 ASP B C 1
ATOM 6037 O O . ASP B 1 175 ? 30.953 -19.969 -7.605 1 96.12 175 ASP B O 1
ATOM 6041 N N . ALA B 1 176 ? 31.109 -18.5 -5.938 1 97.12 176 ALA B N 1
ATOM 6042 C CA . ALA B 1 176 ? 29.922 -19.047 -5.289 1 97.12 176 ALA B CA 1
ATOM 6043 C C . ALA B 1 176 ? 28.688 -18.844 -6.156 1 97.12 176 ALA B C 1
ATOM 6045 O O . ALA B 1 176 ? 27.812 -19.719 -6.227 1 97.12 176 ALA B O 1
ATOM 6046 N N . CYS B 1 177 ? 28.594 -17.703 -6.789 1 97.75 177 CYS B N 1
ATOM 6047 C CA . CYS B 1 177 ? 27.453 -17.391 -7.652 1 97.75 177 CYS B CA 1
ATOM 6048 C C . CYS B 1 177 ? 27.438 -18.297 -8.875 1 97.75 177 CYS B C 1
ATOM 6050 O O . CYS B 1 177 ? 26.391 -18.844 -9.234 1 97.75 177 CYS B O 1
ATOM 6052 N N . VAL B 1 178 ? 28.594 -18.5 -9.477 1 96.25 178 VAL B N 1
ATOM 6053 C CA . VAL B 1 178 ? 28.703 -19.344 -10.664 1 96.25 178 VAL B CA 1
ATOM 6054 C C . VAL B 1 178 ? 28.375 -20.781 -10.305 1 96.25 178 VAL B C 1
ATOM 6056 O O . VAL B 1 178 ? 27.719 -21.484 -11.078 1 96.25 178 VAL B O 1
ATOM 6059 N N . GLN B 1 179 ? 28.781 -21.156 -9.156 1 96 179 GLN B N 1
ATOM 6060 C CA . GLN B 1 179 ? 28.516 -22.516 -8.719 1 96 179 GLN B CA 1
ATOM 6061 C C . GLN B 1 179 ? 27.031 -22.719 -8.445 1 96 179 GLN B C 1
ATOM 6063 O O . GLN B 1 179 ? 26.438 -23.719 -8.883 1 96 179 GLN B O 1
ATOM 6068 N N . PHE B 1 180 ? 26.453 -21.828 -7.75 1 98.12 180 PHE B N 1
ATOM 6069 C CA . PHE B 1 180 ? 25.047 -21.969 -7.379 1 98.12 180 PHE B CA 1
ATOM 6070 C C . PHE B 1 180 ? 24.156 -21.938 -8.617 1 98.12 180 PHE B C 1
ATOM 6072 O O . PHE B 1 180 ? 23.203 -22.719 -8.719 1 98.12 180 PHE B O 1
ATOM 6079 N N . PHE B 1 181 ? 24.453 -21.031 -9.531 1 98 181 PHE B N 1
ATOM 6080 C CA . PHE B 1 181 ? 23.625 -20.891 -10.727 1 98 181 PHE B CA 1
ATOM 6081 C C . PHE B 1 181 ? 24.266 -21.594 -11.914 1 98 181 PHE B C 1
ATOM 6083 O O . PHE B 1 181 ? 24.109 -21.172 -13.055 1 98 181 PHE B O 1
ATOM 6090 N N . SER B 1 182 ? 25.016 -22.609 -11.672 1 95.44 182 SER B N 1
ATOM 6091 C CA . SER B 1 182 ? 25.562 -23.422 -12.758 1 95.44 182 SER B CA 1
ATOM 6092 C C . SER B 1 182 ? 24.453 -24.141 -13.523 1 95.44 182 SER B C 1
ATOM 6094 O O . SER B 1 182 ? 23.359 -24.344 -13 1 95.44 182 SER B O 1
ATOM 6096 N N . PRO B 1 183 ? 24.719 -24.484 -14.758 1 93.25 183 PRO B N 1
ATOM 6097 C CA . PRO B 1 183 ? 23.703 -25.172 -15.562 1 93.25 183 PRO B CA 1
ATOM 6098 C C . PRO B 1 183 ? 23.141 -26.406 -14.875 1 93.25 183 PRO B C 1
ATOM 6100 O O . PRO B 1 183 ? 21.922 -26.625 -14.867 1 93.25 183 PRO B O 1
ATOM 6103 N N . SER B 1 184 ? 23.984 -27.203 -14.273 1 92.44 184 SER B N 1
ATOM 6104 C CA . SER B 1 184 ? 23.531 -28.406 -13.594 1 92.44 184 SER B CA 1
ATOM 6105 C C . SER B 1 184 ? 22.625 -28.078 -12.414 1 92.44 184 SER B C 1
ATOM 6107 O O . SER B 1 184 ? 21.609 -28.734 -12.203 1 92.44 184 SER B O 1
ATOM 6109 N N . ASN B 1 185 ? 23.031 -27.078 -11.656 1 95.56 185 ASN B N 1
ATOM 6110 C CA . ASN B 1 185 ? 22.219 -26.688 -10.508 1 95.56 185 ASN B CA 1
ATOM 6111 C C . ASN B 1 185 ? 20.906 -26.062 -10.945 1 95.56 185 ASN B C 1
ATOM 6113 O O . ASN B 1 185 ? 19.875 -26.266 -10.297 1 95.56 185 ASN B O 1
ATOM 6117 N N . ILE B 1 186 ? 20.922 -25.266 -11.992 1 96.69 186 ILE B N 1
ATOM 6118 C CA . ILE B 1 186 ? 19.688 -24.688 -12.508 1 96.69 186 ILE B CA 1
ATOM 6119 C C . ILE B 1 186 ? 18.719 -25.812 -12.875 1 96.69 186 ILE B C 1
ATOM 6121 O O . ILE B 1 186 ? 17.547 -25.766 -12.5 1 96.69 186 ILE B O 1
ATOM 6125 N N . ILE B 1 187 ? 19.203 -26.812 -13.531 1 95.44 187 ILE B N 1
ATOM 6126 C CA . ILE B 1 187 ? 18.359 -27.922 -13.945 1 95.44 187 ILE B CA 1
ATOM 6127 C C . ILE B 1 187 ? 17.828 -28.641 -12.711 1 95.44 187 ILE B C 1
ATOM 6129 O O . ILE B 1 187 ? 16.641 -28.969 -12.641 1 95.44 187 ILE B O 1
ATOM 6133 N N . ARG B 1 188 ? 18.719 -28.859 -11.82 1 96.5 188 ARG B N 1
ATOM 6134 C CA . ARG B 1 188 ? 18.359 -29.562 -10.594 1 96.5 188 ARG B CA 1
ATOM 6135 C C . ARG B 1 188 ? 17.297 -28.797 -9.82 1 96.5 188 ARG B C 1
ATOM 6137 O O . ARG B 1 188 ? 16.25 -29.359 -9.461 1 96.5 188 ARG B O 1
ATOM 6144 N N . PHE B 1 189 ? 17.531 -27.547 -9.562 1 98.19 189 PHE B N 1
ATOM 6145 C CA . PHE B 1 189 ? 16.609 -26.734 -8.766 1 98.19 189 PHE B CA 1
ATOM 6146 C C . PHE B 1 189 ? 15.32 -26.469 -9.523 1 98.19 189 PHE B C 1
ATOM 6148 O O . PHE B 1 189 ? 14.242 -26.391 -8.914 1 98.19 189 PHE B O 1
ATOM 6155 N N . MET B 1 190 ? 15.359 -26.312 -10.82 1 97.38 190 MET B N 1
ATOM 6156 C CA . MET B 1 190 ? 14.133 -26.219 -11.617 1 97.38 190 MET B CA 1
ATOM 6157 C C . MET B 1 190 ? 13.312 -27.5 -11.5 1 97.38 190 MET B C 1
ATOM 6159 O O . MET B 1 190 ? 12.078 -27.453 -11.5 1 97.38 190 MET B O 1
ATOM 6163 N N . GLY B 1 191 ? 14.031 -28.609 -11.453 1 96.81 191 GLY B N 1
ATOM 6164 C CA . GLY B 1 191 ? 13.336 -29.859 -11.227 1 96.81 191 GLY B CA 1
ATOM 6165 C C . GLY B 1 191 ? 12.531 -29.875 -9.938 1 96.81 191 GLY B C 1
ATOM 6166 O O . GLY B 1 191 ? 11.375 -30.297 -9.922 1 96.81 191 GLY B O 1
ATOM 6167 N N . PHE B 1 192 ? 13.164 -29.375 -8.859 1 97.75 192 PHE B N 1
ATOM 6168 C CA . PHE B 1 192 ? 12.469 -29.266 -7.582 1 97.75 192 PHE B CA 1
ATOM 6169 C C . PHE B 1 192 ? 11.305 -28.297 -7.676 1 97.75 192 PHE B C 1
ATOM 6171 O O . PHE B 1 192 ? 10.234 -28.531 -7.113 1 97.75 192 PHE B O 1
ATOM 6178 N N . TYR B 1 193 ? 11.523 -27.203 -8.359 1 98.19 193 TYR B N 1
ATOM 6179 C CA . TYR B 1 193 ? 10.469 -26.219 -8.539 1 98.19 193 TYR B CA 1
ATOM 6180 C C . TYR B 1 193 ? 9.234 -26.859 -9.172 1 98.19 193 TYR B C 1
ATOM 6182 O O . TYR B 1 193 ? 8.117 -26.688 -8.672 1 98.19 193 TYR B O 1
ATOM 6190 N N . TRP B 1 194 ? 9.398 -27.562 -10.203 1 96.94 194 TRP B N 1
ATOM 6191 C CA . TRP B 1 194 ? 8.281 -28.156 -10.945 1 96.94 194 TRP B CA 1
ATOM 6192 C C . TRP B 1 194 ? 7.613 -29.266 -10.133 1 96.94 194 TRP B C 1
ATOM 6194 O O . TRP B 1 194 ? 6.391 -29.281 -9.992 1 96.94 194 TRP B O 1
ATOM 6204 N N . ALA B 1 195 ? 8.383 -30.109 -9.539 1 95 195 ALA B N 1
ATOM 6205 C CA . ALA B 1 195 ? 7.84 -31.297 -8.906 1 95 195 ALA B CA 1
ATOM 6206 C C . ALA B 1 195 ? 7.223 -30.969 -7.551 1 95 195 ALA B C 1
ATOM 6208 O O . ALA B 1 195 ? 6.207 -31.562 -7.168 1 95 195 ALA B O 1
ATOM 6209 N N . ILE B 1 196 ? 7.84 -30.031 -6.883 1 95.56 196 ILE B N 1
ATOM 6210 C CA . ILE B 1 196 ? 7.473 -29.859 -5.48 1 95.56 196 ILE B CA 1
ATOM 6211 C C . ILE B 1 196 ? 6.699 -28.562 -5.305 1 95.56 196 ILE B C 1
ATOM 6213 O O . ILE B 1 196 ? 5.621 -28.547 -4.703 1 95.56 196 ILE B O 1
ATOM 6217 N N . TRP B 1 197 ? 7.145 -27.469 -5.863 1 97.69 197 TRP B N 1
ATOM 6218 C CA . TRP B 1 197 ? 6.59 -26.172 -5.516 1 97.69 197 TRP B CA 1
ATOM 6219 C C . TRP B 1 197 ? 5.453 -25.781 -6.461 1 97.69 197 TRP B C 1
ATOM 6221 O O . TRP B 1 197 ? 4.445 -25.219 -6.035 1 97.69 197 TRP B O 1
ATOM 6231 N N . HIS B 1 198 ? 5.512 -26.031 -7.715 1 97 198 HIS B N 1
ATOM 6232 C CA . HIS B 1 198 ? 4.609 -25.578 -8.766 1 97 198 HIS B CA 1
ATOM 6233 C C . HIS B 1 198 ? 3.154 -25.875 -8.406 1 97 198 HIS B C 1
ATOM 6235 O O . HIS B 1 198 ? 2.277 -25.031 -8.617 1 97 198 HIS B O 1
ATOM 6241 N N . PRO B 1 199 ? 2.838 -27 -7.824 1 94.62 199 PRO B N 1
ATOM 6242 C CA . PRO B 1 199 ? 1.438 -27.266 -7.484 1 94.62 199 PRO B CA 1
ATOM 6243 C C . PRO B 1 199 ? 0.87 -26.266 -6.48 1 94.62 199 PRO B C 1
ATOM 6245 O O . PRO B 1 199 ? -0.338 -26.016 -6.469 1 94.62 199 PRO B O 1
ATOM 6248 N N . ASN B 1 200 ? 1.718 -25.719 -5.645 1 96.81 200 ASN B N 1
ATOM 6249 C CA . ASN B 1 200 ? 1.259 -24.781 -4.633 1 96.81 200 ASN B CA 1
ATOM 6250 C C . ASN B 1 200 ? 0.88 -23.438 -5.25 1 96.81 200 ASN B C 1
ATOM 6252 O O . ASN B 1 200 ? -0.11 -22.828 -4.852 1 96.81 200 ASN B O 1
ATOM 6256 N N . VAL B 1 201 ? 1.664 -22.984 -6.156 1 98.06 201 VAL B N 1
ATOM 6257 C CA . VAL B 1 201 ? 1.426 -21.766 -6.898 1 98.06 201 VAL B CA 1
ATOM 6258 C C . VAL B 1 201 ? 1.658 -22 -8.391 1 98.06 201 VAL B C 1
ATOM 6260 O O . VAL B 1 201 ? 2.787 -21.891 -8.875 1 98.06 201 VAL B O 1
ATOM 6263 N N . ASN B 1 202 ? 0.632 -22.219 -9.133 1 96.88 202 ASN B N 1
ATOM 6264 C CA . ASN B 1 202 ? 0.757 -22.719 -10.5 1 96.88 202 ASN B CA 1
ATOM 6265 C C . ASN B 1 202 ? 0.361 -21.672 -11.523 1 96.88 202 ASN B C 1
ATOM 6267 O O . ASN B 1 202 ? -0.602 -21.844 -12.266 1 96.88 202 ASN B O 1
ATOM 6271 N N . PHE B 1 203 ? 1.179 -20.625 -11.688 1 98.06 203 PHE B N 1
ATOM 6272 C CA . PHE B 1 203 ? 0.857 -19.609 -12.68 1 98.06 203 PHE B CA 1
ATOM 6273 C C . PHE B 1 203 ? 1.841 -19.656 -13.844 1 98.06 203 PHE B C 1
ATOM 6275 O O . PHE B 1 203 ? 1.679 -18.938 -14.828 1 98.06 203 PHE B O 1
ATOM 6282 N N . VAL B 1 204 ? 2.893 -20.516 -13.773 1 98.19 204 VAL B N 1
ATOM 6283 C CA . VAL B 1 204 ? 3.785 -20.75 -14.906 1 98.19 204 VAL B CA 1
ATOM 6284 C C . VAL B 1 204 ? 3.35 -22 -15.656 1 98.19 204 VAL B C 1
ATOM 6286 O O . VAL B 1 204 ? 3.152 -23.062 -15.055 1 98.19 204 VAL B O 1
ATOM 6289 N N . HIS B 1 205 ? 3.148 -21.859 -16.938 1 97.88 205 HIS B N 1
ATOM 6290 C CA . HIS B 1 205 ? 2.715 -22.984 -17.75 1 97.88 205 HIS B CA 1
ATOM 6291 C C . HIS B 1 205 ? 3.885 -23.906 -18.078 1 97.88 205 HIS B C 1
ATOM 6293 O O . HIS B 1 205 ? 4.648 -23.625 -19.016 1 97.88 205 HIS B O 1
ATOM 6299 N N . ARG B 1 206 ? 3.975 -25.047 -17.438 1 96.94 206 ARG B N 1
ATOM 6300 C CA . ARG B 1 206 ? 5.121 -25.953 -17.516 1 96.94 206 ARG B CA 1
ATOM 6301 C C . ARG B 1 206 ? 5.293 -26.5 -18.922 1 96.94 206 ARG B C 1
ATOM 6303 O O . ARG B 1 206 ? 6.395 -26.484 -19.469 1 96.94 206 ARG B O 1
ATOM 6310 N N . PRO B 1 207 ? 4.215 -26.859 -19.609 1 95.5 207 PRO B N 1
ATOM 6311 C CA . PRO B 1 207 ? 4.406 -27.5 -20.922 1 95.5 207 PRO B CA 1
ATOM 6312 C C . PRO B 1 207 ? 4.988 -26.531 -21.953 1 95.5 207 PRO B C 1
ATOM 6314 O O . PRO B 1 207 ? 5.668 -26.969 -22.891 1 95.5 207 PRO B O 1
ATOM 6317 N N . SER B 1 208 ? 4.707 -25.25 -21.797 1 94.69 208 SER B N 1
ATOM 6318 C CA . SER B 1 208 ? 5.18 -24.312 -22.812 1 94.69 208 SER B CA 1
ATOM 6319 C C . SER B 1 208 ? 6.375 -23.516 -22.297 1 94.69 208 SER B C 1
ATOM 6321 O O . SER B 1 208 ? 6.84 -22.578 -22.969 1 94.69 208 SER B O 1
ATOM 6323 N N . PHE B 1 209 ? 6.902 -23.859 -21.109 1 96.44 209 PHE B N 1
ATOM 6324 C CA . PHE B 1 209 ? 8.016 -23.109 -20.531 1 96.44 209 PHE B CA 1
ATOM 6325 C C . PHE B 1 209 ? 9.328 -23.469 -21.219 1 96.44 209 PHE B C 1
ATOM 6327 O O . PHE B 1 209 ? 9.688 -24.641 -21.297 1 96.44 209 PHE B O 1
ATOM 6334 N N . ASP B 1 210 ? 9.969 -22.484 -21.75 1 95.12 210 ASP B N 1
ATOM 6335 C CA . ASP B 1 210 ? 11.273 -22.656 -22.391 1 95.12 210 ASP B CA 1
ATOM 6336 C C . ASP B 1 210 ? 12.383 -22.062 -21.531 1 95.12 210 ASP B C 1
ATOM 6338 O O . ASP B 1 210 ? 12.555 -20.844 -21.469 1 95.12 210 ASP B O 1
ATOM 6342 N N . ILE B 1 211 ? 13.188 -22.906 -20.984 1 95.31 211 ILE B N 1
ATOM 6343 C CA . ILE B 1 211 ? 14.227 -22.516 -20.031 1 95.31 211 ILE B CA 1
ATOM 6344 C C . ILE B 1 211 ? 15.266 -21.656 -20.734 1 95.31 211 ILE B C 1
ATOM 6346 O O . ILE B 1 211 ? 15.844 -20.75 -20.141 1 95.31 211 ILE B O 1
ATOM 6350 N N . LEU B 1 212 ? 15.516 -21.891 -22 1 94.56 212 LEU B N 1
ATOM 6351 C CA . LEU B 1 212 ? 16.547 -21.172 -22.75 1 94.56 212 LEU B CA 1
ATOM 6352 C C . LEU B 1 212 ? 16.047 -19.781 -23.172 1 94.56 212 LEU B C 1
ATOM 6354 O O . LEU B 1 212 ? 16.828 -18.844 -23.297 1 94.56 212 LEU B O 1
ATOM 6358 N N . ALA B 1 213 ? 14.734 -19.703 -23.312 1 94.5 213 ALA B N 1
ATOM 6359 C CA . ALA B 1 213 ? 14.164 -18.422 -23.75 1 94.5 213 ALA B CA 1
ATOM 6360 C C . ALA B 1 213 ? 13.68 -17.594 -22.562 1 94.5 213 ALA B C 1
ATOM 6362 O O . ALA B 1 213 ? 13.406 -16.406 -22.703 1 94.5 213 ALA B O 1
ATOM 6363 N N . ALA B 1 214 ? 13.695 -18.203 -21.391 1 96.75 214 ALA B N 1
ATOM 6364 C CA . ALA B 1 214 ? 13.156 -17.547 -20.203 1 96.75 214 ALA B CA 1
ATOM 6365 C C . ALA B 1 214 ? 14.039 -16.375 -19.766 1 96.75 214 ALA B C 1
ATOM 6367 O O . ALA B 1 214 ? 15.258 -16.406 -19.969 1 96.75 214 ALA B O 1
ATOM 6368 N N . LYS B 1 215 ? 13.414 -15.352 -19.234 1 96.81 215 LYS B N 1
ATOM 6369 C CA . LYS B 1 215 ? 14.188 -14.242 -18.688 1 96.81 215 LYS B CA 1
ATOM 6370 C C . LYS B 1 215 ? 15.086 -14.719 -17.547 1 96.81 215 LYS B C 1
ATOM 6372 O O . LYS B 1 215 ? 14.688 -15.555 -16.75 1 96.81 215 LYS B O 1
ATOM 6377 N N . PRO B 1 216 ? 16.266 -14.148 -17.484 1 97.62 216 PRO B N 1
ATOM 6378 C CA . PRO B 1 216 ? 17.172 -14.562 -16.406 1 97.62 216 PRO B CA 1
ATOM 6379 C C . PRO B 1 216 ? 16.594 -14.305 -15.016 1 97.62 216 PRO B C 1
ATOM 6381 O O . PRO B 1 216 ? 16.875 -15.07 -14.086 1 97.62 216 PRO B O 1
ATOM 6384 N N . THR B 1 217 ? 15.812 -13.297 -14.859 1 98.19 217 THR B N 1
ATOM 6385 C CA . THR B 1 217 ? 15.25 -12.953 -13.562 1 98.19 217 THR B CA 1
ATOM 6386 C C . THR B 1 217 ? 14.273 -14.023 -13.094 1 98.19 217 THR B C 1
ATOM 6388 O O . THR B 1 217 ? 14.305 -14.43 -11.93 1 98.19 217 THR B O 1
ATOM 6391 N N . VAL B 1 218 ? 13.422 -14.492 -13.984 1 98.56 218 VAL B N 1
ATOM 6392 C CA . VAL B 1 218 ? 12.445 -15.508 -13.586 1 98.56 218 VAL B CA 1
ATOM 6393 C C . VAL B 1 218 ? 13.164 -16.844 -13.344 1 98.56 218 VAL B C 1
ATOM 6395 O O . VAL B 1 218 ? 12.82 -17.562 -12.406 1 98.56 218 VAL B O 1
ATOM 6398 N N . LEU B 1 219 ? 14.164 -17.109 -14.148 1 98.44 219 LEU B N 1
ATOM 6399 C CA . LEU B 1 219 ? 14.938 -18.328 -13.961 1 98.44 219 LEU B CA 1
ATOM 6400 C C . LEU B 1 219 ? 15.641 -18.328 -12.609 1 98.44 219 LEU B C 1
ATOM 6402 O O . LEU B 1 219 ? 15.641 -19.328 -11.906 1 98.44 219 LEU B O 1
ATOM 6406 N N . ALA B 1 220 ? 16.219 -17.188 -12.281 1 98.81 220 ALA B N 1
ATOM 6407 C CA . ALA B 1 220 ? 16.906 -17.078 -10.992 1 98.81 220 ALA B CA 1
ATOM 6408 C C . ALA B 1 220 ? 15.93 -17.25 -9.836 1 98.81 220 ALA B C 1
ATOM 6410 O O . ALA B 1 220 ? 16.219 -17.969 -8.875 1 98.81 220 ALA B O 1
ATOM 6411 N N . ALA B 1 221 ? 14.773 -16.641 -9.922 1 98.88 221 ALA B N 1
ATOM 6412 C CA . ALA B 1 221 ? 13.766 -16.719 -8.867 1 98.88 221 ALA B CA 1
ATOM 6413 C C . ALA B 1 221 ? 13.258 -18.141 -8.695 1 98.88 221 ALA B C 1
ATOM 6415 O O . ALA B 1 221 ? 13.148 -18.641 -7.578 1 98.88 221 ALA B O 1
ATOM 6416 N N . MET B 1 222 ? 12.93 -18.797 -9.805 1 98.75 222 MET B N 1
ATOM 6417 C CA . MET B 1 222 ? 12.453 -20.172 -9.766 1 98.75 222 MET B CA 1
ATOM 6418 C C . MET B 1 222 ? 13.523 -21.094 -9.195 1 98.75 222 MET B C 1
ATOM 6420 O O . MET B 1 222 ? 13.219 -22.016 -8.438 1 98.75 222 MET B O 1
ATOM 6424 N N . THR B 1 223 ? 14.789 -20.828 -9.57 1 98.75 223 THR B N 1
ATOM 6425 C CA . THR B 1 223 ? 15.914 -21.625 -9.07 1 98.75 223 THR B CA 1
ATOM 6426 C C . THR B 1 223 ? 16.031 -21.5 -7.551 1 98.75 223 THR B C 1
ATOM 6428 O O . THR B 1 223 ? 16.25 -22.5 -6.859 1 98.75 223 THR B O 1
ATOM 6431 N N . LEU B 1 224 ? 15.797 -20.312 -7.062 1 98.88 224 LEU B N 1
ATOM 6432 C CA . LEU B 1 224 ? 15.883 -20.094 -5.621 1 98.88 224 LEU B CA 1
ATOM 6433 C C . LEU B 1 224 ? 14.781 -20.859 -4.887 1 98.88 224 LEU B C 1
ATOM 6435 O O . LEU B 1 224 ? 15.039 -21.5 -3.871 1 98.88 224 LEU B O 1
ATOM 6439 N N . ILE B 1 225 ? 13.586 -20.828 -5.371 1 98.75 225 ILE B N 1
ATOM 6440 C CA . ILE B 1 225 ? 12.492 -21.562 -4.738 1 98.75 225 ILE B CA 1
ATOM 6441 C C . ILE B 1 225 ? 12.781 -23.047 -4.789 1 98.75 225 ILE B C 1
ATOM 6443 O O . ILE B 1 225 ? 12.555 -23.766 -3.809 1 98.75 225 ILE B O 1
ATOM 6447 N N . GLY B 1 226 ? 13.273 -23.484 -5.941 1 98.62 226 GLY B N 1
ATOM 6448 C CA . GLY B 1 226 ? 13.648 -24.891 -6.055 1 98.62 226 GLY B CA 1
ATOM 6449 C C . GLY B 1 226 ? 14.672 -25.312 -5.02 1 98.62 226 GLY B C 1
ATOM 6450 O O . GLY B 1 226 ? 14.555 -26.391 -4.43 1 98.62 226 GLY B O 1
ATOM 6451 N N . ALA B 1 227 ? 15.633 -24.453 -4.816 1 98.69 227 ALA B N 1
ATOM 6452 C CA . ALA B 1 227 ? 16.672 -24.75 -3.828 1 98.69 227 ALA B CA 1
ATOM 6453 C C . ALA B 1 227 ? 16.094 -24.75 -2.416 1 98.69 227 ALA B C 1
ATOM 6455 O O . ALA B 1 227 ? 16.531 -25.531 -1.564 1 98.69 227 ALA B O 1
ATOM 6456 N N . CYS B 1 228 ? 15.125 -23.969 -2.135 1 98.38 228 CYS B N 1
ATOM 6457 C CA . CYS B 1 228 ? 14.523 -23.859 -0.813 1 98.38 228 CYS B CA 1
ATOM 6458 C C . CYS B 1 228 ? 13.758 -25.141 -0.468 1 98.38 228 CYS B C 1
ATOM 6460 O O . CYS B 1 228 ? 13.664 -25.516 0.702 1 98.38 228 CYS B O 1
ATOM 6462 N N . VAL B 1 229 ? 13.211 -25.781 -1.497 1 97.88 229 VAL B N 1
ATOM 6463 C CA . VAL B 1 229 ? 12.367 -26.938 -1.203 1 97.88 229 VAL B CA 1
ATOM 6464 C C . VAL B 1 229 ? 13.164 -28.219 -1.395 1 97.88 229 VAL B C 1
ATOM 6466 O O . VAL B 1 229 ? 12.625 -29.312 -1.246 1 97.88 229 VAL B O 1
ATOM 6469 N N . SER B 1 230 ? 14.453 -28.078 -1.723 1 97.62 230 SER B N 1
ATOM 6470 C CA . SER B 1 230 ? 15.344 -29.219 -1.815 1 97.62 230 SER B CA 1
ATOM 6471 C C . SER B 1 230 ? 15.453 -29.953 -0.479 1 97.62 230 SER B C 1
ATOM 6473 O O . SER B 1 230 ? 15.445 -29.312 0.579 1 97.62 230 SER B O 1
ATOM 6475 N N . PRO B 1 231 ? 15.5 -31.266 -0.514 1 96.44 231 PRO B N 1
ATOM 6476 C CA . PRO B 1 231 ? 15.672 -32 0.741 1 96.44 231 PRO B CA 1
ATOM 6477 C C . PRO B 1 231 ? 17.078 -31.859 1.322 1 96.44 231 PRO B C 1
ATOM 6479 O O . PRO B 1 231 ? 17.312 -32.219 2.484 1 96.44 231 PRO B O 1
ATOM 6482 N N . ASP B 1 232 ? 18.016 -31.375 0.534 1 95.56 232 ASP B N 1
ATOM 6483 C CA . ASP B 1 232 ? 19.391 -31.188 0.977 1 95.56 232 ASP B CA 1
ATOM 6484 C C . ASP B 1 232 ? 19.562 -29.844 1.667 1 95.56 232 ASP B C 1
ATOM 6486 O O . ASP B 1 232 ? 19.531 -28.797 1.016 1 95.56 232 ASP B O 1
ATOM 6490 N N . MET B 1 233 ? 19.969 -29.828 2.848 1 93.38 233 MET B N 1
ATOM 6491 C CA . MET B 1 233 ? 20.031 -28.641 3.689 1 93.38 233 MET B CA 1
ATOM 6492 C C . MET B 1 233 ? 21.047 -27.641 3.131 1 93.38 233 MET B C 1
ATOM 6494 O O . MET B 1 233 ? 20.797 -26.422 3.152 1 93.38 233 MET B O 1
ATOM 6498 N N . PRO B 1 234 ? 22.141 -28.078 2.629 1 95.44 234 PRO B N 1
ATOM 6499 C CA . PRO B 1 234 ? 23.078 -27.094 2.08 1 95.44 234 PRO B CA 1
ATOM 6500 C C . PRO B 1 234 ? 22.484 -26.281 0.939 1 95.44 234 PRO B C 1
ATOM 6502 O O . PRO B 1 234 ? 22.844 -25.109 0.772 1 95.44 234 PRO B O 1
ATOM 6505 N N . ASP B 1 235 ? 21.625 -26.938 0.18 1 96.94 235 ASP B N 1
ATOM 6506 C CA . ASP B 1 235 ? 20.953 -26.203 -0.897 1 96.94 235 ASP B CA 1
ATOM 6507 C C . ASP B 1 235 ? 20.141 -25.031 -0.349 1 96.94 235 ASP B C 1
ATOM 6509 O O . ASP B 1 235 ? 20.156 -23.938 -0.925 1 96.94 235 ASP B O 1
ATOM 6513 N N . ASN B 1 236 ? 19.484 -25.281 0.763 1 96.88 236 ASN B N 1
ATOM 6514 C CA . ASN B 1 236 ? 18.641 -24.266 1.385 1 96.88 236 ASN B CA 1
ATOM 6515 C C . ASN B 1 236 ? 19.484 -23.094 1.894 1 96.88 236 ASN B C 1
ATOM 6517 O O . ASN B 1 236 ? 19.109 -21.938 1.695 1 96.88 236 ASN B O 1
ATOM 6521 N N . GLU B 1 237 ? 20.562 -23.375 2.475 1 96.12 237 GLU B N 1
ATOM 6522 C CA . GLU B 1 237 ? 21.438 -22.359 3.043 1 96.12 237 GLU B CA 1
ATOM 6523 C C . GLU B 1 237 ? 22.078 -21.516 1.946 1 96.12 237 GLU B C 1
ATOM 6525 O O . GLU B 1 237 ? 22.172 -20.297 2.066 1 96.12 237 GLU B O 1
ATOM 6530 N N . ASP B 1 238 ? 22.5 -22.219 0.941 1 96.81 238 ASP B N 1
ATOM 6531 C CA . ASP B 1 238 ? 23.109 -21.516 -0.178 1 96.81 238 ASP B CA 1
ATOM 6532 C C . ASP B 1 238 ? 22.109 -20.562 -0.841 1 96.81 238 ASP B C 1
ATOM 6534 O O . ASP B 1 238 ? 22.484 -19.469 -1.275 1 96.81 238 ASP B O 1
ATOM 6538 N N . ALA B 1 239 ? 20.922 -21.031 -0.951 1 98.12 239 ALA B N 1
ATOM 6539 C CA . ALA B 1 239 ? 19.891 -20.203 -1.579 1 98.12 239 ALA B CA 1
ATOM 6540 C C . ALA B 1 239 ? 19.719 -18.875 -0.836 1 98.12 239 ALA B C 1
ATOM 6542 O O . ALA B 1 239 ? 19.531 -17.828 -1.459 1 98.12 239 ALA B O 1
ATOM 6543 N N . ARG B 1 240 ? 19.781 -18.891 0.477 1 97.12 240 ARG B N 1
ATOM 6544 C CA . ARG B 1 240 ? 19.547 -17.719 1.318 1 97.12 240 ARG B CA 1
ATOM 6545 C C . ARG B 1 240 ? 20.547 -16.609 1.018 1 97.12 240 ARG B C 1
ATOM 6547 O O . ARG B 1 240 ? 20.219 -15.422 1.131 1 97.12 240 ARG B O 1
ATOM 6554 N N . THR B 1 241 ? 21.656 -17 0.549 1 97 241 THR B N 1
ATOM 6555 C CA . THR B 1 241 ? 22.703 -16.031 0.242 1 97 241 THR B CA 1
ATOM 6556 C C . THR B 1 241 ? 22.266 -15.086 -0.873 1 97 241 THR B C 1
ATOM 6558 O O . THR B 1 241 ? 22.672 -13.922 -0.901 1 97 241 THR B O 1
ATOM 6561 N N . TRP B 1 242 ? 21.406 -15.594 -1.721 1 98.31 242 TRP B N 1
ATOM 6562 C CA . TRP B 1 242 ? 21.141 -14.859 -2.957 1 98.31 242 TRP B CA 1
ATOM 6563 C C . TRP B 1 242 ? 19.766 -14.203 -2.912 1 98.31 242 TRP B C 1
ATOM 6565 O O . TRP B 1 242 ? 19.375 -13.516 -3.857 1 98.31 242 TRP B O 1
ATOM 6575 N N . PHE B 1 243 ? 18.984 -14.336 -1.793 1 98.44 243 PHE B N 1
ATOM 6576 C CA . PHE B 1 243 ? 17.609 -13.859 -1.693 1 98.44 243 PHE B CA 1
ATOM 6577 C C . PHE B 1 243 ? 17.516 -12.375 -2.033 1 98.44 243 PHE B C 1
ATOM 6579 O O . PHE B 1 243 ? 16.766 -11.977 -2.92 1 98.44 243 PHE B O 1
ATOM 6586 N N . ASN B 1 244 ? 18.359 -11.594 -1.388 1 98.06 244 ASN B N 1
ATOM 6587 C CA . ASN B 1 244 ? 18.281 -10.148 -1.542 1 98.06 244 ASN B CA 1
ATOM 6588 C C . ASN B 1 244 ? 18.797 -9.695 -2.906 1 98.06 244 ASN B C 1
ATOM 6590 O O . ASN B 1 244 ? 18.266 -8.75 -3.492 1 98.06 244 ASN B O 1
ATOM 6594 N N . CYS B 1 245 ? 19.812 -10.375 -3.404 1 98.19 245 CYS B N 1
ATOM 6595 C CA . CYS B 1 245 ? 20.359 -10.016 -4.707 1 98.19 245 CYS B CA 1
ATOM 6596 C C . CYS B 1 245 ? 19.344 -10.242 -5.812 1 98.19 245 CYS B C 1
ATOM 6598 O O . CYS B 1 245 ? 19.141 -9.375 -6.664 1 98.19 245 CYS B O 1
ATOM 6600 N N . VAL B 1 246 ? 18.719 -11.375 -5.75 1 98.69 246 VAL B N 1
ATOM 6601 C CA . VAL B 1 246 ? 17.75 -11.695 -6.781 1 98.69 246 VAL B CA 1
ATOM 6602 C C . VAL B 1 246 ? 16.516 -10.797 -6.633 1 98.69 246 VAL B C 1
ATOM 6604 O O . VAL B 1 246 ? 15.914 -10.391 -7.629 1 98.69 246 VAL B O 1
ATOM 6607 N N . GLU B 1 247 ? 16.141 -10.461 -5.371 1 98.12 247 GLU B N 1
ATOM 6608 C CA . GLU B 1 247 ? 15.062 -9.5 -5.156 1 98.12 247 GLU B CA 1
ATOM 6609 C C . GLU B 1 247 ? 15.352 -8.188 -5.871 1 98.12 247 GLU B C 1
ATOM 6611 O O . GLU B 1 247 ? 14.508 -7.691 -6.629 1 98.12 247 GLU B O 1
ATOM 6616 N N . GLU B 1 248 ? 16.531 -7.676 -5.676 1 96.44 248 GLU B N 1
ATOM 6617 C CA . GLU B 1 248 ? 16.875 -6.395 -6.277 1 96.44 248 GLU B CA 1
ATOM 6618 C C . GLU B 1 248 ? 16.938 -6.496 -7.801 1 96.44 248 GLU B C 1
ATOM 6620 O O . GLU B 1 248 ? 16.453 -5.613 -8.508 1 96.44 248 GLU B O 1
ATOM 6625 N N . MET B 1 249 ? 17.5 -7.559 -8.281 1 96.88 249 MET B N 1
ATOM 6626 C CA . MET B 1 249 ? 17.641 -7.734 -9.727 1 96.88 249 MET B CA 1
ATOM 6627 C C . MET B 1 249 ? 16.281 -7.82 -10.398 1 96.88 249 MET B C 1
ATOM 6629 O O . MET B 1 249 ? 16.078 -7.266 -11.477 1 96.88 249 MET B O 1
ATOM 6633 N N . VAL B 1 250 ? 15.312 -8.477 -9.758 1 97.81 250 VAL B N 1
ATOM 6634 C CA . VAL B 1 250 ? 13.977 -8.688 -10.305 1 97.81 250 VAL B CA 1
ATOM 6635 C C . VAL B 1 250 ? 13.211 -7.367 -10.328 1 97.81 250 VAL B C 1
ATOM 6637 O O . VAL B 1 250 ? 12.57 -7.027 -11.32 1 97.81 250 VAL B O 1
ATOM 6640 N N . PHE B 1 251 ? 13.289 -6.566 -9.336 1 94.5 251 PHE B N 1
ATOM 6641 C CA . PHE B 1 251 ? 12.5 -5.344 -9.234 1 94.5 251 PHE B CA 1
ATOM 6642 C C . PHE B 1 251 ? 13.164 -4.207 -10 1 94.5 251 PHE B C 1
ATOM 6644 O O . PHE B 1 251 ? 12.539 -3.166 -10.234 1 94.5 251 PHE B O 1
ATOM 6651 N N . MET B 1 252 ? 14.398 -4.445 -10.484 1 93.25 252 MET B N 1
ATOM 6652 C CA . MET B 1 252 ? 15.07 -3.475 -11.344 1 93.25 252 MET B CA 1
ATOM 6653 C C . MET B 1 252 ? 14.906 -3.842 -12.812 1 93.25 252 MET B C 1
ATOM 6655 O O . MET B 1 252 ? 15.375 -3.121 -13.695 1 93.25 252 MET B O 1
ATOM 6659 N N . ASP B 1 253 ? 14.211 -4.906 -13.039 1 95.06 253 ASP B N 1
ATOM 6660 C CA . ASP B 1 253 ? 14.055 -5.418 -14.398 1 95.06 253 ASP B CA 1
ATOM 6661 C C . ASP B 1 253 ? 13.328 -4.406 -15.281 1 95.06 253 ASP B C 1
ATOM 6663 O O . ASP B 1 253 ? 12.352 -3.789 -14.859 1 95.06 253 ASP B O 1
ATOM 6667 N N . ASP B 1 254 ? 13.781 -4.27 -16.5 1 92.69 254 ASP B N 1
ATOM 6668 C CA . ASP B 1 254 ? 13.266 -3.266 -17.422 1 92.69 254 ASP B CA 1
ATOM 6669 C C . ASP B 1 254 ? 11.82 -3.564 -17.812 1 92.69 254 ASP B C 1
ATOM 6671 O O . ASP B 1 254 ? 10.992 -2.652 -17.906 1 92.69 254 ASP B O 1
ATOM 6675 N N . ASP B 1 255 ? 11.562 -4.742 -18.031 1 93.5 255 ASP B N 1
ATOM 6676 C CA . ASP B 1 255 ? 10.211 -5.109 -18.422 1 93.5 255 ASP B CA 1
ATOM 6677 C C . ASP B 1 255 ? 9.227 -4.93 -17.266 1 93.5 255 ASP B C 1
ATOM 6679 O O . ASP B 1 255 ? 8.078 -4.531 -17.484 1 93.5 255 ASP B O 1
ATOM 6683 N N . PHE B 1 256 ? 9.695 -5.172 -16.109 1 94.25 256 PHE B N 1
ATOM 6684 C CA . PHE B 1 256 ? 8.852 -4.988 -14.938 1 94.25 256 PHE B CA 1
ATOM 6685 C C . PHE B 1 256 ? 8.484 -3.518 -14.758 1 94.25 256 PHE B C 1
ATOM 6687 O O . PHE B 1 256 ? 7.348 -3.193 -14.398 1 94.25 256 PHE B O 1
ATOM 6694 N N . ASN B 1 257 ? 9.414 -2.715 -15.031 1 88.75 257 ASN B N 1
ATOM 6695 C CA . ASN B 1 257 ? 9.234 -1.287 -14.797 1 88.75 257 ASN B CA 1
ATOM 6696 C C . ASN B 1 257 ? 8.719 -0.571 -16.047 1 88.75 257 ASN B C 1
ATOM 6698 O O . ASN B 1 257 ? 8.648 0.659 -16.078 1 88.75 257 ASN B O 1
ATOM 6702 N N . SER B 1 258 ? 8.336 -1.324 -17.031 1 86.75 258 SER B N 1
ATOM 6703 C CA . SER B 1 258 ? 7.812 -0.727 -18.25 1 86.75 258 SER B CA 1
ATOM 6704 C C . SER B 1 258 ? 6.363 -0.28 -18.078 1 86.75 258 SER B C 1
ATOM 6706 O O . SER B 1 258 ? 5.609 -0.891 -17.312 1 86.75 258 SER B O 1
ATOM 6708 N N . ASP B 1 259 ? 5.941 0.742 -18.781 1 77.5 259 ASP B N 1
ATOM 6709 C CA . ASP B 1 259 ? 4.59 1.284 -18.688 1 77.5 259 ASP B CA 1
ATOM 6710 C C . ASP B 1 259 ? 3.664 0.647 -19.719 1 77.5 259 ASP B C 1
ATOM 6712 O O . ASP B 1 259 ? 2.65 1.237 -20.109 1 77.5 259 ASP B O 1
ATOM 6716 N N . LEU B 1 260 ? 3.936 -0.429 -20 1 77.19 260 LEU B N 1
ATOM 6717 C CA . LEU B 1 260 ? 3.117 -1.1 -21.016 1 77.19 260 LEU B CA 1
ATOM 6718 C C . LEU B 1 260 ? 1.753 -1.473 -20.438 1 77.19 260 LEU B C 1
ATOM 6720 O O . LEU B 1 260 ? 1.659 -1.961 -19.312 1 77.19 260 LEU B O 1
ATOM 6724 N N . THR B 1 261 ? 0.72 -1.091 -21.188 1 80.94 261 THR B N 1
ATOM 6725 C CA . THR B 1 261 ? -0.654 -1.461 -20.875 1 80.94 261 THR B CA 1
ATOM 6726 C C . THR B 1 261 ? -1.21 -2.428 -21.922 1 80.94 261 THR B C 1
ATOM 6728 O O . THR B 1 261 ? -0.951 -2.277 -23.109 1 80.94 261 THR B O 1
ATOM 6731 N N . TYR B 1 262 ? -1.896 -3.387 -21.344 1 81.94 262 TYR B N 1
ATOM 6732 C CA . TYR B 1 262 ? -2.479 -4.379 -22.234 1 81.94 262 TYR B CA 1
ATOM 6733 C C . TYR B 1 262 ? -3.98 -4.168 -22.375 1 81.94 262 TYR B C 1
ATOM 6735 O O . TYR B 1 262 ? -4.645 -3.717 -21.438 1 81.94 262 TYR B O 1
ATOM 6743 N N . ARG B 1 263 ? -4.434 -4.527 -23.672 1 81.56 263 ARG B N 1
ATOM 6744 C CA . ARG B 1 263 ? -5.859 -4.637 -23.953 1 81.56 263 ARG B CA 1
ATOM 6745 C C . ARG B 1 263 ? -6.258 -6.09 -24.203 1 81.56 263 ARG B C 1
ATOM 6747 O O . ARG B 1 263 ? -5.43 -6.906 -24.609 1 81.56 263 ARG B O 1
ATOM 6754 N N . SER B 1 264 ? -7.5 -6.367 -23.828 1 78.69 264 SER B N 1
ATOM 6755 C CA . SER B 1 264 ? -7.988 -7.73 -23.984 1 78.69 264 SER B CA 1
ATOM 6756 C C . SER B 1 264 ? -7.793 -8.227 -25.406 1 78.69 264 SER B C 1
ATOM 6758 O O . SER B 1 264 ? -7.668 -9.438 -25.641 1 78.69 264 SER B O 1
ATOM 6760 N N . SER B 1 265 ? -7.648 -7.328 -26.25 1 81.25 265 SER B N 1
ATOM 6761 C CA . SER B 1 265 ? -7.547 -7.684 -27.656 1 81.25 265 SER B CA 1
ATOM 6762 C C . SER B 1 265 ? -6.094 -7.887 -28.062 1 81.25 265 SER B C 1
ATOM 6764 O O . SER B 1 265 ? -5.816 -8.414 -29.156 1 81.25 265 SER B O 1
ATOM 6766 N N . ASP B 1 266 ? -5.176 -7.57 -27.203 1 83.06 266 ASP B N 1
ATOM 6767 C CA . ASP B 1 266 ? -3.762 -7.688 -27.562 1 83.06 266 ASP B CA 1
ATOM 6768 C C . ASP B 1 266 ? -3.322 -9.148 -27.594 1 83.06 266 ASP B C 1
ATOM 6770 O O . ASP B 1 266 ? -3.926 -10 -26.938 1 83.06 266 ASP B O 1
ATOM 6774 N N . LYS B 1 267 ? -2.354 -9.422 -28.438 1 88.56 267 LYS B N 1
ATOM 6775 C CA . LYS B 1 267 ? -1.729 -10.742 -28.422 1 88.56 267 LYS B CA 1
ATOM 6776 C C . LYS B 1 267 ? -0.794 -10.898 -27.234 1 88.56 267 LYS B C 1
ATOM 6778 O O . LYS B 1 267 ? 0.278 -10.289 -27.188 1 88.56 267 LYS B O 1
ATOM 6783 N N . MET B 1 268 ? -1.172 -11.773 -26.391 1 89.19 268 MET B N 1
ATOM 6784 C CA . MET B 1 268 ? -0.453 -11.922 -25.125 1 89.19 268 MET B CA 1
ATOM 6785 C C . MET B 1 268 ? 0.835 -12.719 -25.328 1 89.19 268 MET B C 1
ATOM 6787 O O . MET B 1 268 ? 1.798 -12.539 -24.578 1 89.19 268 MET B O 1
ATOM 6791 N N . ALA B 1 269 ? 0.826 -13.492 -26.344 1 88.44 269 ALA B N 1
ATOM 6792 C CA . ALA B 1 269 ? 2.006 -14.305 -26.625 1 88.44 269 ALA B CA 1
ATOM 6793 C C . ALA B 1 269 ? 3.225 -13.43 -26.891 1 88.44 269 ALA B C 1
ATOM 6795 O O . ALA B 1 269 ? 4.359 -13.828 -26.609 1 88.44 269 ALA B O 1
ATOM 6796 N N . THR B 1 270 ? 2.99 -12.266 -27.328 1 87.31 270 THR B N 1
ATOM 6797 C CA . THR B 1 270 ? 4.078 -11.344 -27.641 1 87.31 270 THR B CA 1
ATOM 6798 C C . THR B 1 270 ? 4.512 -10.578 -26.391 1 87.31 270 THR B C 1
ATOM 6800 O O . THR B 1 270 ? 5.543 -9.898 -26.391 1 87.31 270 THR B O 1
ATOM 6803 N N . GLN B 1 271 ? 3.75 -10.727 -25.375 1 90.06 271 GLN B N 1
ATOM 6804 C CA . GLN B 1 271 ? 4.031 -9.992 -24.141 1 90.06 271 GLN B CA 1
ATOM 6805 C C . GLN B 1 271 ? 4.566 -10.922 -23.062 1 90.06 271 GLN B C 1
ATOM 6807 O O . GLN B 1 271 ? 4.469 -10.617 -21.859 1 90.06 271 GLN B O 1
ATOM 6812 N N . ARG B 1 272 ? 5.145 -11.992 -23.438 1 91.69 272 ARG B N 1
ATOM 6813 C CA . ARG B 1 272 ? 5.566 -13.039 -22.516 1 91.69 272 ARG B CA 1
ATOM 6814 C C . ARG B 1 272 ? 6.676 -12.539 -21.594 1 91.69 272 ARG B C 1
ATOM 6816 O O . ARG B 1 272 ? 6.746 -12.938 -20.422 1 91.69 272 ARG B O 1
ATOM 6823 N N . ARG B 1 273 ? 7.445 -11.672 -22.094 1 93.56 273 ARG B N 1
ATOM 6824 C CA . ARG B 1 273 ? 8.562 -11.164 -21.297 1 93.56 273 ARG B CA 1
ATOM 6825 C C . ARG B 1 273 ? 8.062 -10.367 -20.094 1 93.56 273 ARG B C 1
ATOM 6827 O O . ARG B 1 273 ? 8.602 -10.484 -19 1 93.56 273 ARG B O 1
ATOM 6834 N N . LYS B 1 274 ? 7.082 -9.594 -20.328 1 95.12 274 LYS B N 1
ATOM 6835 C CA . LYS B 1 274 ? 6.504 -8.812 -19.234 1 95.12 274 LYS B CA 1
ATOM 6836 C C . LYS B 1 274 ? 5.816 -9.727 -18.219 1 95.12 274 LYS B C 1
ATOM 6838 O O . LYS B 1 274 ? 5.949 -9.523 -17.016 1 95.12 274 LYS B O 1
ATOM 6843 N N . ILE B 1 275 ? 5.125 -10.711 -18.688 1 96.31 275 ILE B N 1
ATOM 6844 C CA . ILE B 1 275 ? 4.465 -11.672 -17.812 1 96.31 275 ILE B CA 1
ATOM 6845 C C . ILE B 1 275 ? 5.508 -12.367 -16.938 1 96.31 275 ILE B C 1
ATOM 6847 O O . ILE B 1 275 ? 5.332 -12.484 -15.727 1 96.31 275 ILE B O 1
ATOM 6851 N N . GLN B 1 276 ? 6.613 -12.727 -17.562 1 97.94 276 GLN B N 1
ATOM 6852 C CA . GLN B 1 276 ? 7.672 -13.422 -16.844 1 97.94 276 GLN B CA 1
ATOM 6853 C C . GLN B 1 276 ? 8.32 -12.516 -15.805 1 97.94 276 GLN B C 1
ATOM 6855 O O . GLN B 1 276 ? 8.695 -12.969 -14.719 1 97.94 276 GLN B O 1
ATOM 6860 N N . ALA B 1 277 ? 8.453 -11.273 -16.141 1 97.94 277 ALA B N 1
ATOM 6861 C CA . ALA B 1 277 ? 9.016 -10.32 -15.188 1 97.94 277 ALA B CA 1
ATOM 6862 C C . ALA B 1 277 ? 8.141 -10.203 -13.945 1 97.94 277 ALA B C 1
ATOM 6864 O O . ALA B 1 277 ? 8.648 -10.172 -12.82 1 97.94 277 ALA B O 1
ATOM 6865 N N . VAL B 1 278 ? 6.828 -10.156 -14.133 1 98 278 VAL B N 1
ATOM 6866 C CA . VAL B 1 278 ? 5.898 -10.047 -13.008 1 98 278 VAL B CA 1
ATOM 6867 C C . VAL B 1 278 ? 5.863 -11.359 -12.234 1 98 278 VAL B C 1
ATOM 6869 O O . VAL B 1 278 ? 5.762 -11.352 -11 1 98 278 VAL B O 1
ATOM 6872 N N . GLN B 1 279 ? 5.961 -12.438 -12.953 1 98.69 279 GLN B N 1
ATOM 6873 C CA . GLN B 1 279 ? 6.043 -13.742 -12.289 1 98.69 279 GLN B CA 1
ATOM 6874 C C . GLN B 1 279 ? 7.27 -13.82 -11.383 1 98.69 279 GLN B C 1
ATOM 6876 O O . GLN B 1 279 ? 7.184 -14.312 -10.258 1 98.69 279 GLN B O 1
ATOM 6881 N N . ALA B 1 280 ? 8.398 -13.328 -11.883 1 98.81 280 ALA B N 1
ATOM 6882 C CA . ALA B 1 280 ? 9.617 -13.312 -11.078 1 98.81 280 ALA B CA 1
ATOM 6883 C C . ALA B 1 280 ? 9.43 -12.508 -9.797 1 98.81 280 ALA B C 1
ATOM 6885 O O . ALA B 1 280 ? 9.82 -12.945 -8.719 1 98.81 280 ALA B O 1
ATOM 6886 N N . ALA B 1 281 ? 8.773 -11.398 -9.945 1 98.62 281 ALA B N 1
ATOM 6887 C CA . ALA B 1 281 ? 8.523 -10.539 -8.789 1 98.62 281 ALA B CA 1
ATOM 6888 C C . ALA B 1 281 ? 7.633 -11.234 -7.77 1 98.62 281 ALA B C 1
ATOM 6890 O O . ALA B 1 281 ? 7.867 -11.141 -6.562 1 98.62 281 ALA B O 1
ATOM 6891 N N . TYR B 1 282 ? 6.629 -11.875 -8.258 1 98.75 282 TYR B N 1
ATOM 6892 C CA . TYR B 1 282 ? 5.75 -12.617 -7.363 1 98.75 282 TYR B CA 1
ATOM 6893 C C . TYR B 1 282 ? 6.52 -13.695 -6.613 1 98.75 282 TYR B C 1
ATOM 6895 O O . TYR B 1 282 ? 6.336 -13.875 -5.406 1 98.75 282 TYR B O 1
ATOM 6903 N N . ILE B 1 283 ? 7.34 -14.422 -7.293 1 98.81 283 ILE B N 1
ATOM 6904 C CA . ILE B 1 283 ? 8.109 -15.508 -6.695 1 98.81 283 ILE B CA 1
ATOM 6905 C C . ILE B 1 283 ? 9.031 -14.953 -5.609 1 98.81 283 ILE B C 1
ATOM 6907 O O . ILE B 1 283 ? 9.18 -15.555 -4.547 1 98.81 283 ILE B O 1
ATOM 6911 N N . VAL B 1 284 ? 9.609 -13.82 -5.863 1 98.75 284 VAL B N 1
ATOM 6912 C CA . VAL B 1 284 ? 10.453 -13.164 -4.875 1 98.75 284 VAL B CA 1
ATOM 6913 C C . VAL B 1 284 ? 9.641 -12.836 -3.627 1 98.75 284 VAL B C 1
ATOM 6915 O O . VAL B 1 284 ? 10.094 -13.055 -2.504 1 98.75 284 VAL B O 1
ATOM 6918 N N . CYS B 1 285 ? 8.398 -12.344 -3.844 1 98.31 285 CYS B N 1
ATOM 6919 C CA . CYS B 1 285 ? 7.539 -12.031 -2.703 1 98.31 285 CYS B CA 1
ATOM 6920 C C . CYS B 1 285 ? 7.266 -13.273 -1.872 1 98.31 285 CYS B C 1
ATOM 6922 O O . CYS B 1 285 ? 7.207 -13.203 -0.643 1 98.31 285 CYS B O 1
ATOM 6924 N N . LEU B 1 286 ? 7.195 -14.383 -2.531 1 98.06 286 LEU B N 1
ATOM 6925 C CA . LEU B 1 286 ? 6.883 -15.625 -1.84 1 98.06 286 LEU B CA 1
ATOM 6926 C C . LEU B 1 286 ? 8.047 -16.078 -0.968 1 98.06 286 LEU B C 1
ATOM 6928 O O . LEU B 1 286 ? 7.898 -16.234 0.246 1 98.06 286 LEU B O 1
ATOM 6932 N N . TYR B 1 287 ? 9.234 -16.234 -1.611 1 98.31 287 TYR B N 1
ATOM 6933 C CA . TYR B 1 287 ? 10.297 -16.828 -0.818 1 98.31 287 TYR B CA 1
ATOM 6934 C C . TYR B 1 287 ? 10.82 -15.852 0.222 1 98.31 287 TYR B C 1
ATOM 6936 O O . TYR B 1 287 ? 11.297 -16.266 1.287 1 98.31 287 TYR B O 1
ATOM 6944 N N . GLN B 1 288 ? 10.719 -14.547 -0.065 1 98.06 288 GLN B N 1
ATOM 6945 C CA . GLN B 1 288 ? 11.133 -13.578 0.948 1 98.06 288 GLN B CA 1
ATOM 6946 C C . GLN B 1 288 ? 10.156 -13.555 2.121 1 98.06 288 GLN B C 1
ATOM 6948 O O . GLN B 1 288 ? 10.562 -13.352 3.268 1 98.06 288 GLN B O 1
ATOM 6953 N N . ASN B 1 289 ? 8.875 -13.711 1.875 1 96.62 289 ASN B N 1
ATOM 6954 C CA . ASN B 1 289 ? 7.871 -13.664 2.932 1 96.62 289 ASN B CA 1
ATOM 6955 C C . ASN B 1 289 ? 7.934 -14.906 3.818 1 96.62 289 ASN B C 1
ATOM 6957 O O . ASN B 1 289 ? 7.621 -14.836 5.008 1 96.62 289 ASN B O 1
ATOM 6961 N N . TRP B 1 290 ? 8.359 -16.016 3.287 1 96.81 290 TRP B N 1
ATOM 6962 C CA . TRP B 1 290 ? 8.281 -17.234 4.086 1 96.81 290 TRP B CA 1
ATOM 6963 C C . TRP B 1 290 ? 9.68 -17.703 4.492 1 96.81 290 TRP B C 1
ATOM 6965 O O . TRP B 1 290 ? 9.844 -18.328 5.543 1 96.81 290 TRP B O 1
ATOM 6975 N N . GLU B 1 291 ? 10.703 -17.469 3.674 1 97.19 291 GLU B N 1
ATOM 6976 C CA . GLU B 1 291 ? 12.055 -17.953 3.949 1 97.19 291 GLU B CA 1
ATOM 6977 C C . GLU B 1 291 ? 12.953 -16.828 4.441 1 97.19 291 GLU B C 1
ATOM 6979 O O . GLU B 1 291 ? 14.016 -17.078 5.016 1 97.19 291 GLU B O 1
ATOM 6984 N N . GLY B 1 292 ? 12.547 -15.617 4.227 1 95.88 292 GLY B N 1
ATOM 6985 C CA . GLY B 1 292 ? 13.422 -14.484 4.516 1 95.88 292 GLY B CA 1
ATOM 6986 C C . GLY B 1 292 ? 13.43 -14.109 5.984 1 95.88 292 GLY B C 1
ATOM 6987 O O . GLY B 1 292 ? 12.773 -14.75 6.805 1 95.88 292 GLY B O 1
ATOM 6988 N N . THR B 1 293 ? 14.25 -13.102 6.289 1 94.19 293 THR B N 1
ATOM 6989 C CA . THR B 1 293 ? 14.312 -12.523 7.629 1 94.19 293 THR B CA 1
ATOM 6990 C C . THR B 1 293 ? 13.062 -11.688 7.918 1 94.19 293 THR B C 1
ATOM 6992 O O . THR B 1 293 ? 12.273 -11.414 7.016 1 94.19 293 THR B O 1
ATOM 6995 N N . ASP B 1 294 ? 12.875 -11.297 9.125 1 91.44 294 ASP B N 1
ATOM 6996 C CA . ASP B 1 294 ? 11.742 -10.453 9.484 1 91.44 294 ASP B CA 1
ATOM 6997 C C . ASP B 1 294 ? 11.781 -9.133 8.719 1 91.44 294 ASP B C 1
ATOM 6999 O O . ASP B 1 294 ? 10.742 -8.602 8.32 1 91.44 294 ASP B O 1
ATOM 7003 N N . ALA B 1 295 ? 13.008 -8.625 8.523 1 90.25 295 ALA B N 1
ATOM 7004 C CA . ALA B 1 295 ? 13.148 -7.398 7.746 1 90.25 295 ALA B CA 1
ATOM 7005 C C . ALA B 1 295 ? 12.695 -7.605 6.305 1 90.25 295 ALA B C 1
ATOM 7007 O O . ALA B 1 295 ? 12.023 -6.746 5.73 1 90.25 295 ALA B O 1
ATOM 7008 N N . SER B 1 296 ? 13.031 -8.742 5.746 1 94.56 296 SER B N 1
ATOM 7009 C CA . SER B 1 296 ? 12.641 -9.055 4.379 1 94.56 296 SER B CA 1
ATOM 7010 C C . SER B 1 296 ? 11.133 -9.273 4.273 1 94.56 296 SER B C 1
ATOM 7012 O O . SER B 1 296 ? 10.5 -8.82 3.318 1 94.56 296 SER B O 1
ATOM 7014 N N . LYS B 1 297 ? 10.578 -9.945 5.301 1 94.5 297 LYS B N 1
ATOM 7015 C CA . LYS B 1 297 ? 9.133 -10.18 5.332 1 94.5 297 LYS B CA 1
ATOM 7016 C C . LYS B 1 297 ? 8.367 -8.859 5.332 1 94.5 297 LYS B C 1
ATOM 7018 O O . LYS B 1 297 ? 7.43 -8.68 4.551 1 94.5 297 LYS B O 1
ATOM 7023 N N . SER B 1 298 ? 8.789 -8 6.156 1 90.44 298 SER B N 1
ATOM 7024 C CA . SER B 1 298 ? 8.133 -6.699 6.273 1 90.44 298 SER B CA 1
ATOM 7025 C C . SER B 1 298 ? 8.281 -5.891 4.988 1 90.44 298 SER B C 1
ATOM 7027 O O . SER B 1 298 ? 7.309 -5.297 4.508 1 90.44 298 SER B O 1
ATOM 7029 N N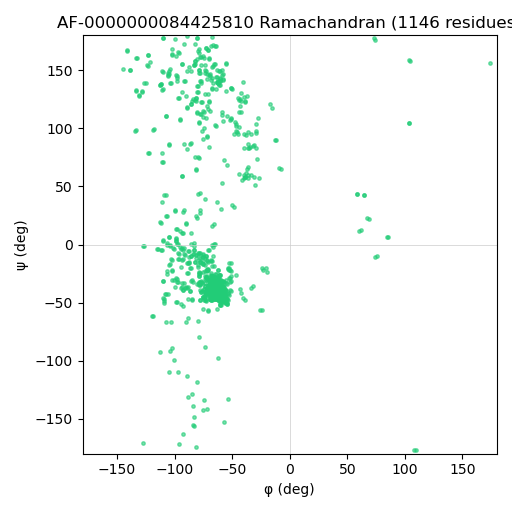 . ARG B 1 299 ? 9.461 -5.844 4.43 1 90.88 299 ARG B N 1
ATOM 7030 C CA . ARG B 1 299 ? 9.734 -5.105 3.201 1 90.88 299 ARG B CA 1
ATOM 7031 C C . ARG B 1 299 ? 8.875 -5.625 2.049 1 90.88 299 ARG B C 1
ATOM 7033 O O . ARG B 1 299 ? 8.305 -4.844 1.288 1 90.88 299 ARG B O 1
ATOM 7040 N N . VAL B 1 300 ? 8.797 -6.906 1.963 1 93.69 300 VAL B N 1
ATOM 7041 C CA . VAL B 1 300 ? 8.023 -7.516 0.89 1 93.69 300 VAL B CA 1
ATOM 7042 C C . VAL B 1 300 ? 6.543 -7.184 1.068 1 93.69 300 VAL B C 1
ATOM 7044 O O . VAL B 1 300 ? 5.875 -6.773 0.117 1 93.69 300 VAL B O 1
ATOM 7047 N N . ARG B 1 301 ? 6.051 -7.332 2.227 1 92 301 ARG B N 1
ATOM 7048 C CA . ARG B 1 301 ? 4.633 -7.113 2.5 1 92 301 ARG B CA 1
ATOM 7049 C C . ARG B 1 301 ? 4.258 -5.648 2.316 1 92 301 ARG B C 1
ATOM 7051 O O . ARG B 1 301 ? 3.223 -5.332 1.725 1 92 301 ARG B O 1
ATOM 7058 N N . ARG B 1 302 ? 5.137 -4.797 2.684 1 86.81 302 ARG B N 1
ATOM 7059 C CA . ARG B 1 302 ? 4.801 -3.377 2.764 1 86.81 302 ARG B CA 1
ATOM 7060 C C . ARG B 1 302 ? 5.129 -2.662 1.457 1 86.81 302 ARG B C 1
ATOM 7062 O O . ARG B 1 302 ? 4.402 -1.754 1.043 1 86.81 302 ARG B O 1
ATOM 7069 N N . TYR B 1 303 ? 6.199 -3.166 0.822 1 86.69 303 TYR B N 1
ATOM 7070 C CA . TYR B 1 303 ? 6.719 -2.365 -0.281 1 86.69 303 TYR B CA 1
ATOM 7071 C C . TYR B 1 303 ? 6.664 -3.141 -1.592 1 86.69 303 TYR B C 1
ATOM 7073 O O . TYR B 1 303 ? 5.965 -2.74 -2.525 1 86.69 303 TYR B O 1
ATOM 7081 N N . ARG B 1 304 ? 7.332 -4.184 -1.621 1 93.12 304 ARG B N 1
ATOM 7082 C CA . ARG B 1 304 ? 7.492 -4.914 -2.875 1 93.12 304 ARG B CA 1
ATOM 7083 C C . ARG B 1 304 ? 6.145 -5.387 -3.406 1 93.12 304 ARG B C 1
ATOM 7085 O O . ARG B 1 304 ? 5.855 -5.242 -4.598 1 93.12 304 ARG B O 1
ATOM 7092 N N . PHE B 1 305 ? 5.359 -5.84 -2.549 1 95.25 305 PHE B N 1
ATOM 7093 C CA . PHE B 1 305 ? 4.078 -6.371 -2.998 1 95.25 305 PHE B CA 1
ATOM 7094 C C . PHE B 1 305 ? 3.172 -5.246 -3.492 1 95.25 305 PHE B C 1
ATOM 7096 O O . PHE B 1 305 ? 2.41 -5.43 -4.445 1 95.25 305 PHE B O 1
ATOM 7103 N N . ALA B 1 306 ? 3.188 -4.113 -2.822 1 90.94 306 ALA B N 1
ATOM 7104 C CA . ALA B 1 306 ? 2.426 -2.969 -3.309 1 90.94 306 ALA B CA 1
ATOM 7105 C C . ALA B 1 306 ? 2.82 -2.613 -4.738 1 90.94 306 ALA B C 1
ATOM 7107 O O . ALA B 1 306 ? 1.966 -2.275 -5.562 1 90.94 306 ALA B O 1
ATOM 7108 N N . THR B 1 307 ? 4.098 -2.705 -5.004 1 90.75 307 THR B N 1
ATOM 7109 C CA . THR B 1 307 ? 4.59 -2.449 -6.352 1 90.75 307 THR B CA 1
ATOM 7110 C C . THR B 1 307 ? 4.051 -3.486 -7.332 1 90.75 307 THR B C 1
ATOM 7112 O O . THR B 1 307 ? 3.705 -3.152 -8.469 1 90.75 307 THR B O 1
ATOM 7115 N N . LEU B 1 308 ? 3.988 -4.656 -6.855 1 95.25 308 LEU B N 1
ATOM 7116 C CA . LEU B 1 308 ? 3.467 -5.742 -7.676 1 95.25 308 LEU B CA 1
ATOM 7117 C C . LEU B 1 308 ? 2.002 -5.5 -8.031 1 95.25 308 LEU B C 1
ATOM 7119 O O . LEU B 1 308 ? 1.602 -5.672 -9.18 1 95.25 308 LEU B O 1
ATOM 7123 N N . VAL B 1 309 ? 1.185 -5.09 -7.086 1 94.75 309 VAL B N 1
ATOM 7124 C CA . VAL B 1 309 ? -0.23 -4.805 -7.305 1 94.75 309 VAL B CA 1
ATOM 7125 C C . VAL B 1 309 ? -0.381 -3.648 -8.289 1 94.75 309 VAL B C 1
ATOM 7127 O O . VAL B 1 309 ? -1.201 -3.711 -9.211 1 94.75 309 VAL B O 1
ATOM 7130 N N . SER B 1 310 ? 0.442 -2.674 -8.148 1 89.88 310 SER B N 1
ATOM 7131 C CA . SER B 1 310 ? 0.406 -1.521 -9.039 1 89.88 310 SER B CA 1
ATOM 7132 C C . SER B 1 310 ? 0.761 -1.916 -10.469 1 89.88 310 SER B C 1
ATOM 7134 O O . SER B 1 310 ? 0.162 -1.416 -11.43 1 89.88 310 SER B O 1
ATOM 7136 N N . THR B 1 311 ? 1.738 -2.762 -10.594 1 92.5 311 THR B N 1
ATOM 7137 C CA . THR B 1 311 ? 2.139 -3.234 -11.914 1 92.5 311 THR B CA 1
ATOM 7138 C C . THR B 1 311 ? 1.006 -4.016 -12.578 1 92.5 311 THR B C 1
ATOM 7140 O O . THR B 1 311 ? 0.771 -3.883 -13.781 1 92.5 311 THR B O 1
ATOM 7143 N N . ALA B 1 312 ? 0.335 -4.805 -11.797 1 93.31 312 ALA B N 1
ATOM 7144 C CA . ALA B 1 312 ? -0.817 -5.535 -12.312 1 93.31 312 ALA B CA 1
ATOM 7145 C C . ALA B 1 312 ? -1.877 -4.574 -12.852 1 93.31 312 ALA B C 1
ATOM 7147 O O . ALA B 1 312 ? -2.445 -4.805 -13.922 1 93.31 312 ALA B O 1
ATOM 7148 N N . ARG B 1 313 ? -2.137 -3.492 -12.141 1 90.44 313 ARG B N 1
ATOM 7149 C CA . ARG B 1 313 ? -3.1 -2.484 -12.578 1 90.44 313 ARG B CA 1
ATOM 7150 C C . ARG B 1 313 ? -2.637 -1.805 -13.859 1 90.44 313 ARG B C 1
ATOM 7152 O O . ARG B 1 313 ? -3.445 -1.539 -14.75 1 90.44 313 ARG B O 1
ATOM 7159 N N . ASP B 1 314 ? -1.365 -1.585 -13.969 1 88.69 314 ASP B N 1
ATOM 7160 C CA . ASP B 1 314 ? -0.818 -0.942 -15.156 1 88.69 314 ASP B CA 1
ATOM 7161 C C . ASP B 1 314 ? -0.98 -1.834 -16.391 1 88.69 314 ASP B C 1
ATOM 7163 O O . ASP B 1 314 ? -1.241 -1.343 -17.484 1 88.69 314 ASP B O 1
ATOM 7167 N N . ILE B 1 315 ? -0.736 -3.107 -16.141 1 91.56 315 ILE B N 1
ATOM 7168 C CA . ILE B 1 315 ? -0.919 -4.059 -17.219 1 91.56 315 ILE B CA 1
ATOM 7169 C C . ILE B 1 315 ? -2.385 -4.074 -17.656 1 91.56 315 ILE B C 1
ATOM 7171 O O . ILE B 1 315 ? -2.688 -4.098 -18.844 1 91.56 315 ILE B O 1
ATOM 7175 N N . GLY B 1 316 ? -3.238 -3.951 -16.75 1 90.81 316 GLY B N 1
ATOM 7176 C CA . GLY B 1 316 ? -4.672 -4.012 -17 1 90.81 316 GLY B CA 1
ATOM 7177 C C . GLY B 1 316 ? -5.293 -5.328 -16.578 1 90.81 316 GLY B C 1
ATOM 7178 O O . GLY B 1 316 ? -5.277 -6.301 -17.328 1 90.81 316 GLY B O 1
ATOM 7179 N N . ILE B 1 317 ? -5.969 -5.336 -15.508 1 91.75 317 ILE B N 1
ATOM 7180 C CA . ILE B 1 317 ? -6.566 -6.547 -14.953 1 91.75 317 ILE B CA 1
ATOM 7181 C C . ILE B 1 317 ? -7.656 -7.059 -15.891 1 91.75 317 ILE B C 1
ATOM 7183 O O . ILE B 1 317 ? -7.824 -8.273 -16.062 1 91.75 317 ILE B O 1
ATOM 7187 N N . THR B 1 318 ? -8.281 -6.152 -16.609 1 88.88 318 THR B N 1
ATOM 7188 C CA . THR B 1 318 ? -9.383 -6.504 -17.5 1 88.88 318 THR B CA 1
ATOM 7189 C C . THR B 1 318 ? -8.852 -7.164 -18.781 1 88.88 318 THR B C 1
ATOM 7191 O O . THR B 1 318 ? -9.617 -7.762 -19.531 1 88.88 318 THR B O 1
ATOM 7194 N N . ALA B 1 319 ? -7.57 -7.086 -18.922 1 90.19 319 ALA B N 1
ATOM 7195 C CA . ALA B 1 319 ? -6.965 -7.695 -20.109 1 90.19 319 ALA B CA 1
ATOM 7196 C C . ALA B 1 319 ? -6.816 -9.203 -19.922 1 90.19 319 ALA B C 1
ATOM 7198 O O . ALA B 1 319 ? -6.633 -9.938 -20.906 1 90.19 319 ALA B O 1
ATOM 7199 N N . ALA B 1 320 ? -6.875 -9.68 -18.719 1 94.75 320 ALA B N 1
ATOM 7200 C CA . ALA B 1 320 ? -6.684 -11.102 -18.422 1 94.75 320 ALA B CA 1
ATOM 7201 C C . ALA B 1 320 ? -7.949 -11.898 -18.719 1 94.75 320 ALA B C 1
ATOM 7203 O O . ALA B 1 320 ? -8.641 -12.352 -17.812 1 94.75 320 ALA B O 1
ATOM 7204 N N . ARG B 1 321 ? -8.164 -12.094 -19.984 1 94.81 321 ARG B N 1
ATOM 7205 C CA . ARG B 1 321 ? -9.344 -12.805 -20.469 1 94.81 321 ARG B CA 1
ATOM 7206 C C . ARG B 1 321 ? -8.977 -13.742 -21.625 1 94.81 321 ARG B C 1
ATOM 7208 O O . ARG B 1 321 ? -8.008 -13.5 -22.344 1 94.81 321 ARG B O 1
ATOM 7215 N N . HIS B 1 322 ? -9.742 -14.773 -21.688 1 95.62 322 HIS B N 1
ATOM 7216 C CA . HIS B 1 322 ? -9.625 -15.703 -22.797 1 95.62 322 HIS B CA 1
ATOM 7217 C C . HIS B 1 322 ? -10.594 -15.352 -23.922 1 95.62 322 HIS B C 1
ATOM 7219 O O . HIS B 1 322 ? -11.609 -14.695 -23.688 1 95.62 322 HIS B O 1
ATOM 7225 N N . MET B 1 323 ? -10.156 -15.812 -25.078 1 92.31 323 MET B N 1
ATOM 7226 C CA . MET B 1 323 ? -11.133 -15.898 -26.156 1 92.31 323 MET B CA 1
ATOM 7227 C C . MET B 1 323 ? -11.961 -17.172 -26.031 1 92.31 323 MET B C 1
ATOM 7229 O O . MET B 1 323 ? -11.594 -18.094 -25.297 1 92.31 323 MET B O 1
ATOM 7233 N N . ASN B 1 324 ? -13.086 -17.078 -26.656 1 94.5 324 ASN B N 1
ATOM 7234 C CA . ASN B 1 324 ? -13.875 -18.297 -26.656 1 94.5 324 ASN B CA 1
ATOM 7235 C C . ASN B 1 324 ? -13.258 -19.359 -27.578 1 94.5 324 ASN B C 1
ATOM 7237 O O . ASN B 1 324 ? -13.609 -19.453 -28.75 1 94.5 324 ASN B O 1
ATOM 7241 N N . TYR B 1 325 ? -12.438 -20.203 -26.984 1 95.06 325 TYR B N 1
ATOM 7242 C CA . TYR B 1 325 ? -11.68 -21.203 -27.734 1 95.06 325 TYR B CA 1
ATOM 7243 C C . TYR B 1 325 ? -12.578 -22.312 -28.25 1 95.06 325 TYR B C 1
ATOM 7245 O O . TYR B 1 325 ? -12.227 -23.016 -29.203 1 95.06 325 TYR B O 1
ATOM 7253 N N . SER B 1 326 ? -13.695 -22.469 -27.625 1 93.25 326 SER B N 1
ATOM 7254 C CA . SER B 1 326 ? -14.594 -23.562 -27.984 1 93.25 326 SER B CA 1
ATOM 7255 C C . SER B 1 326 ? -15.344 -23.266 -29.281 1 93.25 326 SER B C 1
ATOM 7257 O O . SER B 1 326 ? -15.922 -24.172 -29.891 1 93.25 326 SER B O 1
ATOM 7259 N N . GLU B 1 327 ? -15.305 -22.047 -29.641 1 93.81 327 GLU B N 1
ATOM 7260 C CA . GLU B 1 327 ? -15.883 -21.656 -30.922 1 93.81 327 GLU B CA 1
ATOM 7261 C C . GLU B 1 327 ? -14.859 -21.797 -32.062 1 93.81 327 GLU B C 1
ATOM 7263 O O . GLU B 1 327 ? -15.211 -21.719 -33.219 1 93.81 327 GLU B O 1
ATOM 7268 N N . GLN B 1 328 ? -13.672 -22.109 -31.688 1 93.19 328 GLN B N 1
ATOM 7269 C CA . GLN B 1 328 ? -12.594 -22.188 -32.656 1 93.19 328 GLN B CA 1
ATOM 7270 C C . GLN B 1 328 ? -12.336 -23.625 -33.094 1 93.19 328 GLN B C 1
ATOM 7272 O O . GLN B 1 328 ? -12.406 -24.547 -32.281 1 93.19 328 GLN B O 1
ATOM 7277 N N . ALA B 1 329 ? -11.984 -23.656 -34.375 1 93.19 329 ALA B N 1
ATOM 7278 C CA . ALA B 1 329 ? -11.484 -24.938 -34.844 1 93.19 329 ALA B CA 1
ATOM 7279 C C . ALA B 1 329 ? -10.062 -25.188 -34.344 1 93.19 329 ALA B C 1
ATOM 7281 O O . ALA B 1 329 ? -9.367 -24.25 -33.938 1 93.19 329 ALA B O 1
ATOM 7282 N N . ARG B 1 330 ? -9.664 -26.469 -34.406 1 93.5 330 ARG B N 1
ATOM 7283 C CA . ARG B 1 330 ? -8.352 -26.844 -33.875 1 93.5 330 ARG B CA 1
ATOM 7284 C C . ARG B 1 330 ? -7.246 -26.031 -34.531 1 93.5 330 ARG B C 1
ATOM 7286 O O . ARG B 1 330 ? -6.273 -25.641 -33.875 1 93.5 330 ARG B O 1
ATOM 7293 N N . HIS B 1 331 ? -7.301 -25.75 -35.812 1 93 331 HIS B N 1
ATOM 7294 C CA . HIS B 1 331 ? -6.242 -25.062 -36.531 1 93 331 HIS B CA 1
ATOM 7295 C C . HIS B 1 331 ? -6.18 -23.578 -36.188 1 93 331 HIS B C 1
ATOM 7297 O O . HIS B 1 331 ? -5.156 -22.938 -36.406 1 93 331 HIS B O 1
ATOM 7303 N N . GLU B 1 332 ? -7.242 -23.062 -35.625 1 93.75 332 GLU B N 1
ATOM 7304 C CA . GLU B 1 332 ? -7.305 -21.656 -35.219 1 93.75 332 GLU B CA 1
ATOM 7305 C C . GLU B 1 332 ? -6.793 -21.469 -33.781 1 93.75 332 GLU B C 1
ATOM 7307 O O . GLU B 1 332 ? -6.465 -20.359 -33.375 1 93.75 332 GLU B O 1
ATOM 7312 N N . PHE B 1 333 ? -6.723 -22.625 -33.094 1 95.62 333 PHE B N 1
ATOM 7313 C CA . PHE B 1 333 ? -6.328 -22.594 -31.688 1 95.62 333 PHE B CA 1
ATOM 7314 C C . PHE B 1 333 ? -4.82 -22.422 -31.547 1 95.62 333 PHE B C 1
ATOM 7316 O O . PHE B 1 333 ? -4.055 -23.312 -31.938 1 95.62 333 PHE B O 1
ATOM 7323 N N . GLU B 1 334 ? -4.453 -21.281 -31.047 1 94.56 334 GLU B N 1
ATOM 7324 C CA . GLU B 1 334 ? -3.043 -20.984 -30.812 1 94.56 334 GLU B CA 1
ATOM 7325 C C . GLU B 1 334 ? -2.658 -21.297 -29.359 1 94.56 334 GLU B C 1
ATOM 7327 O O . GLU B 1 334 ? -2.879 -20.469 -28.469 1 94.56 334 GLU B O 1
ATOM 7332 N N . TRP B 1 335 ? -1.939 -22.328 -29.203 1 95.06 335 TRP B N 1
ATOM 7333 C CA . TRP B 1 335 ? -1.6 -22.844 -27.891 1 95.06 335 TRP B CA 1
ATOM 7334 C C . TRP B 1 335 ? -0.745 -21.844 -27.109 1 95.06 335 TRP B C 1
ATOM 7336 O O . TRP B 1 335 ? -0.903 -21.688 -25.906 1 95.06 335 TRP B O 1
ATOM 7346 N N . LYS B 1 336 ? 0.154 -21.156 -27.75 1 94.19 336 LYS B N 1
ATOM 7347 C CA . LYS B 1 336 ? 1.014 -20.172 -27.094 1 94.19 336 LYS B CA 1
ATOM 7348 C C . LYS B 1 336 ? 0.204 -18.984 -26.594 1 94.19 336 LYS B C 1
ATOM 7350 O O . LYS B 1 336 ? 0.51 -18.422 -25.531 1 94.19 336 LYS B O 1
ATOM 7355 N N . GLU B 1 337 ? -0.787 -18.656 -27.344 1 96.12 337 GLU B N 1
ATOM 7356 C CA . GLU B 1 337 ? -1.68 -17.578 -26.922 1 96.12 337 GLU B CA 1
ATOM 7357 C C . GLU B 1 337 ? -2.51 -17.984 -25.703 1 96.12 337 GLU B C 1
ATOM 7359 O O . GLU B 1 337 ? -2.645 -17.219 -24.75 1 96.12 337 GLU B O 1
ATOM 7364 N N . TYR B 1 338 ? -3.021 -19.188 -25.781 1 96.88 338 TYR B N 1
ATOM 7365 C CA . TYR B 1 338 ? -3.744 -19.703 -24.625 1 96.88 338 TYR B CA 1
ATOM 7366 C C . TYR B 1 338 ? -2.867 -19.672 -23.375 1 96.88 338 TYR B C 1
ATOM 7368 O O . TYR B 1 338 ? -3.297 -19.219 -22.312 1 96.88 338 TYR B O 1
ATOM 7376 N N . ALA B 1 339 ? -1.662 -20.219 -23.531 1 97.56 339 ALA B N 1
ATOM 7377 C CA . ALA B 1 339 ? -0.747 -20.328 -22.391 1 97.56 339 ALA B CA 1
ATOM 7378 C C . ALA B 1 339 ? -0.448 -18.969 -21.781 1 97.56 339 ALA B C 1
ATOM 7380 O O . ALA B 1 339 ? -0.49 -18.797 -20.562 1 97.56 339 ALA B O 1
ATOM 7381 N N . ALA B 1 340 ? -0.193 -18.016 -22.641 1 97.12 340 ALA B N 1
ATOM 7382 C CA . ALA B 1 340 ? 0.143 -16.672 -22.172 1 97.12 340 ALA B CA 1
ATOM 7383 C C . ALA B 1 340 ? -1.04 -16.031 -21.453 1 97.12 340 ALA B C 1
ATOM 7385 O O . ALA B 1 340 ? -0.876 -15.438 -20.375 1 97.12 340 ALA B O 1
ATOM 7386 N N . ARG B 1 341 ? -2.205 -16.203 -21.969 1 97.5 341 ARG B N 1
ATOM 7387 C CA . ARG B 1 341 ? -3.4 -15.625 -21.359 1 97.5 341 ARG B CA 1
ATOM 7388 C C . ARG B 1 341 ? -3.715 -16.297 -20.031 1 97.5 341 ARG B C 1
ATOM 7390 O O . ARG B 1 341 ? -4.062 -15.641 -19.047 1 97.5 341 ARG B O 1
ATOM 7397 N N . GLU B 1 342 ? -3.559 -17.594 -20.031 1 98.12 342 GLU B N 1
ATOM 7398 C CA . GLU B 1 342 ? -3.822 -18.328 -18.797 1 98.12 342 GLU B CA 1
ATOM 7399 C C . GLU B 1 342 ? -2.803 -17.984 -17.719 1 98.12 342 GLU B C 1
ATOM 7401 O O . GLU B 1 342 ? -3.156 -17.859 -16.547 1 98.12 342 GLU B O 1
ATOM 7406 N N . GLU B 1 343 ? -1.578 -17.875 -18.141 1 98.19 343 GLU B N 1
ATOM 7407 C CA . GLU B 1 343 ? -0.56 -17.469 -17.172 1 98.19 343 GLU B CA 1
ATOM 7408 C C . GLU B 1 343 ? -0.888 -16.109 -16.562 1 98.19 343 GLU B C 1
ATOM 7410 O O . GLU B 1 343 ? -0.708 -15.898 -15.359 1 98.19 343 GLU B O 1
ATOM 7415 N N . LEU B 1 344 ? -1.333 -15.211 -17.375 1 97.94 344 LEU B N 1
ATOM 7416 C CA . LEU B 1 344 ? -1.686 -13.883 -16.891 1 97.94 344 LEU B CA 1
ATOM 7417 C C . LEU B 1 344 ? -2.859 -13.953 -15.93 1 97.94 344 LEU B C 1
ATOM 7419 O O . LEU B 1 344 ? -2.83 -13.32 -14.867 1 97.94 344 LEU B O 1
ATOM 7423 N N . ILE B 1 345 ? -3.881 -14.695 -16.234 1 98.25 345 ILE B N 1
ATOM 7424 C CA . ILE B 1 345 ? -5.059 -14.859 -15.391 1 98.25 345 ILE B CA 1
ATOM 7425 C C . ILE B 1 345 ? -4.652 -15.445 -14.039 1 98.25 345 ILE B C 1
ATOM 7427 O O . ILE B 1 345 ? -5.02 -14.922 -12.992 1 98.25 345 ILE B O 1
ATOM 7431 N N . ARG B 1 346 ? -3.896 -16.469 -14.094 1 98.44 346 ARG B N 1
ATOM 7432 C CA . ARG B 1 346 ? -3.469 -17.125 -12.867 1 98.44 346 ARG B CA 1
ATOM 7433 C C . ARG B 1 346 ? -2.562 -16.219 -12.047 1 98.44 346 ARG B C 1
ATOM 7435 O O . ARG B 1 346 ? -2.633 -16.203 -10.812 1 98.44 346 ARG B O 1
ATOM 7442 N N . LEU B 1 347 ? -1.734 -15.562 -12.773 1 98.5 347 LEU B N 1
ATOM 7443 C CA . LEU B 1 347 ? -0.842 -14.633 -12.086 1 98.5 347 LEU B CA 1
ATOM 7444 C C . LEU B 1 347 ? -1.638 -13.594 -11.305 1 98.5 347 LEU B C 1
ATOM 7446 O O . LEU B 1 347 ? -1.376 -13.359 -10.125 1 98.5 347 LEU B O 1
ATOM 7450 N N . PHE B 1 348 ? -2.598 -12.977 -11.914 1 98.31 348 PHE B N 1
ATOM 7451 C CA . PHE B 1 348 ? -3.414 -11.977 -11.234 1 98.31 348 PHE B CA 1
ATOM 7452 C C . PHE B 1 348 ? -4.227 -12.617 -10.117 1 98.31 348 PHE B C 1
ATOM 7454 O O . PHE B 1 348 ? -4.426 -12.008 -9.062 1 98.31 348 PHE B O 1
ATOM 7461 N N . THR B 1 349 ? -4.664 -13.789 -10.352 1 98.56 349 THR B N 1
ATOM 7462 C CA . THR B 1 349 ? -5.367 -14.523 -9.297 1 98.56 349 THR B CA 1
ATOM 7463 C C . THR B 1 349 ? -4.469 -14.719 -8.078 1 98.56 349 THR B C 1
ATOM 7465 O O . THR B 1 349 ? -4.887 -14.484 -6.945 1 98.56 349 THR B O 1
ATOM 7468 N N . TRP B 1 350 ? -3.307 -15.094 -8.352 1 98.75 350 TRP B N 1
ATOM 7469 C CA . TRP B 1 350 ? -2.381 -15.344 -7.25 1 98.75 350 TRP B CA 1
ATOM 7470 C C . TRP B 1 350 ? -1.974 -14.039 -6.57 1 98.75 350 TRP B C 1
ATOM 7472 O O . TRP B 1 350 ? -1.737 -14.008 -5.363 1 98.75 350 TRP B O 1
ATOM 7482 N N . ILE B 1 351 ? -1.847 -12.969 -7.312 1 98.5 351 ILE B N 1
ATOM 7483 C CA . ILE B 1 351 ? -1.6 -11.672 -6.691 1 98.5 351 ILE B CA 1
ATOM 7484 C C . ILE B 1 351 ? -2.738 -11.336 -5.734 1 98.5 351 ILE B C 1
ATOM 7486 O O . ILE B 1 351 ? -2.498 -10.898 -4.602 1 98.5 351 ILE B O 1
ATOM 7490 N N . PHE B 1 352 ? -3.92 -11.578 -6.184 1 98.38 352 PHE B N 1
ATOM 7491 C CA . PHE B 1 352 ? -5.078 -11.359 -5.324 1 98.38 352 PHE B CA 1
ATOM 7492 C C . PHE B 1 352 ? -5.023 -12.273 -4.102 1 98.38 352 PHE B C 1
ATOM 7494 O O . PHE B 1 352 ? -5.34 -11.844 -2.99 1 98.38 352 PHE B O 1
ATOM 7501 N N . LEU B 1 353 ? -4.645 -13.453 -4.301 1 98.69 353 LEU B N 1
ATOM 7502 C CA . LEU B 1 353 ? -4.574 -14.422 -3.213 1 98.69 353 LEU B CA 1
ATOM 7503 C C . LEU B 1 353 ? -3.521 -14.016 -2.188 1 98.69 353 LEU B C 1
ATOM 7505 O O . LEU B 1 353 ? -3.738 -14.148 -0.981 1 98.69 353 LEU B O 1
ATOM 7509 N N . LEU B 1 354 ? -2.395 -13.602 -2.639 1 98.44 354 LEU B N 1
ATOM 7510 C CA . LEU B 1 354 ? -1.37 -13.156 -1.701 1 98.44 354 LEU B CA 1
ATOM 7511 C C . LEU B 1 354 ? -1.831 -11.922 -0.938 1 98.44 354 LEU B C 1
ATOM 7513 O O . LEU B 1 354 ? -1.549 -11.781 0.255 1 98.44 354 LEU B O 1
ATOM 7517 N N . ASP B 1 355 ? -2.484 -11.008 -1.609 1 97.81 355 ASP B N 1
ATOM 7518 C CA . ASP B 1 355 ? -3.078 -9.859 -0.932 1 97.81 355 ASP B CA 1
ATOM 7519 C C . ASP B 1 355 ? -4.012 -10.305 0.189 1 97.81 355 ASP B C 1
ATOM 7521 O O . ASP B 1 355 ? -3.945 -9.789 1.307 1 97.81 355 ASP B O 1
ATOM 7525 N N . SER B 1 356 ? -4.855 -11.266 -0.145 1 97.94 356 SER B N 1
ATOM 7526 C CA . SER B 1 356 ? -5.801 -11.789 0.835 1 97.94 356 SER B CA 1
ATOM 7527 C C . SER B 1 356 ? -5.074 -12.492 1.979 1 97.94 356 SER B C 1
ATOM 7529 O O . SER B 1 356 ? -5.539 -12.469 3.121 1 97.94 356 SER B O 1
ATOM 7531 N N . ALA B 1 357 ? -3.994 -13.148 1.622 1 97.88 357 ALA B N 1
ATOM 7532 C CA . ALA B 1 357 ? -3.205 -13.789 2.674 1 97.88 357 ALA B CA 1
ATOM 7533 C C . ALA B 1 357 ? -2.709 -12.758 3.688 1 97.88 357 ALA B C 1
ATOM 7535 O O . ALA B 1 357 ? -2.762 -13 4.898 1 97.88 357 ALA B O 1
ATOM 7536 N N . PHE B 1 358 ? -2.271 -11.648 3.232 1 97.19 358 PHE B N 1
ATOM 7537 C CA . PHE B 1 358 ? -1.819 -10.594 4.133 1 97.19 358 PHE B CA 1
ATOM 7538 C C . PHE B 1 358 ? -2.979 -10.062 4.969 1 97.19 358 PHE B C 1
ATOM 7540 O O . PHE B 1 358 ? -2.795 -9.68 6.125 1 97.19 358 PHE B O 1
ATOM 7547 N N . VAL B 1 359 ? -4.129 -10.031 4.395 1 96.81 359 VAL B N 1
ATOM 7548 C CA . VAL B 1 359 ? -5.328 -9.602 5.113 1 96.81 359 VAL B CA 1
ATOM 7549 C C . VAL B 1 359 ? -5.633 -10.586 6.238 1 96.81 359 VAL B C 1
ATOM 7551 O O . VAL B 1 359 ? -5.883 -10.18 7.375 1 96.81 359 VAL B O 1
ATOM 7554 N N . ILE B 1 360 ? -5.543 -11.812 5.938 1 97 360 ILE B N 1
ATOM 7555 C CA . ILE B 1 360 ? -5.93 -12.867 6.875 1 97 360 ILE B CA 1
ATOM 7556 C C . ILE B 1 360 ? -4.867 -13.008 7.961 1 97 360 ILE B C 1
ATOM 7558 O O . ILE B 1 360 ? -5.184 -13.016 9.148 1 97 360 ILE B O 1
ATOM 7562 N N . PHE B 1 361 ? -3.619 -13.039 7.551 1 96.81 361 PHE B N 1
ATOM 7563 C CA . PHE B 1 361 ? -2.602 -13.539 8.469 1 96.81 361 PHE B CA 1
ATOM 7564 C C . PHE B 1 361 ? -1.825 -12.391 9.094 1 96.81 361 PHE B C 1
ATOM 7566 O O . PHE B 1 361 ? -1.232 -12.547 10.164 1 96.81 361 PHE B O 1
ATOM 7573 N N . ASN B 1 362 ? -1.812 -11.234 8.445 1 95.31 362 ASN B N 1
ATOM 7574 C CA . ASN B 1 362 ? -1.091 -10.086 8.984 1 95.31 362 ASN B CA 1
ATOM 7575 C C . ASN B 1 362 ? -2.039 -8.953 9.367 1 95.31 362 ASN B C 1
ATOM 7577 O O . ASN B 1 362 ? -1.607 -7.922 9.883 1 95.31 362 ASN B O 1
ATOM 7581 N N . ASN B 1 363 ? -3.322 -9.141 9.086 1 94.31 363 ASN B N 1
ATOM 7582 C CA . ASN B 1 363 ? -4.34 -8.141 9.383 1 94.31 363 ASN B CA 1
ATOM 7583 C C . ASN B 1 363 ? -4.039 -6.809 8.695 1 94.31 363 ASN B C 1
ATOM 7585 O O . ASN B 1 363 ? -4.102 -5.75 9.32 1 94.31 363 ASN B O 1
ATOM 7589 N N . LEU B 1 364 ? -3.648 -6.895 7.457 1 94.75 364 LEU B N 1
ATOM 7590 C CA . LEU B 1 364 ? -3.375 -5.73 6.621 1 94.75 364 LEU B CA 1
ATOM 7591 C C . LEU B 1 364 ? -4.574 -5.402 5.734 1 94.75 364 LEU B C 1
ATOM 7593 O O . LEU B 1 364 ? -5.211 -6.309 5.188 1 94.75 364 LEU B O 1
ATOM 7597 N N . PRO B 1 365 ? -4.855 -4.078 5.559 1 93.44 365 PRO B N 1
ATOM 7598 C CA . PRO B 1 365 ? -5.922 -3.74 4.617 1 93.44 365 PRO B CA 1
ATOM 7599 C C . PRO B 1 365 ? -5.637 -4.227 3.197 1 93.44 365 PRO B C 1
ATOM 7601 O O . PRO B 1 365 ? -4.496 -4.152 2.734 1 93.44 365 PRO B O 1
ATOM 7604 N N . PRO B 1 366 ? -6.676 -4.773 2.572 1 94.94 366 PRO B N 1
ATOM 7605 C CA . PRO B 1 366 ? -6.461 -5.242 1.201 1 94.94 366 PRO B CA 1
ATOM 7606 C C . PRO B 1 366 ? -6.078 -4.113 0.246 1 94.94 366 PRO B C 1
ATOM 7608 O O . PRO B 1 366 ? -6.633 -3.014 0.33 1 94.94 366 PRO B O 1
ATOM 7611 N N . ARG B 1 367 ? -5.18 -4.363 -0.595 1 94.38 367 ARG B N 1
ATOM 7612 C CA . ARG B 1 367 ? -4.738 -3.385 -1.583 1 94.38 367 ARG B CA 1
ATOM 7613 C C . ARG B 1 367 ? -5.574 -3.473 -2.854 1 94.38 367 ARG B C 1
ATOM 7615 O O . ARG B 1 367 ? -5.656 -2.506 -3.617 1 94.38 367 ARG B O 1
ATOM 7622 N N . MET B 1 368 ? -6.133 -4.609 -3.062 1 93.81 368 MET B N 1
ATOM 7623 C CA . MET B 1 368 ? -7.012 -4.801 -4.215 1 93.81 368 MET B CA 1
ATOM 7624 C C . MET B 1 368 ? -8.477 -4.844 -3.781 1 93.81 368 MET B C 1
ATOM 7626 O O . MET B 1 368 ? -8.789 -5.312 -2.686 1 93.81 368 MET B O 1
ATOM 7630 N N . VAL B 1 369 ? -9.305 -4.301 -4.641 1 91.81 369 VAL B N 1
ATOM 7631 C CA . VAL B 1 369 ? -10.75 -4.371 -4.426 1 91.81 369 VAL B CA 1
ATOM 7632 C C . VAL B 1 369 ? -11.352 -5.43 -5.344 1 91.81 369 VAL B C 1
ATOM 7634 O O . VAL B 1 369 ? -10.953 -5.562 -6.504 1 91.81 369 VAL B O 1
ATOM 7637 N N . ILE B 1 370 ? -12.258 -6.152 -4.777 1 92.19 370 ILE B N 1
ATOM 7638 C CA . ILE B 1 370 ? -12.859 -7.25 -5.527 1 92.19 370 ILE B CA 1
ATOM 7639 C C . ILE B 1 370 ? -13.5 -6.715 -6.809 1 92.19 370 ILE B C 1
ATOM 7641 O O . ILE B 1 370 ? -13.445 -7.371 -7.852 1 92.19 370 ILE B O 1
ATOM 7645 N N . LYS B 1 371 ? -13.977 -5.547 -6.816 1 89.06 371 LYS B N 1
ATOM 7646 C CA . LYS B 1 371 ? -14.695 -4.957 -7.941 1 89.06 371 LYS B CA 1
ATOM 7647 C C . LYS B 1 371 ? -13.766 -4.723 -9.125 1 89.06 371 LYS B C 1
ATOM 7649 O O . LYS B 1 371 ? -14.211 -4.656 -10.273 1 89.06 371 LYS B O 1
ATOM 7654 N N . GLU B 1 372 ? -12.547 -4.551 -8.852 1 89.69 372 GLU B N 1
ATOM 7655 C CA . GLU B 1 372 ? -11.625 -4.277 -9.953 1 89.69 372 GLU B CA 1
ATOM 7656 C C . GLU B 1 372 ? -11.188 -5.566 -10.641 1 89.69 372 GLU B C 1
ATOM 7658 O O . GLU B 1 372 ? -10.641 -5.531 -11.742 1 89.69 372 GLU B O 1
ATOM 7663 N N . ILE B 1 373 ? -11.43 -6.746 -9.992 1 93.5 373 ILE B N 1
ATOM 7664 C CA . ILE B 1 373 ? -10.992 -8.023 -10.531 1 93.5 373 ILE B CA 1
ATOM 7665 C C . ILE B 1 373 ? -11.984 -8.5 -11.594 1 93.5 373 ILE B C 1
ATOM 7667 O O . ILE B 1 373 ? -12.609 -9.555 -11.438 1 93.5 373 ILE B O 1
ATOM 7671 N N . ARG B 1 374 ? -12.07 -7.75 -12.664 1 92 374 ARG B N 1
ATOM 7672 C CA . ARG B 1 374 ? -12.945 -8.07 -13.789 1 92 374 ARG B CA 1
ATOM 7673 C C . ARG B 1 374 ? -12.195 -8.859 -14.852 1 92 374 ARG B C 1
ATOM 7675 O O . ARG B 1 374 ? -12.055 -8.398 -15.992 1 92 374 ARG B O 1
ATOM 7682 N N . MET B 1 375 ? -11.711 -9.922 -14.477 1 95.31 375 MET B N 1
ATOM 7683 C CA . MET B 1 375 ? -10.984 -10.867 -15.328 1 95.31 375 MET B CA 1
ATOM 7684 C C . MET B 1 375 ? -11.633 -12.242 -15.281 1 95.31 375 MET B C 1
ATOM 7686 O O . MET B 1 375 ? -12.5 -12.5 -14.445 1 95.31 375 MET B O 1
ATOM 7690 N N . HIS B 1 376 ? -11.289 -13.062 -16.25 1 96.5 376 HIS B N 1
ATOM 7691 C CA . HIS B 1 376 ? -11.75 -14.445 -16.203 1 96.5 376 HIS B CA 1
ATOM 7692 C C . HIS B 1 376 ? -11.117 -15.211 -15.055 1 96.5 376 HIS B C 1
ATOM 7694 O O . HIS B 1 376 ? -10.055 -14.828 -14.562 1 96.5 376 HIS B O 1
ATOM 7700 N N . MET B 1 377 ? -11.82 -16.172 -14.633 1 97.38 377 MET B N 1
ATOM 7701 C CA . MET B 1 377 ? -11.227 -17.141 -13.703 1 97.38 377 MET B CA 1
ATOM 7702 C C . MET B 1 377 ? -10.32 -18.125 -14.445 1 97.38 377 MET B C 1
ATOM 7704 O O . MET B 1 377 ? -10.391 -18.234 -15.672 1 97.38 377 MET B O 1
ATOM 7708 N N . ALA B 1 378 ? -9.43 -18.797 -13.711 1 97.88 378 ALA B N 1
ATOM 7709 C CA . ALA B 1 378 ? -8.523 -19.766 -14.328 1 97.88 378 ALA B CA 1
ATOM 7710 C C . ALA B 1 378 ? -9.297 -20.938 -14.93 1 97.88 378 ALA B C 1
ATOM 7712 O O . ALA B 1 378 ? -10.305 -21.375 -14.375 1 97.88 378 ALA B O 1
ATOM 7713 N N . THR B 1 379 ? -8.82 -21.422 -16.031 1 96.69 379 THR B N 1
ATOM 7714 C CA . THR B 1 379 ? -9.406 -22.625 -16.609 1 96.69 379 THR B CA 1
ATOM 7715 C C . THR B 1 379 ? -9.086 -23.844 -15.75 1 96.69 379 THR B C 1
ATOM 7717 O O . THR B 1 379 ? -8.188 -23.797 -14.906 1 96.69 379 THR B O 1
ATOM 7720 N N . PRO B 1 380 ? -9.852 -24.844 -15.922 1 93.25 380 PRO B N 1
ATOM 7721 C CA . PRO B 1 380 ? -9.609 -26.031 -15.117 1 93.25 380 PRO B CA 1
ATOM 7722 C C . PRO B 1 380 ? -8.18 -26.562 -15.25 1 93.25 380 PRO B C 1
ATOM 7724 O O . PRO B 1 380 ? -7.547 -26.375 -16.297 1 93.25 380 PRO B O 1
ATOM 7727 N N . GLU B 1 381 ? -7.734 -27.281 -14.25 1 92.38 381 GLU B N 1
ATOM 7728 C CA . GLU B 1 381 ? -6.352 -27.75 -14.188 1 92.38 381 GLU B CA 1
ATOM 7729 C C . GLU B 1 381 ? -6.02 -28.672 -15.359 1 92.38 381 GLU B C 1
ATOM 7731 O O . GLU B 1 381 ? -4.902 -28.641 -15.875 1 92.38 381 GLU B O 1
ATOM 7736 N N . ALA B 1 382 ? -7.012 -29.438 -15.773 1 90.75 382 ALA B N 1
ATOM 7737 C CA . ALA B 1 382 ? -6.793 -30.375 -16.859 1 90.75 382 ALA B CA 1
ATOM 7738 C C . ALA B 1 382 ? -6.387 -29.656 -18.141 1 90.75 382 ALA B C 1
ATOM 7740 O O . ALA B 1 382 ? -5.582 -30.172 -18.922 1 90.75 382 ALA B O 1
ATOM 7741 N N . CYS B 1 383 ? -6.918 -28.516 -18.359 1 94.19 383 CYS B N 1
ATOM 7742 C CA . CYS B 1 383 ? -6.582 -27.734 -19.531 1 94.19 383 CYS B CA 1
ATOM 7743 C C . CYS B 1 383 ? -5.176 -27.156 -19.422 1 94.19 383 CYS B C 1
ATOM 7745 O O . CYS B 1 383 ? -4.398 -27.219 -20.375 1 94.19 383 CYS B O 1
ATOM 7747 N N . PHE B 1 384 ? -4.848 -26.656 -18.266 1 95.38 384 PHE B N 1
ATOM 7748 C CA . PHE B 1 384 ? -3.58 -25.969 -18.047 1 95.38 384 PHE B CA 1
ATOM 7749 C C . PHE B 1 384 ? -2.43 -26.969 -18 1 95.38 384 PHE B C 1
ATOM 7751 O O . PHE B 1 384 ? -1.302 -26.641 -18.375 1 95.38 384 PHE B O 1
ATOM 7758 N N . GLN B 1 385 ? -2.717 -28.219 -17.609 1 93.62 385 GLN B N 1
ATOM 7759 C CA . GLN B 1 385 ? -1.689 -29.234 -17.422 1 93.62 385 GLN B CA 1
ATOM 7760 C C . GLN B 1 385 ? -1.535 -30.094 -18.688 1 93.62 385 GLN B C 1
ATOM 7762 O O . GLN B 1 385 ? -0.669 -30.969 -18.75 1 93.62 385 GLN B O 1
ATOM 7767 N N . ALA B 1 386 ? -2.387 -29.781 -19.672 1 94.69 386 ALA B N 1
ATOM 7768 C CA . ALA B 1 386 ? -2.262 -30.531 -20.922 1 94.69 386 ALA B CA 1
ATOM 7769 C C . ALA B 1 386 ? -0.862 -30.375 -21.516 1 94.69 386 ALA B C 1
ATOM 7771 O O . ALA B 1 386 ? -0.281 -29.297 -21.484 1 94.69 386 ALA B O 1
ATOM 7772 N N . THR B 1 387 ? -0.332 -31.453 -22.078 1 94.06 387 THR B N 1
ATOM 7773 C CA . THR B 1 387 ? 1.053 -31.438 -22.531 1 94.06 387 THR B CA 1
ATOM 7774 C C . THR B 1 387 ? 1.124 -31.125 -24.031 1 94.06 387 THR B C 1
ATOM 7776 O O . THR B 1 387 ? 2.203 -30.859 -24.562 1 94.06 387 THR B O 1
ATOM 7779 N N . THR B 1 388 ? -0.021 -31.172 -24.703 1 95.62 388 THR B N 1
ATOM 7780 C CA . THR B 1 388 ? -0.046 -30.844 -26.125 1 95.62 388 THR B CA 1
ATOM 7781 C C . THR B 1 388 ? -1.196 -29.891 -26.438 1 95.62 388 THR B C 1
ATOM 7783 O O . THR B 1 388 ? -2.174 -29.812 -25.703 1 95.62 388 THR B O 1
ATOM 7786 N N . ALA B 1 389 ? -1.091 -29.203 -27.578 1 96.12 389 ALA B N 1
ATOM 7787 C CA . ALA B 1 389 ? -2.127 -28.281 -28.031 1 96.12 389 ALA B CA 1
ATOM 7788 C C . ALA B 1 389 ? -3.443 -29.016 -28.281 1 96.12 389 ALA B C 1
ATOM 7790 O O . ALA B 1 389 ? -4.516 -28.5 -27.953 1 96.12 389 ALA B O 1
ATOM 7791 N N . ASP B 1 390 ? -3.346 -30.203 -28.859 1 96.44 390 ASP B N 1
ATOM 7792 C CA . ASP B 1 390 ? -4.539 -30.984 -29.172 1 96.44 390 ASP B CA 1
ATOM 7793 C C . ASP B 1 390 ? -5.285 -31.375 -27.891 1 96.44 390 ASP B C 1
ATOM 7795 O O . ASP B 1 390 ? -6.512 -31.266 -27.828 1 96.44 390 ASP B O 1
ATOM 7799 N N . GLN B 1 391 ? -4.488 -31.828 -26.938 1 95.69 391 GLN B N 1
ATOM 7800 C CA . GLN B 1 391 ? -5.086 -32.219 -25.672 1 95.69 391 GLN B CA 1
ATOM 7801 C C . GLN B 1 391 ? -5.742 -31.031 -24.969 1 95.69 391 GLN B C 1
ATOM 7803 O O . GLN B 1 391 ? -6.84 -31.156 -24.422 1 95.69 391 GLN B O 1
ATOM 7808 N N . CYS B 1 392 ? -5.066 -29.953 -25 1 96 392 CYS B N 1
ATOM 7809 C CA . CYS B 1 392 ? -5.586 -28.75 -24.359 1 96 392 CYS B CA 1
ATOM 7810 C C . CYS B 1 392 ? -6.883 -28.297 -25.016 1 96 392 CYS B C 1
ATOM 7812 O O . CYS B 1 392 ? -7.875 -28.031 -24.328 1 96 392 CYS B O 1
ATOM 7814 N N . HIS B 1 393 ? -6.914 -28.25 -26.344 1 96.69 393 HIS B N 1
ATOM 7815 C CA . HIS B 1 393 ? -8.094 -27.844 -27.094 1 96.69 393 HIS B CA 1
ATOM 7816 C C . HIS B 1 393 ? -9.266 -28.781 -26.828 1 96.69 393 HIS B C 1
ATOM 7818 O O . HIS B 1 393 ? -10.398 -28.328 -26.656 1 96.69 393 HIS B O 1
ATOM 7824 N N . HIS B 1 394 ? -8.977 -30.031 -26.781 1 95.38 394 HIS B N 1
ATOM 7825 C CA . HIS B 1 394 ? -10 -31.031 -26.547 1 95.38 394 HIS B CA 1
ATOM 7826 C C . HIS B 1 394 ? -10.617 -30.875 -25.156 1 95.38 394 HIS B C 1
ATOM 7828 O O . HIS B 1 394 ? -11.836 -30.922 -25 1 95.38 394 HIS B O 1
ATOM 7834 N N . GLN B 1 395 ? -9.758 -30.703 -24.156 1 93.38 395 GLN B N 1
ATOM 7835 C CA . GLN B 1 395 ? -10.234 -30.531 -22.797 1 93.38 395 GLN B CA 1
ATOM 7836 C C . GLN B 1 395 ? -11.094 -29.266 -22.672 1 93.38 395 GLN B C 1
ATOM 7838 O O . GLN B 1 395 ? -12.117 -29.266 -21.984 1 93.38 395 GLN B O 1
ATOM 7843 N N . LEU B 1 396 ? -10.727 -28.219 -23.312 1 95.38 396 LEU B N 1
ATOM 7844 C CA . LEU B 1 396 ? -11.469 -26.969 -23.281 1 95.38 396 LEU B CA 1
ATOM 7845 C C . LEU B 1 396 ? -12.859 -27.141 -23.875 1 95.38 396 LEU B C 1
ATOM 7847 O O . LEU B 1 396 ? -13.844 -26.656 -23.312 1 95.38 396 LEU B O 1
ATOM 7851 N N . GLN B 1 397 ? -12.953 -27.828 -24.953 1 94.88 397 GLN B N 1
ATOM 7852 C CA . GLN B 1 397 ? -14.234 -28.062 -25.609 1 94.88 397 GLN B CA 1
ATOM 7853 C C . GLN B 1 397 ? -15.148 -28.922 -24.734 1 94.88 397 GLN B C 1
ATOM 7855 O O . GLN B 1 397 ? -16.359 -28.719 -24.703 1 94.88 397 GLN B O 1
ATOM 7860 N N . LEU B 1 398 ? -14.539 -29.797 -24.062 1 92.31 398 LEU B N 1
ATOM 7861 C CA . LEU B 1 398 ? -15.289 -30.734 -23.25 1 92.31 398 LEU B CA 1
ATOM 7862 C C . LEU B 1 398 ? -15.805 -30.062 -21.969 1 92.31 398 LEU B C 1
ATOM 7864 O O . LEU B 1 398 ? -16.969 -30.25 -21.609 1 92.31 398 LEU B O 1
ATOM 7868 N N . ILE B 1 399 ? -14.969 -29.328 -21.328 1 92.06 399 ILE B N 1
ATOM 7869 C CA . ILE B 1 399 ? -15.281 -28.797 -20 1 92.06 399 ILE B CA 1
ATOM 7870 C C . ILE B 1 399 ? -15.969 -27.453 -20.125 1 92.06 399 ILE B C 1
ATOM 7872 O O . ILE B 1 399 ? -16.828 -27.109 -19.312 1 92.06 399 ILE B O 1
ATOM 7876 N N . LEU B 1 400 ? -15.508 -26.688 -21.109 1 95 400 LEU B N 1
ATOM 7877 C CA . LEU B 1 400 ? -16.047 -25.344 -21.312 1 95 400 LEU B CA 1
ATOM 7878 C C . LEU B 1 400 ? -16.609 -25.203 -22.734 1 95 400 LEU B C 1
ATOM 7880 O O . LEU B 1 400 ? -16.047 -24.453 -23.547 1 95 400 LEU B O 1
ATOM 7884 N N . PRO B 1 401 ? -17.75 -25.719 -22.891 1 94.81 401 PRO B N 1
ATOM 7885 C CA . PRO B 1 401 ? -18.344 -25.594 -24.234 1 94.81 401 PRO B CA 1
ATOM 7886 C C . PRO B 1 401 ? -18.641 -24.156 -24.625 1 94.81 401 PRO B C 1
ATOM 7888 O O . PRO B 1 401 ? -18.578 -23.25 -23.781 1 94.81 401 PRO B O 1
ATOM 7891 N N . ALA B 1 402 ? -18.984 -23.906 -25.812 1 94.38 402 ALA B N 1
ATOM 7892 C CA . ALA B 1 402 ? -19.125 -22.578 -26.422 1 94.38 402 ALA B CA 1
ATOM 7893 C C . ALA B 1 402 ? -20.188 -21.766 -25.703 1 94.38 402 ALA B C 1
ATOM 7895 O O . ALA B 1 402 ? -20.078 -20.547 -25.594 1 94.38 402 ALA B O 1
ATOM 7896 N N . ARG B 1 403 ? -21.141 -22.375 -25.156 1 92.88 403 ARG B N 1
ATOM 7897 C CA . ARG B 1 403 ? -22.25 -21.672 -24.531 1 92.88 403 ARG B CA 1
ATOM 7898 C C . ARG B 1 403 ? -22.062 -21.578 -23.016 1 92.88 403 ARG B C 1
ATOM 7900 O O . ARG B 1 403 ? -22.953 -21.125 -22.297 1 92.88 403 ARG B O 1
ATOM 7907 N N . SER B 1 404 ? -20.938 -22.031 -22.609 1 93.38 404 SER B N 1
ATOM 7908 C CA . SER B 1 404 ? -20.641 -21.969 -21.172 1 93.38 404 SER B CA 1
ATOM 7909 C C . SER B 1 404 ? -20.688 -20.547 -20.656 1 93.38 404 SER B C 1
ATOM 7911 O O . SER B 1 404 ? -20.25 -19.609 -21.328 1 93.38 404 SER B O 1
ATOM 7913 N N . LEU B 1 405 ? -21.125 -20.359 -19.406 1 93.12 405 LEU B N 1
ATOM 7914 C CA . LEU B 1 405 ? -21.172 -19.062 -18.75 1 93.12 405 LEU B CA 1
ATOM 7915 C C . LEU B 1 405 ? -19.766 -18.531 -18.484 1 93.12 405 LEU B C 1
ATOM 7917 O O . LEU B 1 405 ? -19.578 -17.359 -18.188 1 93.12 405 LEU B O 1
ATOM 7921 N N . TYR B 1 406 ? -18.781 -19.406 -18.594 1 94.69 406 TYR B N 1
ATOM 7922 C CA . TYR B 1 406 ? -17.391 -19.047 -18.359 1 94.69 406 TYR B CA 1
ATOM 7923 C C . TYR B 1 406 ? -16.984 -17.859 -19.219 1 94.69 406 TYR B C 1
ATOM 7925 O O . TYR B 1 406 ? -16.281 -16.969 -18.766 1 94.69 406 TYR B O 1
ATOM 7933 N N . TRP B 1 407 ? -17.438 -17.859 -20.422 1 93.5 407 TRP B N 1
ATOM 7934 C CA . TRP B 1 407 ? -16.953 -16.922 -21.422 1 93.5 407 TRP B CA 1
ATOM 7935 C C . TRP B 1 407 ? -17.531 -15.531 -21.188 1 93.5 407 TRP B C 1
ATOM 7937 O O . TRP B 1 407 ? -17.031 -14.539 -21.734 1 93.5 407 TRP B O 1
ATOM 7947 N N . THR B 1 408 ? -18.516 -15.398 -20.25 1 90.44 408 THR B N 1
ATOM 7948 C CA . THR B 1 408 ? -19.172 -14.117 -20.062 1 90.44 408 THR B CA 1
ATOM 7949 C C . THR B 1 408 ? -19.109 -13.703 -18.594 1 90.44 408 THR B C 1
ATOM 7951 O O . THR B 1 408 ? -19.594 -12.617 -18.219 1 90.44 408 THR B O 1
ATOM 7954 N N . THR B 1 409 ? -18.547 -14.508 -17.828 1 92 409 THR B N 1
ATOM 7955 C CA . THR B 1 409 ? -18.562 -14.227 -16.391 1 92 409 THR B CA 1
ATOM 7956 C C . THR B 1 409 ? -17.156 -13.883 -15.906 1 92 409 THR B C 1
ATOM 7958 O O . THR B 1 409 ? -16.188 -14.539 -16.281 1 92 409 THR B O 1
ATOM 7961 N N . SER B 1 410 ? -17.062 -12.82 -15.133 1 93.25 410 SER B N 1
ATOM 7962 C CA . SER B 1 410 ? -15.805 -12.422 -14.523 1 93.25 410 SER B CA 1
ATOM 7963 C C . SER B 1 410 ? -15.695 -12.945 -13.094 1 93.25 410 SER B C 1
ATOM 7965 O O . SER B 1 410 ? -16.672 -13.414 -12.523 1 93.25 410 SER B O 1
ATOM 7967 N N . PHE B 1 411 ? -14.516 -12.906 -12.602 1 95.31 411 PHE B N 1
ATOM 7968 C CA . PHE B 1 411 ? -14.32 -13.242 -11.195 1 95.31 411 PHE B CA 1
ATOM 7969 C C . PHE B 1 411 ? -15.227 -12.406 -10.305 1 95.31 411 PHE B C 1
ATOM 7971 O O . PHE B 1 411 ? -15.875 -12.938 -9.406 1 95.31 411 PHE B O 1
ATOM 7978 N N . HIS B 1 412 ? -15.242 -11.125 -10.539 1 92.94 412 HIS B N 1
ATOM 7979 C CA . HIS B 1 412 ? -16.094 -10.219 -9.781 1 92.94 412 HIS B CA 1
ATOM 7980 C C . HIS B 1 412 ? -17.562 -10.648 -9.867 1 92.94 412 HIS B C 1
ATOM 7982 O O . HIS B 1 412 ? -18.25 -10.703 -8.852 1 92.94 412 HIS B O 1
ATOM 7988 N N . GLY B 1 413 ? -17.969 -10.891 -11.078 1 90.5 413 GLY B N 1
ATOM 7989 C CA . GLY B 1 413 ? -19.328 -11.344 -11.273 1 90.5 413 GLY B CA 1
ATOM 7990 C C . GLY B 1 413 ? -19.656 -12.625 -10.539 1 90.5 413 GLY B C 1
ATOM 7991 O O . GLY B 1 413 ? -20.75 -12.773 -9.984 1 90.5 413 GLY B O 1
ATOM 7992 N N . SER B 1 414 ? -18.75 -13.523 -10.547 1 93.81 414 SER B N 1
ATOM 7993 C CA . SER B 1 414 ? -18.906 -14.781 -9.836 1 93.81 414 SER B CA 1
ATOM 7994 C C . SER B 1 414 ? -19.047 -14.547 -8.328 1 93.81 414 SER B C 1
ATOM 7996 O O . SER B 1 414 ? -19.859 -15.188 -7.668 1 93.81 414 SER B O 1
ATOM 7998 N N . PHE B 1 415 ? -18.25 -13.695 -7.805 1 94.31 415 PHE B N 1
ATOM 7999 C CA . PHE B 1 415 ? -18.312 -13.422 -6.375 1 94.31 415 PHE B CA 1
ATOM 8000 C C . PHE B 1 415 ? -19.609 -12.719 -6.008 1 94.31 415 PHE B C 1
ATOM 8002 O O . PHE B 1 415 ? -20.203 -12.992 -4.961 1 94.31 415 PHE B O 1
ATOM 8009 N N . GLU B 1 416 ? -20 -11.797 -6.801 1 90.31 416 GLU B N 1
ATOM 8010 C CA . GLU B 1 416 ? -21.266 -11.133 -6.574 1 90.31 416 GLU B CA 1
ATOM 8011 C C . GLU B 1 416 ? -22.422 -12.141 -6.531 1 90.31 416 GLU B C 1
ATOM 8013 O O . GLU B 1 416 ? -23.312 -12.039 -5.688 1 90.31 416 GLU B O 1
ATOM 8018 N N . ALA B 1 417 ? -22.344 -13.031 -7.457 1 91.19 417 ALA B N 1
ATOM 8019 C CA . ALA B 1 417 ? -23.359 -14.086 -7.48 1 91.19 417 ALA B CA 1
ATOM 8020 C C . ALA B 1 417 ? -23.297 -14.922 -6.207 1 91.19 417 ALA B C 1
ATOM 8022 O O . ALA B 1 417 ? -24.328 -15.32 -5.668 1 91.19 417 ALA B O 1
ATOM 8023 N N . LEU B 1 418 ? -22.125 -15.195 -5.789 1 93.25 418 LEU B N 1
ATOM 8024 C CA . LEU B 1 418 ? -21.906 -15.984 -4.582 1 93.25 418 LEU B CA 1
ATOM 8025 C C . LEU B 1 418 ? -22.562 -15.328 -3.373 1 93.25 418 LEU B C 1
ATOM 8027 O O . LEU B 1 418 ? -22.984 -16.016 -2.445 1 93.25 418 LEU B O 1
ATOM 8031 N N . CYS B 1 419 ? -22.641 -14.031 -3.322 1 90.75 419 CYS B N 1
ATOM 8032 C CA . CYS B 1 419 ? -23.156 -13.266 -2.193 1 90.75 419 CYS B CA 1
ATOM 8033 C C . CYS B 1 419 ? -24.672 -13.188 -2.234 1 90.75 419 CYS B C 1
ATOM 8035 O O . CYS B 1 419 ? -25.297 -12.711 -1.286 1 90.75 419 CYS B O 1
ATOM 8037 N N . ASN B 1 420 ? -25.25 -13.695 -3.256 1 87.19 420 ASN B N 1
ATOM 8038 C CA . ASN B 1 420 ? -26.703 -13.656 -3.391 1 87.19 420 ASN B CA 1
ATOM 8039 C C . ASN B 1 420 ? -27.375 -14.797 -2.631 1 87.19 420 ASN B C 1
ATOM 8041 O O . ASN B 1 420 ? -26.75 -15.836 -2.393 1 87.19 420 ASN B O 1
ATOM 8045 N N . ASP B 1 421 ? -28.609 -14.531 -2.275 1 84.62 421 ASP B N 1
ATOM 8046 C CA . ASP B 1 421 ? -29.359 -15.523 -1.523 1 84.62 421 ASP B CA 1
ATOM 8047 C C . ASP B 1 421 ? -29.719 -16.719 -2.4 1 84.62 421 ASP B C 1
ATOM 8049 O O . ASP B 1 421 ? -29.781 -17.859 -1.919 1 84.62 421 ASP B O 1
ATOM 8053 N N . ASP B 1 422 ? -29.984 -16.406 -3.629 1 82.75 422 ASP B N 1
ATOM 8054 C CA . ASP B 1 422 ? -30.344 -17.5 -4.52 1 82.75 422 ASP B CA 1
ATOM 8055 C C . ASP B 1 422 ? -29.328 -17.641 -5.66 1 82.75 422 ASP B C 1
ATOM 8057 O O . ASP B 1 422 ? -29.375 -16.875 -6.629 1 82.75 422 ASP B O 1
ATOM 8061 N N . LEU B 1 423 ? -28.453 -18.562 -5.492 1 88.88 423 LEU B N 1
ATOM 8062 C CA . LEU B 1 423 ? -27.469 -18.828 -6.531 1 88.88 423 LEU B CA 1
ATOM 8063 C C . LEU B 1 423 ? -28.016 -19.766 -7.59 1 88.88 423 LEU B C 1
ATOM 8065 O O . LEU B 1 423 ? -28.5 -20.859 -7.266 1 88.88 423 LEU B O 1
ATOM 8069 N N . SER B 1 424 ? -27.969 -19.281 -8.812 1 89.25 424 SER B N 1
ATOM 8070 C CA . SER B 1 424 ? -28.469 -20.094 -9.914 1 89.25 424 SER B CA 1
ATOM 8071 C C . SER B 1 424 ? -27.719 -21.422 -10.008 1 89.25 424 SER B C 1
ATOM 8073 O O . SER B 1 424 ? -26.516 -21.484 -9.703 1 89.25 424 SER B O 1
ATOM 8075 N N . VAL B 1 425 ? -28.375 -22.406 -10.469 1 90.62 425 VAL B N 1
ATOM 8076 C CA . VAL B 1 425 ? -27.812 -23.75 -10.617 1 90.62 425 VAL B CA 1
ATOM 8077 C C . VAL B 1 425 ? -26.703 -23.719 -11.656 1 90.62 425 VAL B C 1
ATOM 8079 O O . VAL B 1 425 ? -25.688 -24.406 -11.5 1 90.62 425 VAL B O 1
ATOM 8082 N N . ASN B 1 426 ? -26.891 -22.906 -12.609 1 90.88 426 ASN B N 1
ATOM 8083 C CA . ASN B 1 426 ? -25.906 -22.828 -13.68 1 90.88 426 ASN B CA 1
ATOM 8084 C C . ASN B 1 426 ? -24.594 -22.25 -13.18 1 90.88 426 ASN B C 1
ATOM 8086 O O . ASN B 1 426 ? -23.516 -22.734 -13.562 1 90.88 426 ASN B O 1
ATOM 8090 N N . ILE B 1 427 ? -24.719 -21.328 -12.352 1 92.25 427 ILE B N 1
ATOM 8091 C CA . ILE B 1 427 ? -23.5 -20.719 -11.805 1 92.25 427 ILE B CA 1
ATOM 8092 C C . ILE B 1 427 ? -22.828 -21.672 -10.828 1 92.25 427 ILE B C 1
ATOM 8094 O O . ILE B 1 427 ? -21.609 -21.781 -10.797 1 92.25 427 ILE B O 1
ATOM 8098 N N . ARG B 1 428 ? -23.609 -22.328 -10.07 1 93.94 428 ARG B N 1
ATOM 8099 C CA . ARG B 1 428 ? -23.094 -23.328 -9.141 1 93.94 428 ARG B CA 1
ATOM 8100 C C . ARG B 1 428 ? -22.312 -24.406 -9.875 1 93.94 428 ARG B C 1
ATOM 8102 O O . ARG B 1 428 ? -21.203 -24.781 -9.461 1 93.94 428 ARG B O 1
ATOM 8109 N N . HIS B 1 429 ? -22.859 -24.828 -10.945 1 92.81 429 HIS B N 1
ATOM 8110 C CA . HIS B 1 429 ? -22.219 -25.859 -11.75 1 92.81 429 HIS B CA 1
ATOM 8111 C C . HIS B 1 429 ? -20.938 -25.344 -12.391 1 92.81 429 HIS B C 1
ATOM 8113 O O . HIS B 1 429 ? -19.938 -26.062 -12.445 1 92.81 429 HIS B O 1
ATOM 8119 N N . LEU B 1 430 ? -20.984 -24.172 -12.852 1 93.88 430 LEU B N 1
ATOM 8120 C CA . LEU B 1 430 ? -19.812 -23.578 -13.477 1 93.88 430 LEU B CA 1
ATOM 8121 C C . LEU B 1 430 ? -18.656 -23.5 -12.484 1 93.88 430 LEU B C 1
ATOM 8123 O O . LEU B 1 430 ? -17.547 -23.953 -12.781 1 93.88 430 LEU B O 1
ATOM 8127 N N . LEU B 1 431 ? -18.938 -22.938 -11.328 1 94.88 431 LEU B N 1
ATOM 8128 C CA . LEU B 1 431 ? -17.891 -22.703 -10.336 1 94.88 431 LEU B CA 1
ATOM 8129 C C . LEU B 1 431 ? -17.312 -24.031 -9.828 1 94.88 431 LEU B C 1
ATOM 8131 O O . LEU B 1 431 ? -16.109 -24.141 -9.578 1 94.88 431 LEU B O 1
ATOM 8135 N N . ALA B 1 432 ? -18.141 -25.016 -9.75 1 93.81 432 ALA B N 1
ATOM 8136 C CA . ALA B 1 432 ? -17.672 -26.344 -9.336 1 93.81 432 ALA B CA 1
ATOM 8137 C C . ALA B 1 432 ? -16.766 -26.953 -10.398 1 93.81 432 ALA B C 1
ATOM 8139 O O . ALA B 1 432 ? -15.789 -27.625 -10.07 1 93.81 432 ALA B O 1
ATOM 8140 N N . THR B 1 433 ? -17.094 -26.656 -11.594 1 91.5 433 THR B N 1
ATOM 8141 C CA . THR B 1 433 ? -16.359 -27.219 -12.719 1 91.5 433 THR B CA 1
ATOM 8142 C C . THR B 1 433 ? -14.992 -26.562 -12.867 1 91.5 433 THR B C 1
ATOM 8144 O O . THR B 1 433 ? -14.031 -27.188 -13.297 1 91.5 433 THR B O 1
ATOM 8147 N N . LEU B 1 434 ? -14.867 -25.297 -12.547 1 91.94 434 LEU B N 1
ATOM 8148 C CA . LEU B 1 434 ? -13.641 -24.531 -12.742 1 91.94 434 LEU B CA 1
ATOM 8149 C C . LEU B 1 434 ? -12.539 -25.031 -11.805 1 91.94 434 LEU B C 1
ATOM 8151 O O . LEU B 1 434 ? -11.352 -24.859 -12.094 1 91.94 434 LEU B O 1
ATOM 8155 N N . GLY B 1 435 ? -12.867 -25.656 -10.656 1 89.44 435 GLY B N 1
ATOM 8156 C CA . GLY B 1 435 ? -11.852 -26.328 -9.859 1 89.44 435 GLY B CA 1
ATOM 8157 C C . GLY B 1 435 ? -11.523 -25.594 -8.57 1 89.44 435 GLY B C 1
ATOM 8158 O O . GLY B 1 435 ? -12.125 -24.562 -8.266 1 89.44 435 GLY B O 1
ATOM 8159 N N . PRO B 1 436 ? -10.578 -26.125 -7.859 1 92.88 436 PRO B N 1
ATOM 8160 C CA . PRO B 1 436 ? -10.328 -25.688 -6.48 1 92.88 436 PRO B CA 1
ATOM 8161 C C . PRO B 1 436 ? -9.578 -24.359 -6.402 1 92.88 436 PRO B C 1
ATOM 8163 O O . PRO B 1 436 ? -9.758 -23.609 -5.445 1 92.88 436 PRO B O 1
ATOM 8166 N N . LEU B 1 437 ? -8.742 -24.094 -7.359 1 96.06 437 LEU B N 1
ATOM 8167 C CA . LEU B 1 437 ? -8.031 -22.828 -7.328 1 96.06 437 LEU B CA 1
ATOM 8168 C C . LEU B 1 437 ? -9 -21.656 -7.305 1 96.06 437 LEU B C 1
ATOM 8170 O O . LEU B 1 437 ? -8.836 -20.719 -6.512 1 96.06 437 LEU B O 1
ATOM 8174 N N . ASN B 1 438 ? -9.953 -21.719 -8.172 1 97.44 438 ASN B N 1
ATOM 8175 C CA . ASN B 1 438 ? -10.938 -20.656 -8.234 1 97.44 438 ASN B CA 1
ATOM 8176 C C . ASN B 1 438 ? -11.789 -20.594 -6.973 1 97.44 438 ASN B C 1
ATOM 8178 O O . ASN B 1 438 ? -12.141 -19.516 -6.5 1 97.44 438 ASN B O 1
ATOM 8182 N N . LEU B 1 439 ? -12.109 -21.719 -6.441 1 97.19 439 LEU B N 1
ATOM 8183 C CA . LEU B 1 439 ? -12.875 -21.75 -5.195 1 97.19 439 LEU B CA 1
ATOM 8184 C C . LEU B 1 439 ? -12.055 -21.188 -4.043 1 97.19 439 LEU B C 1
ATOM 8186 O O . LEU B 1 439 ? -12.602 -20.531 -3.145 1 97.19 439 LEU B O 1
ATOM 8190 N N . PHE B 1 440 ? -10.766 -21.484 -4.074 1 98 440 PHE B N 1
ATOM 8191 C CA . PHE B 1 440 ? -9.867 -20.891 -3.09 1 98 440 PHE B CA 1
ATOM 8192 C C . PHE B 1 440 ? -9.836 -19.375 -3.223 1 98 440 PHE B C 1
ATOM 8194 O O . PHE B 1 440 ? -9.852 -18.656 -2.221 1 98 440 PHE B O 1
ATOM 8201 N N . ALA B 1 441 ? -9.812 -18.906 -4.438 1 98.56 441 ALA B N 1
ATOM 8202 C CA . ALA B 1 441 ? -9.836 -17.469 -4.676 1 98.56 441 ALA B CA 1
ATOM 8203 C C . ALA B 1 441 ? -11.125 -16.844 -4.16 1 98.56 441 ALA B C 1
ATOM 8205 O O . ALA B 1 441 ? -11.109 -15.766 -3.57 1 98.56 441 ALA B O 1
ATOM 8206 N N . LEU B 1 442 ? -12.219 -17.5 -4.352 1 98.25 442 LEU B N 1
ATOM 8207 C CA . LEU B 1 442 ? -13.508 -16.984 -3.906 1 98.25 442 LEU B CA 1
ATOM 8208 C C . LEU B 1 442 ? -13.586 -16.969 -2.383 1 98.25 442 LEU B C 1
ATOM 8210 O O . LEU B 1 442 ? -14.125 -16.016 -1.799 1 98.25 442 LEU B O 1
ATOM 8214 N N . THR B 1 443 ? -13.109 -18 -1.752 1 98.19 443 THR B N 1
ATOM 8215 C CA . THR B 1 443 ? -13.078 -18 -0.293 1 98.19 443 THR B CA 1
ATOM 8216 C C . THR B 1 443 ? -12.195 -16.875 0.231 1 98.19 443 THR B C 1
ATOM 8218 O O . THR B 1 443 ? -12.523 -16.25 1.243 1 98.19 443 THR B O 1
ATOM 8221 N N . SER B 1 444 ? -11.086 -16.672 -0.423 1 98.19 444 SER B N 1
ATOM 8222 C CA . SER B 1 444 ? -10.203 -15.562 -0.065 1 98.19 444 SER B CA 1
ATOM 8223 C C . SER B 1 444 ? -10.914 -14.219 -0.21 1 98.19 444 SER B C 1
ATOM 8225 O O . SER B 1 444 ? -10.688 -13.305 0.583 1 98.19 444 SER B O 1
ATOM 8227 N N . ALA B 1 445 ? -11.742 -14.094 -1.217 1 97.31 445 ALA B N 1
ATOM 8228 C CA . ALA B 1 445 ? -12.531 -12.883 -1.405 1 97.31 445 ALA B CA 1
ATOM 8229 C C . ALA B 1 445 ? -13.484 -12.664 -0.231 1 97.31 445 ALA B C 1
ATOM 8231 O O . ALA B 1 445 ? -13.727 -11.523 0.174 1 97.31 445 ALA B O 1
ATOM 8232 N N . ILE B 1 446 ? -14.008 -13.719 0.316 1 96.12 446 ILE B N 1
ATOM 8233 C CA . ILE B 1 446 ? -14.875 -13.617 1.486 1 96.12 446 ILE B CA 1
ATOM 8234 C C . ILE B 1 446 ? -14.102 -12.992 2.646 1 96.12 446 ILE B C 1
ATOM 8236 O O . ILE B 1 446 ? -14.625 -12.133 3.357 1 96.12 446 ILE B O 1
ATOM 8240 N N . HIS B 1 447 ? -12.883 -13.445 2.809 1 96.38 447 HIS B N 1
ATOM 8241 C CA . HIS B 1 447 ? -12.055 -12.891 3.875 1 96.38 447 HIS B CA 1
ATOM 8242 C C . HIS B 1 447 ? -11.797 -11.406 3.664 1 96.38 447 HIS B C 1
ATOM 8244 O O . HIS B 1 447 ? -11.75 -10.633 4.629 1 96.38 447 HIS B O 1
ATOM 8250 N N . SER B 1 448 ? -11.555 -11.016 2.422 1 94.12 448 SER B N 1
ATOM 8251 C CA . SER B 1 448 ? -11.367 -9.602 2.125 1 94.12 448 SER B CA 1
ATOM 8252 C C . SER B 1 448 ? -12.609 -8.789 2.49 1 94.12 448 SER B C 1
ATOM 8254 O O . SER B 1 448 ? -12.5 -7.691 3.041 1 94.12 448 SER B O 1
ATOM 8256 N N . GLN B 1 449 ? -13.711 -9.344 2.213 1 90.94 449 GLN B N 1
ATOM 8257 C CA . GLN B 1 449 ? -14.969 -8.68 2.555 1 90.94 449 GLN B CA 1
ATOM 8258 C C . GLN B 1 449 ? -15.172 -8.641 4.066 1 90.94 449 GLN B C 1
ATOM 8260 O O . GLN B 1 449 ? -15.664 -7.645 4.602 1 90.94 449 GLN B O 1
ATOM 8265 N N . LEU B 1 450 ? -14.844 -9.695 4.676 1 90.56 450 LEU B N 1
ATOM 8266 C CA . LEU B 1 450 ? -14.945 -9.758 6.133 1 90.56 450 LEU B CA 1
ATOM 8267 C C . LEU B 1 450 ? -14.078 -8.68 6.781 1 90.56 450 LEU B C 1
ATOM 8269 O O . LEU B 1 450 ? -14.477 -8.086 7.789 1 90.56 450 LEU B O 1
ATOM 8273 N N . PHE B 1 451 ? -12.93 -8.461 6.273 1 91.19 451 PHE B N 1
ATOM 8274 C CA . PHE B 1 451 ? -12.055 -7.418 6.789 1 91.19 451 PHE B CA 1
ATOM 8275 C C . PHE B 1 451 ? -12.727 -6.051 6.707 1 91.19 451 PHE B C 1
ATOM 8277 O O . PHE B 1 451 ? -12.633 -5.25 7.637 1 91.19 451 PHE B O 1
ATOM 8284 N N . GLN B 1 452 ? -13.289 -5.832 5.574 1 84.5 452 GLN B N 1
ATOM 8285 C CA . GLN B 1 452 ? -13.969 -4.555 5.387 1 84.5 452 GLN B CA 1
ATOM 8286 C C . GLN B 1 452 ? -15.094 -4.375 6.406 1 84.5 452 GLN B C 1
ATOM 8288 O O . GLN B 1 452 ? -15.281 -3.281 6.941 1 84.5 452 GLN B O 1
ATOM 8293 N N . PHE B 1 453 ? -15.672 -5.422 6.66 1 81.44 453 PHE B N 1
ATOM 8294 C CA . PHE B 1 453 ? -16.766 -5.406 7.629 1 81.44 453 PHE B CA 1
ATOM 8295 C C . PHE B 1 453 ? -16.234 -5.137 9.031 1 81.44 453 PHE B C 1
ATOM 8297 O O . PHE B 1 453 ? -16.828 -4.355 9.781 1 81.44 453 PHE B O 1
ATOM 8304 N N . ARG B 1 454 ? -15.211 -5.754 9.344 1 83.12 454 ARG B N 1
ATOM 8305 C CA . ARG B 1 454 ? -14.633 -5.625 10.672 1 83.12 454 ARG B CA 1
ATOM 8306 C C . ARG B 1 454 ? -14.023 -4.238 10.875 1 83.12 454 ARG B C 1
ATOM 8308 O O . ARG B 1 454 ? -14.016 -3.719 11.992 1 83.12 454 ARG B O 1
ATOM 8315 N N . SER B 1 455 ? -13.555 -3.686 9.805 1 81.94 455 SER B N 1
ATOM 8316 C CA . SER B 1 455 ? -12.797 -2.443 9.914 1 81.94 455 SER B CA 1
ATOM 8317 C C . SER B 1 455 ? -13.719 -1.229 9.859 1 81.94 455 SER B C 1
ATOM 8319 O O . SER B 1 455 ? -13.312 -0.123 10.227 1 81.94 455 SER B O 1
ATOM 8321 N N . ALA B 1 456 ? -14.922 -1.433 9.414 1 77.31 456 ALA B N 1
ATOM 8322 C CA . ALA B 1 456 ? -15.867 -0.324 9.312 1 77.31 456 ALA B CA 1
ATOM 8323 C C . ALA B 1 456 ? -16.438 0.036 10.688 1 77.31 456 ALA B C 1
ATOM 8325 O O . ALA B 1 456 ? -16.656 -0.842 11.523 1 77.31 456 ALA B O 1
ATOM 8326 N N . VAL B 1 457 ? -16.562 1.258 10.844 1 73.62 457 VAL B N 1
ATOM 8327 C CA . VAL B 1 457 ? -17.156 1.735 12.086 1 73.62 457 VAL B CA 1
ATOM 8328 C C . VAL B 1 457 ? -18.672 1.652 12 1 73.62 457 VAL B C 1
ATOM 8330 O O . VAL B 1 457 ? -19.266 2.066 11 1 73.62 457 VAL B O 1
ATOM 8333 N N . GLY B 1 458 ? -19.312 1.027 12.891 1 63.56 458 GLY B N 1
ATOM 8334 C CA . GLY B 1 458 ? -20.766 0.968 12.961 1 63.56 458 GLY B CA 1
ATOM 8335 C C . GLY B 1 458 ? -21.359 -0.113 12.078 1 63.56 458 GLY B C 1
ATOM 8336 O O . GLY B 1 458 ? -22.531 -0.053 11.727 1 63.56 458 GLY B O 1
ATOM 8337 N N . SER B 1 459 ? -20.641 -1.083 11.359 1 59.56 459 SER B N 1
ATOM 8338 C CA . SER B 1 459 ? -20.922 -1.904 10.18 1 59.56 459 SER B CA 1
ATOM 8339 C C . SER B 1 459 ? -21.766 -3.127 10.547 1 59.56 459 SER B C 1
ATOM 8341 O O . SER B 1 459 ? -22 -3.996 9.711 1 59.56 459 SER B O 1
ATOM 8343 N N . PHE B 1 460 ? -22.484 -3.242 11.523 1 57.78 460 PHE B N 1
ATOM 8344 C CA . PHE B 1 460 ? -23.031 -4.531 11.93 1 57.78 460 PHE B CA 1
ATOM 8345 C C . PHE B 1 460 ? -24.016 -5.051 10.898 1 57.78 460 PHE B C 1
ATOM 8347 O O . PHE B 1 460 ? -24.328 -6.242 10.859 1 57.78 460 PHE B O 1
ATOM 8354 N N . GLN B 1 461 ? -24.297 -4.316 9.812 1 55.12 461 GLN B N 1
ATOM 8355 C CA . GLN B 1 461 ? -25.359 -4.762 8.922 1 55.12 461 GLN B CA 1
ATOM 8356 C C . GLN B 1 461 ? -24.812 -5.629 7.793 1 55.12 461 GLN B C 1
ATOM 8358 O O . GLN B 1 461 ? -25.562 -6.281 7.074 1 55.12 461 GLN B O 1
ATOM 8363 N N . LEU B 1 462 ? -23.562 -5.773 7.48 1 59.91 462 LEU B N 1
ATOM 8364 C CA . LEU B 1 462 ? -23.016 -6.5 6.344 1 59.91 462 LEU B CA 1
ATOM 8365 C C . LEU B 1 462 ? -22.984 -8 6.617 1 59.91 462 LEU B C 1
ATOM 8367 O O . LEU B 1 462 ? -22.219 -8.742 5.988 1 59.91 462 LEU B O 1
ATOM 8371 N N . ARG B 1 463 ? -24 -8.469 7.156 1 72.25 463 ARG B N 1
ATOM 8372 C CA . ARG B 1 463 ? -23.969 -9.852 7.629 1 72.25 463 ARG B CA 1
ATOM 8373 C C . ARG B 1 463 ? -24.609 -10.797 6.613 1 72.25 463 ARG B C 1
ATOM 8375 O O . ARG B 1 463 ? -24.062 -11.867 6.332 1 72.25 463 ARG B O 1
ATOM 8382 N N . ALA B 1 464 ? -25.562 -10.297 5.852 1 81.06 464 ALA B N 1
ATOM 8383 C CA . ALA B 1 464 ? -26.312 -11.25 5.031 1 81.06 464 ALA B CA 1
ATOM 8384 C C . ALA B 1 464 ? -25.516 -11.648 3.797 1 81.06 464 ALA B C 1
ATOM 8386 O O . ALA B 1 464 ? -25.359 -12.844 3.51 1 81.06 464 ALA B O 1
ATOM 8387 N N . PRO B 1 465 ? -24.938 -10.711 3.051 1 85.5 465 PRO B N 1
ATOM 8388 C CA . PRO B 1 465 ? -24.141 -11.109 1.88 1 85.5 465 PRO B CA 1
ATOM 8389 C C . PRO B 1 465 ? -23 -12.047 2.229 1 85.5 465 PRO B C 1
ATOM 8391 O O . PRO B 1 465 ? -22.688 -12.969 1.465 1 85.5 465 PRO B O 1
ATOM 8394 N N . ILE B 1 466 ? -22.375 -11.867 3.338 1 89.38 466 ILE B N 1
ATOM 8395 C CA . ILE B 1 466 ? -21.25 -12.703 3.746 1 89.38 466 ILE B CA 1
ATOM 8396 C C . ILE B 1 466 ? -21.75 -14.094 4.113 1 89.38 466 ILE B C 1
ATOM 8398 O O . ILE B 1 466 ? -21.141 -15.102 3.75 1 89.38 466 ILE B O 1
ATOM 8402 N N . GLN B 1 467 ? -22.875 -14.125 4.781 1 90.62 467 GLN B N 1
ATOM 8403 C CA . GLN B 1 467 ? -23.453 -15.406 5.16 1 90.62 467 GLN B CA 1
ATOM 8404 C C . GLN B 1 467 ? -23.891 -16.188 3.93 1 90.62 467 GLN B C 1
ATOM 8406 O O . GLN B 1 467 ? -23.703 -17.406 3.867 1 90.62 467 GLN B O 1
ATOM 8411 N N . ASN B 1 468 ? -24.469 -15.484 3.01 1 92.75 468 ASN B N 1
ATOM 8412 C CA . ASN B 1 468 ? -24.844 -16.125 1.756 1 92.75 468 ASN B CA 1
ATOM 8413 C C . ASN B 1 468 ? -23.609 -16.688 1.027 1 92.75 468 ASN B C 1
ATOM 8415 O O . ASN B 1 468 ? -23.641 -17.812 0.531 1 92.75 468 ASN B O 1
ATOM 8419 N N . ALA B 1 469 ? -22.609 -15.883 0.954 1 94.94 469 ALA B N 1
ATOM 8420 C CA . ALA B 1 469 ? -21.391 -16.297 0.273 1 94.94 469 ALA B CA 1
ATOM 8421 C C . ALA B 1 469 ? -20.812 -17.562 0.917 1 94.94 469 ALA B C 1
ATOM 8423 O O . ALA B 1 469 ? -20.375 -18.469 0.218 1 94.94 469 ALA B O 1
ATOM 8424 N N . LEU B 1 470 ? -20.844 -17.594 2.26 1 95.81 470 LEU B N 1
ATOM 8425 C CA . LEU B 1 470 ? -20.312 -18.75 2.986 1 95.81 470 LEU B CA 1
ATOM 8426 C C . LEU B 1 470 ? -21.156 -20 2.701 1 95.81 470 LEU B C 1
ATOM 8428 O O . LEU B 1 470 ? -20.594 -21.062 2.432 1 95.81 470 LEU B O 1
ATOM 8432 N N . SER B 1 471 ? -22.406 -19.844 2.695 1 95.88 471 SER B N 1
ATOM 8433 C CA . SER B 1 471 ? -23.297 -20.969 2.457 1 95.88 471 SER B CA 1
ATOM 8434 C C . SER B 1 471 ? -23.188 -21.469 1.021 1 95.88 471 SER B C 1
ATOM 8436 O O . SER B 1 471 ? -23.047 -22.672 0.787 1 95.88 471 SER B O 1
ATOM 8438 N N . ASN B 1 472 ? -23.234 -20.531 0.107 1 96.75 472 ASN B N 1
ATOM 8439 C CA . ASN B 1 472 ? -23.141 -20.906 -1.3 1 96.75 472 ASN B CA 1
ATOM 8440 C C . ASN B 1 472 ? -21.797 -21.562 -1.61 1 96.75 472 ASN B C 1
ATOM 8442 O O . ASN B 1 472 ? -21.734 -22.531 -2.365 1 96.75 472 ASN B O 1
ATOM 8446 N N . TRP B 1 473 ? -20.766 -21.016 -1.053 1 97.62 473 TRP B N 1
ATOM 8447 C CA . TRP B 1 473 ? -19.438 -21.594 -1.271 1 97.62 473 TRP B CA 1
ATOM 8448 C C . TRP B 1 473 ? -19.375 -23.031 -0.792 1 97.62 473 TRP B C 1
ATOM 8450 O O . TRP B 1 473 ? -18.844 -23.906 -1.485 1 97.62 473 TRP B O 1
ATOM 8460 N N . ARG B 1 474 ? -19.891 -23.266 0.395 1 96.38 474 ARG B N 1
ATOM 8461 C CA . ARG B 1 474 ? -19.906 -24.609 0.963 1 96.38 474 ARG B CA 1
ATOM 8462 C C . ARG B 1 474 ? -20.625 -25.578 0.036 1 96.38 474 ARG B C 1
ATOM 8464 O O . ARG B 1 474 ? -20.125 -26.688 -0.203 1 96.38 474 ARG B O 1
ATOM 8471 N N . ASP B 1 475 ? -21.688 -25.141 -0.512 1 95.44 475 ASP B N 1
ATOM 8472 C CA . ASP B 1 475 ? -22.469 -25.984 -1.405 1 95.44 475 ASP B CA 1
ATOM 8473 C C . ASP B 1 475 ? -21.703 -26.266 -2.701 1 95.44 475 ASP B C 1
ATOM 8475 O O . ASP B 1 475 ? -21.75 -27.391 -3.225 1 95.44 475 ASP B O 1
ATOM 8479 N N . ILE B 1 476 ? -21.094 -25.312 -3.209 1 96.62 476 ILE B N 1
ATOM 8480 C CA . ILE B 1 476 ? -20.328 -25.469 -4.445 1 96.62 476 ILE B CA 1
ATOM 8481 C C . ILE B 1 476 ? -19.156 -26.422 -4.215 1 96.62 476 ILE B C 1
ATOM 8483 O O . ILE B 1 476 ? -18.875 -27.281 -5.055 1 96.62 476 ILE B O 1
ATOM 8487 N N . TRP B 1 477 ? -18.469 -26.219 -3.084 1 95.31 477 TRP B N 1
ATOM 8488 C CA . TRP B 1 477 ? -17.344 -27.109 -2.768 1 95.31 477 TRP B CA 1
ATOM 8489 C C . TRP B 1 477 ? -17.828 -28.562 -2.654 1 95.31 477 TRP B C 1
ATOM 8491 O O . TRP B 1 477 ? -17.141 -29.484 -3.123 1 95.31 477 TRP B O 1
ATOM 8501 N N . HIS B 1 478 ? -18.938 -28.75 -2.014 1 92.88 478 HIS B N 1
ATOM 8502 C CA . HIS B 1 478 ? -19.516 -30.094 -1.892 1 92.88 478 HIS B CA 1
ATOM 8503 C C . HIS B 1 478 ? -19.797 -30.688 -3.262 1 92.88 478 HIS B C 1
ATOM 8505 O O . HIS B 1 478 ? -19.516 -31.859 -3.5 1 92.88 478 HIS B O 1
ATOM 8511 N N . LEU B 1 479 ? -20.359 -29.891 -4.102 1 92.44 479 LEU B N 1
ATOM 8512 C CA . LEU B 1 479 ? -20.641 -30.344 -5.461 1 92.44 479 LEU B CA 1
ATOM 8513 C C . LEU B 1 479 ? -19.344 -30.703 -6.184 1 92.44 479 LEU B C 1
ATOM 8515 O O . LEU B 1 479 ? -19.281 -31.734 -6.867 1 92.44 479 LEU B O 1
ATOM 8519 N N . PHE B 1 480 ? -18.375 -29.906 -6.035 1 91.62 480 PHE B N 1
ATOM 8520 C CA . PHE B 1 480 ? -17.078 -30.172 -6.633 1 91.62 480 PHE B CA 1
ATOM 8521 C C . PHE B 1 480 ? -16.5 -31.469 -6.109 1 91.62 480 PHE B C 1
ATOM 8523 O O . PHE B 1 480 ? -16.062 -32.312 -6.895 1 91.62 480 PHE B O 1
ATOM 8530 N N . SER B 1 481 ? -16.484 -31.672 -4.832 1 87.75 481 SER B N 1
ATOM 8531 C CA . SER B 1 481 ? -15.836 -32.812 -4.184 1 87.75 481 SER B CA 1
ATOM 8532 C C . SER B 1 481 ? -16.562 -34.125 -4.516 1 87.75 481 SER B C 1
ATOM 8534 O O . SER B 1 481 ? -15.93 -35.188 -4.59 1 87.75 481 SER B O 1
ATOM 8536 N N . THR B 1 482 ? -17.828 -34.062 -4.801 1 85.44 482 THR B N 1
ATOM 8537 C CA . THR B 1 482 ? -18.609 -35.281 -5 1 85.44 482 THR B CA 1
ATOM 8538 C C . THR B 1 482 ? -18.734 -35.594 -6.488 1 85.44 482 THR B C 1
ATOM 8540 O O . THR B 1 482 ? -18.734 -36.75 -6.879 1 85.44 482 THR B O 1
ATOM 8543 N N . THR B 1 483 ? -18.781 -34.562 -7.32 1 81.19 483 THR B N 1
ATOM 8544 C CA . THR B 1 483 ? -19.109 -34.781 -8.719 1 81.19 483 THR B CA 1
ATOM 8545 C C . THR B 1 483 ? -17.891 -34.625 -9.609 1 81.19 483 THR B C 1
ATOM 8547 O O . THR B 1 483 ? -17.703 -35.375 -10.57 1 81.19 483 THR B O 1
ATOM 8550 N N . PHE B 1 484 ? -17.156 -33.719 -9.375 1 75.06 484 PHE B N 1
ATOM 8551 C CA . PHE B 1 484 ? -16.156 -33.312 -10.367 1 75.06 484 PHE B CA 1
ATOM 8552 C C . PHE B 1 484 ? -14.766 -33.75 -9.93 1 75.06 484 PHE B C 1
ATOM 8554 O O . PHE B 1 484 ? -13.852 -33.844 -10.75 1 75.06 484 PHE B O 1
ATOM 8561 N N . SER B 1 485 ? -14.594 -33.906 -8.703 1 64.44 485 SER B N 1
ATOM 8562 C CA . SER B 1 485 ? -13.25 -34.25 -8.219 1 64.44 485 SER B CA 1
ATOM 8563 C C . SER B 1 485 ? -12.719 -35.5 -8.891 1 64.44 485 SER B C 1
ATOM 8565 O O . SER B 1 485 ? -11.516 -35.625 -9.125 1 64.44 485 SER B O 1
ATOM 8567 N N . GLN B 1 486 ? -13.656 -36.344 -9.227 1 57.53 486 GLN B N 1
ATOM 8568 C CA . GLN B 1 486 ? -13.242 -37.594 -9.852 1 57.53 486 GLN B CA 1
ATOM 8569 C C . GLN B 1 486 ? -12.906 -37.406 -11.328 1 57.53 486 GLN B C 1
ATOM 8571 O O . GLN B 1 486 ? -12.102 -38.125 -11.898 1 57.53 486 GLN B O 1
ATOM 8576 N N . ARG B 1 487 ? -13.547 -36.562 -11.969 1 53.78 487 ARG B N 1
ATOM 8577 C CA . ARG B 1 487 ? -13.391 -36.312 -13.398 1 53.78 487 ARG B CA 1
ATOM 8578 C C . ARG B 1 487 ? -12.242 -35.344 -13.664 1 53.78 487 ARG B C 1
ATOM 8580 O O . ARG B 1 487 ? -11.633 -35.375 -14.734 1 53.78 487 ARG B O 1
ATOM 8587 N N . ILE B 1 488 ? -12.266 -34.375 -12.938 1 51.41 488 ILE B N 1
ATOM 8588 C CA . ILE B 1 488 ? -11.203 -33.406 -13.117 1 51.41 488 ILE B CA 1
ATOM 8589 C C . ILE B 1 488 ? -9.867 -34 -12.688 1 51.41 488 ILE B C 1
ATOM 8591 O O . ILE B 1 488 ? -9.828 -34.938 -11.867 1 51.41 488 ILE B O 1
ATOM 8595 N N . ILE B 1 489 ? -8.773 -33.969 -13.242 1 52.28 489 ILE B N 1
ATOM 8596 C CA . ILE B 1 489 ? -7.449 -34.562 -13.141 1 52.28 489 ILE B CA 1
ATOM 8597 C C . ILE B 1 489 ? -7.289 -35.219 -11.766 1 52.28 489 ILE B C 1
ATOM 8599 O O . ILE B 1 489 ? -7.598 -34.594 -10.742 1 52.28 489 ILE B O 1
ATOM 8603 N N . PRO B 1 490 ? -7.105 -36.562 -11.914 1 48.06 490 PRO B N 1
ATOM 8604 C CA . PRO B 1 490 ? -6.801 -37.25 -10.641 1 48.06 490 PRO B CA 1
ATOM 8605 C C . PRO B 1 490 ? -6.098 -36.312 -9.648 1 48.06 490 PRO B C 1
ATOM 8607 O O . PRO B 1 490 ? -5.016 -35.812 -9.93 1 48.06 490 PRO B O 1
ATOM 8610 N N . TYR B 1 491 ? -6.812 -35.438 -9.102 1 53.28 491 TYR B N 1
ATOM 8611 C CA . TYR B 1 491 ? -6.426 -34.625 -7.949 1 53.28 491 TYR B CA 1
ATOM 8612 C C . TYR B 1 491 ? -5.531 -35.438 -7.004 1 53.28 491 TYR B C 1
ATOM 8614 O O . TYR B 1 491 ? -6.012 -36 -6.031 1 53.28 491 TYR B O 1
ATOM 8622 N N . MET B 1 492 ? -4.465 -35.812 -7.656 1 58.53 492 MET B N 1
ATOM 8623 C CA . MET B 1 492 ? -3.467 -36.469 -6.82 1 58.53 492 MET B CA 1
ATOM 8624 C C . MET B 1 492 ? -3.01 -35.562 -5.688 1 58.53 492 MET B C 1
ATOM 8626 O O . MET B 1 492 ? -2.902 -34.344 -5.867 1 58.53 492 MET B O 1
ATOM 8630 N N . THR B 1 493 ? -3.408 -36 -4.5 1 58.31 493 THR B N 1
ATOM 8631 C CA . THR B 1 493 ? -2.912 -35.25 -3.334 1 58.31 493 THR B CA 1
ATOM 8632 C C . THR B 1 493 ? -1.574 -35.844 -2.871 1 58.31 493 THR B C 1
ATOM 8634 O O . THR B 1 493 ? -1.186 -36.938 -3.275 1 58.31 493 THR B O 1
ATOM 8637 N N . ILE B 1 494 ? -0.798 -35.031 -2.361 1 53.75 494 ILE B N 1
ATOM 8638 C CA . ILE B 1 494 ? 0.537 -35.406 -1.899 1 53.75 494 ILE B CA 1
ATOM 8639 C C . ILE B 1 494 ? 0.464 -36.688 -1.073 1 53.75 494 ILE B C 1
ATOM 8641 O O . ILE B 1 494 ? 1.396 -37.5 -1.088 1 53.75 494 ILE B O 1
ATOM 8645 N N . GLY B 1 495 ? -0.678 -36.906 -0.485 1 55.72 495 GLY B N 1
ATOM 8646 C CA . GLY B 1 495 ? -0.745 -38.062 0.388 1 55.72 495 GLY B CA 1
ATOM 8647 C C . GLY B 1 495 ? -0.916 -39.375 -0.366 1 55.72 495 GLY B C 1
ATOM 8648 O O . GLY B 1 495 ? -0.85 -40.438 0.226 1 55.72 495 GLY B O 1
ATOM 8649 N N . ASP B 1 496 ? -1.103 -39.125 -1.592 1 62.25 496 ASP B N 1
ATOM 8650 C CA . ASP B 1 496 ? -1.222 -40.375 -2.348 1 62.25 496 ASP B CA 1
ATOM 8651 C C . ASP B 1 496 ? 0.144 -41.031 -2.547 1 62.25 496 ASP B C 1
ATOM 8653 O O . ASP B 1 496 ? 1.013 -40.469 -3.221 1 62.25 496 ASP B O 1
ATOM 8657 N N . PRO B 1 497 ? 0.433 -42 -1.683 1 60.19 497 PRO B N 1
ATOM 8658 C CA . PRO B 1 497 ? 1.755 -42.625 -1.714 1 60.19 497 PRO B CA 1
ATOM 8659 C C . PRO B 1 497 ? 2.152 -43.094 -3.111 1 60.19 497 PRO B C 1
ATOM 8661 O O . PRO B 1 497 ? 3.336 -43.344 -3.375 1 60.19 497 PRO B O 1
ATOM 8664 N N . GLN B 1 498 ? 1.227 -43.156 -3.893 1 64.81 498 GLN B N 1
ATOM 8665 C CA . GLN B 1 498 ? 1.551 -43.812 -5.145 1 64.81 498 GLN B CA 1
ATOM 8666 C C . GLN B 1 498 ? 1.869 -42.812 -6.246 1 64.81 498 GLN B C 1
ATOM 8668 O O . GLN B 1 498 ? 2.119 -43.188 -7.391 1 64.81 498 GLN B O 1
ATOM 8673 N N . ILE B 1 499 ? 2.066 -41.625 -5.84 1 77.81 499 ILE B N 1
ATOM 8674 C CA . ILE B 1 499 ? 2.318 -40.688 -6.938 1 77.81 499 ILE B CA 1
ATOM 8675 C C . ILE B 1 499 ? 3.781 -40.781 -7.371 1 77.81 499 ILE B C 1
ATOM 8677 O O . ILE B 1 499 ? 4.688 -40.719 -6.535 1 77.81 499 ILE B O 1
ATOM 8681 N N . GLN B 1 500 ? 3.932 -41.062 -8.656 1 81.62 500 GLN B N 1
ATOM 8682 C CA . GLN B 1 500 ? 5.281 -41.094 -9.211 1 81.62 500 GLN B CA 1
ATOM 8683 C C . GLN B 1 500 ? 5.91 -39.719 -9.219 1 81.62 500 GLN B C 1
ATOM 8685 O O . GLN B 1 500 ? 5.223 -38.719 -9.445 1 81.62 500 GLN B O 1
ATOM 8690 N N . PRO B 1 501 ? 7.148 -39.688 -8.969 1 83.06 501 PRO B N 1
ATOM 8691 C CA . PRO B 1 501 ? 7.844 -38.406 -8.938 1 83.06 501 PRO B CA 1
ATOM 8692 C C . PRO B 1 501 ? 7.617 -37.562 -10.195 1 83.06 501 PRO B C 1
ATOM 8694 O O . PRO B 1 501 ? 7.562 -36.344 -10.125 1 83.06 501 PRO B O 1
ATOM 8697 N N . GLU B 1 502 ? 7.375 -38.219 -11.32 1 83.31 502 GLU B N 1
ATOM 8698 C CA . GLU B 1 502 ? 7.215 -37.531 -12.594 1 83.31 502 GLU B CA 1
ATOM 8699 C C . GLU B 1 502 ? 5.855 -36.844 -12.672 1 83.31 502 GLU B C 1
ATOM 8701 O O . GLU B 1 502 ? 5.672 -35.906 -13.469 1 83.31 502 GLU B O 1
ATOM 8706 N N . GLU B 1 503 ? 4.996 -37.25 -11.82 1 87 503 GLU B N 1
ATOM 8707 C CA . GLU B 1 503 ? 3.631 -36.75 -11.906 1 87 503 GLU B CA 1
ATOM 8708 C C . GLU B 1 503 ? 3.32 -35.812 -10.75 1 87 503 GLU B C 1
ATOM 8710 O O . GLU B 1 503 ? 2.24 -35.219 -10.695 1 87 503 GLU B O 1
ATOM 8715 N N . LEU B 1 504 ? 4.312 -35.562 -9.945 1 88.75 504 LEU B N 1
ATOM 8716 C CA . LEU B 1 504 ? 4.105 -34.781 -8.742 1 88.75 504 LEU B CA 1
ATOM 8717 C C . LEU B 1 504 ? 3.711 -33.344 -9.109 1 88.75 504 LEU B C 1
ATOM 8719 O O . LEU B 1 504 ? 3.016 -32.656 -8.344 1 88.75 504 LEU B O 1
ATOM 8723 N N . TRP B 1 505 ? 4.102 -32.875 -10.297 1 91.12 505 TRP B N 1
ATOM 8724 C CA . TRP B 1 505 ? 3.828 -31.5 -10.688 1 91.12 505 TRP B CA 1
ATOM 8725 C C . TRP B 1 505 ? 2.35 -31.312 -11.008 1 91.12 505 TRP B C 1
ATOM 8727 O O . TRP B 1 505 ? 1.864 -30.172 -11.078 1 91.12 505 TRP B O 1
ATOM 8737 N N . ARG B 1 506 ? 1.542 -32.406 -11.109 1 89.56 506 ARG B N 1
ATOM 8738 C CA . ARG B 1 506 ? 0.139 -32.344 -11.508 1 89.56 506 ARG B CA 1
ATOM 8739 C C . ARG B 1 506 ? -0.777 -32.438 -10.289 1 89.56 506 ARG B C 1
ATOM 8741 O O . ARG B 1 506 ? -1.998 -32.312 -10.414 1 89.56 506 ARG B O 1
ATOM 8748 N N . ARG B 1 507 ? -0.204 -32.625 -9.18 1 88.19 507 ARG B N 1
ATOM 8749 C CA . ARG B 1 507 ? -1.026 -32.781 -7.98 1 88.19 507 ARG B CA 1
ATOM 8750 C C . ARG B 1 507 ? -1.671 -31.453 -7.582 1 88.19 507 ARG B C 1
ATOM 8752 O O . ARG B 1 507 ? -1.283 -30.391 -8.078 1 88.19 507 ARG B O 1
ATOM 8759 N N . MET B 1 508 ? -2.621 -31.594 -6.684 1 88.31 508 MET B N 1
ATOM 8760 C CA . MET B 1 508 ? -3.238 -30.391 -6.129 1 88.31 508 MET B CA 1
ATOM 8761 C C . MET B 1 508 ? -2.361 -29.781 -5.039 1 88.31 508 MET B C 1
ATOM 8763 O O . MET B 1 508 ? -1.786 -30.5 -4.223 1 88.31 508 MET B O 1
ATOM 8767 N N . GLY B 1 509 ? -2.209 -28.5 -5.039 1 91.12 509 GLY B N 1
ATOM 8768 C CA . GLY B 1 509 ? -1.412 -27.812 -4.039 1 91.12 509 GLY B CA 1
ATOM 8769 C C . GLY B 1 509 ? -2.174 -27.531 -2.754 1 91.12 509 GLY B C 1
ATOM 8770 O O . GLY B 1 509 ? -3.113 -28.25 -2.416 1 91.12 509 GLY B O 1
ATOM 8771 N N . PHE B 1 510 ? -1.743 -26.531 -2.004 1 94.5 510 PHE B N 1
ATOM 8772 C CA . PHE B 1 510 ? -2.27 -26.281 -0.667 1 94.5 510 PHE B CA 1
ATOM 8773 C C . PHE B 1 510 ? -3.688 -25.734 -0.739 1 94.5 510 PHE B C 1
ATOM 8775 O O . PHE B 1 510 ? -4.395 -25.688 0.271 1 94.5 510 PHE B O 1
ATOM 8782 N N . PHE B 1 511 ? -4.141 -25.312 -1.946 1 94.12 511 PHE B N 1
ATOM 8783 C CA . PHE B 1 511 ? -5.492 -24.781 -2.047 1 94.12 511 PHE B CA 1
ATOM 8784 C C . PHE B 1 511 ? -6.527 -25.891 -1.865 1 94.12 511 PHE B C 1
ATOM 8786 O O . PHE B 1 511 ? -7.723 -25.609 -1.738 1 94.12 511 PHE B O 1
ATOM 8793 N N . ARG B 1 512 ? -6.09 -27.125 -1.749 1 90.94 512 ARG B N 1
ATOM 8794 C CA . ARG B 1 512 ? -6.98 -28.203 -1.355 1 90.94 512 ARG B CA 1
ATOM 8795 C C . ARG B 1 512 ? -7.543 -27.984 0.044 1 90.94 512 ARG B C 1
ATOM 8797 O O . ARG B 1 512 ? -8.586 -28.531 0.401 1 90.94 512 ARG B O 1
ATOM 8804 N N . TYR B 1 513 ? -6.84 -27.188 0.793 1 93.81 513 TYR B N 1
ATOM 8805 C CA . TYR B 1 513 ? -7.273 -26.891 2.154 1 93.81 513 TYR B CA 1
ATOM 8806 C C . TYR B 1 513 ? -8.188 -25.672 2.184 1 93.81 513 TYR B C 1
ATOM 8808 O O . TYR B 1 513 ? -8.391 -25.062 3.238 1 93.81 513 TYR B O 1
ATOM 8816 N N . ALA B 1 514 ? -8.758 -25.266 1.054 1 95.81 514 ALA B N 1
ATOM 8817 C CA . ALA B 1 514 ? -9.688 -24.141 0.955 1 95.81 514 ALA B CA 1
ATOM 8818 C C . ALA B 1 514 ? -10.82 -24.266 1.976 1 95.81 514 ALA B C 1
ATOM 8820 O O . ALA B 1 514 ? -11.266 -23.266 2.541 1 95.81 514 ALA B O 1
ATOM 8821 N N . PRO B 1 515 ? -11.258 -25.469 2.348 1 95.75 515 PRO B N 1
ATOM 8822 C CA . PRO B 1 515 ? -12.32 -25.594 3.35 1 95.75 515 PRO B CA 1
ATOM 8823 C C . PRO B 1 515 ? -11.906 -25.062 4.719 1 95.75 515 PRO B C 1
ATOM 8825 O O . PRO B 1 515 ? -12.75 -24.578 5.48 1 95.75 515 PRO B O 1
ATOM 8828 N N . GLU B 1 516 ? -10.641 -25.188 5.047 1 96.88 516 GLU B N 1
ATOM 8829 C CA . GLU B 1 516 ? -10.195 -24.625 6.316 1 96.88 516 GLU B CA 1
ATOM 8830 C C . GLU B 1 516 ? -10.273 -23.094 6.297 1 96.88 516 GLU B C 1
ATOM 8832 O O . GLU B 1 516 ? -10.586 -22.469 7.316 1 96.88 516 GLU B O 1
ATOM 8837 N N . TYR B 1 517 ? -9.953 -22.547 5.164 1 97.75 517 TYR B N 1
ATOM 8838 C CA . TYR B 1 517 ? -10.117 -21.094 5.02 1 97.75 517 TYR B CA 1
ATOM 8839 C C . TYR B 1 517 ? -11.578 -20.703 5.168 1 97.75 517 TYR B C 1
ATOM 8841 O O . TYR B 1 517 ? -11.891 -19.688 5.809 1 97.75 517 TYR B O 1
ATOM 8849 N N . TRP B 1 518 ? -12.383 -21.5 4.504 1 97.62 518 TRP B N 1
ATOM 8850 C CA . TRP B 1 518 ? -13.82 -21.281 4.637 1 97.62 518 TRP B CA 1
ATOM 8851 C C . TRP B 1 518 ? -14.25 -21.391 6.098 1 97.62 518 TRP B C 1
ATOM 8853 O O . TRP B 1 518 ? -15 -20.547 6.594 1 97.62 518 TRP B O 1
ATOM 8863 N N . LEU B 1 519 ? -13.805 -22.406 6.777 1 96.94 519 LEU B N 1
ATOM 8864 C CA . LEU B 1 519 ? -14.164 -22.609 8.18 1 96.94 519 LEU B CA 1
ATOM 8865 C C . LEU B 1 519 ? -13.703 -21.438 9.039 1 96.94 519 LEU B C 1
ATOM 8867 O O . LEU B 1 519 ? -14.43 -21 9.938 1 96.94 519 LEU B O 1
ATOM 8871 N N . LEU B 1 520 ? -12.508 -21 8.805 1 96.75 520 LEU B N 1
ATOM 8872 C CA . LEU B 1 520 ? -12 -19.844 9.547 1 96.75 520 LEU B CA 1
ATOM 8873 C C . LEU B 1 520 ? -12.906 -18.641 9.367 1 96.75 520 LEU B C 1
ATOM 8875 O O . LEU B 1 520 ? -13.234 -17.953 10.344 1 96.75 520 LEU B O 1
ATOM 8879 N N . ALA B 1 521 ? -13.273 -18.344 8.141 1 96 521 ALA B N 1
ATOM 8880 C CA . ALA B 1 521 ? -14.18 -17.219 7.867 1 96 521 ALA B CA 1
ATOM 8881 C C . ALA B 1 521 ? -15.508 -17.406 8.594 1 96 521 ALA B C 1
ATOM 8883 O O . ALA B 1 521 ? -16.031 -16.453 9.18 1 96 521 ALA B O 1
ATOM 8884 N N . HIS B 1 522 ? -15.992 -18.594 8.523 1 94 522 HIS B N 1
ATOM 8885 C CA . HIS B 1 522 ? -17.25 -18.922 9.172 1 94 522 HIS B CA 1
ATOM 8886 C C . HIS B 1 522 ? -17.172 -18.672 10.68 1 94 522 HIS B C 1
ATOM 8888 O O . HIS B 1 522 ? -18.078 -18.078 11.266 1 94 522 HIS B O 1
ATOM 8894 N N . LEU B 1 523 ? -16.141 -19.125 11.266 1 92.88 523 LEU B N 1
ATOM 8895 C CA . LEU B 1 523 ? -15.953 -18.969 12.703 1 92.88 523 LEU B CA 1
ATOM 8896 C C . LEU B 1 523 ? -15.789 -17.484 13.07 1 92.88 523 LEU B C 1
ATOM 8898 O O . LEU B 1 523 ? -16.266 -17.047 14.117 1 92.88 523 LEU B O 1
ATOM 8902 N N . MET B 1 524 ? -15.109 -16.766 12.289 1 91.62 524 MET B N 1
ATOM 8903 C CA . MET B 1 524 ? -14.945 -15.328 12.516 1 91.62 524 MET B CA 1
ATOM 8904 C C . MET B 1 524 ? -16.297 -14.609 12.469 1 91.62 524 MET B C 1
ATOM 8906 O O . MET B 1 524 ? -16.562 -13.734 13.289 1 91.62 524 MET B O 1
ATOM 8910 N N . VAL B 1 525 ? -17.094 -14.977 11.484 1 89 525 VAL B N 1
ATOM 8911 C CA . VAL B 1 525 ? -18.422 -14.367 11.344 1 89 525 VAL B CA 1
ATOM 8912 C C . VAL B 1 525 ? -19.281 -14.703 12.555 1 89 525 VAL B C 1
ATOM 8914 O O . VAL B 1 525 ? -19.984 -13.844 13.086 1 89 525 VAL B O 1
ATOM 8917 N N . ASP B 1 526 ? -19.172 -15.875 13.008 1 86.5 526 ASP B N 1
ATOM 8918 C CA . ASP B 1 526 ? -19.906 -16.297 14.188 1 86.5 526 ASP B CA 1
ATOM 8919 C C . ASP B 1 526 ? -19.469 -15.508 15.422 1 86.5 526 ASP B C 1
ATOM 8921 O O . ASP B 1 526 ? -20.312 -15.102 16.234 1 86.5 526 ASP B O 1
ATOM 8925 N N . ARG B 1 527 ? -18.266 -15.367 15.523 1 85 527 ARG B N 1
ATOM 8926 C CA . ARG B 1 527 ? -17.734 -14.617 16.656 1 85 527 ARG B CA 1
ATOM 8927 C C . ARG B 1 527 ? -18.203 -13.156 16.594 1 85 527 ARG B C 1
ATOM 8929 O O . ARG B 1 527 ? -18.5 -12.562 17.641 1 85 527 ARG B O 1
ATOM 8936 N N . LEU B 1 528 ? -18.156 -12.617 15.453 1 82.31 528 LEU B N 1
ATOM 8937 C CA . LEU B 1 528 ? -18.594 -11.234 15.281 1 82.31 528 LEU B CA 1
ATOM 8938 C C . LEU B 1 528 ? -20.078 -11.086 15.602 1 82.31 528 LEU B C 1
ATOM 8940 O O . LEU B 1 528 ? -20.5 -10.047 16.109 1 82.31 528 LEU B O 1
ATOM 8944 N N . ALA B 1 529 ? -20.828 -12.047 15.242 1 77.69 529 ALA B N 1
ATOM 8945 C CA . ALA B 1 529 ? -22.266 -12.031 15.531 1 77.69 529 ALA B CA 1
ATOM 8946 C C . ALA B 1 529 ? -22.516 -12.023 17.031 1 77.69 529 ALA B C 1
ATOM 8948 O O . ALA B 1 529 ? -23.453 -11.367 17.5 1 77.69 529 ALA B O 1
ATOM 8949 N N . VAL B 1 530 ? -21.672 -12.633 17.703 1 75.56 530 VAL B N 1
ATOM 8950 C CA . VAL B 1 530 ? -21.812 -12.711 19.156 1 75.56 530 VAL B CA 1
ATOM 8951 C C . VAL B 1 530 ? -21.375 -11.391 19.797 1 75.56 530 VAL B C 1
ATOM 8953 O O . VAL B 1 530 ? -22.016 -10.906 20.719 1 75.56 530 VAL B O 1
ATOM 8956 N N . LEU B 1 531 ? -20.312 -10.812 19.25 1 71.31 531 LEU B N 1
ATOM 8957 C CA . LEU B 1 531 ? -19.75 -9.578 19.812 1 71.31 531 LEU B CA 1
ATOM 8958 C C . LEU B 1 531 ? -20.641 -8.383 19.469 1 71.31 531 LEU B C 1
ATOM 8960 O O . LEU B 1 531 ? -20.734 -7.426 20.234 1 71.31 531 LEU B O 1
ATOM 8964 N N . GLY B 1 532 ? -21.062 -8.219 18.219 1 60.31 532 GLY B N 1
ATOM 8965 C CA . GLY B 1 532 ? -21.922 -7.125 17.781 1 60.31 532 GLY B CA 1
ATOM 8966 C C . GLY B 1 532 ? -23.203 -7.016 18.578 1 60.31 532 GLY B C 1
ATOM 8967 O O . GLY B 1 532 ? -23.828 -5.953 18.609 1 60.31 532 GLY B O 1
ATOM 8968 N N . THR B 1 533 ? -23.656 -8.148 18.969 1 52.62 533 THR B N 1
ATOM 8969 C CA . THR B 1 533 ? -24.859 -8.102 19.797 1 52.62 533 THR B CA 1
ATOM 8970 C C . THR B 1 533 ? -24.578 -7.449 21.141 1 52.62 533 THR B C 1
ATOM 8972 O O . THR B 1 533 ? -25.484 -7.078 21.875 1 52.62 533 THR B O 1
ATOM 8975 N N . SER B 1 534 ? -23.406 -7.285 21.312 1 48.97 534 SER B N 1
ATOM 8976 C CA . SER B 1 534 ? -23.094 -6.594 22.562 1 48.97 534 SER B CA 1
ATOM 8977 C C . SER B 1 534 ? -23 -5.086 22.344 1 48.97 534 SER B C 1
ATOM 8979 O O . SER B 1 534 ? -22.219 -4.621 21.516 1 48.97 534 SER B O 1
ATOM 8981 N N . LYS B 1 535 ? -24.062 -4.383 22.406 1 46.38 535 LYS B N 1
ATOM 8982 C CA . LYS B 1 535 ? -24.266 -2.943 22.281 1 46.38 535 LYS B CA 1
ATOM 8983 C C . LYS B 1 535 ? -23.016 -2.17 22.703 1 46.38 535 LYS B C 1
ATOM 8985 O O . LYS B 1 535 ? -22.5 -2.377 23.812 1 46.38 535 LYS B O 1
ATOM 8990 N N . PRO B 1 536 ? -22.234 -1.516 21.703 1 45.62 536 PRO B N 1
ATOM 8991 C CA . PRO B 1 536 ? -21.203 -0.621 22.234 1 45.62 536 PRO B CA 1
ATOM 8992 C C . PRO B 1 536 ? -21.719 0.259 23.375 1 45.62 536 PRO B C 1
ATOM 8994 O O . PRO B 1 536 ? -22.781 0.88 23.25 1 45.62 536 PRO B O 1
ATOM 8997 N N . GLU B 1 537 ? -21.484 0.007 24.531 1 42.41 537 GLU B N 1
ATOM 8998 C CA . GLU B 1 537 ? -21.781 0.996 25.562 1 42.41 537 GLU B CA 1
ATOM 8999 C C . GLU B 1 537 ? -21.375 2.398 25.109 1 42.41 537 GLU B C 1
ATOM 9001 O O . GLU B 1 537 ? -20.406 2.564 24.375 1 42.41 537 GLU B O 1
ATOM 9006 N N . ASN B 1 538 ? -22.328 3.377 25.094 1 43.47 538 ASN B N 1
ATOM 9007 C CA . ASN B 1 538 ? -22.453 4.812 24.875 1 43.47 538 ASN B CA 1
ATOM 9008 C C . ASN B 1 538 ? -21.141 5.539 25.125 1 43.47 538 ASN B C 1
ATOM 9010 O O . ASN B 1 538 ? -21.094 6.77 25.125 1 43.47 538 ASN B O 1
ATOM 9014 N N . GLU B 1 539 ? -20.172 4.988 25.906 1 47.59 539 GLU B N 1
ATOM 9015 C CA . GLU B 1 539 ? -19.156 5.902 26.406 1 47.59 539 GLU B CA 1
ATOM 9016 C C . GLU B 1 539 ? -17.938 5.949 25.484 1 47.59 539 GLU B C 1
ATOM 9018 O O . GLU B 1 539 ? -17.656 4.98 24.766 1 47.59 539 GLU B O 1
ATOM 9023 N N . LEU B 1 540 ? -17.484 7.199 25.141 1 50.06 540 LEU B N 1
ATOM 9024 C CA . LEU B 1 540 ? -16.219 7.496 24.453 1 50.06 540 LEU B CA 1
ATOM 9025 C C . LEU B 1 540 ? -15.172 6.441 24.781 1 50.06 540 LEU B C 1
ATOM 9027 O O . LEU B 1 540 ? -14.945 6.129 25.953 1 50.06 540 LEU B O 1
ATOM 9031 N N . GLU B 1 541 ? -14.984 5.457 23.922 1 52.78 541 GLU B N 1
ATOM 9032 C CA . GLU B 1 541 ? -13.898 4.512 24.188 1 52.78 541 GLU B CA 1
ATOM 9033 C C . GLU B 1 541 ? -12.633 5.227 24.625 1 52.78 541 GLU B C 1
ATOM 9035 O O . GLU B 1 541 ? -12.156 6.145 23.953 1 52.78 541 GLU B O 1
ATOM 9040 N N . PRO B 1 542 ? -12.281 4.973 25.875 1 52.69 542 PRO B N 1
ATOM 9041 C CA . PRO B 1 542 ? -11.023 5.574 26.312 1 52.69 542 PRO B CA 1
ATOM 9042 C C . PRO B 1 542 ? -9.867 5.289 25.359 1 52.69 542 PRO B C 1
ATOM 9044 O O . PRO B 1 542 ? -9.922 4.328 24.578 1 52.69 542 PRO B O 1
ATOM 9047 N N . LEU B 1 543 ? -8.992 6.375 25 1 54 543 LEU B N 1
ATOM 9048 C CA . LEU B 1 543 ? -7.785 6.301 24.188 1 54 543 LEU B CA 1
ATOM 9049 C C . LEU B 1 543 ? -7.188 4.898 24.219 1 54 543 LEU B C 1
ATOM 9051 O O . LEU B 1 543 ? -6.719 4.395 23.203 1 54 543 LEU B O 1
ATOM 9055 N N . ASP B 1 544 ? -6.871 4.359 25.391 1 53.94 544 ASP B N 1
ATOM 9056 C CA . ASP B 1 544 ? -5.93 3.262 25.578 1 53.94 544 ASP B CA 1
ATOM 9057 C C . ASP B 1 544 ? -6.641 1.911 25.531 1 53.94 544 ASP B C 1
ATOM 9059 O O . ASP B 1 544 ? -6.031 0.893 25.203 1 53.94 544 ASP B O 1
ATOM 9063 N N . GLU B 1 545 ? -8.07 1.673 26.141 1 53.47 545 GLU B N 1
ATOM 9064 C CA . GLU B 1 545 ? -8.367 0.391 26.766 1 53.47 545 GLU B CA 1
ATOM 9065 C C . GLU B 1 545 ? -9.375 -0.406 25.953 1 53.47 545 GLU B C 1
ATOM 9067 O O . GLU B 1 545 ? -10.461 0.092 25.625 1 53.47 545 GLU B O 1
ATOM 9072 N N . GLY B 1 546 ? -8.883 -1.081 24.797 1 57.56 546 GLY B N 1
ATOM 9073 C CA . GLY B 1 546 ? -9.641 -2.158 24.188 1 57.56 546 GLY B CA 1
ATOM 9074 C C . GLY B 1 546 ? -9.016 -2.654 22.891 1 57.56 546 GLY B C 1
ATOM 9075 O O . GLY B 1 546 ? -8.062 -2.062 22.391 1 57.56 546 GLY B O 1
ATOM 9076 N N . PRO B 1 547 ? -9.367 -3.783 22.672 1 67.56 547 PRO B N 1
ATOM 9077 C CA . PRO B 1 547 ? -8.844 -4.352 21.422 1 67.56 547 PRO B CA 1
ATOM 9078 C C . PRO B 1 547 ? -9.172 -3.494 20.203 1 67.56 547 PRO B C 1
ATOM 9080 O O . PRO B 1 547 ? -10.219 -2.854 20.156 1 67.56 547 PRO B O 1
ATOM 9083 N N . LEU B 1 548 ? -8.188 -3.246 19.406 1 66.69 548 LEU B N 1
ATOM 9084 C CA . LEU B 1 548 ? -8.352 -2.467 18.188 1 66.69 548 LEU B CA 1
ATOM 9085 C C . LEU B 1 548 ? -9.469 -3.045 17.312 1 66.69 548 LEU B C 1
ATOM 9087 O O . LEU B 1 548 ? -10.219 -2.297 16.688 1 66.69 548 LEU B O 1
ATOM 9091 N N . ASP B 1 549 ? -9.453 -4.363 17.25 1 73.25 549 ASP B N 1
ATOM 9092 C CA . ASP B 1 549 ? -10.375 -5.148 16.422 1 73.25 549 ASP B CA 1
ATOM 9093 C C . ASP B 1 549 ? -10.961 -6.316 17.219 1 73.25 549 ASP B C 1
ATOM 9095 O O . ASP B 1 549 ? -10.266 -6.918 18.047 1 73.25 549 ASP B O 1
ATOM 9099 N N . PRO B 1 550 ? -12.258 -6.445 17.094 1 71.06 550 PRO B N 1
ATOM 9100 C CA . PRO B 1 550 ? -12.883 -7.512 17.891 1 71.06 550 PRO B CA 1
ATOM 9101 C C . PRO B 1 550 ? -12.227 -8.875 17.656 1 71.06 550 PRO B C 1
ATOM 9103 O O . PRO B 1 550 ? -12.359 -9.766 18.5 1 71.06 550 PRO B O 1
ATOM 9106 N N . ILE B 1 551 ? -11.578 -9.008 16.578 1 81.12 551 ILE B N 1
ATOM 9107 C CA . ILE B 1 551 ? -11.016 -10.312 16.234 1 81.12 551 ILE B CA 1
ATOM 9108 C C . ILE B 1 551 ? -9.5 -10.273 16.359 1 81.12 551 ILE B C 1
ATOM 9110 O O . ILE B 1 551 ? -8.898 -11.133 17 1 81.12 551 ILE B O 1
ATOM 9114 N N . LEU B 1 552 ? -8.867 -9.312 15.781 1 86.19 552 LEU B N 1
ATOM 9115 C CA . LEU B 1 552 ? -7.414 -9.164 15.781 1 86.19 552 LEU B CA 1
ATOM 9116 C C . LEU B 1 552 ? -7.004 -7.797 16.312 1 86.19 552 LEU B C 1
ATOM 9118 O O . LEU B 1 552 ? -7.551 -6.773 15.898 1 86.19 552 LEU B O 1
ATOM 9122 N N . ASN B 1 553 ? -5.988 -7.742 17.094 1 83.81 553 ASN B N 1
ATOM 9123 C CA . ASN B 1 553 ? -5.691 -6.531 17.844 1 83.81 553 ASN B CA 1
ATOM 9124 C C . ASN B 1 553 ? -4.539 -5.746 17.234 1 83.81 553 ASN B C 1
ATOM 9126 O O . ASN B 1 553 ? -4.254 -4.621 17.641 1 83.81 553 ASN B O 1
ATOM 9130 N N . ARG B 1 554 ? -3.881 -6.375 16.359 1 87.25 554 ARG B N 1
ATOM 9131 C CA . ARG B 1 554 ? -2.729 -5.695 15.773 1 87.25 554 ARG B CA 1
ATOM 9132 C C . ARG B 1 554 ? -2.787 -5.719 14.25 1 87.25 554 ARG B C 1
ATOM 9134 O O . ARG B 1 554 ? -3.092 -6.754 13.656 1 87.25 554 ARG B O 1
ATOM 9141 N N . TYR B 1 555 ? -2.564 -4.543 13.719 1 89.12 555 TYR B N 1
ATOM 9142 C CA . TYR B 1 555 ? -2.484 -4.465 12.266 1 89.12 555 TYR B CA 1
ATOM 9143 C C . TYR B 1 555 ? -1.046 -4.633 11.789 1 89.12 555 TYR B C 1
ATOM 9145 O O . TYR B 1 555 ? -0.11 -4.164 12.438 1 89.12 555 TYR B O 1
ATOM 9153 N N . ASP B 1 556 ? -0.822 -5.355 10.68 1 89.81 556 ASP B N 1
ATOM 9154 C CA . ASP B 1 556 ? 0.453 -5.508 9.984 1 89.81 556 ASP B CA 1
ATOM 9155 C C . ASP B 1 556 ? 1.474 -6.23 10.859 1 89.81 556 ASP B C 1
ATOM 9157 O O . ASP B 1 556 ? 2.639 -5.832 10.922 1 89.81 556 ASP B O 1
ATOM 9161 N N . GLN B 1 557 ? 1.039 -7.238 11.508 1 87.81 557 GLN B N 1
ATOM 9162 C CA . GLN B 1 557 ? 1.945 -8.023 12.336 1 87.81 557 GLN B CA 1
ATOM 9163 C C . GLN B 1 557 ? 2.754 -9 11.492 1 87.81 557 GLN B C 1
ATOM 9165 O O . GLN B 1 557 ? 2.188 -9.82 10.766 1 87.81 557 GLN B O 1
ATOM 9170 N N . THR B 1 558 ? 4.031 -9.031 11.695 1 86.94 558 THR B N 1
ATOM 9171 C CA . THR B 1 558 ? 4.914 -9.867 10.883 1 86.94 558 THR B CA 1
ATOM 9172 C C . THR B 1 558 ? 4.816 -11.328 11.312 1 86.94 558 THR B C 1
ATOM 9174 O O . THR B 1 558 ? 4.805 -12.227 10.469 1 86.94 558 THR B O 1
ATOM 9177 N N . SER B 1 559 ? 4.742 -11.789 12.547 1 86 559 SER B N 1
ATOM 9178 C CA . SER B 1 559 ? 4.82 -13.156 13.055 1 86 559 SER B CA 1
ATOM 9179 C C . SER B 1 559 ? 3.506 -13.898 12.852 1 86 559 SER B C 1
ATOM 9181 O O . SER B 1 559 ? 3.463 -15.125 12.93 1 86 559 SER B O 1
ATOM 9183 N N . MET B 1 560 ? 2.42 -13.445 12.555 1 91.19 560 MET B N 1
ATOM 9184 C CA . MET B 1 560 ? 1.095 -14.039 12.398 1 91.19 560 MET B CA 1
ATOM 9185 C C . MET B 1 560 ? 0.612 -14.648 13.711 1 91.19 560 MET B C 1
ATOM 9187 O O . MET B 1 560 ? -0.291 -15.484 13.719 1 91.19 560 MET B O 1
ATOM 9191 N N . ARG B 1 561 ? 1.227 -14.391 14.828 1 91.19 561 ARG B N 1
ATOM 9192 C CA . ARG B 1 561 ? 0.965 -14.992 16.141 1 91.19 561 ARG B CA 1
ATOM 9193 C C . ARG B 1 561 ? -0.481 -14.766 16.562 1 91.19 561 ARG B C 1
ATOM 9195 O O . ARG B 1 561 ? -1.125 -15.672 17.094 1 91.19 561 ARG B O 1
ATOM 9202 N N . GLN B 1 562 ? -0.973 -13.641 16.297 1 92.62 562 GLN B N 1
ATOM 9203 C CA . GLN B 1 562 ? -2.332 -13.344 16.75 1 92.62 562 GLN B CA 1
ATOM 9204 C C . GLN B 1 562 ? -3.35 -14.219 16.016 1 92.62 562 GLN B C 1
ATOM 9206 O O . GLN B 1 562 ? -4.352 -14.633 16.609 1 92.62 562 GLN B O 1
ATOM 9211 N N . VAL B 1 563 ? -3.102 -14.477 14.812 1 93.12 563 VAL B N 1
ATOM 9212 C CA . VAL B 1 563 ? -4.016 -15.32 14.047 1 93.12 563 VAL B CA 1
ATOM 9213 C C . VAL B 1 563 ? -3.877 -16.766 14.492 1 93.12 563 VAL B C 1
ATOM 9215 O O . VAL B 1 563 ? -4.867 -17.5 14.562 1 93.12 563 VAL B O 1
ATOM 9218 N N . ASN B 1 564 ? -2.637 -17.156 14.719 1 95.06 564 ASN B N 1
ATOM 9219 C CA . ASN B 1 564 ? -2.439 -18.5 15.25 1 95.06 564 ASN B CA 1
ATOM 9220 C C . ASN B 1 564 ? -3.168 -18.688 16.578 1 95.06 564 ASN B C 1
ATOM 9222 O O . ASN B 1 564 ? -3.783 -19.734 16.812 1 95.06 564 ASN B O 1
ATOM 9226 N N . ASP B 1 565 ? -3.07 -17.641 17.422 1 93.75 565 ASP B N 1
ATOM 9227 C CA . ASP B 1 565 ? -3.785 -17.688 18.688 1 93.75 565 ASP B CA 1
ATOM 9228 C C . ASP B 1 565 ? -5.293 -17.797 18.469 1 93.75 565 ASP B C 1
ATOM 9230 O O . ASP B 1 565 ? -5.977 -18.516 19.203 1 93.75 565 ASP B O 1
ATOM 9234 N N . LEU B 1 566 ? -5.77 -17.094 17.516 1 92.75 566 LEU B N 1
ATOM 9235 C CA . LEU B 1 566 ? -7.188 -17.141 17.172 1 92.75 566 LEU B CA 1
ATOM 9236 C C . LEU B 1 566 ? -7.582 -18.547 16.719 1 92.75 566 LEU B C 1
ATOM 9238 O O . LEU B 1 566 ? -8.602 -19.078 17.156 1 92.75 566 LEU B O 1
ATOM 9242 N N . ILE B 1 567 ? -6.77 -19.125 15.844 1 94.44 567 ILE B N 1
ATOM 9243 C CA . ILE B 1 567 ? -7.016 -20.453 15.289 1 94.44 567 ILE B CA 1
ATOM 9244 C C . ILE B 1 567 ? -6.98 -21.484 16.406 1 94.44 567 ILE B C 1
ATOM 9246 O O . ILE B 1 567 ? -7.855 -22.359 16.484 1 94.44 567 ILE B O 1
ATOM 9250 N N . MET B 1 568 ? -6.039 -21.359 17.266 1 92.12 568 MET B N 1
ATOM 9251 C CA . MET B 1 568 ? -5.941 -22.266 18.406 1 92.12 568 MET B CA 1
ATOM 9252 C C . MET B 1 568 ? -7.148 -22.109 19.328 1 92.12 568 MET B C 1
ATOM 9254 O O . MET B 1 568 ? -7.648 -23.094 19.875 1 92.12 568 MET B O 1
ATOM 9258 N N . GLY B 1 569 ? -7.602 -20.891 19.453 1 89.62 569 GLY B N 1
ATOM 9259 C CA . GLY B 1 569 ? -8.789 -20.641 20.25 1 89.62 569 GLY B CA 1
ATOM 9260 C C . GLY B 1 569 ? -10.031 -21.297 19.688 1 89.62 569 GLY B C 1
ATOM 9261 O O . GLY B 1 569 ? -10.867 -21.812 20.453 1 89.62 569 GLY B O 1
ATOM 9262 N N . PHE B 1 570 ? -10.133 -21.266 18.422 1 88.44 570 PHE B N 1
ATOM 9263 C CA . PHE B 1 570 ? -11.273 -21.906 17.766 1 88.44 570 PHE B CA 1
ATOM 9264 C C . PHE B 1 570 ? -11.203 -23.422 17.906 1 88.44 570 PHE B C 1
ATOM 9266 O O . PHE B 1 570 ? -12.234 -24.094 17.984 1 88.44 570 PHE B O 1
ATOM 9273 N N . GLN B 1 571 ? -10.039 -23.953 17.828 1 85.88 571 GLN B N 1
ATOM 9274 C CA . GLN B 1 571 ? -9.859 -25.406 17.906 1 85.88 571 GLN B CA 1
ATOM 9275 C C . GLN B 1 571 ? -10.148 -25.922 19.312 1 85.88 571 GLN B C 1
ATOM 9277 O O . GLN B 1 571 ? -10.656 -27.031 19.484 1 85.88 571 GLN B O 1
ATOM 9282 N N . THR B 1 572 ? -9.805 -25.156 20.281 1 73.38 572 THR B N 1
ATOM 9283 C CA . THR B 1 572 ? -10.062 -25.547 21.656 1 73.38 572 THR B CA 1
ATOM 9284 C C . THR B 1 572 ? -11.555 -25.484 21.969 1 73.38 572 THR B C 1
ATOM 9286 O O . THR B 1 572 ? -12.07 -26.312 22.734 1 73.38 572 THR B O 1
ATOM 9289 N N . PHE B 1 573 ? -12.25 -24.547 21.438 1 58.34 573 PHE B N 1
ATOM 9290 C CA . PHE B 1 573 ? -13.68 -24.422 21.719 1 58.34 573 PHE B CA 1
ATOM 9291 C C . PHE B 1 573 ? -14.469 -25.5 20.984 1 58.34 573 PHE B C 1
ATOM 9293 O O . PHE B 1 573 ? -15.555 -25.891 21.422 1 58.34 573 PHE B O 1
ATOM 9300 N N . GLN B 1 574 ? -14.18 -25.906 19.781 1 48.62 574 GLN B N 1
ATOM 9301 C CA . GLN B 1 574 ? -14.898 -26.969 19.078 1 48.62 574 GLN B CA 1
ATOM 9302 C C . GLN B 1 574 ? -14.672 -28.312 19.75 1 48.62 574 GLN B C 1
ATOM 9304 O O . GLN B 1 574 ? -15.359 -29.297 19.453 1 48.62 574 GLN B O 1
ATOM 9309 N N . ILE B 1 575 ? -13.672 -28.5 20.578 1 36.62 575 ILE B N 1
ATOM 9310 C CA . ILE B 1 575 ? -13.617 -29.734 21.359 1 36.62 575 ILE B CA 1
ATOM 9311 C C . ILE B 1 575 ? -14.531 -29.609 22.578 1 36.62 575 ILE B C 1
ATOM 9313 O O . ILE B 1 575 ? -14.461 -28.625 23.328 1 36.62 575 ILE B O 1
#

pLDDT: mean 79.72, std 25.63, range [14.34, 98.88]

Radius of gyration: 36.51 Å; Cα contacts (8 Å, |Δi|>4): 1433; chains: 2; bounding box: 116×126×99 Å

Foldseek 3Di:
DDDDDDDDDDDDDDDDDDDDDDDDDDDDDDCPDDDDDPPDPDPPPPPPPCPCPVPPPPPLALVLVLQLLQAFADVRNWQQFDLVLLVQLLVVLVVVLVVVVVVLVVVVVVPPCPPPPCPDPPDPVCVVVPPDPPSLSSDLCSVLLVVLLVLLQCPQDDDDPPAPQPDHDDPVVSVLSCVCSRPSLLSSLLSQLLQGPCQAQPLAQVLPDDQSPADSLLSLLSSLSSLRSRSDVVSNVSSQNCLRSSLVSLCPDPLLPDLDEDALPDQLLVVQRNLSSLNSLVSSLVCQCRVNDLVSVLCSLPPSLLSSVVSLVSHPLLSLEDDLLQVDDLVPDDPSSVSRSLSNQSSVLVSLVVQLVCCQLQVAQRPDDLVRNFHAHHAALQLSNDNDSVSNSVVCCVLPNNPQCRRVATLSNLLQLLLDQDRDPSSLSNQLSRDLSSLLSSLSNLSNVVSVQQLDDPRLPSQRSSVSNLVSSVVSVVCNVPPPCVPGPPQDRSPPVPDDSVCSSSHNIRSVVSVSSSSVSVVVSVQSVVVVVPPPPPDDPDPPDDAPTSQARDHRDSSSVSSSVSSVVVNVVVD/DDDDDDDDDDDDDDDDDDDDDDDDDDDDDDDDDDDDDPPDPDDDPPPPPPPCPVPPPPPLALVLVLQLLQAFADVRNWQQFDLVLLVQLLVVLVVVLVVVVVVLVVVVVVPPCPPPPCPDPPDPVCVVVPPDPPSLSSDLCSVLLVVLLVLLQCPQDDDDPPAPQPDHDDPVVSVLSCVCSRPSLLSSLLSQLLQGPCQAQPLAQVLPDDQSPADSLLSLLSSLSSLRSRSDVVSNVSSQNCLRSSLVSLCPDPLLPDLDEDALPDQLLVVQRNLSSLNSLVSSLVCQCRVNDLVSVLCSLPPSLLSSVVSLVSHALLSLEDDLLQVDDLVVQDPSSVSRSLSNQSSVLVSLVVQLVCCQLQVAQRPDDLVRNFHAHHAALQLSNDNDSVSNSVVCCVLPNNPQCRRVATLSNLLQLLLDQDRDPSSLSNQLSRDLSSLLSSLSNLSNVVSVQQLDDPNLPSQRSSVSNLVSSVVSPVCNVPPPCVVRPVLDRSPPVPDDSVCSSSHNIRSVVSVSSSSLSVVVSVQSVVVVVVPPPPDDPDPPDDAPTSQARDHRDSSSVSSSVSSVVVNVVVD

Secondary structure (DSSP, 8-state):
-------------------------------------TT-S--------------S------HHHHHHHH--SHHHHTT---HHHHHHHHHHHHHHHHHHHHHHHHHHHTT---------S--STTGGGTTS-GGGTTSTHHHHHHHHHHHHHHHHHS--TT-S------HHHHHHHHHHT-HHHHHHHHHHIIIIITTTS--S-GGG--TTTS-HHHHHHHHHHHHHT-SSHHHHHHHHHTHHHHHHHHHT-TTTT------TTS-GGGGHHHHHHHHHHHHHHHHHHHHS-HHHHHHIIIIIHHHHHHHHHHH-GGG-----GGGS-GGG--HHHHHHHHHHHHHHHHHHHHHHHHHHHH-PPPSS-GGG--SPPPPPHHHHT-SSHHHHHHHHHHHS-TT-GGGGB-HHHHHHHHTSSS--HHHHHHHHHH-HHHHHHHHHHHHHHHHHHHHSTT-TTTHHHHHHHHHHHHHHHHHIIIIITTTSS----TT-TT--GGGGGGS--GGGGHHHHHHHHHHHHHHHHHHHTS---SS--BSSSS-SSSS---SS-SS-HHHHHHHHHHHHHH-/-------------------------------------TT----------------S------HHHHHHHH--SHHHHTT---HHHHHHHHHHHHHHHHHHHHHHHHHHHTT---------S--S--GGGTTS-GGGTTSTHHHHHHHHHHHHHHHHHS--TT-S------HHHHHHHHHHT-HHHHHHHHHHIIIIITTTS--S-GGG--TTTS-HHHHHHHHHHHHHT-SSHHHHHHHHHTHHHHHHHHHT-TTTT------TTS-GGGGHHHHHHHHHHHHHHHHHHHHS-HHHHHHIIIIIHHHHHHHHHHH-GGG-----GGGS-GGG--HHHHHHHHHHHHHHHHHHHHHHHHHHHH-PPPSS-GGG--SPPPPPHHHHT-SSHHHHHHHHHHHS-TT-GGGGB-HHHHHHHHTSSS--HHHHHHHHHH-HHHHHHHHHHHHHHHHHHHHSTT-TTTHHHHHHHHHHHHHHHHHIIIIITTTSS----TT-TT--GGGGGGS--GGGGHHHHHHHHHHHHHHHHHHHTS---SS--BSSSS-SSSS---SS-SS-HHHHHHHHHHHHHH-